Protein AF-0000000076935315 (afdb_homodimer)

Foldseek 3Di:
DDPPDDPDDDDDDDDDDDDDDDDDPDDDDDDDDYDYYDYDDDDDDDDDDDDDDDDDDDPDDDDPDDPDDDDPDDPPDDDDDDDDDDDDDPCPDDPDDDDDDDPPDPCPDPDCPPPLDDVPPVNVVVCVQPPFLQQFAEWALQAAAAFLLLVDLLPDPLQVDFWFDAQVDTPDPDCPVLNVLLVLLFVLQCVLLVHDPQWKGKDFQFQAQLVLLVLLCQLQHAFAAEEEEAAQQLFADLSRFYDDPVGGDHVCVVRYPYDYFHCDQVQSHGPLVVVLVVCVVRLGQEYEADGRDRQEDDPLVSVLVSCVVSVHAYEYECQSCVLVSSLVVDDDNVVRHQKYKYFCCRLLNFDGGMMIMGTWDFPDQDPVRDTDIDPSVVSSSVSDPPNPDGTGRSSSSNRSSVSSVVSNDPVSSVLQVQLQQQQQLLQVLLVVVPWDWRSRGGRHFKTKTFCVVVPAWQVLLQVLCVLLSYHWDGGAGRPDDDRVTHRIIMTGRNHVSVQPDGSVNSSVVSVLSVLSSVLSVVLCVVFPDNDVVSSVVSCPPPPVSVVSSVVSSVVSSVSSNVTDSHNPPPPPSPDPD/DDPCPDDPDDPDDPDPDDDDDDDDDDDDDDDDDYDDDDDDDDDDDDDDDPDDDDDDDDPDPDDDPDDDDDDPPDDPDDDDDDDDDDDDDDDPDDDDPDDDDDPPDPCVDDDCPDPLDDVPPVVVVVCVQPPFQQQFAEWALQAAAAFLLLVDLLPDPLQVDFWFDAQVDTPDPDCPVLNVLLVLLFVLQCVLLVHDPQWKGKDFQFQAQLVLLVLLCQLQHAFAAEEEEAAQQLFADLSRFYDDPVGGDHVCVVRYPYDYFHCDQVQSHGPLVVVLVVCVVRLGQAYEADGRDRQEDDPLVSVLVSCVVSVHAYEYECQSCVLVSSLVVDDDNVVRHQKYKYFCCRSLNFDGGMMIMGTWDFDDQDPVRDTDIDPSVVSSSVSDPPNPDGTGRSSSSNSSSVSSVVSNDPVSSVLQVQLQQQQQLLQVLLVVVPWDWRSRGGRHFKTKTFCVVVPAWQVLLQVLCVLLSYHWDGGAGRPDDDRVTHRIIMTGRNHVSVQPDGSVNSSVVSVLSVLSSVLSVVLCVVFPDNDVVSSVVSCPPPPVSVVSSVVSSVVSSVSSNVTDSHNPPPPPSPDPD

Sequence (1154 aa):
PVKIKDARPCDPLPPKPDTPTPTERCTRRPPTTTTHHGHGDGAPQALRPRPAPLPPHAALLHGVPAGDGGEIRSHLAEAVERAAGGGRPRDCRHHRAREGPPMEGHHCHHDSLYCVWVLSPGHLLNRVSLSGGLQGLELIPSENFTSLSVMQAVGSVMTNKYSEGYPGARYYGGNEYIDMAETLCQKRALEAFNLDPEKWGVNVQPLSGSPANFHVYTALLKPHDRIMALDLPHGGHLSHGYQTDTKKISAVSIFFETMPYRLDESTGLIDYDQLEKSAVLFRPKLIVAGASAYARLYDYNRMRKICDKQKAVLLADMAHISGLVAAGVIPSPFEYADVVTTTTHKSLRGPRGAMIFFRKGVKEINKQGKEVKYDFEDKINAAVFPGLQGGPHNHTITGLAVALKQATTQEYRAYQEQVMSNSARFAESLTSKGYDIVSGGTDNHLVLVNLKKKGIDGSRVEKVLENVHIAANKNTVPGDVSAMVPGGIRMGTPALTSRGFVEEDFAKVADFFDSAVNLALKVKAAAAGTKLKDFVATLQSDSNIQAEIAKLRHDVEEYAKQFPTIGFEKETMKYKNPVKIKDARPCDPLPPKPDTPTPTERCTRRPPTTTTHHGHGDGAPQALRPRPAPLPPHAALLHGVPAGDGGEIRSHLAEAVERAAGGGRPRDCRHHRAREGPPMEGHHCHHDSLYCVWVLSPGHLLNRVSLSGGLQGLELIPSENFTSLSVMQAVGSVMTNKYSEGYPGARYYGGNEYIDMAETLCQKRALEAFNLDPEKWGVNVQPLSGSPANFHVYTALLKPHDRIMALDLPHGGHLSHGYQTDTKKISAVSIFFETMPYRLDESTGLIDYDQLEKSAVLFRPKLIVAGASAYARLYDYNRMRKICDKQKAVLLADMAHISGLVAAGVIPSPFEYADVVTTTTHKSLRGPRGAMIFFRKGVKEINKQGKEVKYDFEDKINAAVFPGLQGGPHNHTITGLAVALKQATTQEYRAYQEQVMSNSARFAESLTSKGYDIVSGGTDNHLVLVNLKKKGIDGSRVEKVLENVHIAANKNTVPGDVSAMVPGGIRMGTPALTSRGFVEEDFAKVADFFDSAVNLALKVKAAAAGTKLKDFVATLQSDSNIQAEIAKLRHDVEEYAKQFPTIGFEKETMKYKN

Radius of gyration: 37.65 Å; Cα contacts (8 Å, |Δi|>4): 2064; chains: 2; bounding box: 131×121×115 Å

InterPro domains:
  IPR001085 Serine hydroxymethyltransferase [MF_00051] (108-567)
  IPR001085 Serine hydroxymethyltransferase [cd00378] (136-539)
  IPR015421 Pyridoxal phosphate-dependent transferase, major domain [G3DSA:3.40.640.10] (144-417)
  IPR015422 Pyridoxal phosphate-dependent transferase, small domain [G3DSA:3.90.1150.10] (135-564)
  IPR015424 Pyridoxal phosphate-dependent transferase [SSF53383] (135-568)
  IPR019798 Serine hydroxymethyltransferase, pyridoxal phosphate binding site [PS00096] (338-354)
  IPR039429 Serine hydroxymethyltransferase-like domain [PF00464] (135-512)
  IPR049943 Serine hydroxymethyltransferase-like [PTHR11680] (135-570)

Solvent-accessible surface area (backbone atoms only — not comparable to full-atom values): 64019 Å² total; per-residue (Å²): 115,69,71,78,74,82,77,74,91,84,82,92,83,84,84,80,77,88,74,86,85,79,81,73,79,80,74,82,85,79,88,81,84,87,84,88,82,86,85,89,82,90,84,90,93,85,92,87,93,84,91,83,77,84,81,86,87,86,79,75,79,72,78,84,78,85,78,81,74,84,83,82,84,71,88,75,77,88,83,83,86,90,83,82,88,87,52,80,82,79,76,75,76,75,84,76,84,78,86,76,79,80,81,69,80,73,72,78,68,86,84,76,79,57,90,55,66,73,91,36,68,63,35,52,47,48,42,42,64,61,55,58,67,40,37,27,47,56,21,36,54,70,30,22,68,48,43,42,54,30,28,50,34,36,26,33,76,43,60,39,54,76,51,37,70,47,76,97,52,53,72,45,55,87,45,66,66,58,29,49,41,51,52,48,23,44,52,31,50,35,54,24,59,72,47,55,74,70,45,36,47,64,47,63,55,40,74,27,41,38,47,39,49,49,23,48,49,59,34,77,44,57,84,56,42,35,35,32,18,40,28,50,62,58,16,15,39,52,68,60,22,33,58,58,99,86,42,67,53,9,44,48,29,67,51,27,37,55,47,66,34,52,47,34,68,90,55,53,40,74,32,62,66,60,39,45,58,48,38,68,73,67,53,32,53,31,39,44,54,40,51,75,53,61,28,61,76,82,61,49,68,61,53,38,54,48,23,61,76,54,69,21,44,34,35,31,39,35,32,58,46,42,24,37,38,35,44,62,77,47,87,64,57,76,86,52,36,49,30,38,36,27,34,27,28,19,51,46,27,22,39,73,21,16,37,41,35,31,42,34,43,76,69,46,66,46,97,86,69,44,78,37,59,48,66,47,61,64,32,38,47,37,21,40,44,57,15,52,32,60,56,44,58,49,7,40,34,38,7,35,32,50,28,29,53,50,39,63,36,69,68,40,30,52,53,44,53,46,21,40,49,24,26,45,37,28,46,49,42,34,40,74,71,69,47,45,39,54,55,74,41,53,74,38,52,31,42,40,36,43,30,59,88,75,72,46,44,12,50,58,35,39,53,43,27,43,68,30,38,32,30,41,28,56,28,49,32,75,87,55,87,41,85,82,65,8,31,5,40,35,36,15,31,51,28,41,36,75,39,64,53,46,44,68,51,29,39,50,49,34,50,52,50,51,51,36,47,53,49,34,52,50,39,51,70,67,20,91,45,92,48,68,69,36,32,53,50,36,56,74,63,37,65,68,56,40,50,52,40,51,50,52,21,48,54,42,26,59,57,33,58,73,39,63,56,86,75,67,56,81,72,73,42,50,73,85,126,143,90,61,75,79,69,92,70,80,80,76,76,83,74,78,74,80,83,83,79,78,78,79,81,76,81,78,72,84,75,81,90,87,92,87,87,82,92,79,87,86,74,92,78,77,90,72,85,80,78,75,79,76,80,84,84,85,81,84,77,81,80,73,86,77,82,80,90,77,83,81,82,84,73,88,77,79,89,70,79,83,64,75,91,78,86,86,75,86,72,85,74,82,80,81,85,80,70,78,76,76,76,85,68,82,73,70,78,67,85,83,74,80,58,92,50,79,67,92,35,66,62,32,53,47,48,42,45,61,60,56,59,66,41,36,28,46,56,20,37,53,70,29,24,68,47,41,41,54,30,28,51,36,35,26,32,75,42,60,38,53,74,51,37,70,48,75,97,51,53,74,46,56,86,44,66,64,58,29,50,41,51,51,49,23,44,52,30,49,35,56,22,59,71,48,56,73,69,44,36,47,63,46,64,56,41,73,26,40,36,46,38,48,48,24,48,49,59,35,78,46,57,85,56,43,34,35,32,16,39,28,51,62,60,16,16,39,51,70,61,21,33,57,57,99,86,43,68,53,10,44,48,31,68,51,27,36,56,49,67,33,51,48,35,69,89,56,53,40,75,32,62,66,60,38,45,58,48,40,71,74,66,52,30,53,30,39,45,56,39,52,76,53,62,27,61,77,80,60,48,67,61,52,37,53,50,22,60,75,53,69,21,46,36,34,29,40,35,32,59,46,42,24,38,37,35,46,62,78,48,88,66,55,76,85,52,38,49,30,39,37,27,31,26,29,19,49,45,28,24,38,73,20,16,38,41,35,32,42,35,44,76,67,46,66,47,97,87,69,45,77,36,60,49,63,47,62,64,34,38,48,36,22,41,44,56,14,52,33,60,57,45,57,47,8,41,33,37,6,35,32,51,28,28,53,48,39,63,37,69,67,39,30,51,51,45,53,47,21,40,49,25,27,45,38,27,46,51,42,35,40,74,71,68,47,47,39,53,54,75,41,51,74,38,51,32,44,41,37,43,30,58,89,76,74,46,45,11,51,57,34,39,54,43,27,43,69,30,40,32,30,41,28,56,26,49,34,76,84,55,88,42,85,81,64,8,31,6,39,35,36,15,30,52,30,41,35,75,38,64,52,45,44,69,51,30,40,50,49,36,50,53,50,52,52,37,46,52,50,33,51,51,39,50,70,67,18,91,43,90,48,69,68,34,32,53,50,37,56,72,64,38,66,69,57,41,51,53,40,51,51,52,22,48,54,42,25,59,58,34,57,75,39,64,54,87,76,66,56,80,74,70,44,50,74,84,125

Secondary structure (DSSP, 8-state):
--S--------------------------------------------------------TT------------------------------------------------S-------TT-HHHHHHHIIIIIHHHSEE--TT-----HHHHHHHTSGGGG----EETTEESSS--HHHHHHHHHHHHHHHHHTT--TTTEEEE---SSHHHHHHHHHHHH--TT-EEEEE-GGGT--GGGT-B-SS-B-SHHHHHSEEEEE-EETTTTEE-HHHHHHHHHHH--SEEEEE-SS--S---HHHHHHHHHHHT-EEEEE-TTTHHHHHHTSS--GGGT-SEEEEESSSTT---S-EEEEEE-SEEEE-TTS-EEE--HHHHHHHIIIIII-SS--HHHHHHHHHHHHHTTSHHHHHHHHHHHHHHHHHHHHHHHTTPEEGGGS-SSSEEEEE-GGGT--HHHHHHHHHHTTEE-EEE--TT---SSS-SEEEEESHHHHHTT--HHHHHHHHHHHHHHHHHHHHHHHH-SSSSHHHHHHHHHH-HHHHHHHHHHHHHHHHHHTTS--TTTSTTTSS---/-------------------------------------------------------------------------------------------------------------S-------SS-HHHHHHHIIIIIHHHSEE--TT-----HHHHHHHTSGGGG----EETTEESSS--HHHHHHHHHHHHHHHHHTT--TTTEEEE---SSHHHHHHHHHHHH--TT-EEEEE-GGGT--GGGT-B-SS-B-SHHHHHSEEEEE-EETTTTEE-HHHHHHHHHHH--SEEEEE-SS--S---HHHHHHHHHHHT-EEEEE-TTTHHHHHHTSS--STTT-SEEEEESSSTT---S-EEEEEE-SEEEE-TTS-EEE--HHHHHHHIIIIII-SS--HHHHHHHHHHHHHTTSHHHHHHHHHHHHHHHHHHHHHHHTTPEEGGGS-SSSEEEEE-GGGT--HHHHHHHHHHTTEE-EEE--TT---SSS-SEEEEESHHHHHTT--HHHHHHHHHHHHHHHHHHHHHHHH-SSSSHHHHHHHHHH-HHHHHHHHHHHHHHHHHHTTS--TTTSTTTSS---

Nearest PDB structures (foldseek):
  6smn-assembly1_C  TM=9.757E-01  e=2.549E-79  Arabidopsis thaliana
  7e13-assembly1_A  TM=9.726E-01  e=2.881E-76  Erigeron canadensis
  8gky-assembly1_B-2  TM=9.920E-01  e=7.200E-67  Homo sapiens
  8gku-assembly1_A-2  TM=9.799E-01  e=1.398E-65  Homo sapiens
  9cg8-assembly1_B  TM=9.124E-01  e=1.815E-55  Glycine max

pLDDT: mean 76.5, std 32.55, range [13.59, 98.94]

Organism: Aegilops tauschii subsp. strangulata (NCBI:txid200361)

Structure (mmCIF, N/CA/C/O backbone):
data_AF-0000000076935315-model_v1
#
loop_
_entity.id
_entity.type
_entity.pdbx_description
1 polymer 'Serine hydroxymethyltransferase'
#
loop_
_atom_site.group_PDB
_atom_site.id
_atom_site.type_symbol
_atom_site.label_atom_id
_atom_site.label_alt_id
_atom_site.label_comp_id
_atom_site.label_asym_id
_atom_site.label_entity_id
_atom_site.label_seq_id
_atom_site.pdbx_PDB_ins_code
_atom_site.Cartn_x
_atom_site.Cartn_y
_atom_site.Cartn_z
_atom_site.occupancy
_atom_site.B_iso_or_equiv
_atom_site.auth_seq_id
_atom_site.auth_comp_id
_atom_site.auth_asym_id
_atom_site.auth_atom_id
_atom_site.pdbx_PDB_model_num
ATOM 1 N N . PRO A 1 1 ? 61.125 12.625 13.422 1 18.98 1 PRO A N 1
ATOM 2 C CA . PRO A 1 1 ? 61.5 11.227 13.688 1 18.98 1 PRO A CA 1
ATOM 3 C C . PRO A 1 1 ? 60.281 10.367 14.016 1 18.98 1 PRO A C 1
ATOM 5 O O . PRO A 1 1 ? 59.562 10.625 15 1 18.98 1 PRO A O 1
ATOM 8 N N . VAL A 1 2 ? 59.656 10.031 12.945 1 21.19 2 VAL A N 1
ATOM 9 C CA . VAL A 1 2 ? 58.719 9.43 12.016 1 21.19 2 VAL A CA 1
ATOM 10 C C . VAL A 1 2 ? 58.688 7.91 12.203 1 21.19 2 VAL A C 1
ATOM 12 O O . VAL A 1 2 ? 59.719 7.25 12.055 1 21.19 2 VAL A O 1
ATOM 15 N N . LYS A 1 3 ? 57.75 7.414 12.938 1 17.53 3 LYS A N 1
ATOM 16 C CA . LYS A 1 3 ? 57.5 6.379 13.938 1 17.53 3 LYS A CA 1
ATOM 17 C C . LYS A 1 3 ? 57.469 4.992 13.305 1 17.53 3 LYS A C 1
ATOM 19 O O . LYS A 1 3 ? 57.219 3.998 13.984 1 17.53 3 LYS A O 1
ATOM 24 N N . ILE A 1 4 ? 57.438 4.793 11.953 1 19.77 4 ILE A N 1
ATOM 25 C CA . ILE A 1 4 ? 56.875 3.453 11.781 1 19.77 4 ILE A CA 1
ATOM 26 C C . ILE A 1 4 ? 57.969 2.412 12.086 1 19.77 4 ILE A C 1
ATOM 28 O O . ILE A 1 4 ? 57.844 1.252 11.68 1 19.77 4 ILE A O 1
ATOM 32 N N . LYS A 1 5 ? 58.781 2.299 12.961 1 17.86 5 LYS A N 1
ATOM 33 C CA . LYS A 1 5 ? 60.094 2.004 12.422 1 17.86 5 LYS A CA 1
ATOM 34 C C . LYS A 1 5 ? 60.188 0.563 11.93 1 17.86 5 LYS A C 1
ATOM 36 O O . LYS A 1 5 ? 60.781 0.293 10.883 1 17.86 5 LYS A O 1
ATOM 41 N N . ASP A 1 6 ? 59.844 -0.501 12.711 1 16.61 6 ASP A N 1
ATOM 42 C CA . ASP A 1 6 ? 60.781 -1.574 12.969 1 16.61 6 ASP A CA 1
ATOM 43 C C . ASP A 1 6 ? 60.562 -2.758 12.039 1 16.61 6 ASP A C 1
ATOM 45 O O . ASP A 1 6 ? 59.469 -3.328 12.008 1 16.61 6 ASP A O 1
ATOM 49 N N . ALA A 1 7 ? 61.406 -2.924 10.977 1 18.88 7 ALA A N 1
ATOM 50 C CA . ALA A 1 7 ? 61.531 -3.918 9.914 1 18.88 7 ALA A CA 1
ATOM 51 C C . ALA A 1 7 ? 61.969 -5.266 10.469 1 18.88 7 ALA A C 1
ATOM 53 O O . ALA A 1 7 ? 63.188 -5.582 10.453 1 18.88 7 ALA A O 1
ATOM 54 N N . ARG A 1 8 ? 61.656 -5.742 11.57 1 16.72 8 ARG A N 1
ATOM 55 C CA . ARG A 1 8 ? 62.656 -6.715 12.047 1 16.72 8 ARG A CA 1
ATOM 56 C C . ARG A 1 8 ? 62.75 -7.887 11.078 1 16.72 8 ARG A C 1
ATOM 58 O O . ARG A 1 8 ? 61.875 -8.117 10.258 1 16.72 8 ARG A O 1
ATOM 65 N N . PRO A 1 9 ? 63.031 -9.234 11.508 1 15.97 9 PRO A N 1
ATOM 66 C CA . PRO A 1 9 ? 64.062 -10.219 11.172 1 15.97 9 PRO A CA 1
ATOM 67 C C . PRO A 1 9 ? 63.656 -11.109 9.992 1 15.97 9 PRO A C 1
ATOM 69 O O . PRO A 1 9 ? 62.469 -11.148 9.609 1 15.97 9 PRO A O 1
ATOM 72 N N . CYS A 1 10 ? 64.438 -12.359 9.648 1 16.44 10 CYS A N 1
ATOM 73 C CA . CYS A 1 10 ? 65.312 -12.977 8.695 1 16.44 10 CYS A CA 1
ATOM 74 C C . CYS A 1 10 ? 64.688 -14.133 7.961 1 16.44 10 CYS A C 1
ATOM 76 O O . CYS A 1 10 ? 65.125 -14.539 6.895 1 16.44 10 CYS A O 1
ATOM 78 N N . ASP A 1 11 ? 63.719 -15.016 8.508 1 16.33 11 ASP A N 1
ATOM 79 C CA . ASP A 1 11 ? 64.125 -16.406 8.57 1 16.33 11 ASP A CA 1
ATOM 80 C C . ASP A 1 11 ? 64.125 -17.062 7.191 1 16.33 11 ASP A C 1
ATOM 82 O O . ASP A 1 11 ? 63.375 -16.609 6.305 1 16.33 11 ASP A O 1
ATOM 86 N N . PRO A 1 12 ? 64.312 -18.453 7.117 1 16.75 12 PRO A N 1
ATOM 87 C CA . PRO A 1 12 ? 65.125 -19.375 6.363 1 16.75 12 PRO A CA 1
ATOM 88 C C . PRO A 1 12 ? 64.562 -19.734 5.004 1 16.75 12 PRO A C 1
ATOM 90 O O . PRO A 1 12 ? 63.406 -19.5 4.742 1 16.75 12 PRO A O 1
ATOM 93 N N . LEU A 1 13 ? 65.188 -20.859 4.34 1 16.41 13 LEU A N 1
ATOM 94 C CA . LEU A 1 13 ? 65.812 -21.312 3.098 1 16.41 13 LEU A CA 1
ATOM 95 C C . LEU A 1 13 ? 64.812 -22.078 2.25 1 16.41 13 LEU A C 1
ATOM 97 O O . LEU A 1 13 ? 64.688 -21.859 1.04 1 16.41 13 LEU A O 1
ATOM 101 N N . PRO A 1 14 ? 64.188 -23.25 2.766 1 16.81 14 PRO A N 1
ATOM 102 C CA . PRO A 1 14 ? 64.625 -24.469 2.104 1 16.81 14 PRO A CA 1
ATOM 103 C C . PRO A 1 14 ? 63.906 -24.703 0.766 1 16.81 14 PRO A C 1
ATOM 105 O O . PRO A 1 14 ? 62.844 -24.125 0.513 1 16.81 14 PRO A O 1
ATOM 108 N N . PRO A 1 15 ? 64.312 -25.781 -0.001 1 16.45 15 PRO A N 1
ATOM 109 C CA . PRO A 1 15 ? 64.625 -26.156 -1.384 1 16.45 15 PRO A CA 1
ATOM 110 C C . PRO A 1 15 ? 63.344 -26.516 -2.182 1 16.45 15 PRO A C 1
ATOM 112 O O . PRO A 1 15 ? 62.281 -26.703 -1.602 1 16.45 15 PRO A O 1
ATOM 115 N N . LYS A 1 16 ? 63.594 -26.75 -3.359 1 18 16 LYS A N 1
ATOM 116 C CA . LYS A 1 16 ? 63.125 -26.859 -4.742 1 18 16 LYS A CA 1
ATOM 117 C C . LYS A 1 16 ? 62.438 -28.203 -4.973 1 18 16 LYS A C 1
ATOM 119 O O . LYS A 1 16 ? 62.156 -28.578 -6.113 1 18 16 LYS A O 1
ATOM 124 N N . PRO A 1 17 ? 61.719 -28.734 -3.943 1 14.39 17 PRO A N 1
ATOM 125 C CA . PRO A 1 17 ? 61.656 -30.188 -4.117 1 14.39 17 PRO A CA 1
ATOM 126 C C . PRO A 1 17 ? 61.25 -30.594 -5.523 1 14.39 17 PRO A C 1
ATOM 128 O O . PRO A 1 17 ? 60.656 -29.781 -6.258 1 14.39 17 PRO A O 1
ATOM 131 N N . ASP A 1 18 ? 61.062 -31.969 -5.625 1 15.52 18 ASP A N 1
ATOM 132 C CA . ASP A 1 18 ? 61.438 -33.188 -6.309 1 15.52 18 ASP A CA 1
ATOM 133 C C . ASP A 1 18 ? 60.562 -33.438 -7.539 1 15.52 18 ASP A C 1
ATOM 135 O O . ASP A 1 18 ? 59.531 -32.75 -7.727 1 15.52 18 ASP A O 1
ATOM 139 N N . THR A 1 19 ? 60.156 -34.656 -7.617 1 14.92 19 THR A N 1
ATOM 140 C CA . THR A 1 19 ? 60.438 -35.844 -8.398 1 14.92 19 THR A CA 1
ATOM 141 C C . THR A 1 19 ? 59.281 -36.125 -9.375 1 14.92 19 THR A C 1
ATOM 143 O O . THR A 1 19 ? 59.5 -36.375 -10.555 1 14.92 19 THR A O 1
ATOM 146 N N . PRO A 1 20 ? 58.188 -36.75 -8.938 1 15.7 20 PRO A N 1
ATOM 147 C CA . PRO A 1 20 ? 58.188 -38.125 -9.461 1 15.7 20 PRO A CA 1
ATOM 148 C C . PRO A 1 20 ? 57.594 -38.219 -10.859 1 15.7 20 PRO A C 1
ATOM 150 O O . PRO A 1 20 ? 56.969 -37.25 -11.336 1 15.7 20 PRO A O 1
ATOM 153 N N . THR A 1 21 ? 56.938 -39.344 -11.078 1 15.06 21 THR A N 1
ATOM 154 C CA . THR A 1 21 ? 57 -40.562 -11.859 1 15.06 21 THR A CA 1
ATOM 155 C C . THR A 1 21 ? 56.062 -40.5 -13.055 1 15.06 21 THR A C 1
ATOM 157 O O . THR A 1 21 ? 55.156 -39.656 -13.086 1 15.06 21 THR A O 1
ATOM 160 N N . PRO A 1 22 ? 55.688 -41.656 -13.602 1 15.2 22 PRO A N 1
ATOM 161 C CA . PRO A 1 22 ? 55.75 -42.406 -14.859 1 15.2 22 PRO A CA 1
ATOM 162 C C . PRO A 1 22 ? 54.438 -42.312 -15.641 1 15.2 22 PRO A C 1
ATOM 164 O O . PRO A 1 22 ? 54.469 -42.25 -16.875 1 15.2 22 PRO A O 1
ATOM 167 N N . THR A 1 23 ? 53.219 -42.344 -14.891 1 15.21 23 THR A N 1
ATOM 168 C CA . THR A 1 23 ? 52.531 -43.531 -15.344 1 15.21 23 THR A CA 1
ATOM 169 C C . THR A 1 23 ? 51.906 -43.312 -16.719 1 15.21 23 THR A C 1
ATOM 171 O O . THR A 1 23 ? 51.406 -42.219 -17.016 1 15.21 23 THR A O 1
ATOM 174 N N . GLU A 1 24 ? 52.156 -44.312 -17.578 1 15.41 24 GLU A N 1
ATOM 175 C CA . GLU A 1 24 ? 52 -44.75 -18.969 1 15.41 24 GLU A CA 1
ATOM 176 C C . GLU A 1 24 ? 50.531 -44.719 -19.406 1 15.41 24 GLU A C 1
ATOM 178 O O . GLU A 1 24 ? 49.688 -45.406 -18.812 1 15.41 24 GLU A O 1
ATOM 183 N N . ARG A 1 25 ? 50.094 -43.5 -19.438 1 15.22 25 ARG A N 1
ATOM 184 C CA . ARG A 1 25 ? 48.719 -43.469 -19.984 1 15.22 25 ARG A CA 1
ATOM 185 C C . ARG A 1 25 ? 48.562 -44.5 -21.094 1 15.22 25 ARG A C 1
ATOM 187 O O . ARG A 1 25 ? 49.375 -44.562 -22.016 1 15.22 25 ARG A O 1
ATOM 194 N N . CYS A 1 26 ? 47.625 -45.375 -20.781 1 14.45 26 CYS A N 1
ATOM 195 C CA . CYS A 1 26 ? 47.094 -46.594 -21.359 1 14.45 26 CYS A CA 1
ATOM 196 C C . CYS A 1 26 ? 46.688 -46.375 -22.797 1 14.45 26 CYS A C 1
ATOM 198 O O . CYS A 1 26 ? 46.094 -45.344 -23.125 1 14.45 26 CYS A O 1
ATOM 200 N N . THR A 1 27 ? 47.031 -47.344 -23.641 1 14.63 27 THR A N 1
ATOM 201 C CA . THR A 1 27 ? 47.219 -47.844 -25 1 14.63 27 THR A CA 1
ATOM 202 C C . THR A 1 27 ? 45.875 -48 -25.703 1 14.63 27 THR A C 1
ATOM 204 O O . THR A 1 27 ? 45.844 -48.25 -26.906 1 14.63 27 THR A O 1
ATOM 207 N N . ARG A 1 28 ? 44.781 -48.094 -24.922 1 14.5 28 ARG A N 1
ATOM 208 C CA . ARG A 1 28 ? 44.062 -49.219 -25.5 1 14.5 28 ARG A CA 1
ATOM 209 C C . ARG A 1 28 ? 43.844 -49.031 -27 1 14.5 28 ARG A C 1
ATOM 211 O O . ARG A 1 28 ? 43.75 -47.875 -27.469 1 14.5 28 ARG A O 1
ATOM 218 N N . ARG A 1 29 ? 43.406 -50.188 -27.578 1 14.41 29 ARG A N 1
ATOM 219 C CA . ARG A 1 29 ? 43.5 -51 -28.797 1 14.41 29 ARG A CA 1
ATOM 220 C C . ARG A 1 29 ? 42.656 -50.438 -29.922 1 14.41 29 ARG A C 1
ATOM 222 O O . ARG A 1 29 ? 41.781 -49.625 -29.688 1 14.41 29 ARG A O 1
ATOM 229 N N . PRO A 1 30 ? 41.906 -51.438 -30.516 1 14.76 30 PRO A N 1
ATOM 230 C CA . PRO A 1 30 ? 42.188 -51.969 -31.844 1 14.76 30 PRO A CA 1
ATOM 231 C C . PRO A 1 30 ? 41.281 -51.344 -32.938 1 14.76 30 PRO A C 1
ATOM 233 O O . PRO A 1 30 ? 41.781 -50.906 -33.969 1 14.76 30 PRO A O 1
ATOM 236 N N . PRO A 1 31 ? 40 -51.938 -33 1 14.54 31 PRO A N 1
ATOM 237 C CA . PRO A 1 31 ? 39.844 -52.688 -34.219 1 14.54 31 PRO A CA 1
ATOM 238 C C . PRO A 1 31 ? 39.375 -51.844 -35.406 1 14.54 31 PRO A C 1
ATOM 240 O O . PRO A 1 31 ? 38.875 -50.719 -35.219 1 14.54 31 PRO A O 1
ATOM 243 N N . THR A 1 32 ? 39.031 -52.625 -36.469 1 14.1 32 THR A N 1
ATOM 244 C CA . THR A 1 32 ? 39.25 -52.688 -37.906 1 14.1 32 THR A CA 1
ATOM 245 C C . THR A 1 32 ? 38.125 -51.969 -38.656 1 14.1 32 THR A C 1
ATOM 247 O O . THR A 1 32 ? 38.406 -51.125 -39.531 1 14.1 32 THR A O 1
ATOM 250 N N . THR A 1 33 ? 37.031 -52.75 -39.125 1 14.03 33 THR A N 1
ATOM 251 C CA . THR A 1 33 ? 37 -53.031 -40.531 1 14.03 33 THR A CA 1
ATOM 252 C C . THR A 1 33 ? 36.219 -51.969 -41.312 1 14.03 33 THR A C 1
ATOM 254 O O . THR A 1 33 ? 35.5 -51.188 -40.719 1 14.03 33 THR A O 1
ATOM 257 N N . THR A 1 34 ? 35.188 -52.5 -42.219 1 13.91 34 THR A N 1
ATOM 258 C CA . THR A 1 34 ? 35.219 -52.562 -43.656 1 13.91 34 THR A CA 1
ATOM 259 C C . THR A 1 34 ? 34.375 -51.438 -44.25 1 13.91 34 THR A C 1
ATOM 261 O O . THR A 1 34 ? 33.594 -50.812 -43.562 1 13.91 34 THR A O 1
ATOM 264 N N . THR A 1 35 ? 33.375 -51.875 -45.219 1 14.05 35 THR A N 1
ATOM 265 C CA . THR A 1 35 ? 33.5 -51.75 -46.656 1 14.05 35 THR A CA 1
ATOM 266 C C . THR A 1 35 ? 32.625 -50.594 -47.156 1 14.05 35 THR A C 1
ATOM 268 O O . THR A 1 35 ? 33.125 -49.719 -47.875 1 14.05 35 THR A O 1
ATOM 271 N N . HIS A 1 36 ? 31.453 -50.906 -47.969 1 13.98 36 HIS A N 1
ATOM 272 C CA . HIS A 1 36 ? 31.453 -50.75 -49.406 1 13.98 36 HIS A CA 1
ATOM 273 C C . HIS A 1 36 ? 30.734 -49.469 -49.844 1 13.98 36 HIS A C 1
ATOM 275 O O . HIS A 1 36 ? 30.016 -48.875 -49.031 1 13.98 36 HIS A O 1
ATOM 281 N N . HIS A 1 37 ? 29.75 -49.625 -50.906 1 14.02 37 HIS A N 1
ATOM 282 C CA . HIS A 1 37 ? 29.891 -49.188 -52.281 1 14.02 37 HIS A CA 1
ATOM 283 C C . HIS A 1 37 ? 29.062 -47.938 -52.562 1 14.02 37 HIS A C 1
ATOM 285 O O . HIS A 1 37 ? 29.609 -46.938 -53.062 1 14.02 37 HIS A O 1
ATOM 291 N N . GLY A 1 38 ? 27.953 -48.062 -53.5 1 13.59 38 GLY A N 1
ATOM 292 C CA . GLY A 1 38 ? 28.031 -47.594 -54.844 1 13.59 38 GLY A CA 1
ATOM 293 C C . GLY A 1 38 ? 27.359 -46.25 -55.062 1 13.59 38 GLY A C 1
ATOM 294 O O . GLY A 1 38 ? 26.859 -45.656 -54.125 1 13.59 38 GLY A O 1
ATOM 295 N N . HIS A 1 39 ? 26.172 -46.188 -55.938 1 14.23 39 HIS A N 1
ATOM 296 C CA . HIS A 1 39 ? 26.203 -45.594 -57.25 1 14.23 39 HIS A CA 1
ATOM 297 C C . HIS A 1 39 ? 25.562 -44.188 -57.25 1 14.23 39 HIS A C 1
ATOM 299 O O . HIS A 1 39 ? 24.875 -43.844 -56.281 1 14.23 39 HIS A O 1
ATOM 305 N N . GLY A 1 40 ? 24.531 -43.938 -58.219 1 13.73 40 GLY A N 1
ATOM 306 C CA . GLY A 1 40 ? 24.688 -43.062 -59.406 1 13.73 40 GLY A CA 1
ATOM 307 C C . GLY A 1 40 ? 24.031 -41.719 -59.25 1 13.73 40 GLY A C 1
ATOM 308 O O . GLY A 1 40 ? 23.266 -41.5 -58.312 1 13.73 40 GLY A O 1
ATOM 309 N N . ASP A 1 41 ? 23.219 -41.188 -60.312 1 14.27 41 ASP A N 1
ATOM 310 C CA . ASP A 1 41 ? 23.531 -40.094 -61.188 1 14.27 41 ASP A CA 1
ATOM 311 C C . ASP A 1 41 ? 22.609 -38.906 -60.938 1 14.27 41 ASP A C 1
ATOM 313 O O . ASP A 1 41 ? 23.062 -37.781 -60.812 1 14.27 41 ASP A O 1
ATOM 317 N N . GLY A 1 42 ? 21.266 -38.812 -61.438 1 14.03 42 GLY A N 1
ATOM 318 C CA . GLY A 1 42 ? 21.094 -37.875 -62.531 1 14.03 42 GLY A CA 1
ATOM 319 C C . GLY A 1 42 ? 20.594 -36.5 -62.062 1 14.03 42 GLY A C 1
ATOM 320 O O . GLY A 1 42 ? 20.078 -36.375 -60.938 1 14.03 42 GLY A O 1
ATOM 321 N N . ALA A 1 43 ? 19.984 -35.562 -63.031 1 14.64 43 ALA A N 1
ATOM 322 C CA . ALA A 1 43 ? 20.312 -34.219 -63.469 1 14.64 43 ALA A CA 1
ATOM 323 C C . ALA A 1 43 ? 19.281 -33.219 -62.969 1 14.64 43 ALA A C 1
ATOM 325 O O . ALA A 1 43 ? 19.625 -32.188 -62.406 1 14.64 43 ALA A O 1
ATOM 326 N N . PRO A 1 44 ? 17.844 -33 -63.406 1 14.94 44 PRO A N 1
ATOM 327 C CA . PRO A 1 44 ? 17.734 -31.797 -64.25 1 14.94 44 PRO A CA 1
ATOM 328 C C . PRO A 1 44 ? 17.219 -30.578 -63.5 1 14.94 44 PRO A C 1
ATOM 330 O O . PRO A 1 44 ? 16.641 -30.719 -62.406 1 14.94 44 PRO A O 1
ATOM 333 N N . GLN A 1 45 ? 16.578 -29.469 -64.25 1 14.33 45 GLN A N 1
ATOM 334 C CA . GLN A 1 45 ? 16.781 -28.047 -64.438 1 14.33 45 GLN A CA 1
ATOM 335 C C . GLN A 1 45 ? 15.672 -27.25 -63.75 1 14.33 45 GLN A C 1
ATOM 337 O O . GLN A 1 45 ? 14.633 -27.797 -63.406 1 14.33 45 GLN A O 1
ATOM 342 N N . ALA A 1 46 ? 15.133 -25.922 -64.312 1 15.12 46 ALA A N 1
ATOM 343 C CA . ALA A 1 46 ? 15.242 -24.5 -64.062 1 15.12 46 ALA A CA 1
ATOM 344 C C . ALA A 1 46 ? 13.883 -23.922 -63.656 1 15.12 46 ALA A C 1
ATOM 346 O O . ALA A 1 46 ? 13.781 -23.156 -62.688 1 15.12 46 ALA A O 1
ATOM 347 N N . LEU A 1 47 ? 12.609 -23.875 -64.312 1 15.7 47 LEU A N 1
ATOM 348 C CA . LEU A 1 47 ? 12.266 -22.594 -64.938 1 15.7 47 LEU A CA 1
ATOM 349 C C . LEU A 1 47 ? 11.336 -21.797 -64 1 15.7 47 LEU A C 1
ATOM 351 O O . LEU A 1 47 ? 10.664 -22.359 -63.156 1 15.7 47 LEU A O 1
ATOM 355 N N . ARG A 1 48 ? 10.57 -20.547 -64.5 1 15.71 48 ARG A N 1
ATOM 356 C CA . ARG A 1 48 ? 10.523 -19.094 -64.312 1 15.71 48 ARG A CA 1
ATOM 357 C C . ARG A 1 48 ? 9.211 -18.688 -63.625 1 15.71 48 ARG A C 1
ATOM 359 O O . ARG A 1 48 ? 9.203 -17.969 -62.656 1 15.71 48 ARG A O 1
ATOM 366 N N . PRO A 1 49 ? 7.836 -18.688 -64.188 1 16.03 49 PRO A N 1
ATOM 367 C CA . PRO A 1 49 ? 7.25 -17.406 -64.562 1 16.03 49 PRO A CA 1
ATOM 368 C C . PRO A 1 49 ? 6.32 -16.859 -63.469 1 16.03 49 PRO A C 1
ATOM 370 O O . PRO A 1 49 ? 5.883 -17.594 -62.594 1 16.03 49 PRO A O 1
ATOM 373 N N . ARG A 1 50 ? 5.355 -15.719 -63.781 1 16.38 50 ARG A N 1
ATOM 374 C CA . ARG A 1 50 ? 5.082 -14.328 -63.438 1 16.38 50 ARG A CA 1
ATOM 375 C C . ARG A 1 50 ? 3.748 -14.195 -62.719 1 16.38 50 ARG A C 1
ATOM 377 O O . ARG A 1 50 ? 3.641 -13.453 -61.719 1 16.38 50 ARG A O 1
ATOM 384 N N . PRO A 1 51 ? 2.471 -14.711 -63.125 1 16.14 51 PRO A N 1
ATOM 385 C CA . PRO A 1 51 ? 1.5 -13.68 -63.469 1 16.14 51 PRO A CA 1
ATOM 386 C C . PRO A 1 51 ? 0.703 -13.172 -62.281 1 16.14 51 PRO A C 1
ATOM 388 O O . PRO A 1 51 ? 0.679 -13.82 -61.25 1 16.14 51 PRO A O 1
ATOM 391 N N . ALA A 1 52 ? -0.566 -12.477 -62.531 1 16.77 52 ALA A N 1
ATOM 392 C CA . ALA A 1 52 ? -1.166 -11.148 -62.406 1 16.77 52 ALA A CA 1
ATOM 393 C C . ALA A 1 52 ? -2.221 -11.102 -61.312 1 16.77 52 ALA A C 1
ATOM 395 O O . ALA A 1 52 ? -2.18 -10.234 -60.438 1 16.77 52 ALA A O 1
ATOM 396 N N . PRO A 1 53 ? -3.551 -11.508 -61.469 1 16.83 53 PRO A N 1
ATOM 397 C CA . PRO A 1 53 ? -4.625 -10.516 -61.531 1 16.83 53 PRO A CA 1
ATOM 398 C C . PRO A 1 53 ? -5.469 -10.492 -60.25 1 16.83 53 PRO A C 1
ATOM 400 O O . PRO A 1 53 ? -6.469 -9.773 -60.188 1 16.83 53 PRO A O 1
ATOM 403 N N . LEU A 1 54 ? -5.156 -10.641 -59.031 1 16.75 54 LEU A N 1
ATOM 404 C CA . LEU A 1 54 ? -6.234 -11.164 -58.188 1 16.75 54 LEU A CA 1
ATOM 405 C C . LEU A 1 54 ? -7.215 -10.055 -57.812 1 16.75 54 LEU A C 1
ATOM 407 O O . LEU A 1 54 ? -6.809 -9.016 -57.312 1 16.75 54 LEU A O 1
ATOM 411 N N . PRO A 1 55 ? -8.375 -10.133 -58.344 1 17.19 55 PRO A N 1
ATOM 412 C CA . PRO A 1 55 ? -9.398 -9.078 -58.312 1 17.19 55 PRO A CA 1
ATOM 413 C C . PRO A 1 55 ? -9.836 -8.719 -56.906 1 17.19 55 PRO A C 1
ATOM 415 O O . PRO A 1 55 ? -9.602 -9.484 -55.969 1 17.19 55 PRO A O 1
ATOM 418 N N . PRO A 1 56 ? -10.844 -7.758 -56.812 1 17.22 56 PRO A N 1
ATOM 419 C CA . PRO A 1 56 ? -11.141 -6.535 -56.062 1 17.22 56 PRO A CA 1
ATOM 420 C C . PRO A 1 56 ? -11.836 -6.816 -54.719 1 17.22 56 PRO A C 1
ATOM 422 O O . PRO A 1 56 ? -11.406 -6.309 -53.688 1 17.22 56 PRO A O 1
ATOM 425 N N . HIS A 1 57 ? -13.141 -7.145 -54.75 1 17.39 57 HIS A N 1
ATOM 426 C CA . HIS A 1 57 ? -14.25 -6.316 -54.312 1 17.39 57 HIS A CA 1
ATOM 427 C C . HIS A 1 57 ? -14.602 -6.598 -52.844 1 17.39 57 HIS A C 1
ATOM 429 O O . HIS A 1 57 ? -14.453 -7.73 -52.375 1 17.39 57 HIS A O 1
ATOM 435 N N . ALA A 1 58 ? -14.844 -5.477 -52 1 16.84 58 ALA A N 1
ATOM 436 C CA . ALA A 1 58 ? -14.984 -5.004 -50.625 1 16.84 58 ALA A CA 1
ATOM 437 C C . ALA A 1 58 ? -16.156 -5.684 -49.938 1 16.84 58 ALA A C 1
ATOM 439 O O . ALA A 1 58 ? -17.25 -5.809 -50.5 1 16.84 58 ALA A O 1
ATOM 440 N N . ALA A 1 59 ? -15.922 -6.359 -48.75 1 16.23 59 ALA A N 1
ATOM 441 C CA . ALA A 1 59 ? -16.5 -7.336 -47.812 1 16.23 59 ALA A CA 1
ATOM 442 C C . ALA A 1 59 ? -17.672 -6.742 -47.031 1 16.23 59 ALA A C 1
ATOM 444 O O . ALA A 1 59 ? -18.359 -7.453 -46.312 1 16.23 59 ALA A O 1
ATOM 445 N N . LEU A 1 60 ? -17.656 -5.418 -46.969 1 15.75 60 LEU A N 1
ATOM 446 C CA . LEU A 1 60 ? -17.797 -5.156 -45.531 1 15.75 60 LEU A CA 1
ATOM 447 C C . LEU A 1 60 ? -19.203 -5.492 -45.062 1 15.75 60 LEU A C 1
ATOM 449 O O . LEU A 1 60 ? -19.422 -5.703 -43.875 1 15.75 60 LEU A O 1
ATOM 453 N N . LEU A 1 61 ? -20.266 -5.156 -45.812 1 16.25 61 LEU A N 1
ATOM 454 C CA . LEU A 1 61 ? -21.312 -4.41 -45.125 1 16.25 61 LEU A CA 1
ATOM 455 C C . LEU A 1 61 ? -22.219 -5.348 -44.344 1 16.25 61 LEU A C 1
ATOM 457 O O . LEU A 1 61 ? -23.219 -4.918 -43.75 1 16.25 61 LEU A O 1
ATOM 461 N N . HIS A 1 62 ? -21.875 -6.668 -44.25 1 15.28 62 HIS A N 1
ATOM 462 C CA . HIS A 1 62 ? -23.141 -7.398 -44.188 1 15.28 62 HIS A CA 1
ATOM 463 C C . HIS A 1 62 ? -23.938 -6.992 -42.969 1 15.28 62 HIS A C 1
ATOM 465 O O . HIS A 1 62 ? -23.422 -6.332 -42.062 1 15.28 62 HIS A O 1
ATOM 471 N N . GLY A 1 63 ? -24.516 -8.031 -42.219 1 14.99 63 GLY A N 1
ATOM 472 C CA . GLY A 1 63 ? -25.859 -8.523 -41.938 1 14.99 63 GLY A CA 1
ATOM 473 C C . GLY A 1 63 ? -26.328 -8.18 -40.531 1 14.99 63 GLY A C 1
ATOM 474 O O . GLY A 1 63 ? -25.641 -8.484 -39.562 1 14.99 63 GLY A O 1
ATOM 475 N N . VAL A 1 64 ? -26.859 -6.945 -40.281 1 17.12 64 VAL A N 1
ATOM 476 C CA . VAL A 1 64 ? -27.547 -6.477 -39.094 1 17.12 64 VAL A CA 1
ATOM 477 C C . VAL A 1 64 ? -28.5 -7.555 -38.562 1 17.12 64 VAL A C 1
ATOM 479 O O . VAL A 1 64 ? -29.453 -7.922 -39.281 1 17.12 64 VAL A O 1
ATOM 482 N N . PRO A 1 65 ? -27.844 -8.625 -37.938 1 15.43 65 PRO A N 1
ATOM 483 C CA . PRO A 1 65 ? -28.844 -9.664 -37.656 1 15.43 65 PRO A CA 1
ATOM 484 C C . PRO A 1 65 ? -30.094 -9.117 -37 1 15.43 65 PRO A C 1
ATOM 486 O O . PRO A 1 65 ? -30.109 -7.969 -36.562 1 15.43 65 PRO A O 1
ATOM 489 N N . ALA A 1 66 ? -30.75 -10.133 -36.125 1 15.71 66 ALA A N 1
ATOM 490 C CA . ALA A 1 66 ? -32 -10.797 -35.812 1 15.71 66 ALA A CA 1
ATOM 491 C C . ALA A 1 66 ? -32.719 -10.109 -34.656 1 15.71 66 ALA A C 1
ATOM 493 O O . ALA A 1 66 ? -32.125 -9.898 -33.594 1 15.71 66 ALA A O 1
ATOM 494 N N . GLY A 1 67 ? -33.719 -9.305 -34.844 1 15.46 67 GLY A N 1
ATOM 495 C CA . GLY A 1 67 ? -34.688 -8.578 -34.062 1 15.46 67 GLY A CA 1
ATOM 496 C C . GLY A 1 67 ? -35.406 -9.445 -33.062 1 15.46 67 GLY A C 1
ATOM 497 O O . GLY A 1 67 ? -36.219 -8.953 -32.25 1 15.46 67 GLY A O 1
ATOM 498 N N . ASP A 1 68 ? -35.375 -10.797 -33.062 1 15.71 68 ASP A N 1
ATOM 499 C CA . ASP A 1 68 ? -36.719 -11.273 -32.719 1 15.71 68 ASP A CA 1
ATOM 500 C C . ASP A 1 68 ? -37 -10.984 -31.234 1 15.71 68 ASP A C 1
ATOM 502 O O . ASP A 1 68 ? -36.094 -10.945 -30.406 1 15.71 68 ASP A O 1
ATOM 506 N N . GLY A 1 69 ? -38.312 -10.633 -30.891 1 15.54 69 GLY A N 1
ATOM 507 C CA . GLY A 1 69 ? -39.375 -10.172 -30 1 15.54 69 GLY A CA 1
ATOM 508 C C . GLY A 1 69 ? -39.688 -11.141 -28.891 1 15.54 69 GLY A C 1
ATOM 509 O O . GLY A 1 69 ? -40.719 -10.992 -28.188 1 15.54 69 GLY A O 1
ATOM 510 N N . GLY A 1 70 ? -38.781 -12.094 -28.531 1 15.54 70 GLY A N 1
ATOM 511 C CA . GLY A 1 70 ? -39.562 -13.086 -27.797 1 15.54 70 GLY A CA 1
ATOM 512 C C . GLY A 1 70 ? -40.281 -12.5 -26.594 1 15.54 70 GLY A C 1
ATOM 513 O O . GLY A 1 70 ? -39.906 -11.438 -26.094 1 15.54 70 GLY A O 1
ATOM 514 N N . GLU A 1 71 ? -41.406 -13.25 -26.125 1 16.05 71 GLU A N 1
ATOM 515 C CA . GLU A 1 71 ? -42.656 -13.312 -25.359 1 16.05 71 GLU A CA 1
ATOM 516 C C . GLU A 1 71 ? -42.375 -13.195 -23.859 1 16.05 71 GLU A C 1
ATOM 518 O O . GLU A 1 71 ? -41.375 -13.695 -23.359 1 16.05 71 GLU A O 1
ATOM 523 N N . ILE A 1 72 ? -43.188 -12.242 -23.172 1 15.69 72 ILE A N 1
ATOM 524 C CA . ILE A 1 72 ? -43.594 -11.656 -21.906 1 15.69 72 ILE A CA 1
ATOM 525 C C . ILE A 1 72 ? -44.156 -12.734 -21 1 15.69 72 ILE A C 1
ATOM 527 O O . ILE A 1 72 ? -45.312 -13.102 -21.109 1 15.69 72 ILE A O 1
ATOM 531 N N . ARG A 1 73 ? -43.688 -14.016 -20.984 1 15.37 73 ARG A N 1
ATOM 532 C CA . ARG A 1 73 ? -44.625 -14.898 -20.281 1 15.37 73 ARG A CA 1
ATOM 533 C C . ARG A 1 73 ? -44.844 -14.453 -18.844 1 15.37 73 ARG A C 1
ATOM 535 O O . ARG A 1 73 ? -43.875 -14.156 -18.141 1 15.37 73 ARG A O 1
ATOM 542 N N . SER A 1 74 ? -46.219 -14.195 -18.391 1 15.25 74 SER A N 1
ATOM 543 C CA . SER A 1 74 ? -47.156 -13.734 -17.391 1 15.25 74 SER A CA 1
ATOM 544 C C . SER A 1 74 ? -47.219 -14.68 -16.188 1 15.25 74 SER A C 1
ATOM 546 O O . SER A 1 74 ? -47.875 -14.391 -15.188 1 15.25 74 SER A O 1
ATOM 548 N N . HIS A 1 75 ? -46.594 -15.891 -16.109 1 15.07 75 HIS A N 1
ATOM 549 C CA . HIS A 1 75 ? -47.438 -16.719 -15.266 1 15.07 75 HIS A CA 1
ATOM 550 C C . HIS A 1 75 ? -47.469 -16.203 -13.828 1 15.07 75 HIS A C 1
ATOM 552 O O . HIS A 1 75 ? -46.406 -15.953 -13.234 1 15.07 75 HIS A O 1
ATOM 558 N N . LEU A 1 76 ? -48.719 -15.711 -13.352 1 15.12 76 LEU A N 1
ATOM 559 C CA . LEU A 1 76 ? -49.562 -15.336 -12.211 1 15.12 76 LEU A CA 1
ATOM 560 C C . LEU A 1 76 ? -49.625 -16.453 -11.188 1 15.12 76 LEU A C 1
ATOM 562 O O . LEU A 1 76 ? -50.656 -17.094 -11.016 1 15.12 76 LEU A O 1
ATOM 566 N N . ALA A 1 77 ? -48.625 -17.438 -11.141 1 15.05 77 ALA A N 1
ATOM 567 C CA . ALA A 1 77 ? -49.281 -18.531 -10.422 1 15.05 77 ALA A CA 1
ATOM 568 C C . ALA A 1 77 ? -49.812 -18.062 -9.078 1 15.05 77 ALA A C 1
ATOM 570 O O . ALA A 1 77 ? -49.438 -17 -8.578 1 15.05 77 ALA A O 1
ATOM 571 N N . GLU A 1 78 ? -50.031 -19.125 -8.062 1 15.16 78 GLU A N 1
ATOM 572 C CA . GLU A 1 78 ? -51.031 -19.656 -7.121 1 15.16 78 GLU A CA 1
ATOM 573 C C . GLU A 1 78 ? -50.969 -18.922 -5.777 1 15.16 78 GLU A C 1
ATOM 575 O O . GLU A 1 78 ? -49.875 -18.484 -5.367 1 15.16 78 GLU A O 1
ATOM 580 N N . ALA A 1 79 ? -52.188 -18.75 -5.098 1 15.2 79 ALA A N 1
ATOM 581 C CA . ALA A 1 79 ? -53 -18.25 -3.988 1 15.2 79 ALA A CA 1
ATOM 582 C C . ALA A 1 79 ? -52.594 -18.906 -2.674 1 15.2 79 ALA A C 1
ATOM 584 O O . ALA A 1 79 ? -52.875 -18.391 -1.594 1 15.2 79 ALA A O 1
ATOM 585 N N . VAL A 1 80 ? -52.062 -20.234 -2.602 1 14.27 80 VAL A N 1
ATOM 586 C CA . VAL A 1 80 ? -52.719 -20.906 -1.489 1 14.27 80 VAL A CA 1
ATOM 587 C C . VAL A 1 80 ? -52.344 -20.219 -0.176 1 14.27 80 VAL A C 1
ATOM 589 O O . VAL A 1 80 ? -51.375 -19.469 -0.111 1 14.27 80 VAL A O 1
ATOM 592 N N . GLU A 1 81 ? -52 -20.984 1.032 1 14.97 81 GLU A N 1
ATOM 593 C CA . GLU A 1 81 ? -52.688 -21.422 2.24 1 14.97 81 GLU A CA 1
ATOM 594 C C . GLU A 1 81 ? -52.219 -20.641 3.463 1 14.97 81 GLU A C 1
ATOM 596 O O . GLU A 1 81 ? -51 -20.406 3.621 1 14.97 81 GLU A O 1
ATOM 601 N N . ARG A 1 82 ? -53.25 -20.219 4.32 1 15.39 82 ARG A N 1
ATOM 602 C CA . ARG A 1 82 ? -53.719 -19.391 5.426 1 15.39 82 ARG A CA 1
ATOM 603 C C . ARG A 1 82 ? -52.906 -19.688 6.699 1 15.39 82 ARG A C 1
ATOM 605 O O . ARG A 1 82 ? -52.062 -20.578 6.719 1 15.39 82 ARG A O 1
ATOM 612 N N . ALA A 1 83 ? -53.656 -20.109 7.98 1 14.81 83 ALA A N 1
ATOM 613 C CA . ALA A 1 83 ? -54 -19.578 9.297 1 14.81 83 ALA A CA 1
ATOM 614 C C . ALA A 1 83 ? -53.281 -20.359 10.398 1 14.81 83 ALA A C 1
ATOM 616 O O . ALA A 1 83 ? -53.219 -19.906 11.547 1 14.81 83 ALA A O 1
ATOM 617 N N . ALA A 1 84 ? -52.844 -21.703 10.398 1 14.84 84 ALA A N 1
ATOM 618 C CA . ALA A 1 84 ? -53.375 -22.484 11.508 1 14.84 84 ALA A CA 1
ATOM 619 C C . ALA A 1 84 ? -52.656 -22.172 12.812 1 14.84 84 ALA A C 1
ATOM 621 O O . ALA A 1 84 ? -51.594 -21.516 12.805 1 14.84 84 ALA A O 1
ATOM 622 N N . GLY A 1 85 ? -52.062 -23.141 13.75 1 15.23 85 GLY A N 1
ATOM 623 C CA . GLY A 1 85 ? -52.562 -23.75 14.977 1 15.23 85 GLY A CA 1
ATOM 624 C C . GLY A 1 85 ? -51.906 -23.188 16.219 1 15.23 85 GLY A C 1
ATOM 625 O O . GLY A 1 85 ? -51 -22.359 16.125 1 15.23 85 GLY A O 1
ATOM 626 N N . GLY A 1 86 ? -51.344 -24.047 17.281 1 16.11 86 GLY A N 1
ATOM 627 C CA . GLY A 1 86 ? -51.625 -24.5 18.625 1 16.11 86 GLY A CA 1
ATOM 628 C C . GLY A 1 86 ? -50.75 -23.859 19.688 1 16.11 86 GLY A C 1
ATOM 629 O O . GLY A 1 86 ? -49.656 -23.391 19.375 1 16.11 86 GLY A O 1
ATOM 630 N N . GLY A 1 87 ? -51.344 -23.484 20.922 1 17.14 87 GLY A N 1
ATOM 631 C CA . GLY A 1 87 ? -51.312 -22.688 22.141 1 17.14 87 GLY A CA 1
ATOM 632 C C . GLY A 1 87 ? -50.344 -23.219 23.188 1 17.14 87 GLY A C 1
ATOM 633 O O . GLY A 1 87 ? -50.281 -22.703 24.297 1 17.14 87 GLY A O 1
ATOM 634 N N . ARG A 1 88 ? -49.469 -24.25 23 1 17.59 88 ARG A N 1
ATOM 635 C CA . ARG A 1 88 ? -49.406 -25.016 24.234 1 17.59 88 ARG A CA 1
ATOM 636 C C . ARG A 1 88 ? -48.906 -24.172 25.391 1 17.59 88 ARG A C 1
ATOM 638 O O . ARG A 1 88 ? -48.219 -23.156 25.188 1 17.59 88 ARG A O 1
ATOM 645 N N . PRO A 1 89 ? -48.969 -24.75 26.672 1 16.84 89 PRO A N 1
ATOM 646 C CA . PRO A 1 89 ? -49.188 -24.5 28.094 1 16.84 89 PRO A CA 1
ATOM 647 C C . PRO A 1 89 ? -47.906 -24.172 28.844 1 16.84 89 PRO A C 1
ATOM 649 O O . PRO A 1 89 ? -46.969 -25 28.922 1 16.84 89 PRO A O 1
ATOM 652 N N . ARG A 1 90 ? -47.281 -23.031 28.641 1 17.53 90 ARG A N 1
ATOM 653 C CA . ARG A 1 90 ? -45.969 -22.812 29.25 1 17.53 90 ARG A CA 1
ATOM 654 C C . ARG A 1 90 ? -46.062 -22.797 30.766 1 17.53 90 ARG A C 1
ATOM 656 O O . ARG A 1 90 ? -46.719 -21.922 31.344 1 17.53 90 ARG A O 1
ATOM 663 N N . ASP A 1 91 ? -46.125 -24.016 31.328 1 16.39 91 ASP A N 1
ATOM 664 C CA . ASP A 1 91 ? -46.188 -24.219 32.781 1 16.39 91 ASP A CA 1
ATOM 665 C C . ASP A 1 91 ? -45.031 -23.531 33.5 1 16.39 91 ASP A C 1
ATOM 667 O O . ASP A 1 91 ? -43.875 -23.766 33.156 1 16.39 91 ASP A O 1
ATOM 671 N N . CYS A 1 92 ? -45.25 -22.406 34.031 1 17.36 92 CYS A N 1
ATOM 672 C CA . CYS A 1 92 ? -44.406 -21.359 34.594 1 17.36 92 CYS A CA 1
ATOM 673 C C . CYS A 1 92 ? -43.781 -21.828 35.906 1 17.36 92 CYS A C 1
ATOM 675 O O . CYS A 1 92 ? -44.25 -21.438 36.969 1 17.36 92 CYS A O 1
ATOM 677 N N . ARG A 1 93 ? -43.562 -23.156 36.031 1 17.92 93 ARG A N 1
ATOM 678 C CA . ARG A 1 93 ? -43.469 -23.609 37.406 1 17.92 93 ARG A CA 1
ATOM 679 C C . ARG A 1 93 ? -42.469 -22.766 38.188 1 17.92 93 ARG A C 1
ATOM 681 O O . ARG A 1 93 ? -41.562 -22.156 37.625 1 17.92 93 ARG A O 1
ATOM 688 N N . HIS A 1 94 ? -42.438 -22.688 39.625 1 17.64 94 HIS A N 1
ATOM 689 C CA . HIS A 1 94 ? -42.281 -21.969 40.875 1 17.64 94 HIS A CA 1
ATOM 690 C C . HIS A 1 94 ? -40.844 -22 41.344 1 17.64 94 HIS A C 1
ATOM 692 O O . HIS A 1 94 ? -40.531 -21.594 42.469 1 17.64 94 HIS A O 1
ATOM 698 N N . HIS A 1 95 ? -39.688 -21.906 40.531 1 17.05 95 HIS A N 1
ATOM 699 C CA . HIS A 1 95 ? -38.469 -22.328 41.25 1 17.05 95 HIS A CA 1
ATOM 700 C C . HIS A 1 95 ? -38.156 -21.375 42.406 1 17.05 95 HIS A C 1
ATOM 702 O O . HIS A 1 95 ? -38.031 -20.172 42.188 1 17.05 95 HIS A O 1
ATOM 708 N N . ARG A 1 96 ? -38.688 -21.578 43.656 1 16.98 96 ARG A N 1
ATOM 709 C CA . ARG A 1 96 ? -38.312 -20.828 44.844 1 16.98 96 ARG A CA 1
ATOM 710 C C . ARG A 1 96 ? -36.812 -20.703 44.969 1 16.98 96 ARG A C 1
ATOM 712 O O . ARG A 1 96 ? -36.062 -21.578 44.5 1 16.98 96 ARG A O 1
ATOM 719 N N . ALA A 1 97 ? -36.188 -19.547 45.5 1 18.72 97 ALA A N 1
ATOM 720 C CA . ALA A 1 97 ? -34.906 -18.844 45.406 1 18.72 97 ALA A CA 1
ATOM 721 C C . ALA A 1 97 ? -33.844 -19.547 46.219 1 18.72 97 ALA A C 1
ATOM 723 O O . ALA A 1 97 ? -32.656 -19.234 46.094 1 18.72 97 ALA A O 1
ATOM 724 N N . ARG A 1 98 ? -34.125 -20.453 47.281 1 18.62 98 ARG A N 1
ATOM 725 C CA . ARG A 1 98 ? -33.438 -20.219 48.531 1 18.62 98 ARG A CA 1
ATOM 726 C C . ARG A 1 98 ? -31.953 -20.578 48.406 1 18.62 98 ARG A C 1
ATOM 728 O O . ARG A 1 98 ? -31.562 -21.266 47.469 1 18.62 98 ARG A O 1
ATOM 735 N N . GLU A 1 99 ? -31.25 -20.906 49.625 1 19.95 99 GLU A N 1
ATOM 736 C CA . GLU A 1 99 ? -30 -20.562 50.312 1 19.95 99 GLU A CA 1
ATOM 737 C C . GLU A 1 99 ? -28.875 -21.5 49.906 1 19.95 99 GLU A C 1
ATOM 739 O O . GLU A 1 99 ? -27.703 -21.188 50.094 1 19.95 99 GLU A O 1
ATOM 744 N N . GLY A 1 100 ? -29.234 -22.766 49.469 1 18.09 100 GLY A N 1
ATOM 745 C CA . GLY A 1 100 ? -28.516 -23.875 50.062 1 18.09 100 GLY A CA 1
ATOM 746 C C . GLY A 1 100 ? -27.031 -23.859 49.75 1 18.09 100 GLY A C 1
ATOM 747 O O . GLY A 1 100 ? -26.516 -22.906 49.156 1 18.09 100 GLY A O 1
ATOM 748 N N . PRO A 1 101 ? -26.531 -25.156 49.344 1 20.06 101 PRO A N 1
ATOM 749 C CA . PRO A 1 101 ? -25.359 -26 49.594 1 20.06 101 PRO A CA 1
ATOM 750 C C . PRO A 1 101 ? -24.109 -25.484 48.875 1 20.06 101 PRO A C 1
ATOM 752 O O . PRO A 1 101 ? -24.203 -24.703 47.938 1 20.06 101 PRO A O 1
ATOM 755 N N . PRO A 1 102 ? -22.812 -26.109 49.312 1 21.33 102 PRO A N 1
ATOM 756 C CA . PRO A 1 102 ? -21.422 -25.734 49.031 1 21.33 102 PRO A CA 1
ATOM 757 C C . PRO A 1 102 ? -21.094 -25.75 47.562 1 21.33 102 PRO A C 1
ATOM 759 O O . PRO A 1 102 ? -21.641 -26.547 46.812 1 21.33 102 PRO A O 1
ATOM 762 N N . MET A 1 103 ? -20.953 -24.703 46.906 1 21.02 103 MET A N 1
ATOM 763 C CA . MET A 1 103 ? -20.766 -24.641 45.469 1 21.02 103 MET A CA 1
ATOM 764 C C . MET A 1 103 ? -19.625 -25.547 45.031 1 21.02 103 MET A C 1
ATOM 766 O O . MET A 1 103 ? -18.484 -25.391 45.5 1 21.02 103 MET A O 1
ATOM 770 N N . GLU A 1 104 ? -19.906 -26.859 44.906 1 18.78 104 GLU A N 1
ATOM 771 C CA . GLU A 1 104 ? -18.969 -27.891 44.5 1 18.78 104 GLU A CA 1
ATOM 772 C C . GLU A 1 104 ? -17.938 -27.328 43.5 1 18.78 104 GLU A C 1
ATOM 774 O O . GLU A 1 104 ? -18.188 -26.312 42.875 1 18.78 104 GLU A O 1
ATOM 779 N N . GLY A 1 105 ? -16.719 -28.062 43.469 1 18.8 105 GLY A N 1
ATOM 780 C CA . GLY A 1 105 ? -15.383 -27.859 42.938 1 18.8 105 GLY A CA 1
ATOM 781 C C . GLY A 1 105 ? -15.344 -27.641 41.438 1 18.8 105 GLY A C 1
ATOM 782 O O . GLY A 1 105 ? -15.656 -28.547 40.688 1 18.8 105 GLY A O 1
ATOM 783 N N . HIS A 1 106 ? -15.961 -26.672 41.062 1 20.83 106 HIS A N 1
ATOM 784 C CA . HIS A 1 106 ? -16.031 -26.453 39.625 1 20.83 106 HIS A CA 1
ATOM 785 C C . HIS A 1 106 ? -14.664 -26.625 38.969 1 20.83 106 HIS A C 1
ATOM 787 O O . HIS A 1 106 ? -13.75 -25.844 39.25 1 20.83 106 HIS A O 1
ATOM 793 N N . HIS A 1 107 ? -14.297 -27.859 38.938 1 19.09 107 HIS A N 1
ATOM 794 C CA . HIS A 1 107 ? -13.117 -28.219 38.188 1 19.09 107 HIS A CA 1
ATOM 795 C C . HIS A 1 107 ? -13.141 -27.547 36.812 1 19.09 107 HIS A C 1
ATOM 797 O O . HIS A 1 107 ? -14.008 -27.844 35.969 1 19.09 107 HIS A O 1
ATOM 803 N N . CYS A 1 108 ? -13.125 -26.281 36.844 1 21.83 108 CYS A N 1
ATOM 804 C CA . CYS A 1 108 ? -12.867 -25.578 35.594 1 21.83 108 CYS A CA 1
ATOM 805 C C . CYS A 1 108 ? -11.82 -26.297 34.781 1 21.83 108 CYS A C 1
ATOM 807 O O . CYS A 1 108 ? -10.641 -26.297 35.125 1 21.83 108 CYS A O 1
ATOM 809 N N . HIS A 1 109 ? -12.125 -27.5 34.312 1 19.59 109 HIS A N 1
ATOM 810 C CA . HIS A 1 109 ? -11.328 -28.328 33.406 1 19.59 109 HIS A CA 1
ATOM 811 C C . HIS A 1 109 ? -10.68 -27.484 32.312 1 19.59 109 HIS A C 1
ATOM 813 O O . HIS A 1 109 ? -11.133 -26.375 32.031 1 19.59 109 HIS A O 1
ATOM 819 N N . HIS A 1 110 ? -9.656 -28.141 31.531 1 19.98 110 HIS A N 1
ATOM 820 C CA . HIS A 1 110 ? -8.578 -27.734 30.641 1 19.98 110 HIS A CA 1
ATOM 821 C C . HIS A 1 110 ? -9.094 -26.844 29.516 1 19.98 110 HIS A C 1
ATOM 823 O O . HIS A 1 110 ? -8.57 -25.75 29.297 1 19.98 110 HIS A O 1
ATOM 829 N N . ASP A 1 111 ? -9.578 -27.562 28.328 1 20.62 111 ASP A N 1
ATOM 830 C CA . ASP A 1 111 ? -9.273 -27.172 26.953 1 20.62 111 ASP A CA 1
ATOM 831 C C . ASP A 1 111 ? -10.258 -26.125 26.453 1 20.62 111 ASP A C 1
ATOM 833 O O . ASP A 1 111 ? -10.969 -26.344 25.469 1 20.62 111 ASP A O 1
ATOM 837 N N . SER A 1 112 ? -10.969 -25.516 27.188 1 21.33 112 SER A N 1
ATOM 838 C CA . SER A 1 112 ? -12.117 -24.656 26.938 1 21.33 112 SER A CA 1
ATOM 839 C C . SER A 1 112 ? -11.758 -23.516 26 1 21.33 112 SER A C 1
ATOM 841 O O . SER A 1 112 ? -11.203 -22.5 26.422 1 21.33 112 SER A O 1
ATOM 843 N N . LEU A 1 113 ? -11.367 -23.844 24.906 1 23.62 113 LEU A N 1
ATOM 844 C CA . LEU A 1 113 ? -11.172 -23.078 23.688 1 23.62 113 LEU A CA 1
ATOM 845 C C . LEU A 1 113 ? -12.438 -22.297 23.328 1 23.62 113 LEU A C 1
ATOM 847 O O . LEU A 1 113 ? -12.695 -22.031 22.156 1 23.62 113 LEU A O 1
ATOM 851 N N . TYR A 1 114 ? -13.562 -22.375 24.156 1 23 114 TYR A N 1
ATOM 852 C CA . TYR A 1 114 ? -14.922 -21.984 23.781 1 23 114 TYR A CA 1
ATOM 853 C C . TYR A 1 114 ? -14.945 -20.547 23.281 1 23 114 TYR A C 1
ATOM 855 O O . TYR A 1 114 ? -15.703 -20.203 22.375 1 23 114 TYR A O 1
ATOM 863 N N . CYS A 1 115 ? -14.766 -19.719 24.219 1 22.77 115 CYS A N 1
ATOM 864 C CA . CYS A 1 115 ? -15.508 -18.469 24.203 1 22.77 115 CYS A CA 1
ATOM 865 C C . CYS A 1 115 ? -15.32 -17.75 22.859 1 22.77 115 CYS A C 1
ATOM 867 O O . CYS A 1 115 ? -14.32 -17.047 22.672 1 22.77 115 CYS A O 1
ATOM 869 N N . VAL A 1 116 ? -15.453 -18.375 21.844 1 26.11 116 VAL A N 1
ATOM 870 C CA . VAL A 1 116 ? -15.625 -17.906 20.484 1 26.11 116 VAL A CA 1
ATOM 871 C C . VAL A 1 116 ? -16.859 -17 20.391 1 26.11 116 VAL A C 1
ATOM 873 O O . VAL A 1 116 ? -17.984 -17.484 20.312 1 26.11 116 VAL A O 1
ATOM 876 N N . TRP A 1 117 ? -17.234 -16.094 21.219 1 25.42 117 TRP A N 1
ATOM 877 C CA . TRP A 1 117 ? -18.391 -15.211 21.188 1 25.42 117 TRP A CA 1
ATOM 878 C C . TRP A 1 117 ? -18.766 -14.844 19.766 1 25.42 117 TRP A C 1
ATOM 880 O O . TRP A 1 117 ? -18.016 -15.125 18.828 1 25.42 117 TRP A O 1
ATOM 890 N N . VAL A 1 118 ? -19.312 -13.445 19.5 1 29.41 118 VAL A N 1
ATOM 891 C CA . VAL A 1 118 ? -19.766 -12.617 18.391 1 29.41 118 VAL A CA 1
ATOM 892 C C . VAL A 1 118 ? -18.719 -12.602 17.281 1 29.41 118 VAL A C 1
ATOM 894 O O . VAL A 1 118 ? -17.516 -12.578 17.562 1 29.41 118 VAL A O 1
ATOM 897 N N . LEU A 1 119 ? -18.844 -13.008 16.078 1 37.66 119 LEU A N 1
ATOM 898 C CA . LEU A 1 119 ? -17.906 -13.078 14.969 1 37.66 119 LEU A CA 1
ATOM 899 C C . LEU A 1 119 ? -16.812 -12.023 15.102 1 37.66 119 LEU A C 1
ATOM 901 O O . LEU A 1 119 ? -16.953 -10.914 14.578 1 37.66 119 LEU A O 1
ATOM 905 N N . SER A 1 120 ? -16.281 -11.797 16.234 1 44.06 120 SER A N 1
ATOM 906 C CA . SER A 1 120 ? -15.141 -10.906 16.438 1 44.06 120 SER A CA 1
ATOM 907 C C . SER A 1 120 ? -13.914 -11.375 15.672 1 44.06 120 SER A C 1
ATOM 909 O O . SER A 1 120 ? -13.773 -12.562 15.391 1 44.06 120 SER A O 1
ATOM 911 N N . PRO A 1 121 ? -13.398 -10.516 14.914 1 49.88 121 PRO A N 1
ATOM 912 C CA . PRO A 1 121 ? -12.086 -10.797 14.328 1 49.88 121 PRO A CA 1
ATOM 913 C C . PRO A 1 121 ? -11.258 -11.758 15.18 1 49.88 121 PRO A C 1
ATOM 915 O O . PRO A 1 121 ? -10.492 -12.562 14.633 1 49.88 121 PRO A O 1
ATOM 918 N N . GLY A 1 122 ? -11.469 -11.836 16.438 1 46.97 122 GLY A N 1
ATOM 919 C CA . GLY A 1 122 ? -10.758 -12.781 17.281 1 46.97 122 GLY A CA 1
ATOM 920 C C . GLY A 1 122 ? -11.148 -14.227 17.016 1 46.97 122 GLY A C 1
ATOM 921 O O . GLY A 1 122 ? -10.289 -15.102 16.953 1 46.97 122 GLY A O 1
ATOM 922 N N . HIS A 1 123 ? -12.414 -14.453 16.875 1 45.28 123 HIS A N 1
ATOM 923 C CA . HIS A 1 123 ? -12.898 -15.789 16.547 1 45.28 123 HIS A CA 1
ATOM 924 C C . HIS A 1 123 ? -12.43 -16.234 15.164 1 45.28 123 HIS A C 1
ATOM 926 O O . HIS A 1 123 ? -12.047 -17.391 14.969 1 45.28 123 HIS A O 1
ATOM 932 N N . LEU A 1 124 ? -12.539 -15.289 14.289 1 50.97 124 LEU A N 1
ATOM 933 C CA . LEU A 1 124 ? -12.055 -15.602 12.953 1 50.97 124 LEU A CA 1
ATOM 934 C C . LEU A 1 124 ? -10.578 -15.969 12.977 1 50.97 124 LEU A C 1
ATOM 936 O O . LEU A 1 124 ? -10.156 -16.922 12.312 1 50.97 124 LEU A O 1
ATOM 940 N N . LEU A 1 125 ? -9.969 -15.266 13.836 1 53.97 125 LEU A N 1
ATOM 941 C CA . LEU A 1 125 ? -8.539 -15.531 13.961 1 53.97 125 LEU A CA 1
ATOM 942 C C . LEU A 1 125 ? -8.289 -16.906 14.562 1 53.97 125 LEU A C 1
ATOM 944 O O . LEU A 1 125 ? -7.379 -17.625 14.125 1 53.97 125 LEU A O 1
ATOM 948 N N . ASN A 1 126 ? -9.086 -17.203 15.555 1 47.81 126 ASN A N 1
ATOM 949 C CA . ASN A 1 126 ? -8.938 -18.5 16.188 1 47.81 126 ASN A CA 1
ATOM 950 C C . ASN A 1 126 ? -9.289 -19.641 15.219 1 47.81 126 ASN A C 1
ATOM 952 O O . ASN A 1 126 ? -8.625 -20.672 15.195 1 47.81 126 ASN A O 1
ATOM 956 N N . ARG A 1 127 ? -10.297 -19.406 14.516 1 47.66 127 ARG A N 1
ATOM 957 C CA . ARG A 1 127 ? -10.719 -20.422 13.57 1 47.66 127 ARG A CA 1
ATOM 958 C C . ARG A 1 127 ? -9.711 -20.562 12.43 1 47.66 127 ARG A C 1
ATOM 960 O O . ARG A 1 127 ? -9.438 -21.672 11.969 1 47.66 127 ARG A O 1
ATOM 967 N N . VAL A 1 128 ? -9.312 -19.422 11.992 1 51.94 128 VAL A N 1
ATOM 968 C CA . VAL A 1 128 ? -8.289 -19.469 10.953 1 51.94 128 VAL A CA 1
ATOM 969 C C . VAL A 1 128 ? -7.055 -20.188 11.484 1 51.94 128 VAL A C 1
ATOM 971 O O . VAL A 1 128 ? -6.445 -21 10.773 1 51.94 128 VAL A O 1
ATOM 974 N N . SER A 1 129 ? -6.672 -19.797 12.68 1 45.31 129 SER A N 1
ATOM 975 C CA . SER A 1 129 ? -5.5 -20.422 13.297 1 45.31 129 SER A CA 1
ATOM 976 C C . SER A 1 129 ? -5.715 -21.922 13.516 1 45.31 129 SER A C 1
ATOM 978 O O . SER A 1 129 ? -4.801 -22.719 13.32 1 45.31 129 SER A O 1
ATOM 980 N N . LEU A 1 130 ? -6.879 -22.219 14.07 1 43.25 130 LEU A N 1
ATOM 981 C CA . LEU A 1 130 ? -7.125 -23.594 14.461 1 43.25 130 LEU A CA 1
ATOM 982 C C . LEU A 1 130 ? -7.559 -24.438 13.25 1 43.25 130 LEU A C 1
ATOM 984 O O . LEU A 1 130 ? -7.164 -25.594 13.125 1 43.25 130 LEU A O 1
ATOM 988 N N . SER A 1 131 ? -8.547 -24.125 12.531 1 45.09 131 SER A N 1
ATOM 989 C CA . SER A 1 131 ? -9.203 -25.062 11.617 1 45.09 131 SER A CA 1
ATOM 990 C C . SER A 1 131 ? -8.555 -25.016 10.234 1 45.09 131 SER A C 1
ATOM 992 O O . SER A 1 131 ? -8.375 -26.062 9.602 1 45.09 131 SER A O 1
ATOM 994 N N . GLY A 1 132 ? -8.492 -23.969 9.539 1 47.25 132 GLY A N 1
ATOM 995 C CA . GLY A 1 132 ? -8.297 -23.922 8.102 1 47.25 132 GLY A CA 1
ATOM 996 C C . GLY A 1 132 ? -6.844 -24.062 7.688 1 47.25 132 GLY A C 1
ATOM 997 O O . GLY A 1 132 ? -6.527 -24.797 6.754 1 47.25 132 GLY A O 1
ATOM 998 N N . GLY A 1 133 ? -5.988 -23.219 8.172 1 50.5 133 GLY A N 1
ATOM 999 C CA . GLY A 1 133 ? -4.605 -23.219 7.719 1 50.5 133 GLY A CA 1
ATOM 1000 C C . GLY A 1 133 ? -3.855 -24.484 8.125 1 50.5 133 GLY A C 1
ATOM 1001 O O . GLY A 1 133 ? -2.945 -24.922 7.418 1 50.5 133 GLY A O 1
ATOM 1002 N N . LEU A 1 134 ? -4.375 -25.125 9.195 1 57.84 134 LEU A N 1
ATOM 1003 C CA . LEU A 1 134 ? -3.562 -26.188 9.773 1 57.84 134 LEU A CA 1
ATOM 1004 C C . LEU A 1 134 ? -3.992 -27.547 9.242 1 57.84 134 LEU A C 1
ATOM 1006 O O . LEU A 1 134 ? -3.234 -28.516 9.328 1 57.84 134 LEU A O 1
ATOM 1010 N N . GLN A 1 135 ? -5.062 -27.453 8.562 1 69.5 135 GLN A N 1
ATOM 1011 C CA . GLN A 1 135 ? -5.535 -28.812 8.258 1 69.5 135 GLN A CA 1
ATOM 1012 C C . GLN A 1 135 ? -5.297 -29.156 6.793 1 69.5 135 GLN A C 1
ATOM 1014 O O . GLN A 1 135 ? -5.5 -30.297 6.383 1 69.5 135 GLN A O 1
ATOM 1019 N N . GLY A 1 136 ? -4.637 -28.25 6.105 1 88.81 136 GLY A N 1
ATOM 1020 C CA . GLY A 1 136 ? -4.453 -28.578 4.703 1 88.81 136 GLY A CA 1
ATOM 1021 C C . GLY A 1 136 ? -3.035 -28.359 4.215 1 88.81 136 GLY A C 1
ATOM 1022 O O . GLY A 1 136 ? -2.098 -28.297 5.016 1 88.81 136 GLY A O 1
ATOM 1023 N N . LEU A 1 137 ? -2.863 -28.578 2.914 1 94.19 137 LEU A N 1
ATOM 1024 C CA . LEU A 1 137 ? -1.572 -28.391 2.262 1 94.19 137 LEU A CA 1
ATOM 1025 C C . LEU A 1 137 ? -1.571 -27.109 1.426 1 94.19 137 LEU A C 1
ATOM 1027 O O . LEU A 1 137 ? -2.41 -26.953 0.536 1 94.19 137 LEU A O 1
ATOM 1031 N N . GLU A 1 138 ? -0.643 -26.203 1.784 1 92.62 138 GLU A N 1
ATOM 1032 C CA . GLU A 1 138 ? -0.492 -24.969 1.035 1 92.62 138 GLU A CA 1
ATOM 1033 C C . GLU A 1 138 ? 0.572 -25.094 -0.051 1 92.62 138 GLU A C 1
ATOM 1035 O O . GLU A 1 138 ? 1.767 -25.156 0.248 1 92.62 138 GLU A O 1
ATOM 1040 N N . LEU A 1 139 ? 0.105 -25.047 -1.337 1 95.62 139 LEU A N 1
ATOM 1041 C CA . LEU A 1 139 ? 1.034 -25.266 -2.441 1 95.62 139 LEU A CA 1
ATOM 1042 C C . LEU A 1 139 ? 1.085 -24.031 -3.352 1 95.62 139 LEU A C 1
ATOM 1044 O O . LEU A 1 139 ? 1.631 -24.109 -4.457 1 95.62 139 LEU A O 1
ATOM 1048 N N . ILE A 1 140 ? 0.514 -22.953 -2.936 1 92.81 140 ILE A N 1
ATOM 1049 C CA . ILE A 1 140 ? 0.584 -21.719 -3.727 1 92.81 140 ILE A CA 1
ATOM 1050 C C . ILE A 1 140 ? 1.991 -21.141 -3.645 1 92.81 140 ILE A C 1
ATOM 1052 O O . ILE A 1 140 ? 2.477 -20.812 -2.555 1 92.81 140 ILE A O 1
ATOM 1056 N N . PRO A 1 141 ? 2.607 -20.891 -4.812 1 95.25 141 PRO A N 1
ATOM 1057 C CA . PRO A 1 141 ? 4.016 -20.5 -4.793 1 95.25 141 PRO A CA 1
ATOM 1058 C C . PRO A 1 141 ? 4.23 -19.125 -4.145 1 95.25 141 PRO A C 1
ATOM 1060 O O . PRO A 1 141 ? 5.328 -18.828 -3.664 1 95.25 141 PRO A O 1
ATOM 1063 N N . SER A 1 142 ? 3.229 -18.281 -4.148 1 92.69 142 SER A N 1
ATOM 1064 C CA . SER A 1 142 ? 3.355 -16.922 -3.635 1 92.69 142 SER A CA 1
ATOM 1065 C C . SER A 1 142 ? 2.924 -16.844 -2.174 1 92.69 142 SER A C 1
ATOM 1067 O O . SER A 1 142 ? 2.779 -15.742 -1.625 1 92.69 142 SER A O 1
ATOM 1069 N N . GLU A 1 143 ? 2.713 -17.969 -1.534 1 90.69 143 GLU A N 1
ATOM 1070 C CA . GLU A 1 143 ? 2.336 -17.969 -0.124 1 90.69 143 GLU A CA 1
ATOM 1071 C C . GLU A 1 143 ? 3.41 -18.625 0.735 1 90.69 143 GLU A C 1
ATOM 1073 O O . GLU A 1 143 ? 4.066 -19.562 0.297 1 90.69 143 GLU A O 1
ATOM 1078 N N . ASN A 1 144 ? 3.541 -18.047 1.852 1 93.31 144 ASN A N 1
ATOM 1079 C CA . ASN A 1 144 ? 4.469 -18.562 2.855 1 93.31 144 ASN A CA 1
ATOM 1080 C C . ASN A 1 144 ? 4.059 -18.141 4.262 1 93.31 144 ASN A C 1
ATOM 1082 O O . ASN A 1 144 ? 3.064 -17.438 4.441 1 93.31 144 ASN A O 1
ATOM 1086 N N . PHE A 1 145 ? 4.805 -18.656 5.242 1 90.5 145 PHE A N 1
ATOM 1087 C CA . PHE A 1 145 ? 4.578 -18.328 6.645 1 90.5 145 PHE A CA 1
ATOM 1088 C C . PHE A 1 145 ? 5.738 -17.5 7.195 1 90.5 145 PHE A C 1
ATOM 1090 O O . PHE A 1 145 ? 6.891 -17.938 7.152 1 90.5 145 PHE A O 1
ATOM 1097 N N . THR A 1 146 ? 5.355 -16.344 7.66 1 91.81 146 THR A N 1
ATOM 1098 C CA . THR A 1 146 ? 6.391 -15.523 8.273 1 91.81 146 THR A CA 1
ATOM 1099 C C . THR A 1 146 ? 6.625 -15.938 9.727 1 91.81 146 THR A C 1
ATOM 1101 O O . THR A 1 146 ? 5.883 -16.766 10.266 1 91.81 146 THR A O 1
ATOM 1104 N N . SER A 1 147 ? 7.707 -15.43 10.352 1 90.31 147 SER A N 1
ATOM 1105 C CA . SER A 1 147 ? 8.062 -15.789 11.727 1 90.31 147 SER A CA 1
ATOM 1106 C C . SER A 1 147 ? 7.207 -15.023 12.734 1 90.31 147 SER A C 1
ATOM 1108 O O . SER A 1 147 ? 6.641 -13.977 12.414 1 90.31 147 SER A O 1
ATOM 1110 N N . LEU A 1 148 ? 7.105 -15.547 13.891 1 86.94 148 LEU A N 1
ATOM 1111 C CA . LEU A 1 148 ? 6.395 -14.898 14.984 1 86.94 148 LEU A CA 1
ATOM 1112 C C . LEU A 1 148 ? 6.98 -13.516 15.273 1 86.94 148 LEU A C 1
ATOM 1114 O O . LEU A 1 148 ? 6.246 -12.57 15.555 1 86.94 148 LEU A O 1
ATOM 1118 N N . SER A 1 149 ? 8.312 -13.43 15.227 1 89.12 149 SER A N 1
ATOM 1119 C CA . SER A 1 149 ? 8.984 -12.156 15.484 1 89.12 149 SER A CA 1
ATOM 1120 C C . SER A 1 149 ? 8.547 -11.086 14.484 1 89.12 149 SER A C 1
ATOM 1122 O O . SER A 1 149 ? 8.391 -9.922 14.852 1 89.12 149 SER A O 1
ATOM 1124 N N . VAL A 1 150 ? 8.406 -11.484 13.25 1 93.19 150 VAL A N 1
ATOM 1125 C CA . VAL A 1 150 ? 7.957 -10.547 12.227 1 93.19 150 VAL A CA 1
ATOM 1126 C C . VAL A 1 150 ? 6.527 -10.102 12.516 1 93.19 150 VAL A C 1
ATOM 1128 O O . VAL A 1 150 ? 6.215 -8.914 12.453 1 93.19 150 VAL A O 1
ATOM 1131 N N . MET A 1 151 ? 5.652 -11.023 12.891 1 90.62 151 MET A N 1
ATOM 1132 C CA . MET A 1 151 ? 4.258 -10.695 13.188 1 90.62 151 MET A CA 1
ATOM 1133 C C . MET A 1 151 ? 4.16 -9.758 14.383 1 90.62 151 MET A C 1
ATOM 1135 O O . MET A 1 151 ? 3.355 -8.828 14.383 1 90.62 151 MET A O 1
ATOM 1139 N N . GLN A 1 152 ? 4.992 -9.992 15.367 1 87.81 152 GLN A N 1
ATOM 1140 C CA . GLN A 1 152 ? 5.004 -9.141 16.547 1 87.81 152 GLN A CA 1
ATOM 1141 C C . GLN A 1 152 ? 5.465 -7.727 16.203 1 87.81 152 GLN A C 1
ATOM 1143 O O . GLN A 1 152 ? 4.914 -6.75 16.719 1 87.81 152 GLN A O 1
ATOM 1148 N N . ALA A 1 153 ? 6.445 -7.652 15.383 1 90.88 153 ALA A N 1
ATOM 1149 C CA . ALA A 1 153 ? 6.93 -6.344 14.945 1 90.88 153 ALA A CA 1
ATOM 1150 C C . ALA A 1 153 ? 5.859 -5.594 14.164 1 90.88 153 ALA A C 1
ATOM 1152 O O . ALA A 1 153 ? 5.688 -4.383 14.336 1 90.88 153 ALA A O 1
ATOM 1153 N N . VAL A 1 154 ? 5.137 -6.297 13.352 1 93.25 154 VAL A N 1
ATOM 1154 C CA . VAL A 1 154 ? 4.098 -5.703 12.516 1 93.25 154 VAL A CA 1
ATOM 1155 C C . VAL A 1 154 ? 2.945 -5.219 13.391 1 93.25 154 VAL A C 1
ATOM 1157 O O . VAL A 1 154 ? 2.33 -4.188 13.102 1 93.25 154 VAL A O 1
ATOM 1160 N N . GLY A 1 155 ? 2.65 -5.902 14.406 1 89.56 155 GLY A N 1
ATOM 1161 C CA . GLY A 1 155 ? 1.573 -5.512 15.297 1 89.56 155 GLY A CA 1
ATOM 1162 C C . GLY A 1 155 ? 2.037 -4.625 16.438 1 89.56 155 GLY A C 1
ATOM 1163 O O . GLY A 1 155 ? 1.364 -4.523 17.469 1 89.56 155 GLY A O 1
ATOM 1164 N N . SER A 1 156 ? 3.154 -3.975 16.297 1 85.88 156 SER A N 1
ATOM 1165 C CA . SER A 1 156 ? 3.736 -3.186 17.375 1 85.88 156 SER A CA 1
ATOM 1166 C C . SER A 1 156 ? 3.271 -1.734 17.312 1 85.88 156 SER A C 1
ATOM 1168 O O . SER A 1 156 ? 2.568 -1.343 16.375 1 85.88 156 SER A O 1
ATOM 1170 N N . VAL A 1 157 ? 3.725 -0.946 18.203 1 85.5 157 VAL A N 1
ATOM 1171 C CA . VAL A 1 157 ? 3.352 0.455 18.375 1 85.5 157 VAL A CA 1
ATOM 1172 C C . VAL A 1 157 ? 3.914 1.281 17.219 1 85.5 157 VAL A C 1
ATOM 1174 O O . VAL A 1 157 ? 3.5 2.424 17.016 1 85.5 157 VAL A O 1
ATOM 1177 N N . MET A 1 158 ? 4.727 0.676 16.406 1 87.88 158 MET A N 1
ATOM 1178 C CA . MET A 1 158 ? 5.309 1.374 15.258 1 87.88 158 MET A CA 1
ATOM 1179 C C . MET A 1 158 ? 4.227 1.774 14.258 1 87.88 158 MET A C 1
ATOM 1181 O O . MET A 1 158 ? 4.461 2.617 13.391 1 87.88 158 MET A O 1
ATOM 1185 N N . THR A 1 159 ? 3.064 1.172 14.414 1 87.94 159 THR A N 1
ATOM 1186 C CA . THR A 1 159 ? 1.955 1.503 13.523 1 87.94 159 THR A CA 1
ATOM 1187 C C . THR A 1 159 ? 1.423 2.9 13.828 1 87.94 159 THR A C 1
ATOM 1189 O O . THR A 1 159 ? 0.769 3.516 12.977 1 87.94 159 THR A O 1
ATOM 1192 N N . ASN A 1 160 ? 1.746 3.488 14.938 1 84.69 160 ASN A N 1
ATOM 1193 C CA . ASN A 1 160 ? 1.105 4.719 15.391 1 84.69 160 ASN A CA 1
ATOM 1194 C C . ASN A 1 160 ? 1.868 5.953 14.914 1 84.69 160 ASN A C 1
ATOM 1196 O O . ASN A 1 160 ? 1.336 7.066 14.945 1 84.69 160 ASN A O 1
ATOM 1200 N N . LYS A 1 161 ? 3.082 5.762 14.547 1 83 161 LYS A N 1
ATOM 1201 C CA . LYS A 1 161 ? 3.875 6.934 14.188 1 83 161 LYS A CA 1
ATOM 1202 C C . LYS A 1 161 ? 3.818 7.195 12.68 1 83 161 LYS A C 1
ATOM 1204 O O . LYS A 1 161 ? 4.023 6.285 11.883 1 83 161 LYS A O 1
ATOM 1209 N N . TYR A 1 162 ? 3.449 8.383 12.359 1 80.75 162 TYR A N 1
ATOM 1210 C CA . TYR A 1 162 ? 3.447 8.844 10.977 1 80.75 162 TYR A CA 1
ATOM 1211 C C . TYR A 1 162 ? 4.781 9.484 10.609 1 80.75 162 TYR A C 1
ATOM 1213 O O . TYR A 1 162 ? 5.387 10.18 11.43 1 80.75 162 TYR A O 1
ATOM 1221 N N . SER A 1 163 ? 5.34 9.188 9.406 1 84.19 163 SER A N 1
ATOM 1222 C CA . SER A 1 163 ? 6.672 9.672 9.062 1 84.19 163 SER A CA 1
ATOM 1223 C C . SER A 1 163 ? 6.789 9.938 7.562 1 84.19 163 SER A C 1
ATOM 1225 O O . SER A 1 163 ? 7.469 9.195 6.848 1 84.19 163 SER A O 1
ATOM 1227 N N . GLU A 1 164 ? 6.352 10.992 7.098 1 86.06 164 GLU A N 1
ATOM 1228 C CA . GLU A 1 164 ? 6.586 11.352 5.703 1 86.06 164 GLU A CA 1
ATOM 1229 C C . GLU A 1 164 ? 8.023 11.82 5.488 1 86.06 164 GLU A C 1
ATOM 1231 O O . GLU A 1 164 ? 8.609 12.461 6.359 1 86.06 164 GLU A O 1
ATOM 1236 N N . GLY A 1 165 ? 8.562 11.43 4.352 1 91.75 165 GLY A N 1
ATOM 1237 C CA . GLY A 1 165 ? 9.953 11.742 4.055 1 91.75 165 GLY A CA 1
ATOM 1238 C C . GLY A 1 165 ? 10.875 10.547 4.207 1 91.75 165 GLY A C 1
ATOM 1239 O O . GLY A 1 165 ? 10.43 9.398 4.109 1 91.75 165 GLY A O 1
ATOM 1240 N N . TYR A 1 166 ? 12.156 10.859 4.281 1 94.12 166 TYR A N 1
ATOM 1241 C CA . TYR A 1 166 ? 13.188 9.836 4.402 1 94.12 166 TYR A CA 1
ATOM 1242 C C . TYR A 1 166 ? 14.078 10.102 5.613 1 94.12 166 TYR A C 1
ATOM 1244 O O . TYR A 1 166 ? 14.062 11.203 6.176 1 94.12 166 TYR A O 1
ATOM 1252 N N . PRO A 1 167 ? 14.758 9.07 6.059 1 91.94 167 PRO A N 1
ATOM 1253 C CA . PRO A 1 167 ? 15.609 9.266 7.234 1 91.94 167 PRO A CA 1
ATOM 1254 C C . PRO A 1 167 ? 16.516 10.492 7.105 1 91.94 167 PRO A C 1
ATOM 1256 O O . PRO A 1 167 ? 17.219 10.641 6.102 1 91.94 167 PRO A O 1
ATOM 1259 N N . GLY A 1 168 ? 16.484 11.336 8.117 1 85.06 168 GLY A N 1
ATOM 1260 C CA . GLY A 1 168 ? 17.297 12.547 8.125 1 85.06 168 GLY A CA 1
ATOM 1261 C C . GLY A 1 168 ? 16.609 13.719 7.449 1 85.06 168 GLY A C 1
ATOM 1262 O O . GLY A 1 168 ? 17.062 14.859 7.57 1 85.06 168 GLY A O 1
ATOM 1263 N N . ALA A 1 169 ? 15.516 13.445 6.781 1 85.19 169 ALA A N 1
ATOM 1264 C CA . ALA A 1 169 ? 14.773 14.484 6.074 1 85.19 169 ALA A CA 1
ATOM 1265 C C . ALA A 1 169 ? 13.266 14.242 6.168 1 85.19 169 ALA A C 1
ATOM 1267 O O . ALA A 1 169 ? 12.594 14.07 5.148 1 85.19 169 ALA A O 1
ATOM 1268 N N . ARG A 1 170 ? 12.82 14.32 7.375 1 83.5 170 ARG A N 1
ATOM 1269 C CA . ARG A 1 170 ? 11.406 14.086 7.641 1 83.5 170 ARG A CA 1
ATOM 1270 C C . ARG A 1 170 ? 10.625 15.398 7.652 1 83.5 170 ARG A C 1
ATOM 1272 O O . ARG A 1 170 ? 11.172 16.453 8.008 1 83.5 170 ARG A O 1
ATOM 1279 N N . TYR A 1 171 ? 9.367 15.25 7.281 1 72.69 171 TYR A N 1
ATOM 1280 C CA . TYR A 1 171 ? 8.484 16.406 7.27 1 72.69 171 TYR A CA 1
ATOM 1281 C C . TYR A 1 171 ? 7.898 16.656 8.656 1 72.69 171 TYR A C 1
ATOM 1283 O O . TYR A 1 171 ? 7.355 17.734 8.914 1 72.69 171 TYR A O 1
ATOM 1291 N N . TYR A 1 172 ? 8.008 15.656 9.438 1 72.31 172 TYR A N 1
ATOM 1292 C CA . TYR A 1 172 ? 7.449 15.75 10.781 1 72.31 172 TYR A CA 1
ATOM 1293 C C . TYR A 1 172 ? 8.531 15.562 11.844 1 72.31 172 TYR A C 1
ATOM 1295 O O . TYR A 1 172 ? 9.586 14.992 11.562 1 72.31 172 TYR A O 1
ATOM 1303 N N . GLY A 1 173 ? 8.32 16.109 13 1 68.25 173 GLY A N 1
ATOM 1304 C CA . GLY A 1 173 ? 9.25 15.93 14.109 1 68.25 173 GLY A CA 1
ATOM 1305 C C . GLY A 1 173 ? 9.055 14.625 14.852 1 68.25 173 GLY A C 1
ATOM 1306 O O . GLY A 1 173 ? 8.078 13.914 14.617 1 68.25 173 GLY A O 1
ATOM 1307 N N . GLY A 1 174 ? 10.031 14.188 15.609 1 71.81 174 GLY A N 1
ATOM 1308 C CA . GLY A 1 174 ? 9.922 13.031 16.484 1 71.81 174 GLY A CA 1
ATOM 1309 C C . GLY A 1 174 ? 10.148 11.711 15.781 1 71.81 174 GLY A C 1
ATOM 1310 O O . GLY A 1 174 ? 9.523 10.703 16.109 1 71.81 174 GLY A O 1
ATOM 1311 N N . ASN A 1 175 ? 10.945 11.75 14.805 1 79.06 175 ASN A N 1
ATOM 1312 C CA . ASN A 1 175 ? 11.109 10.562 13.977 1 79.06 175 ASN A CA 1
ATOM 1313 C C . ASN A 1 175 ? 12.453 9.891 14.234 1 79.06 175 ASN A C 1
ATOM 1315 O O . ASN A 1 175 ? 12.93 9.102 13.406 1 79.06 175 ASN A O 1
ATOM 1319 N N . GLU A 1 176 ? 13.039 10.141 15.336 1 79.44 176 GLU A N 1
ATOM 1320 C CA . GLU A 1 176 ? 14.375 9.617 15.594 1 79.44 176 GLU A CA 1
ATOM 1321 C C . GLU A 1 176 ? 14.391 8.094 15.547 1 79.44 176 GLU A C 1
ATOM 1323 O O . GLU A 1 176 ? 15.266 7.496 14.914 1 79.44 176 GLU A O 1
ATOM 1328 N N . TYR A 1 177 ? 13.445 7.461 16.156 1 81.5 177 TYR A N 1
ATOM 1329 C CA . TYR A 1 177 ? 13.406 6.004 16.234 1 81.5 177 TYR A CA 1
ATOM 1330 C C . TYR A 1 177 ? 12.938 5.41 14.906 1 81.5 177 TYR A C 1
ATOM 1332 O O . TYR A 1 177 ? 13.375 4.328 14.516 1 81.5 177 TYR A O 1
ATOM 1340 N N . ILE A 1 178 ? 12.055 6.086 14.312 1 88.88 178 ILE A N 1
ATOM 1341 C CA . ILE A 1 178 ? 11.594 5.656 13 1 88.88 178 ILE A CA 1
ATOM 1342 C C . ILE A 1 178 ? 12.758 5.691 12.008 1 88.88 178 ILE A C 1
ATOM 1344 O O . ILE A 1 178 ? 12.914 4.785 11.188 1 88.88 178 ILE A O 1
ATOM 1348 N N . ASP A 1 179 ? 13.547 6.734 12.125 1 90.94 179 ASP A N 1
ATOM 1349 C CA . ASP A 1 179 ? 14.711 6.855 11.258 1 90.94 179 ASP A CA 1
ATOM 1350 C C . ASP A 1 179 ? 15.703 5.723 11.508 1 90.94 179 ASP A C 1
ATOM 1352 O O . ASP A 1 179 ? 16.297 5.184 10.57 1 90.94 179 ASP A O 1
ATOM 1356 N N . MET A 1 180 ? 15.875 5.414 12.75 1 90.5 180 MET A N 1
ATOM 1357 C CA . MET A 1 180 ? 16.781 4.316 13.094 1 90.5 180 MET A CA 1
ATOM 1358 C C . MET A 1 180 ? 16.281 3.002 12.5 1 90.5 180 MET A C 1
ATOM 1360 O O . MET A 1 180 ? 17.062 2.238 11.938 1 90.5 180 MET A O 1
ATOM 1364 N N . ALA A 1 181 ? 15.016 2.76 12.633 1 92.25 181 ALA A N 1
ATOM 1365 C CA . ALA A 1 181 ? 14.43 1.521 12.125 1 92.25 181 ALA A CA 1
ATOM 1366 C C . ALA A 1 181 ? 14.547 1.436 10.609 1 92.25 181 ALA A C 1
ATOM 1368 O O . ALA A 1 181 ? 14.883 0.381 10.062 1 92.25 181 ALA A O 1
ATOM 1369 N N . GLU A 1 182 ? 14.234 2.51 9.922 1 95.81 182 GLU A N 1
ATOM 1370 C CA . GLU A 1 182 ? 14.281 2.51 8.461 1 95.81 182 GLU A CA 1
ATOM 1371 C C . GLU A 1 182 ? 15.711 2.379 7.953 1 95.81 182 GLU A C 1
ATOM 1373 O O . GLU A 1 182 ? 15.969 1.643 6.996 1 95.81 182 GLU A O 1
ATOM 1378 N N . THR A 1 183 ? 16.625 3.051 8.594 1 96.69 183 THR A N 1
ATOM 1379 C CA . THR A 1 183 ? 18.031 2.957 8.211 1 96.69 183 THR A CA 1
ATOM 1380 C C . THR A 1 183 ? 18.562 1.547 8.453 1 96.69 183 THR A C 1
ATOM 1382 O O . THR A 1 183 ? 19.312 1.014 7.641 1 96.69 183 THR A O 1
ATOM 1385 N N . LEU A 1 184 ? 18.188 0.993 9.578 1 95.88 184 LEU A N 1
ATOM 1386 C CA . LEU A 1 184 ? 18.578 -0.385 9.867 1 95.88 184 LEU A CA 1
ATOM 1387 C C . LEU A 1 184 ? 18.016 -1.335 8.812 1 95.88 184 LEU A C 1
ATOM 1389 O O . LEU A 1 184 ? 18.719 -2.254 8.375 1 95.88 184 LEU A O 1
ATOM 1393 N N . CYS A 1 185 ? 16.781 -1.11 8.469 1 98.12 185 CYS A N 1
ATOM 1394 C CA . CYS A 1 185 ? 16.156 -1.941 7.441 1 98.12 185 CYS A CA 1
ATOM 1395 C C . CYS A 1 185 ? 16.906 -1.836 6.121 1 98.12 185 CYS A C 1
ATOM 1397 O O . CYS A 1 185 ? 17.156 -2.846 5.457 1 98.12 185 CYS A O 1
ATOM 1399 N N . GLN A 1 186 ? 17.266 -0.655 5.734 1 98.5 186 GLN A N 1
ATOM 1400 C CA . GLN A 1 186 ? 18.031 -0.443 4.504 1 98.5 186 GLN A CA 1
ATOM 1401 C C . GLN A 1 186 ? 19.375 -1.171 4.555 1 98.5 186 GLN A C 1
ATOM 1403 O O . GLN A 1 186 ? 19.75 -1.847 3.596 1 98.5 186 GLN A O 1
ATOM 1408 N N . LYS A 1 187 ? 20.031 -1.033 5.633 1 98 187 LYS A N 1
ATOM 1409 C CA . LYS A 1 187 ? 21.328 -1.686 5.801 1 98 187 LYS A CA 1
ATOM 1410 C C . LYS A 1 187 ? 21.203 -3.203 5.711 1 98 187 LYS A C 1
ATOM 1412 O O . LYS A 1 187 ? 21.969 -3.859 5.016 1 98 187 LYS A O 1
ATOM 1417 N N . ARG A 1 188 ? 20.234 -3.727 6.363 1 98.38 188 ARG A N 1
ATOM 1418 C CA . ARG A 1 188 ? 20.031 -5.172 6.395 1 98.38 188 ARG A CA 1
ATOM 1419 C C . ARG A 1 188 ? 19.594 -5.691 5.031 1 98.38 188 ARG A C 1
ATOM 1421 O O . ARG A 1 188 ? 19.922 -6.82 4.656 1 98.38 188 ARG A O 1
ATOM 1428 N N . ALA A 1 189 ? 18.875 -4.871 4.32 1 98.88 189 ALA A N 1
ATOM 1429 C CA . ALA A 1 189 ? 18.484 -5.254 2.965 1 98.88 189 ALA A CA 1
ATOM 1430 C C . ALA A 1 189 ? 19.719 -5.434 2.076 1 98.88 189 ALA A C 1
ATOM 1432 O O . ALA A 1 189 ? 19.828 -6.426 1.349 1 98.88 189 ALA A O 1
ATOM 1433 N N . LEU A 1 190 ? 20.594 -4.477 2.104 1 98.81 190 LEU A N 1
ATOM 1434 C CA . LEU A 1 190 ? 21.812 -4.566 1.307 1 98.81 190 LEU A CA 1
ATOM 1435 C C . LEU A 1 190 ? 22.656 -5.746 1.754 1 98.81 190 LEU A C 1
ATOM 1437 O O . LEU A 1 190 ? 23.234 -6.453 0.923 1 98.81 190 LEU A O 1
ATOM 1441 N N . GLU A 1 191 ? 22.656 -6 3.008 1 98.5 191 GLU A N 1
ATOM 1442 C CA . GLU A 1 191 ? 23.438 -7.113 3.547 1 98.5 191 GLU A CA 1
ATOM 1443 C C . GLU A 1 191 ? 22.844 -8.453 3.127 1 98.5 191 GLU A C 1
ATOM 1445 O O . GLU A 1 191 ? 23.578 -9.367 2.727 1 98.5 191 GLU A O 1
ATOM 1450 N N . ALA A 1 192 ? 21.562 -8.57 3.227 1 98.69 192 ALA A N 1
ATOM 1451 C CA . ALA A 1 192 ? 20.875 -9.836 2.941 1 98.69 192 ALA A CA 1
ATOM 1452 C C . ALA A 1 192 ? 21.125 -10.273 1.501 1 98.69 192 ALA A C 1
ATOM 1454 O O . ALA A 1 192 ? 21.172 -11.469 1.211 1 98.69 192 ALA A O 1
ATOM 1455 N N . PHE A 1 193 ? 21.344 -9.336 0.61 1 98.69 193 PHE A N 1
ATOM 1456 C CA . PHE A 1 193 ? 21.531 -9.664 -0.796 1 98.69 193 PHE A CA 1
ATOM 1457 C C . PHE A 1 193 ? 22.984 -9.445 -1.205 1 98.69 193 PHE A C 1
ATOM 1459 O O . PHE A 1 193 ? 23.297 -9.43 -2.396 1 98.69 193 PHE A O 1
ATOM 1466 N N . ASN A 1 194 ? 23.859 -9.219 -0.272 1 98 194 ASN A N 1
ATOM 1467 C CA . ASN A 1 194 ? 25.312 -9.086 -0.46 1 98 194 ASN A CA 1
ATOM 1468 C C . ASN A 1 194 ? 25.641 -7.973 -1.452 1 98 194 ASN A C 1
ATOM 1470 O O . ASN A 1 194 ? 26.375 -8.195 -2.418 1 98 194 ASN A O 1
ATOM 1474 N N . LEU A 1 195 ? 25.094 -6.805 -1.159 1 98.69 195 LEU A N 1
ATOM 1475 C CA . LEU A 1 195 ? 25.266 -5.699 -2.094 1 98.69 195 LEU A CA 1
ATOM 1476 C C . LEU A 1 195 ? 26.188 -4.637 -1.513 1 98.69 195 LEU A C 1
ATOM 1478 O O . LEU A 1 195 ? 26.125 -4.336 -0.32 1 98.69 195 LEU A O 1
ATOM 1482 N N . ASP A 1 196 ? 27.047 -4.152 -2.361 1 98 196 ASP A N 1
ATOM 1483 C CA . ASP A 1 196 ? 27.938 -3.041 -2.021 1 98 196 ASP A CA 1
ATOM 1484 C C . ASP A 1 196 ? 27.156 -1.732 -1.914 1 98 196 ASP A C 1
ATOM 1486 O O . ASP A 1 196 ? 26.578 -1.262 -2.898 1 98 196 ASP A O 1
ATOM 1490 N N . PRO A 1 197 ? 27.156 -1.113 -0.735 1 97.44 197 PRO A N 1
ATOM 1491 C CA . PRO A 1 197 ? 26.375 0.109 -0.538 1 97.44 197 PRO A CA 1
ATOM 1492 C C . PRO A 1 197 ? 26.859 1.271 -1.398 1 97.44 197 PRO A C 1
ATOM 1494 O O . PRO A 1 197 ? 26.172 2.289 -1.521 1 97.44 197 PRO A O 1
ATOM 1497 N N . GLU A 1 198 ? 28.031 1.211 -2.002 1 96.5 198 GLU A N 1
ATOM 1498 C CA . GLU A 1 198 ? 28.516 2.238 -2.916 1 96.5 198 GLU A CA 1
ATOM 1499 C C . GLU A 1 198 ? 27.922 2.062 -4.309 1 96.5 198 GLU A C 1
ATOM 1501 O O . GLU A 1 198 ? 27.906 3.006 -5.105 1 96.5 198 GLU A O 1
ATOM 1506 N N . LYS A 1 199 ? 27.438 0.876 -4.551 1 97.69 199 LYS A N 1
ATOM 1507 C CA . LYS A 1 199 ? 26.969 0.567 -5.898 1 97.69 199 LYS A CA 1
ATOM 1508 C C . LYS A 1 199 ? 25.453 0.396 -5.934 1 97.69 199 LYS A C 1
ATOM 1510 O O . LYS A 1 199 ? 24.828 0.476 -6.996 1 97.69 199 LYS A O 1
ATOM 1515 N N . TRP A 1 200 ? 24.953 0.092 -4.785 1 98.69 200 TRP A N 1
ATOM 1516 C CA . TRP A 1 200 ? 23.516 -0.173 -4.727 1 98.69 200 TRP A CA 1
ATOM 1517 C C . TRP A 1 200 ? 22.859 0.591 -3.58 1 98.69 200 TRP A C 1
ATOM 1519 O O . TRP A 1 200 ? 23.453 0.715 -2.5 1 98.69 200 TRP A O 1
ATOM 1529 N N . GLY A 1 201 ? 21.703 1.209 -3.828 1 98.62 201 GLY A N 1
ATOM 1530 C CA . GLY A 1 201 ? 20.781 1.711 -2.812 1 98.62 201 GLY A CA 1
ATOM 1531 C C . GLY A 1 201 ? 19.484 0.942 -2.75 1 98.62 201 GLY A C 1
ATOM 1532 O O . GLY A 1 201 ? 19.219 0.086 -3.598 1 98.62 201 GLY A O 1
ATOM 1533 N N . VAL A 1 202 ? 18.734 1.229 -1.691 1 98.88 202 VAL A N 1
ATOM 1534 C CA . VAL A 1 202 ? 17.453 0.527 -1.554 1 98.88 202 VAL A CA 1
ATOM 1535 C C . VAL A 1 202 ? 16.422 1.451 -0.916 1 98.88 202 VAL A C 1
ATOM 1537 O O . VAL A 1 202 ? 16.75 2.223 -0.009 1 98.88 202 VAL A O 1
ATOM 1540 N N . ASN A 1 203 ? 15.258 1.532 -1.485 1 98.81 203 ASN A N 1
ATOM 1541 C CA . ASN A 1 203 ? 14.062 2.105 -0.868 1 98.81 203 ASN A CA 1
ATOM 1542 C C . ASN A 1 203 ? 13.18 1.029 -0.246 1 98.81 203 ASN A C 1
ATOM 1544 O O . ASN A 1 203 ? 12.766 0.093 -0.929 1 98.81 203 ASN A O 1
ATOM 1548 N N . VAL A 1 204 ? 12.836 1.125 1.069 1 98.69 204 VAL A N 1
ATOM 1549 C CA . VAL A 1 204 ? 12.141 0.063 1.783 1 98.69 204 VAL A CA 1
ATOM 1550 C C . VAL A 1 204 ? 10.727 0.526 2.143 1 98.69 204 VAL A C 1
ATOM 1552 O O . VAL A 1 204 ? 10.055 -0.091 2.975 1 98.69 204 VAL A O 1
ATOM 1555 N N . GLN A 1 205 ? 10.219 1.61 1.49 1 98.19 205 GLN A N 1
ATOM 1556 C CA . GLN A 1 205 ? 8.977 2.232 1.926 1 98.19 205 GLN A CA 1
ATOM 1557 C C . GLN A 1 205 ? 7.789 1.715 1.117 1 98.19 205 GLN A C 1
ATOM 1559 O O . GLN A 1 205 ? 6.637 1.898 1.509 1 98.19 205 GLN A O 1
ATOM 1564 N N . PRO A 1 206 ? 8.031 1.096 -0.12 1 98.44 206 PRO A N 1
ATOM 1565 C CA . PRO A 1 206 ? 6.859 0.662 -0.885 1 98.44 206 PRO A CA 1
ATOM 1566 C C . PRO A 1 206 ? 5.949 -0.271 -0.091 1 98.44 206 PRO A C 1
ATOM 1568 O O . PRO A 1 206 ? 6.434 -1.128 0.653 1 98.44 206 PRO A O 1
ATOM 1571 N N . LEU A 1 207 ? 4.664 -0.178 -0.347 1 97.38 207 LEU A N 1
ATOM 1572 C CA . LEU A 1 207 ? 3.67 -0.859 0.474 1 97.38 207 LEU A CA 1
ATOM 1573 C C . LEU A 1 207 ? 3.455 -2.291 -0.006 1 97.38 207 LEU A C 1
ATOM 1575 O O . LEU A 1 207 ? 2.941 -3.129 0.737 1 97.38 207 LEU A O 1
ATOM 1579 N N . SER A 1 208 ? 3.715 -2.545 -1.265 1 96.94 208 SER A N 1
ATOM 1580 C CA . SER A 1 208 ? 3.602 -3.877 -1.854 1 96.94 208 SER A CA 1
ATOM 1581 C C . SER A 1 208 ? 4.324 -3.951 -3.193 1 96.94 208 SER A C 1
ATOM 1583 O O . SER A 1 208 ? 4.805 -2.936 -3.703 1 96.94 208 SER A O 1
ATOM 1585 N N . GLY A 1 209 ? 4.348 -5.137 -3.748 1 97.06 209 GLY A N 1
ATOM 1586 C CA . GLY A 1 209 ? 5.145 -5.371 -4.945 1 97.06 209 GLY A CA 1
ATOM 1587 C C . GLY A 1 209 ? 4.598 -4.664 -6.172 1 97.06 209 GLY A C 1
ATOM 1588 O O . GLY A 1 209 ? 5.352 -4.043 -6.922 1 97.06 209 GLY A O 1
ATOM 1589 N N . SER A 1 210 ? 3.316 -4.715 -6.445 1 96.94 210 SER A N 1
ATOM 1590 C CA . SER A 1 210 ? 2.727 -4.086 -7.625 1 96.94 210 SER A CA 1
ATOM 1591 C C . SER A 1 210 ? 2.906 -2.572 -7.59 1 96.94 210 SER A C 1
ATOM 1593 O O . SER A 1 210 ? 3.35 -1.974 -8.57 1 96.94 210 SER A O 1
ATOM 1595 N N . PRO A 1 211 ? 2.633 -1.95 -6.457 1 97.5 211 PRO A N 1
ATOM 1596 C CA . PRO A 1 211 ? 2.936 -0.52 -6.359 1 97.5 211 PRO A CA 1
ATOM 1597 C C . PRO A 1 211 ? 4.422 -0.218 -6.551 1 97.5 211 PRO A C 1
ATOM 1599 O O . PRO A 1 211 ? 4.773 0.807 -7.141 1 97.5 211 PRO A O 1
ATOM 1602 N N . ALA A 1 212 ? 5.262 -1.073 -6.031 1 98.5 212 ALA A N 1
ATOM 1603 C CA . ALA A 1 212 ? 6.699 -0.854 -6.184 1 98.5 212 ALA A CA 1
ATOM 1604 C C . ALA A 1 212 ? 7.09 -0.795 -7.656 1 98.5 212 ALA A C 1
ATOM 1606 O O . ALA A 1 212 ? 7.887 0.055 -8.062 1 98.5 212 ALA A O 1
ATOM 1607 N N . ASN A 1 213 ? 6.57 -1.743 -8.438 1 98.69 213 ASN A N 1
ATOM 1608 C CA . ASN A 1 213 ? 6.828 -1.702 -9.875 1 98.69 213 ASN A CA 1
ATOM 1609 C C . ASN A 1 213 ? 6.336 -0.399 -10.5 1 98.69 213 ASN A C 1
ATOM 1611 O O . ASN A 1 213 ? 7.039 0.214 -11.305 1 98.69 213 ASN A O 1
ATOM 1615 N N . PHE A 1 214 ? 5.203 0.009 -10.094 1 98.56 214 PHE A N 1
ATOM 1616 C CA . PHE A 1 214 ? 4.641 1.235 -10.641 1 98.56 214 PHE A CA 1
ATOM 1617 C C . PHE A 1 214 ? 5.477 2.445 -10.242 1 98.56 214 PHE A C 1
ATOM 1619 O O . PHE A 1 214 ? 5.621 3.393 -11.016 1 98.56 214 PHE A O 1
ATOM 1626 N N . HIS A 1 215 ? 6.02 2.447 -9 1 98.69 215 HIS A N 1
ATOM 1627 C CA . HIS A 1 215 ? 6.949 3.492 -8.586 1 98.69 215 HIS A CA 1
ATOM 1628 C C . HIS A 1 215 ? 8.133 3.584 -9.539 1 98.69 215 HIS A C 1
ATOM 1630 O O . HIS A 1 215 ? 8.547 4.684 -9.93 1 98.69 215 HIS A O 1
ATOM 1636 N N . VAL A 1 216 ? 8.672 2.414 -9.906 1 98.88 216 VAL A N 1
ATOM 1637 C CA . VAL A 1 216 ? 9.844 2.375 -10.773 1 98.88 216 VAL A CA 1
ATOM 1638 C C . VAL A 1 216 ? 9.492 2.938 -12.148 1 98.88 216 VAL A C 1
ATOM 1640 O O . VAL A 1 216 ? 10.242 3.738 -12.711 1 98.88 216 VAL A O 1
ATOM 1643 N N . TYR A 1 217 ? 8.344 2.523 -12.719 1 98.81 217 TYR A N 1
ATOM 1644 C CA . TYR A 1 217 ? 7.922 3.041 -14.016 1 98.81 217 TYR A CA 1
ATOM 1645 C C . TYR A 1 217 ? 7.734 4.551 -13.961 1 98.81 217 TYR A C 1
ATOM 1647 O O . TYR A 1 217 ? 8.164 5.27 -14.867 1 98.81 217 TYR A O 1
ATOM 1655 N N . THR A 1 218 ? 7.125 5.027 -12.883 1 98.5 218 THR A N 1
ATOM 1656 C CA . THR A 1 218 ? 6.871 6.453 -12.727 1 98.5 218 THR A CA 1
ATOM 1657 C C . THR A 1 218 ? 8.188 7.219 -12.578 1 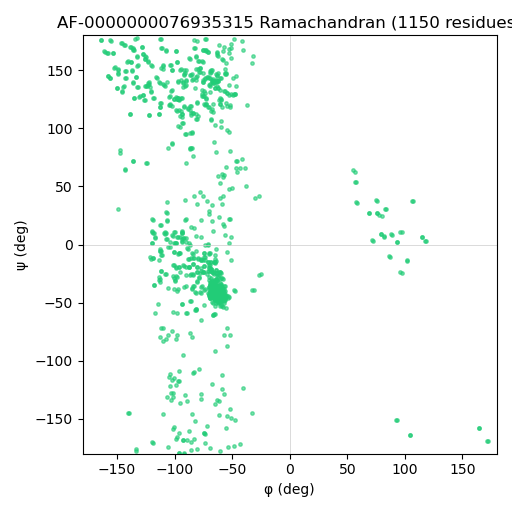98.5 218 THR A C 1
ATOM 1659 O O . THR A 1 218 ? 8.312 8.344 -13.062 1 98.5 218 THR A O 1
ATOM 1662 N N . ALA A 1 219 ? 9.109 6.648 -11.953 1 98.69 219 ALA A N 1
ATOM 1663 C CA . ALA A 1 219 ? 10.391 7.293 -11.648 1 98.69 219 ALA A CA 1
ATOM 1664 C C . ALA A 1 219 ? 11.258 7.406 -12.898 1 98.69 219 ALA A C 1
ATOM 1666 O O . ALA A 1 219 ? 11.945 8.414 -13.094 1 98.69 219 ALA A O 1
ATOM 1667 N N . LEU A 1 220 ? 11.203 6.348 -13.727 1 98.5 220 LEU A N 1
ATOM 1668 C CA . LEU A 1 220 ? 12.258 6.238 -14.727 1 98.5 220 LEU A CA 1
ATOM 1669 C C . LEU A 1 220 ? 11.703 6.461 -16.125 1 98.5 220 LEU A C 1
ATOM 1671 O O . LEU A 1 220 ? 12.469 6.598 -17.094 1 98.5 220 LEU A O 1
ATOM 1675 N N . LEU A 1 221 ? 10.352 6.527 -16.25 1 98.38 221 LEU A N 1
ATOM 1676 C CA . LEU A 1 221 ? 9.719 6.68 -17.547 1 98.38 221 LEU A CA 1
ATOM 1677 C C . LEU A 1 221 ? 8.789 7.895 -17.562 1 98.38 221 LEU A C 1
ATOM 1679 O O . LEU A 1 221 ? 8.43 8.414 -16.516 1 98.38 221 LEU A O 1
ATOM 1683 N N . LYS A 1 222 ? 8.484 8.328 -18.703 1 97.38 222 LYS A N 1
ATOM 1684 C CA . LYS A 1 222 ? 7.418 9.305 -18.938 1 97.38 222 LYS A CA 1
ATOM 1685 C C . LYS A 1 222 ? 6.125 8.609 -19.359 1 97.38 222 LYS A C 1
ATOM 1687 O O . LYS A 1 222 ? 6.148 7.473 -19.828 1 97.38 222 LYS A O 1
ATOM 1692 N N . PRO A 1 223 ? 5.043 9.312 -19.125 1 96.56 223 PRO A N 1
ATOM 1693 C CA . PRO A 1 223 ? 3.797 8.719 -19.609 1 96.56 223 PRO A CA 1
ATOM 1694 C C . PRO A 1 223 ? 3.873 8.305 -21.078 1 96.56 223 PRO A C 1
ATOM 1696 O O . PRO A 1 223 ? 4.402 9.055 -21.906 1 96.56 223 PRO A O 1
ATOM 1699 N N . HIS A 1 224 ? 3.496 7.043 -21.422 1 96.62 224 HIS A N 1
ATOM 1700 C CA . HIS A 1 224 ? 3.398 6.453 -22.75 1 96.62 224 HIS A CA 1
ATOM 1701 C C . HIS A 1 224 ? 4.762 5.984 -23.25 1 96.62 224 HIS A C 1
ATOM 1703 O O . HIS A 1 224 ? 4.906 5.594 -24.406 1 96.62 224 HIS A O 1
ATOM 1709 N N . ASP A 1 225 ? 5.773 6.031 -22.391 1 98.31 225 ASP A N 1
ATOM 1710 C CA . ASP A 1 225 ? 7.004 5.324 -22.75 1 98.31 225 ASP A CA 1
ATOM 1711 C C . ASP A 1 225 ? 6.754 3.822 -22.875 1 98.31 225 ASP A C 1
ATOM 1713 O O . ASP A 1 225 ? 5.754 3.309 -22.375 1 98.31 225 ASP A O 1
ATOM 1717 N N . ARG A 1 226 ? 7.645 3.123 -23.5 1 98.69 226 ARG A N 1
ATOM 1718 C CA . ARG A 1 226 ? 7.398 1.757 -23.953 1 98.69 226 ARG A CA 1
ATOM 1719 C C . ARG A 1 226 ? 8.078 0.749 -23.031 1 98.69 226 ARG A C 1
ATOM 1721 O O . ARG A 1 226 ? 9.258 0.893 -22.703 1 98.69 226 ARG A O 1
ATOM 1728 N N . ILE A 1 227 ? 7.34 -0.293 -22.609 1 98.81 227 ILE A N 1
ATOM 1729 C CA . ILE A 1 227 ? 7.797 -1.33 -21.703 1 98.81 227 ILE A CA 1
ATOM 1730 C C . ILE A 1 227 ? 7.605 -2.705 -22.328 1 98.81 227 ILE A C 1
ATOM 1732 O O . ILE A 1 227 ? 6.582 -2.967 -22.969 1 98.81 227 ILE A O 1
ATOM 1736 N N . MET A 1 228 ? 8.578 -3.561 -22.203 1 98.88 228 MET A N 1
ATOM 1737 C CA . MET A 1 228 ? 8.414 -4.973 -22.547 1 98.88 228 MET A CA 1
ATOM 1738 C C . MET A 1 228 ? 8.516 -5.844 -21.297 1 98.88 228 MET A C 1
ATOM 1740 O O . MET A 1 228 ? 9.336 -5.586 -20.406 1 98.88 228 MET A O 1
ATOM 1744 N N . ALA A 1 229 ? 7.695 -6.82 -21.219 1 98.69 229 ALA A N 1
ATOM 1745 C CA . ALA A 1 229 ? 7.684 -7.754 -20.109 1 98.69 229 ALA A CA 1
ATOM 1746 C C . ALA A 1 229 ? 7.113 -9.109 -20.531 1 98.69 229 ALA A C 1
ATOM 1748 O O . ALA A 1 229 ? 6.523 -9.234 -21.609 1 98.69 229 ALA A O 1
ATOM 1749 N N . LEU A 1 230 ? 7.332 -10.094 -19.719 1 97.25 230 LEU A N 1
ATOM 1750 C CA . LEU A 1 230 ? 6.801 -11.414 -20.016 1 97.25 230 LEU A CA 1
ATOM 1751 C C . LEU A 1 230 ? 5.273 -11.406 -20 1 97.25 230 LEU A C 1
ATOM 1753 O O . LEU A 1 230 ? 4.664 -10.867 -19.062 1 97.25 230 LEU A O 1
ATOM 1757 N N . ASP A 1 231 ? 4.73 -12.016 -20.984 1 93.88 231 ASP A N 1
ATOM 1758 C CA . ASP A 1 231 ? 3.277 -12.078 -21.141 1 93.88 231 ASP A CA 1
ATOM 1759 C C . ASP A 1 231 ? 2.641 -12.844 -19.969 1 93.88 231 ASP A C 1
ATOM 1761 O O . ASP A 1 231 ? 3.164 -13.867 -19.531 1 93.88 231 ASP A O 1
ATOM 1765 N N . LEU A 1 232 ? 1.524 -12.352 -19.531 1 90.88 232 LEU A N 1
ATOM 1766 C CA . LEU A 1 232 ? 0.853 -12.945 -18.375 1 90.88 232 LEU A CA 1
ATOM 1767 C C . LEU A 1 232 ? 0.509 -14.406 -18.641 1 90.88 232 LEU A C 1
ATOM 1769 O O . LEU A 1 232 ? 0.811 -15.281 -17.828 1 90.88 232 LEU A O 1
ATOM 1773 N N . PRO A 1 233 ? -0.099 -14.82 -19.781 1 88.94 233 PRO A N 1
ATOM 1774 C CA . PRO A 1 233 ? -0.439 -16.219 -20.016 1 88.94 233 PRO A CA 1
ATOM 1775 C C . PRO A 1 233 ? 0.794 -17.109 -20.141 1 88.94 233 PRO A C 1
ATOM 1777 O O . PRO A 1 233 ? 0.677 -18.344 -20.094 1 88.94 233 PRO A O 1
ATOM 1780 N N . HIS A 1 234 ? 1.925 -16.469 -20.328 1 92.12 234 HIS A N 1
ATOM 1781 C CA . HIS A 1 234 ? 3.164 -17.234 -20.453 1 92.12 234 HIS A CA 1
ATOM 1782 C C . HIS A 1 234 ? 3.969 -17.203 -19.156 1 92.12 234 HIS A C 1
ATOM 1784 O O . HIS A 1 234 ? 5.141 -17.578 -19.141 1 92.12 234 HIS A O 1
ATOM 1790 N N . GLY A 1 235 ? 3.35 -16.656 -18.156 1 93.25 235 GLY A N 1
ATOM 1791 C CA . GLY A 1 235 ? 3.977 -16.766 -16.844 1 93.25 235 GLY A CA 1
ATOM 1792 C C . GLY A 1 235 ? 4.34 -15.414 -16.25 1 93.25 235 GLY A C 1
ATOM 1793 O O . GLY A 1 235 ? 4.887 -15.344 -15.141 1 93.25 235 GLY A O 1
ATOM 1794 N N . GLY A 1 236 ? 4.008 -14.289 -16.922 1 93.69 236 GLY A N 1
ATOM 1795 C CA . GLY A 1 236 ? 4.301 -12.961 -16.422 1 93.69 236 GLY A CA 1
ATOM 1796 C C . GLY A 1 236 ? 3.393 -12.531 -15.281 1 93.69 236 GLY A C 1
ATOM 1797 O O . GLY A 1 236 ? 2.852 -13.375 -14.562 1 93.69 236 GLY A O 1
ATOM 1798 N N . HIS A 1 237 ? 3.363 -11.266 -15.039 1 93.44 237 HIS A N 1
ATOM 1799 C CA . HIS A 1 237 ? 2.545 -10.727 -13.961 1 93.44 237 HIS A CA 1
ATOM 1800 C C . HIS A 1 237 ? 1.724 -9.531 -14.438 1 93.44 237 HIS A C 1
ATOM 1802 O O . HIS A 1 237 ? 2.143 -8.805 -15.336 1 93.44 237 HIS A O 1
ATOM 1808 N N . LEU A 1 238 ? 0.665 -9.312 -13.789 1 92.31 238 LEU A N 1
ATOM 1809 C CA . LEU A 1 238 ? -0.249 -8.227 -14.148 1 92.31 238 LEU A CA 1
ATOM 1810 C C . LEU A 1 238 ? 0.448 -6.875 -14.055 1 92.31 238 LEU A C 1
ATOM 1812 O O . LEU A 1 238 ? 0.213 -5.996 -14.891 1 92.31 238 LEU A O 1
ATOM 1816 N N . SER A 1 239 ? 1.293 -6.691 -13.055 1 96.12 239 SER A N 1
ATOM 1817 C CA . SER A 1 239 ? 1.918 -5.402 -12.773 1 96.12 239 SER A CA 1
ATOM 1818 C C . SER A 1 239 ? 2.959 -5.059 -13.836 1 96.12 239 SER A C 1
ATOM 1820 O O . SER A 1 239 ? 3.562 -3.982 -13.789 1 96.12 239 SER A O 1
ATOM 1822 N N . HIS A 1 240 ? 3.141 -5.957 -14.844 1 97.38 240 HIS A N 1
ATOM 1823 C CA . HIS A 1 240 ? 4.145 -5.723 -15.875 1 97.38 240 HIS A CA 1
ATOM 1824 C C . HIS A 1 240 ? 3.514 -5.121 -17.125 1 97.38 240 HIS A C 1
ATOM 1826 O O . HIS A 1 240 ? 4.172 -5.004 -18.156 1 97.38 240 HIS A O 1
ATOM 1832 N N . GLY A 1 241 ? 2.25 -4.805 -17.031 1 95.94 241 GLY A N 1
ATOM 1833 C CA . GLY A 1 241 ? 1.614 -4.098 -18.125 1 95.94 241 GLY A CA 1
ATOM 1834 C C . GLY A 1 241 ? 0.666 -4.969 -18.938 1 95.94 241 GLY A C 1
ATOM 1835 O O . GLY A 1 241 ? 0.513 -4.777 -20.141 1 95.94 241 GLY A O 1
ATOM 1836 N N . TYR A 1 242 ? -0.028 -5.832 -18.312 1 92.94 242 TYR A N 1
ATOM 1837 C CA . TYR A 1 242 ? -0.899 -6.773 -19 1 92.94 242 TYR A CA 1
ATOM 1838 C C . TYR A 1 242 ? -2.098 -6.059 -19.609 1 92.94 242 TYR A C 1
ATOM 1840 O O . TYR A 1 242 ? -2.676 -5.16 -18.984 1 92.94 242 TYR A O 1
ATOM 1848 N N . GLN A 1 243 ? -2.406 -6.457 -20.766 1 93 243 GLN A N 1
ATOM 1849 C CA . GLN A 1 243 ? -3.605 -6.043 -21.5 1 93 243 GLN A CA 1
ATOM 1850 C C . GLN A 1 243 ? -4.047 -7.113 -22.484 1 93 243 GLN A C 1
ATOM 1852 O O . GLN A 1 243 ? -3.24 -7.949 -22.906 1 93 243 GLN A O 1
ATOM 1857 N N . THR A 1 244 ? -5.262 -7.137 -22.75 1 89.25 244 THR A N 1
ATOM 1858 C CA . THR A 1 244 ? -5.785 -7.949 -23.844 1 89.25 244 THR A CA 1
ATOM 1859 C C . THR A 1 244 ? -5.953 -7.109 -25.109 1 89.25 244 THR A C 1
ATOM 1861 O O . THR A 1 244 ? -5.633 -5.918 -25.109 1 89.25 244 THR A O 1
ATOM 1864 N N . ASP A 1 245 ? -6.426 -7.719 -26.141 1 87.19 245 ASP A N 1
ATOM 1865 C CA . ASP A 1 245 ? -6.605 -7.012 -27.406 1 87.19 245 ASP A CA 1
ATOM 1866 C C . ASP A 1 245 ? -7.641 -5.895 -27.266 1 87.19 245 ASP A C 1
ATOM 1868 O O . ASP A 1 245 ? -7.59 -4.902 -27.984 1 87.19 245 ASP A O 1
ATOM 1872 N N . THR A 1 246 ? -8.477 -6.055 -26.266 1 89.56 246 THR A N 1
ATOM 1873 C CA . THR A 1 246 ? -9.602 -5.133 -26.234 1 89.56 246 THR A CA 1
ATOM 1874 C C . THR A 1 246 ? -9.602 -4.324 -24.938 1 89.56 246 THR A C 1
ATOM 1876 O O . THR A 1 246 ? -10.328 -3.33 -24.812 1 89.56 246 THR A O 1
ATOM 1879 N N . LYS A 1 247 ? -8.758 -4.797 -24.031 1 91.69 247 LYS A N 1
ATOM 1880 C CA . LYS A 1 247 ? -8.914 -4.152 -22.734 1 91.69 247 LYS A CA 1
ATOM 1881 C C . LYS A 1 247 ? -7.566 -3.99 -22.047 1 91.69 247 LYS A C 1
ATOM 1883 O O . LYS A 1 247 ? -6.762 -4.922 -22.016 1 91.69 247 LYS A O 1
ATOM 1888 N N . LYS A 1 248 ? -7.395 -2.762 -21.469 1 94.06 248 LYS A N 1
ATOM 1889 C CA . LYS A 1 248 ? -6.273 -2.51 -20.578 1 94.06 248 LYS A CA 1
ATOM 1890 C C . LYS A 1 248 ? -6.598 -2.963 -19.156 1 94.06 248 LYS A C 1
ATOM 1892 O O . LYS A 1 248 ? -7.418 -2.346 -18.469 1 94.06 248 LYS A O 1
ATOM 1897 N N . ILE A 1 249 ? -5.926 -3.943 -18.703 1 91.69 249 ILE A N 1
ATOM 1898 C CA . ILE A 1 249 ? -6.246 -4.539 -17.406 1 91.69 249 ILE A CA 1
ATOM 1899 C C . ILE A 1 249 ? -5.387 -3.9 -16.312 1 91.69 249 ILE A C 1
ATOM 1901 O O . ILE A 1 249 ? -5.91 -3.438 -15.305 1 91.69 249 ILE A O 1
ATOM 1905 N N . SER A 1 250 ? -4.105 -3.857 -16.531 1 94.81 250 SER A N 1
ATOM 1906 C CA . SER A 1 250 ? -3.18 -3.229 -15.594 1 94.81 250 SER A CA 1
ATOM 1907 C C . SER A 1 250 ? -3.148 -1.716 -15.781 1 94.81 250 SER A C 1
ATOM 1909 O O . SER A 1 250 ? -3.213 -1.221 -16.906 1 94.81 250 SER A O 1
ATOM 1911 N N . ALA A 1 251 ? -2.992 -0.996 -14.633 1 96.25 251 ALA A N 1
ATOM 1912 C CA . ALA A 1 251 ? -2.824 0.452 -14.727 1 96.25 251 ALA A CA 1
ATOM 1913 C C . ALA A 1 251 ? -1.563 0.809 -15.508 1 96.25 251 ALA A C 1
ATOM 1915 O O . ALA A 1 251 ? -1.499 1.862 -16.141 1 96.25 251 ALA A O 1
ATOM 1916 N N . VAL A 1 252 ? -0.618 -0.095 -15.477 1 97.44 252 VAL A N 1
ATOM 1917 C CA . VAL A 1 252 ? 0.612 0.124 -16.234 1 97.44 252 VAL A CA 1
ATOM 1918 C C . VAL A 1 252 ? 0.294 0.227 -17.719 1 97.44 252 VAL A C 1
ATOM 1920 O O . VAL A 1 252 ? 0.845 1.079 -18.422 1 97.44 252 VAL A O 1
ATOM 1923 N N . SER A 1 253 ? -0.615 -0.584 -18.188 1 97.38 253 SER A N 1
ATOM 1924 C CA . SER A 1 253 ? -0.977 -0.555 -19.594 1 97.38 253 SER A CA 1
ATOM 1925 C C . SER A 1 253 ? -1.832 0.665 -19.922 1 97.38 253 SER A C 1
ATOM 1927 O O . SER A 1 253 ? -1.945 1.057 -21.078 1 97.38 253 SER A O 1
ATOM 1929 N N . ILE A 1 254 ? -2.408 1.266 -18.891 1 97.25 254 ILE A N 1
ATOM 1930 C CA . ILE A 1 254 ? -3.205 2.471 -19.094 1 97.25 254 ILE A CA 1
ATOM 1931 C C . ILE A 1 254 ? -2.283 3.674 -19.281 1 97.25 254 ILE A C 1
ATOM 1933 O O . ILE A 1 254 ? -2.5 4.492 -20.172 1 97.25 254 ILE A O 1
ATOM 1937 N N . PHE A 1 255 ? -1.224 3.756 -18.516 1 98.06 255 PHE A N 1
ATOM 1938 C CA . PHE A 1 255 ? -0.431 4.977 -18.438 1 98.06 255 PHE A CA 1
ATOM 1939 C C . PHE A 1 255 ? 0.825 4.863 -19.297 1 98.06 255 PHE A C 1
ATOM 1941 O O . PHE A 1 255 ? 1.472 5.867 -19.594 1 98.06 255 PHE A O 1
ATOM 1948 N N . PHE A 1 256 ? 1.213 3.578 -19.688 1 98.31 256 PHE A N 1
ATOM 1949 C CA . PHE A 1 256 ? 2.379 3.322 -20.516 1 98.31 256 PHE A CA 1
ATOM 1950 C C . PHE A 1 256 ? 2.01 2.445 -21.703 1 98.31 256 PHE A C 1
ATOM 1952 O O . PHE A 1 256 ? 0.894 1.926 -21.781 1 98.31 256 PHE A O 1
ATOM 1959 N N . GLU A 1 257 ? 2.961 2.32 -22.656 1 98.06 257 GLU A N 1
ATOM 1960 C CA . GLU A 1 257 ? 2.793 1.405 -23.781 1 98.06 257 GLU A CA 1
ATOM 1961 C C . GLU A 1 257 ? 3.518 0.086 -23.531 1 98.06 257 GLU A C 1
ATOM 1963 O O . GLU A 1 257 ? 4.719 0.073 -23.266 1 98.06 257 GLU A O 1
ATOM 1968 N N . THR A 1 258 ? 2.738 -1.015 -23.641 1 98 258 THR A N 1
ATOM 1969 C CA . THR A 1 258 ? 3.338 -2.287 -23.25 1 98 258 THR A CA 1
ATOM 1970 C C . THR A 1 258 ? 3.285 -3.283 -24.406 1 98 258 THR A C 1
ATOM 1972 O O . THR A 1 258 ? 2.316 -3.307 -25.172 1 98 258 THR A O 1
ATOM 1975 N N . MET A 1 259 ? 4.34 -3.994 -24.609 1 97.88 259 MET A N 1
ATOM 1976 C CA . MET A 1 259 ? 4.422 -5.129 -25.516 1 97.88 259 MET A CA 1
ATOM 1977 C C . MET A 1 259 ? 5.039 -6.344 -24.828 1 97.88 259 MET A C 1
ATOM 1979 O O . MET A 1 259 ? 6.148 -6.266 -24.297 1 97.88 259 MET A O 1
ATOM 1983 N N . PRO A 1 260 ? 4.379 -7.457 -24.891 1 96.62 260 PRO A N 1
ATOM 1984 C CA . PRO A 1 260 ? 4.902 -8.625 -24.188 1 96.62 260 PRO A CA 1
ATOM 1985 C C . PRO A 1 260 ? 5.922 -9.406 -25.016 1 96.62 260 PRO A C 1
ATOM 1987 O O . PRO A 1 260 ? 5.863 -9.391 -26.25 1 96.62 260 PRO A O 1
ATOM 1990 N N . TYR A 1 261 ? 6.922 -9.984 -24.328 1 98 261 TYR A N 1
ATOM 1991 C CA . TYR A 1 261 ? 7.648 -11.117 -24.891 1 98 261 TYR A CA 1
ATOM 1992 C C . TYR A 1 261 ? 7.129 -12.438 -24.328 1 98 261 TYR A C 1
ATOM 1994 O O . TYR A 1 261 ? 6.355 -12.445 -23.375 1 98 261 TYR A O 1
ATOM 2002 N N . ARG A 1 262 ? 7.52 -13.555 -24.984 1 96.31 262 ARG A N 1
ATOM 2003 C CA . ARG A 1 262 ? 6.82 -14.805 -24.688 1 96.31 262 ARG A CA 1
ATOM 2004 C C . ARG A 1 262 ? 7.801 -15.969 -24.578 1 96.31 262 ARG A C 1
ATOM 2006 O O . ARG A 1 262 ? 9 -15.805 -24.812 1 96.31 262 ARG A O 1
ATOM 2013 N N . LEU A 1 263 ? 7.258 -17.047 -24.125 1 96.62 263 LEU A N 1
ATOM 2014 C CA . LEU A 1 263 ? 7.977 -18.328 -24.188 1 96.62 263 LEU A CA 1
ATOM 2015 C C . LEU A 1 263 ? 7.91 -18.922 -25.578 1 96.62 263 LEU A C 1
ATOM 2017 O O . LEU A 1 263 ? 6.977 -18.641 -26.344 1 96.62 263 LEU A O 1
ATOM 2021 N N . ASP A 1 264 ? 8.992 -19.641 -25.906 1 96.06 264 ASP A N 1
ATOM 2022 C CA . ASP A 1 264 ? 8.852 -20.609 -27 1 96.06 264 ASP A CA 1
ATOM 2023 C C . ASP A 1 264 ? 7.93 -21.75 -26.609 1 96.06 264 ASP A C 1
ATOM 2025 O O . ASP A 1 264 ? 8.258 -22.531 -25.719 1 96.06 264 ASP A O 1
ATOM 2029 N N . GLU A 1 265 ? 6.844 -21.938 -27.219 1 91.94 265 GLU A N 1
ATOM 2030 C CA . GLU A 1 265 ? 5.797 -22.859 -26.797 1 91.94 265 GLU A CA 1
ATOM 2031 C C . GLU A 1 265 ? 6.266 -24.312 -26.938 1 91.94 265 GLU A C 1
ATOM 2033 O O . GLU A 1 265 ? 5.73 -25.203 -26.281 1 91.94 265 GLU A O 1
ATOM 2038 N N . SER A 1 266 ? 7.219 -24.578 -27.766 1 93 266 SER A N 1
ATOM 2039 C CA . SER A 1 266 ? 7.711 -25.938 -27.953 1 93 266 SER A CA 1
ATOM 2040 C C . SER A 1 266 ? 8.648 -26.344 -26.828 1 93 266 SER A C 1
ATOM 2042 O O . SER A 1 266 ? 8.727 -27.531 -26.469 1 93 266 SER A O 1
ATOM 2044 N N . THR A 1 267 ? 9.328 -25.375 -26.219 1 94.56 267 THR A N 1
ATOM 2045 C CA . THR A 1 267 ? 10.32 -25.719 -25.203 1 94.56 267 THR A CA 1
ATOM 2046 C C . THR A 1 267 ? 9.82 -25.328 -23.812 1 94.56 267 THR A C 1
ATOM 2048 O O . THR A 1 267 ? 10.289 -25.859 -22.812 1 94.56 267 THR A O 1
ATOM 2051 N N . GLY A 1 268 ? 8.945 -24.344 -23.797 1 94.5 268 GLY A N 1
ATOM 2052 C CA . GLY A 1 268 ? 8.484 -23.812 -22.531 1 94.5 268 GLY A CA 1
ATOM 2053 C C . GLY A 1 268 ? 9.469 -22.844 -21.891 1 94.5 268 GLY A C 1
ATOM 2054 O O . GLY A 1 268 ? 9.297 -22.438 -20.734 1 94.5 268 GLY A O 1
ATOM 2055 N N . LEU A 1 269 ? 10.516 -22.469 -22.656 1 97.44 269 LEU A N 1
ATOM 2056 C CA . LEU A 1 269 ? 11.531 -21.531 -22.188 1 97.44 269 LEU A CA 1
ATOM 2057 C C . LEU A 1 269 ? 11.312 -20.156 -22.797 1 97.44 269 LEU A C 1
ATOM 2059 O O . LEU A 1 269 ? 10.695 -20.031 -23.859 1 97.44 269 LEU A O 1
ATOM 2063 N N . ILE A 1 270 ? 11.766 -19.125 -22.156 1 98.06 270 ILE A N 1
ATOM 2064 C CA . ILE A 1 270 ? 11.672 -17.766 -22.688 1 98.06 270 ILE A CA 1
ATOM 2065 C C . ILE A 1 270 ? 12.359 -17.703 -24.047 1 98.06 270 ILE A C 1
ATOM 2067 O O . ILE A 1 270 ? 13.484 -18.203 -24.203 1 98.06 270 ILE A O 1
ATOM 2071 N N . ASP A 1 271 ? 11.711 -17.109 -25.047 1 98.19 271 ASP A N 1
ATOM 2072 C CA . ASP A 1 271 ? 12.266 -16.938 -26.391 1 98.19 271 ASP A CA 1
ATOM 2073 C C . ASP A 1 271 ? 13.086 -15.656 -26.484 1 98.19 271 ASP A C 1
ATOM 2075 O O . ASP A 1 271 ? 12.648 -14.664 -27.062 1 98.19 271 ASP A O 1
ATOM 2079 N N . TYR A 1 272 ? 14.289 -15.727 -26.062 1 98.62 272 TYR A N 1
ATOM 2080 C CA . TYR A 1 272 ? 15.164 -14.555 -25.984 1 98.62 272 TYR A CA 1
ATOM 2081 C C . TYR A 1 272 ? 15.445 -14.008 -27.375 1 98.62 272 TYR A C 1
ATOM 2083 O O . TYR A 1 272 ? 15.617 -12.797 -27.562 1 98.62 272 TYR A O 1
ATOM 2091 N N . ASP A 1 273 ? 15.492 -14.891 -28.375 1 98.19 273 ASP A N 1
ATOM 2092 C CA . ASP A 1 273 ? 15.742 -14.438 -29.734 1 98.19 273 ASP A CA 1
ATOM 2093 C C . ASP A 1 273 ? 14.586 -13.586 -30.25 1 98.19 273 ASP A C 1
ATOM 2095 O O . ASP A 1 273 ? 14.805 -12.516 -30.828 1 98.19 273 ASP A O 1
ATOM 2099 N N . GLN A 1 274 ? 13.453 -14.109 -30.094 1 98.44 274 GLN A N 1
ATOM 2100 C CA . GLN A 1 274 ? 12.289 -13.336 -30.5 1 98.44 274 GLN A CA 1
ATOM 2101 C C . GLN A 1 274 ? 12.172 -12.039 -29.703 1 98.44 274 GLN A C 1
ATOM 2103 O O . GLN A 1 274 ? 11.758 -11.008 -30.234 1 98.44 274 GLN A O 1
ATOM 2108 N N . LEU A 1 275 ? 12.5 -12.07 -28.438 1 98.75 275 LEU A N 1
ATOM 2109 C CA . LEU A 1 275 ? 12.516 -10.875 -27.594 1 98.75 275 LEU A CA 1
ATOM 2110 C C . LEU A 1 275 ? 13.453 -9.82 -28.172 1 98.75 275 LEU A C 1
ATOM 2112 O O . LEU A 1 275 ? 13.078 -8.648 -28.297 1 98.75 275 LEU A O 1
ATOM 2116 N N . GLU A 1 276 ? 14.57 -10.234 -28.531 1 98.62 276 GLU A N 1
ATOM 2117 C CA . GLU A 1 276 ? 15.547 -9.305 -29.094 1 98.62 276 GLU A CA 1
ATOM 2118 C C . GLU A 1 276 ? 15.047 -8.688 -30.391 1 98.62 276 GLU A C 1
ATOM 2120 O O . GLU A 1 276 ? 15.164 -7.477 -30.594 1 98.62 276 GLU A O 1
ATOM 2125 N N . LYS A 1 277 ? 14.477 -9.5 -31.266 1 98.5 277 LYS A N 1
ATOM 2126 C CA . LYS A 1 277 ? 13.953 -9.016 -32.531 1 98.5 277 LYS A CA 1
ATOM 2127 C C . LYS A 1 277 ? 12.836 -7.992 -32.312 1 98.5 277 LYS A C 1
ATOM 2129 O O . LYS A 1 277 ? 12.797 -6.961 -32.969 1 98.5 277 LYS A O 1
ATOM 2134 N N . SER A 1 278 ? 12.016 -8.312 -31.391 1 98.62 278 SER A N 1
ATOM 2135 C CA . SER A 1 278 ? 10.906 -7.418 -31.078 1 98.62 278 SER A CA 1
ATOM 2136 C C . SER A 1 278 ? 11.398 -6.117 -30.453 1 98.62 278 SER A C 1
ATOM 2138 O O . SER A 1 278 ? 10.852 -5.047 -30.734 1 98.62 278 SER A O 1
ATOM 2140 N N . ALA A 1 279 ? 12.383 -6.188 -29.609 1 98.69 279 ALA A N 1
ATOM 2141 C CA . ALA A 1 279 ? 12.922 -5.016 -28.922 1 98.69 279 ALA A CA 1
ATOM 2142 C C . ALA A 1 279 ? 13.531 -4.027 -29.922 1 98.69 279 ALA A C 1
ATOM 2144 O O . ALA A 1 279 ? 13.414 -2.812 -29.734 1 98.69 279 ALA A O 1
ATOM 2145 N N . VAL A 1 280 ? 14.117 -4.539 -30.938 1 98.19 280 VAL A N 1
ATOM 2146 C CA . VAL A 1 280 ? 14.734 -3.695 -31.953 1 98.19 280 VAL A CA 1
ATOM 2147 C C . VAL A 1 280 ? 13.664 -2.855 -32.656 1 98.19 280 VAL A C 1
ATOM 2149 O O . VAL A 1 280 ? 13.898 -1.687 -32.969 1 98.19 280 VAL A O 1
ATOM 2152 N N . LEU A 1 281 ? 12.539 -3.436 -32.875 1 98.06 281 LEU A N 1
ATOM 2153 C CA . LEU A 1 281 ? 11.453 -2.754 -33.562 1 98.06 281 LEU A CA 1
ATOM 2154 C C . LEU A 1 281 ? 10.672 -1.862 -32.625 1 98.06 281 LEU A C 1
ATOM 2156 O O . LEU A 1 281 ? 10.328 -0.728 -32.969 1 98.06 281 LEU A O 1
ATOM 2160 N N . PHE A 1 282 ? 10.422 -2.332 -31.453 1 98.25 282 PHE A N 1
ATOM 2161 C CA . PHE A 1 282 ? 9.562 -1.654 -30.5 1 98.25 282 PHE A CA 1
ATOM 2162 C C . PHE A 1 282 ? 10.32 -0.549 -29.781 1 98.25 282 PHE A C 1
ATOM 2164 O O . PHE A 1 282 ? 9.727 0.448 -29.359 1 98.25 282 PHE A O 1
ATOM 2171 N N . ARG A 1 283 ? 11.602 -0.732 -29.594 1 98.31 283 ARG A N 1
ATOM 2172 C CA . ARG A 1 283 ? 12.5 0.218 -28.953 1 98.31 283 ARG A CA 1
ATOM 2173 C C . ARG A 1 283 ? 12.016 0.582 -27.547 1 98.31 283 ARG A C 1
ATOM 2175 O O . ARG A 1 283 ? 11.781 1.757 -27.25 1 98.31 283 ARG A O 1
ATOM 2182 N N . PRO A 1 284 ? 11.961 -0.41 -26.688 1 98.75 284 PRO A N 1
ATOM 2183 C CA . PRO A 1 284 ? 11.508 -0.148 -25.312 1 98.75 284 PRO A CA 1
ATOM 2184 C C . PRO A 1 284 ? 12.492 0.716 -24.531 1 98.75 284 PRO A C 1
ATOM 2186 O O . PRO A 1 284 ? 13.695 0.683 -24.781 1 98.75 284 PRO A O 1
ATOM 2189 N N . LYS A 1 285 ? 11.906 1.497 -23.578 1 98.75 285 LYS A N 1
ATOM 2190 C CA . LYS A 1 285 ? 12.742 2.246 -22.641 1 98.75 285 LYS A CA 1
ATOM 2191 C C . LYS A 1 285 ? 13.086 1.405 -21.422 1 98.75 285 LYS A C 1
ATOM 2193 O O . LYS A 1 285 ? 14.055 1.698 -20.719 1 98.75 285 LYS A O 1
ATOM 2198 N N . LEU A 1 286 ? 12.328 0.361 -21.172 1 98.88 286 LEU A N 1
ATOM 2199 C CA . LEU A 1 286 ? 12.492 -0.52 -20.016 1 98.88 286 LEU A CA 1
ATOM 2200 C C . LEU A 1 286 ? 12.031 -1.936 -20.344 1 98.88 286 LEU A C 1
ATOM 2202 O O . LEU A 1 286 ? 11 -2.121 -21 1 98.88 286 LEU A O 1
ATOM 2206 N N . ILE A 1 287 ? 12.797 -2.926 -19.969 1 98.94 287 ILE A N 1
ATOM 2207 C CA . ILE A 1 287 ? 12.438 -4.332 -20.109 1 98.94 287 ILE A CA 1
ATOM 2208 C C . ILE A 1 287 ? 12.422 -4.992 -18.734 1 98.94 287 ILE A C 1
ATOM 2210 O O . ILE A 1 287 ? 13.375 -4.848 -17.953 1 98.94 287 ILE A O 1
ATOM 2214 N N . VAL A 1 288 ? 11.359 -5.723 -18.453 1 98.88 288 VAL A N 1
ATOM 2215 C CA . VAL A 1 288 ? 11.195 -6.375 -17.156 1 98.88 288 VAL A CA 1
ATOM 2216 C C . VAL A 1 288 ? 11.617 -7.84 -17.266 1 98.88 288 VAL A C 1
ATOM 2218 O O . VAL A 1 288 ? 11.164 -8.562 -18.156 1 98.88 288 VAL A O 1
ATOM 2221 N N . ALA A 1 289 ? 12.508 -8.266 -16.406 1 98.81 289 ALA A N 1
ATOM 2222 C CA . ALA A 1 289 ? 12.797 -9.68 -16.172 1 98.81 289 ALA A CA 1
ATOM 2223 C C . ALA A 1 289 ? 12.141 -10.164 -14.891 1 98.81 289 ALA A C 1
ATOM 2225 O O . ALA A 1 289 ? 12.758 -10.133 -13.82 1 98.81 289 ALA A O 1
ATOM 2226 N N . GLY A 1 290 ? 10.945 -10.578 -14.945 1 98.12 290 GLY A N 1
ATOM 2227 C CA . GLY A 1 290 ? 10.172 -11.055 -13.812 1 98.12 290 GLY A CA 1
ATOM 2228 C C . GLY A 1 290 ? 9.023 -11.961 -14.211 1 98.12 290 GLY A C 1
ATOM 2229 O O . GLY A 1 290 ? 8.375 -11.742 -15.242 1 98.12 290 GLY A O 1
ATOM 2230 N N . ALA A 1 291 ? 8.773 -12.922 -13.383 1 96.69 291 ALA A N 1
ATOM 2231 C CA . ALA A 1 291 ? 7.719 -13.883 -13.695 1 96.69 291 ALA A CA 1
ATOM 2232 C C . ALA A 1 291 ? 7.062 -14.406 -12.422 1 96.69 291 ALA A C 1
ATOM 2234 O O . ALA A 1 291 ? 7.719 -14.531 -11.383 1 96.69 291 ALA A O 1
ATOM 2235 N N . SER A 1 292 ? 5.785 -14.773 -12.562 1 94.25 292 SER A N 1
ATOM 2236 C CA . SER A 1 292 ? 5.051 -15.422 -11.484 1 94.25 292 SER A CA 1
ATOM 2237 C C . SER A 1 292 ? 5.004 -16.938 -11.688 1 94.25 292 SER A C 1
ATOM 2239 O O . SER A 1 292 ? 4.793 -17.688 -10.734 1 94.25 292 SER A O 1
ATOM 2241 N N . ALA A 1 293 ? 5.078 -17.328 -12.938 1 95.06 293 ALA A N 1
ATOM 2242 C CA . ALA A 1 293 ? 4.977 -18.75 -13.273 1 95.06 293 ALA A CA 1
ATOM 2243 C C . ALA A 1 293 ? 6.023 -19.141 -14.312 1 95.06 293 ALA A C 1
ATOM 2245 O O . ALA A 1 293 ? 5.691 -19.406 -15.469 1 95.06 293 ALA A O 1
ATOM 2246 N N . TYR A 1 294 ? 7.203 -19.203 -13.953 1 96.94 294 TYR A N 1
ATOM 2247 C CA . TYR A 1 294 ? 8.344 -19.656 -14.75 1 96.94 294 TYR A CA 1
ATOM 2248 C C . TYR A 1 294 ? 9.281 -20.516 -13.906 1 96.94 294 TYR A C 1
ATOM 2250 O O . TYR A 1 294 ? 9.953 -20.016 -13.008 1 96.94 294 TYR A O 1
ATOM 2258 N N . ALA A 1 295 ? 9.344 -21.703 -14.211 1 97.44 295 ALA A N 1
ATOM 2259 C CA . ALA A 1 295 ? 9.977 -22.688 -13.344 1 97.44 295 ALA A CA 1
ATOM 2260 C C . ALA A 1 295 ? 11.477 -22.766 -13.617 1 97.44 295 ALA A C 1
ATOM 2262 O O . ALA A 1 295 ? 12.188 -23.562 -12.984 1 97.44 295 ALA A O 1
ATOM 2263 N N . ARG A 1 296 ? 11.969 -21.969 -14.562 1 98 296 ARG A N 1
ATOM 2264 C CA . ARG A 1 296 ? 13.383 -21.969 -14.906 1 98 296 ARG A CA 1
ATOM 2265 C C . ARG A 1 296 ? 14.055 -20.656 -14.5 1 98 296 ARG A C 1
ATOM 2267 O O . ARG A 1 296 ? 13.43 -19.812 -13.852 1 98 296 ARG A O 1
ATOM 2274 N N . LEU A 1 297 ? 15.312 -20.625 -14.727 1 98.19 297 LEU A N 1
ATOM 2275 C CA . LEU A 1 297 ? 16.078 -19.438 -14.336 1 98.19 297 LEU A CA 1
ATOM 2276 C C . LEU A 1 297 ? 16.172 -18.438 -15.492 1 98.19 297 LEU A C 1
ATOM 2278 O O . LEU A 1 297 ? 16.297 -18.844 -16.641 1 98.19 297 LEU A O 1
ATOM 2282 N N . TYR A 1 298 ? 16.047 -17.188 -15.219 1 98.06 298 TYR A N 1
ATOM 2283 C CA . TYR A 1 298 ? 16.266 -16.156 -16.219 1 98.06 298 TYR A CA 1
ATOM 2284 C C . TYR A 1 298 ? 17.734 -16.125 -16.672 1 98.06 298 TYR A C 1
ATOM 2286 O O . TYR A 1 298 ? 18.641 -16.266 -15.844 1 98.06 298 TYR A O 1
ATOM 2294 N N . ASP A 1 299 ? 17.938 -15.922 -17.953 1 98.31 299 ASP A N 1
ATOM 2295 C CA . ASP A 1 299 ? 19.25 -15.57 -18.469 1 98.31 299 ASP A CA 1
ATOM 2296 C C . ASP A 1 299 ? 19.5 -14.062 -18.375 1 98.31 299 ASP A C 1
ATOM 2298 O O . ASP A 1 299 ? 19.406 -13.359 -19.391 1 98.31 299 ASP A O 1
ATOM 2302 N N . TYR A 1 300 ? 19.938 -13.57 -17.203 1 98.56 300 TYR A N 1
ATOM 2303 C CA . TYR A 1 300 ? 20.078 -12.141 -16.969 1 98.56 300 TYR A CA 1
ATOM 2304 C C . TYR A 1 300 ? 21.156 -11.539 -17.859 1 98.56 300 TYR A C 1
ATOM 2306 O O . TYR A 1 300 ? 21.078 -10.375 -18.25 1 98.56 300 TYR A O 1
ATOM 2314 N N . ASN A 1 301 ? 22.156 -12.352 -18.125 1 98.31 301 ASN A N 1
ATOM 2315 C CA . ASN A 1 301 ? 23.203 -11.891 -19.047 1 98.31 301 ASN A CA 1
ATOM 2316 C C . ASN A 1 301 ? 22.625 -11.578 -20.422 1 98.31 301 ASN A C 1
ATOM 2318 O O . ASN A 1 301 ? 22.938 -10.531 -21.016 1 98.31 301 ASN A O 1
ATOM 2322 N N . ARG A 1 302 ? 21.859 -12.5 -20.922 1 98.44 302 ARG A N 1
ATOM 2323 C CA . ARG A 1 302 ? 21.203 -12.289 -22.203 1 98.44 302 ARG A CA 1
ATOM 2324 C C . ARG A 1 302 ? 20.266 -11.086 -22.156 1 98.44 302 ARG A C 1
ATOM 2326 O O . ARG A 1 302 ? 20.219 -10.289 -23.094 1 98.44 302 ARG A O 1
ATOM 2333 N N . MET A 1 303 ? 19.516 -10.906 -21.125 1 98.69 303 MET A N 1
ATOM 2334 C CA . MET A 1 303 ? 18.641 -9.766 -20.938 1 98.69 303 MET A CA 1
ATOM 2335 C C . MET A 1 303 ? 19.422 -8.461 -20.969 1 98.69 303 MET A C 1
ATOM 2337 O O . MET A 1 303 ? 18.984 -7.484 -21.594 1 98.69 303 MET A O 1
ATOM 2341 N N . ARG A 1 304 ? 20.531 -8.422 -20.281 1 98.5 304 ARG A N 1
ATOM 2342 C CA . ARG A 1 304 ? 21.375 -7.234 -20.219 1 98.5 304 ARG A CA 1
ATOM 2343 C C . ARG A 1 304 ? 21.859 -6.828 -21.609 1 98.5 304 ARG A C 1
ATOM 2345 O O . ARG A 1 304 ? 21.828 -5.648 -21.969 1 98.5 304 ARG A O 1
ATOM 2352 N N . LYS A 1 305 ? 22.25 -7.789 -22.375 1 98.56 305 LYS A N 1
ATOM 2353 C CA . LYS A 1 305 ? 22.719 -7.523 -23.734 1 98.56 305 LYS A CA 1
ATOM 2354 C C . LYS A 1 305 ? 21.609 -6.914 -24.578 1 98.56 305 LYS A C 1
ATOM 2356 O O . LYS A 1 305 ? 21.859 -5.984 -25.359 1 98.56 305 LYS A O 1
ATOM 2361 N N . ILE A 1 306 ? 20.453 -7.449 -24.469 1 98.62 306 ILE A N 1
ATOM 2362 C CA . ILE A 1 306 ? 19.312 -6.941 -25.234 1 98.62 306 ILE A CA 1
ATOM 2363 C C . ILE A 1 306 ? 19.031 -5.5 -24.812 1 98.62 306 ILE A C 1
ATOM 2365 O O . ILE A 1 306 ? 18.797 -4.637 -25.672 1 98.62 306 ILE A O 1
ATOM 2369 N N . CYS A 1 307 ? 19.062 -5.211 -23.531 1 98.62 307 CYS A N 1
ATOM 2370 C CA . CYS A 1 307 ? 18.812 -3.869 -23.016 1 98.62 307 CYS A CA 1
ATOM 2371 C C . CYS A 1 307 ? 19.891 -2.895 -23.484 1 98.62 307 CYS A C 1
ATOM 2373 O O . CYS A 1 307 ? 19.594 -1.749 -23.828 1 98.62 307 CYS A O 1
ATOM 2375 N N . ASP A 1 308 ? 21.125 -3.318 -23.484 1 97.38 308 ASP A N 1
ATOM 2376 C CA . ASP A 1 308 ? 22.219 -2.451 -23.891 1 97.38 308 ASP A CA 1
ATOM 2377 C C . ASP A 1 308 ? 22.078 -2.018 -25.344 1 97.38 308 ASP A C 1
ATOM 2379 O O . ASP A 1 308 ? 22.359 -0.867 -25.688 1 97.38 308 ASP A O 1
ATOM 2383 N N . LYS A 1 309 ? 21.641 -2.934 -26.125 1 97.25 309 LYS A N 1
ATOM 2384 C CA . LYS A 1 309 ? 21.469 -2.641 -27.547 1 97.25 309 LYS A CA 1
ATOM 2385 C C . LYS A 1 309 ? 20.406 -1.561 -27.766 1 97.25 309 LYS A C 1
ATOM 2387 O O . LYS A 1 309 ? 20.484 -0.792 -28.719 1 97.25 309 LYS A O 1
ATOM 2392 N N . GLN A 1 310 ? 19.469 -1.508 -26.906 1 96.62 310 GLN A N 1
ATOM 2393 C CA . GLN A 1 310 ? 18.359 -0.574 -27.062 1 96.62 310 GLN A CA 1
ATOM 2394 C C . GLN A 1 310 ? 18.484 0.597 -26.094 1 96.62 310 GLN A C 1
ATOM 2396 O O . GLN A 1 310 ? 17.625 1.475 -26.047 1 96.62 310 GLN A O 1
ATOM 2401 N N . LYS A 1 311 ? 19.516 0.585 -25.25 1 95.81 311 LYS A N 1
ATOM 2402 C CA . LYS A 1 311 ? 19.688 1.57 -24.188 1 95.81 311 LYS A CA 1
ATOM 2403 C C . LYS A 1 311 ? 18.5 1.584 -23.25 1 95.81 311 LYS A C 1
ATOM 2405 O O . LYS A 1 311 ? 18.016 2.65 -22.844 1 95.81 311 LYS A O 1
ATOM 2410 N N . ALA A 1 312 ? 17.969 0.398 -23.031 1 98.56 312 ALA A N 1
ATOM 2411 C CA . ALA A 1 312 ? 16.812 0.234 -22.156 1 98.56 312 ALA A CA 1
ATOM 2412 C C . ALA A 1 312 ? 17.25 -0.061 -20.719 1 98.56 312 ALA A C 1
ATOM 2414 O O . ALA A 1 312 ? 18.312 -0.654 -20.5 1 98.56 312 ALA A O 1
ATOM 2415 N N . VAL A 1 313 ? 16.469 0.334 -19.766 1 98.69 313 VAL A N 1
ATOM 2416 C CA . VAL A 1 313 ? 16.656 -0.035 -18.359 1 98.69 313 VAL A CA 1
ATOM 2417 C C . VAL A 1 313 ? 16.234 -1.486 -18.156 1 98.69 313 VAL A C 1
ATOM 2419 O O . VAL A 1 313 ? 15.18 -1.908 -18.641 1 98.69 313 VAL A O 1
ATOM 2422 N N . LEU A 1 314 ? 17.062 -2.287 -17.484 1 98.88 314 LEU A N 1
ATOM 2423 C CA . LEU A 1 314 ? 16.672 -3.639 -17.094 1 98.88 314 LEU A CA 1
ATOM 2424 C C . LEU A 1 314 ? 16.141 -3.654 -15.672 1 98.88 314 LEU A C 1
ATOM 2426 O O . LEU A 1 314 ? 16.875 -3.414 -14.719 1 98.88 314 LEU A O 1
ATOM 2430 N N . LEU A 1 315 ? 14.867 -3.889 -15.531 1 98.94 315 LEU A N 1
ATOM 2431 C CA . LEU A 1 315 ? 14.211 -4.09 -14.242 1 98.94 315 LEU A CA 1
ATOM 2432 C C . LEU A 1 315 ? 14.031 -5.574 -13.953 1 98.94 315 LEU A C 1
ATOM 2434 O O . LEU A 1 315 ? 13.32 -6.273 -14.68 1 98.94 315 LEU A O 1
ATOM 2438 N N . ALA A 1 316 ? 14.656 -6.043 -12.969 1 98.94 316 ALA A N 1
ATOM 2439 C CA . ALA A 1 316 ? 14.414 -7.41 -12.523 1 98.94 316 ALA A CA 1
ATOM 2440 C C . ALA A 1 316 ? 13.406 -7.441 -11.375 1 98.94 316 ALA A C 1
ATOM 2442 O O . ALA A 1 316 ? 13.664 -6.902 -10.297 1 98.94 316 ALA A O 1
ATOM 2443 N N . ASP A 1 317 ? 12.266 -8.047 -11.617 1 98.69 317 ASP A N 1
ATOM 2444 C CA . ASP A 1 317 ? 11.281 -8.32 -10.57 1 98.69 317 ASP A CA 1
ATOM 2445 C C . ASP A 1 317 ? 11.477 -9.719 -9.977 1 98.69 317 ASP A C 1
ATOM 2447 O O . ASP A 1 317 ? 11.055 -10.711 -10.57 1 98.69 317 ASP A O 1
ATOM 2451 N N . MET A 1 318 ? 12.023 -9.766 -8.797 1 98.5 318 MET A N 1
ATOM 2452 C CA . MET A 1 318 ? 12.336 -11.07 -8.227 1 98.5 318 MET A CA 1
ATOM 2453 C C . MET A 1 318 ? 11.367 -11.414 -7.102 1 98.5 318 MET A C 1
ATOM 2455 O O . MET A 1 318 ? 11.727 -12.125 -6.164 1 98.5 318 MET A O 1
ATOM 2459 N N . ALA A 1 319 ? 10.148 -10.914 -7.125 1 97.81 319 ALA A N 1
ATOM 2460 C CA . ALA A 1 319 ? 9.148 -11.078 -6.07 1 97.81 319 ALA A CA 1
ATOM 2461 C C . ALA A 1 319 ? 9.031 -12.539 -5.645 1 97.81 319 ALA A C 1
ATOM 2463 O O . ALA A 1 319 ? 8.953 -12.836 -4.449 1 97.81 319 ALA A O 1
ATOM 2464 N N . HIS A 1 320 ? 9.094 -13.43 -6.594 1 97.38 320 HIS A N 1
ATOM 2465 C CA . HIS A 1 320 ? 8.875 -14.844 -6.297 1 97.38 320 HIS A CA 1
ATOM 2466 C C . HIS A 1 320 ? 10.156 -15.5 -5.805 1 97.38 320 HIS A C 1
ATOM 2468 O O . HIS A 1 320 ? 10.109 -16.469 -5.047 1 97.38 320 HIS A O 1
ATOM 2474 N N . ILE A 1 321 ? 11.344 -14.977 -6.184 1 98.25 321 ILE A N 1
ATOM 2475 C CA . ILE A 1 321 ? 12.555 -15.758 -5.965 1 98.25 321 ILE A CA 1
ATOM 2476 C C . ILE A 1 321 ? 13.484 -15.016 -5.016 1 98.25 321 ILE A C 1
ATOM 2478 O O . ILE A 1 321 ? 14.648 -15.398 -4.844 1 98.25 321 ILE A O 1
ATOM 2482 N N . SER A 1 322 ? 13.039 -13.969 -4.406 1 98.38 322 SER A N 1
ATOM 2483 C CA . SER A 1 322 ? 13.906 -13.109 -3.607 1 98.38 322 SER A CA 1
ATOM 2484 C C . SER A 1 322 ? 14.562 -13.891 -2.471 1 98.38 322 SER A C 1
ATOM 2486 O O . SER A 1 322 ? 15.727 -13.656 -2.148 1 98.38 322 SER A O 1
ATOM 2488 N N . GLY A 1 323 ? 13.773 -14.797 -1.843 1 98.5 323 GLY A N 1
ATOM 2489 C CA . GLY A 1 323 ? 14.375 -15.609 -0.801 1 98.5 323 GLY A CA 1
ATOM 2490 C C . GLY A 1 323 ? 15.508 -16.484 -1.309 1 98.5 323 GLY A C 1
ATOM 2491 O O . GLY A 1 323 ? 16.531 -16.641 -0.636 1 98.5 323 GLY A O 1
ATOM 2492 N N . LEU A 1 324 ? 15.359 -17.062 -2.451 1 98.69 324 LEU A N 1
ATOM 2493 C CA . LEU A 1 324 ? 16.375 -17.906 -3.062 1 98.69 324 LEU A CA 1
ATOM 2494 C C . LEU A 1 324 ? 17.625 -17.094 -3.416 1 98.69 324 LEU A C 1
ATOM 2496 O O . LEU A 1 324 ? 18.75 -17.562 -3.24 1 98.69 324 LEU A O 1
ATOM 2500 N N . VAL A 1 325 ? 17.422 -15.906 -3.895 1 98.75 325 VAL A N 1
ATOM 2501 C CA . VAL A 1 325 ? 18.516 -15.008 -4.242 1 98.75 325 VAL A CA 1
ATOM 2502 C C . VAL A 1 325 ? 19.266 -14.594 -2.98 1 98.75 325 VAL A C 1
ATOM 2504 O O . VAL A 1 325 ? 20.5 -14.602 -2.953 1 98.75 325 VAL A O 1
ATOM 2507 N N . ALA A 1 326 ? 18.531 -14.234 -1.937 1 98.69 326 ALA A N 1
ATOM 2508 C CA . ALA A 1 326 ? 19.141 -13.828 -0.675 1 98.69 326 ALA A CA 1
ATOM 2509 C C . ALA A 1 326 ? 20 -14.938 -0.1 1 98.69 326 ALA A C 1
ATOM 2511 O O . ALA A 1 326 ? 21.078 -14.672 0.46 1 98.69 326 ALA A O 1
ATOM 2512 N N . ALA A 1 327 ? 19.578 -16.172 -0.288 1 98.5 327 ALA A N 1
ATOM 2513 C CA . ALA A 1 327 ? 20.297 -17.328 0.247 1 98.5 327 ALA A CA 1
ATOM 2514 C C . ALA A 1 327 ? 21.438 -17.75 -0.677 1 98.5 327 ALA A C 1
ATOM 2516 O O . ALA A 1 327 ? 22.266 -18.594 -0.311 1 98.5 327 ALA A O 1
ATOM 2517 N N . GLY A 1 328 ? 21.484 -17.219 -1.868 1 98 328 GLY A N 1
ATOM 2518 C CA . GLY A 1 328 ? 22.547 -17.516 -2.812 1 98 328 GLY A CA 1
ATOM 2519 C 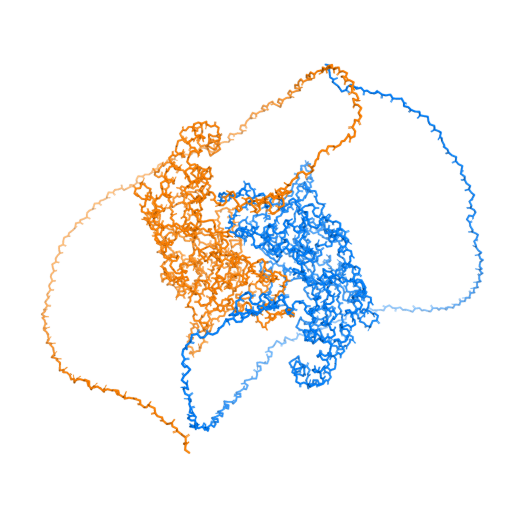C . GLY A 1 328 ? 22.422 -18.875 -3.455 1 98 328 GLY A C 1
ATOM 2520 O O . GLY A 1 328 ? 23.422 -19.469 -3.871 1 98 328 GLY A O 1
ATOM 2521 N N . VAL A 1 329 ? 21.203 -19.406 -3.572 1 98.19 329 VAL A N 1
ATOM 2522 C CA . VAL A 1 329 ? 21.047 -20.766 -4.062 1 98.19 329 VAL A CA 1
ATOM 2523 C C . VAL A 1 329 ? 20.641 -20.734 -5.539 1 98.19 329 VAL A C 1
ATOM 2525 O O . VAL A 1 329 ? 20.625 -21.781 -6.199 1 98.19 329 VAL A O 1
ATOM 2528 N N . ILE A 1 330 ? 20.375 -19.578 -6.117 1 98.19 330 ILE A N 1
ATOM 2529 C CA . ILE A 1 330 ? 20.141 -19.375 -7.543 1 98.19 330 ILE A CA 1
ATOM 2530 C C . ILE A 1 330 ? 20.891 -18.141 -8.023 1 98.19 330 ILE A C 1
ATOM 2532 O O . ILE A 1 330 ? 21.359 -17.328 -7.215 1 98.19 330 ILE A O 1
ATOM 2536 N N . PRO A 1 331 ? 20.969 -17.969 -9.422 1 97.25 331 PRO A N 1
ATOM 2537 C CA . PRO A 1 331 ? 21.656 -16.781 -9.922 1 97.25 331 PRO A CA 1
ATOM 2538 C C . PRO A 1 331 ? 20.969 -15.477 -9.5 1 97.25 331 PRO A C 1
ATOM 2540 O O . PRO A 1 331 ? 19.734 -15.414 -9.461 1 97.25 331 PRO A O 1
ATOM 2543 N N . SER A 1 332 ? 21.797 -14.477 -9.281 1 98 332 SER A N 1
ATOM 2544 C CA . SER A 1 332 ? 21.328 -13.172 -8.82 1 98 332 SER A CA 1
ATOM 2545 C C . SER A 1 332 ? 21.156 -12.203 -9.984 1 98 332 SER A C 1
ATOM 2547 O O . SER A 1 332 ? 21.969 -12.172 -10.906 1 98 332 SER A O 1
ATOM 2549 N N . PRO A 1 333 ? 20.109 -11.43 -9.945 1 98.56 333 PRO A N 1
ATOM 2550 C CA . PRO A 1 333 ? 19.938 -10.406 -10.984 1 98.56 333 PRO A CA 1
ATOM 2551 C C . PRO A 1 333 ? 20.828 -9.188 -10.766 1 98.56 333 PRO A C 1
ATOM 2553 O O . PRO A 1 333 ? 20.984 -8.359 -11.664 1 98.56 333 PRO A O 1
ATOM 2556 N N . PHE A 1 334 ? 21.438 -9.008 -9.625 1 98.56 334 PHE A N 1
ATOM 2557 C CA . PHE A 1 334 ? 22.047 -7.758 -9.211 1 98.56 334 PHE A CA 1
ATOM 2558 C C . PHE A 1 334 ? 23.297 -7.465 -10.047 1 98.56 334 PHE A C 1
ATOM 2560 O O . PHE A 1 334 ? 23.719 -6.312 -10.156 1 98.56 334 PHE A O 1
ATOM 2567 N N . GLU A 1 335 ? 23.828 -8.445 -10.648 1 96.75 335 GLU A N 1
ATOM 2568 C CA . GLU A 1 335 ? 25 -8.227 -11.5 1 96.75 335 GLU A CA 1
ATOM 2569 C C . GLU A 1 335 ? 24.609 -7.57 -12.82 1 96.75 335 GLU A C 1
ATOM 2571 O O . GLU A 1 335 ? 25.422 -6.875 -13.438 1 96.75 335 GLU A O 1
ATOM 2576 N N . TYR A 1 336 ? 23.406 -7.727 -13.188 1 98.25 336 TYR A N 1
ATOM 2577 C CA . TYR A 1 336 ? 23.016 -7.359 -14.547 1 98.25 336 TYR A CA 1
ATOM 2578 C C . TYR A 1 336 ? 21.984 -6.25 -14.547 1 98.25 336 TYR A C 1
ATOM 2580 O O . TYR A 1 336 ? 21.984 -5.379 -15.414 1 98.25 336 TYR A O 1
ATOM 2588 N N . ALA A 1 337 ? 21.094 -6.23 -13.586 1 98.75 337 ALA A N 1
ATOM 2589 C CA . ALA A 1 337 ? 19.922 -5.352 -13.578 1 98.75 337 ALA A CA 1
ATOM 2590 C C . ALA A 1 337 ? 20.312 -3.934 -13.164 1 98.75 337 ALA A C 1
ATOM 2592 O O . ALA A 1 337 ? 21.297 -3.732 -12.461 1 98.75 337 ALA A O 1
ATOM 2593 N N . ASP A 1 338 ? 19.547 -2.941 -13.641 1 98.62 338 ASP A N 1
ATOM 2594 C CA . ASP A 1 338 ? 19.672 -1.557 -13.195 1 98.62 338 ASP A CA 1
ATOM 2595 C C . ASP A 1 338 ? 18.859 -1.303 -11.938 1 98.62 338 ASP A C 1
ATOM 2597 O O . ASP A 1 338 ? 19.25 -0.502 -11.086 1 98.62 338 ASP A O 1
ATOM 2601 N N . VAL A 1 339 ? 17.734 -1.902 -11.898 1 98.88 339 VAL A N 1
ATOM 2602 C CA . VAL A 1 339 ? 16.797 -1.828 -10.781 1 98.88 339 VAL A CA 1
ATOM 2603 C C . VAL A 1 339 ? 16.266 -3.221 -10.477 1 98.88 339 VAL A C 1
ATOM 2605 O O . VAL A 1 339 ? 16.016 -4.016 -11.383 1 98.88 339 VAL A O 1
ATOM 2608 N N . VAL A 1 340 ? 16.125 -3.551 -9.219 1 98.94 340 VAL A N 1
ATOM 2609 C CA . VAL A 1 340 ? 15.547 -4.809 -8.773 1 98.94 340 VAL A CA 1
ATOM 2610 C C . VAL A 1 340 ? 14.414 -4.535 -7.789 1 98.94 340 VAL A C 1
ATOM 2612 O O . VAL A 1 340 ? 14.594 -3.803 -6.812 1 98.94 340 VAL A O 1
ATOM 2615 N N . THR A 1 341 ? 13.234 -5.031 -8.055 1 98.88 341 THR A N 1
ATOM 2616 C CA . THR A 1 341 ? 12.109 -4.926 -7.125 1 98.88 341 THR A CA 1
ATOM 2617 C C . THR A 1 341 ? 11.766 -6.289 -6.531 1 98.88 341 THR A C 1
ATOM 2619 O O . THR A 1 341 ? 12.047 -7.324 -7.141 1 98.88 341 THR A O 1
ATOM 2622 N N . THR A 1 342 ? 11.195 -6.266 -5.379 1 98.69 342 THR A N 1
ATOM 2623 C CA . THR A 1 342 ? 10.727 -7.516 -4.789 1 98.69 342 THR A CA 1
ATOM 2624 C C . THR A 1 342 ? 9.609 -7.246 -3.779 1 98.69 342 THR A C 1
ATOM 2626 O O . THR A 1 342 ? 9.625 -6.227 -3.09 1 98.69 342 THR A O 1
ATOM 2629 N N . THR A 1 343 ? 8.648 -8.141 -3.744 1 97.12 343 THR A N 1
ATOM 2630 C CA . THR A 1 343 ? 7.793 -8.234 -2.564 1 97.12 343 THR A CA 1
ATOM 2631 C C . THR A 1 343 ? 8.531 -8.914 -1.414 1 97.12 343 THR A C 1
ATOM 2633 O O . THR A 1 343 ? 9.562 -9.555 -1.622 1 97.12 343 THR A O 1
ATOM 2636 N N . THR A 1 344 ? 8 -8.852 -0.223 1 96.88 344 THR A N 1
ATOM 2637 C CA . THR A 1 344 ? 8.812 -9.297 0.899 1 96.88 344 THR A CA 1
ATOM 2638 C C . THR A 1 344 ? 8.148 -10.469 1.619 1 96.88 344 THR A C 1
ATOM 2640 O O . THR A 1 344 ? 8.711 -11.023 2.566 1 96.88 344 THR A O 1
ATOM 2643 N N . HIS A 1 345 ? 6.965 -10.953 1.158 1 93.94 345 HIS A N 1
ATOM 2644 C CA . HIS A 1 345 ? 6.234 -11.938 1.949 1 93.94 345 HIS A CA 1
ATOM 2645 C C . HIS A 1 345 ? 6.215 -13.297 1.259 1 93.94 345 HIS A C 1
ATOM 2647 O O . HIS A 1 345 ? 5.664 -14.266 1.792 1 93.94 345 HIS A O 1
ATOM 2653 N N . LYS A 1 346 ? 6.688 -13.469 0.101 1 95.25 346 LYS A N 1
ATOM 2654 C CA . LYS A 1 346 ? 6.676 -14.75 -0.605 1 95.25 346 LYS A CA 1
ATOM 2655 C C . LYS A 1 346 ? 7.844 -15.625 -0.17 1 95.25 346 LYS A C 1
ATOM 2657 O O . LYS A 1 346 ? 7.957 -15.977 1.006 1 95.25 346 LYS A O 1
ATOM 2662 N N . SER A 1 347 ? 8.797 -15.82 -1.049 1 96.62 347 SER A N 1
ATOM 2663 C CA . SER A 1 347 ? 9.922 -16.703 -0.726 1 96.62 347 SER A CA 1
ATOM 2664 C C . SER A 1 347 ? 10.82 -16.078 0.335 1 96.62 347 SER A C 1
ATOM 2666 O O . SER A 1 347 ? 11.539 -16.781 1.04 1 96.62 347 SER A O 1
ATOM 2668 N N . LEU A 1 348 ? 10.719 -14.766 0.552 1 97.19 348 LEU A N 1
ATOM 2669 C CA . LEU A 1 348 ? 11.555 -14.094 1.541 1 97.19 348 LEU A CA 1
ATOM 2670 C C . LEU A 1 348 ? 10.992 -14.289 2.945 1 97.19 348 LEU A C 1
ATOM 2672 O O . LEU A 1 348 ? 11.703 -14.086 3.934 1 97.19 348 LEU A O 1
ATOM 2676 N N . ARG A 1 349 ? 9.727 -14.547 3.082 1 95.88 349 ARG A N 1
ATOM 2677 C CA . ARG A 1 349 ? 9.062 -14.891 4.332 1 95.88 349 ARG A CA 1
ATOM 2678 C C . ARG A 1 349 ? 9.023 -13.703 5.281 1 95.88 349 ARG A C 1
ATOM 2680 O O . ARG A 1 349 ? 9.148 -13.859 6.5 1 95.88 349 ARG A O 1
ATOM 2687 N N . GLY A 1 350 ? 9.031 -12.547 4.77 1 96.44 350 GLY A N 1
ATOM 2688 C CA . GLY A 1 350 ? 8.859 -11.336 5.562 1 96.44 350 GLY A CA 1
ATOM 2689 C C . GLY A 1 350 ? 7.41 -10.883 5.637 1 96.44 350 GLY A C 1
ATOM 2690 O O . GLY A 1 350 ? 6.492 -11.656 5.371 1 96.44 350 GLY A O 1
ATOM 2691 N N . PRO A 1 351 ? 7.238 -9.664 6.141 1 95.94 351 PRO A N 1
ATOM 2692 C CA . PRO A 1 351 ? 5.887 -9.094 6.16 1 95.94 351 PRO A CA 1
ATOM 2693 C C . PRO A 1 351 ? 5.402 -8.68 4.773 1 95.94 351 PRO A C 1
ATOM 2695 O O . PRO A 1 351 ? 6.18 -8.68 3.818 1 95.94 351 PRO A O 1
ATOM 2698 N N . ARG A 1 352 ? 4.105 -8.406 4.652 1 95.69 352 ARG A N 1
ATOM 2699 C CA . ARG A 1 352 ? 3.609 -7.809 3.414 1 95.69 352 ARG A CA 1
ATOM 2700 C C . ARG A 1 352 ? 4.27 -6.461 3.148 1 95.69 352 ARG A C 1
ATOM 2702 O O . ARG A 1 352 ? 4.258 -5.578 4.008 1 95.69 352 ARG A O 1
ATOM 2709 N N . GLY A 1 353 ? 4.926 -6.25 2.119 1 96 353 GLY A N 1
ATOM 2710 C CA . GLY A 1 353 ? 5.691 -5.074 1.742 1 96 353 GLY A CA 1
ATOM 2711 C C . GLY A 1 353 ? 6.516 -5.277 0.484 1 96 353 GLY A C 1
ATOM 2712 O O . GLY A 1 353 ? 6.297 -6.234 -0.258 1 96 353 GLY A O 1
ATOM 2713 N N . ALA A 1 354 ? 7.379 -4.352 0.222 1 98.5 354 ALA A N 1
ATOM 2714 C CA . ALA A 1 354 ? 8.219 -4.438 -0.969 1 98.5 354 ALA A CA 1
ATOM 2715 C C . ALA A 1 354 ? 9.477 -3.586 -0.813 1 98.5 354 ALA A C 1
ATOM 2717 O O . ALA A 1 354 ? 9.586 -2.795 0.126 1 98.5 354 ALA A O 1
ATOM 2718 N N . MET A 1 355 ? 10.406 -3.816 -1.646 1 98.88 355 MET A N 1
ATOM 2719 C CA . MET A 1 355 ? 11.648 -3.047 -1.723 1 98.88 355 MET A CA 1
ATOM 2720 C C . MET A 1 355 ? 12.016 -2.746 -3.172 1 98.88 355 MET A C 1
ATOM 2722 O O . MET A 1 355 ? 11.664 -3.504 -4.078 1 98.88 355 MET A O 1
ATOM 2726 N N . ILE A 1 356 ? 12.664 -1.64 -3.365 1 98.94 356 ILE A N 1
ATOM 2727 C CA . ILE A 1 356 ? 13.234 -1.272 -4.656 1 98.94 356 ILE A CA 1
ATOM 2728 C C . ILE A 1 356 ? 14.742 -1.053 -4.508 1 98.94 356 ILE A C 1
ATOM 2730 O O . ILE A 1 356 ? 15.172 -0.099 -3.855 1 98.94 356 ILE A O 1
ATOM 2734 N N . PHE A 1 357 ? 15.508 -1.944 -5.098 1 98.94 357 PHE A N 1
ATOM 2735 C CA . PHE A 1 357 ? 16.953 -1.749 -5.199 1 98.94 357 PHE A CA 1
ATOM 2736 C C . PHE A 1 357 ? 17.297 -1.009 -6.48 1 98.94 357 PHE A C 1
ATOM 2738 O O . PHE A 1 357 ? 16.719 -1.257 -7.531 1 98.94 357 PHE A O 1
ATOM 2745 N N . PHE A 1 358 ? 18.266 -0.122 -6.402 1 98.88 358 PHE A N 1
ATOM 2746 C CA . PHE A 1 358 ? 18.688 0.623 -7.582 1 98.88 358 PHE A CA 1
ATOM 2747 C C . PHE A 1 358 ? 20.188 0.837 -7.582 1 98.88 358 PHE A C 1
ATOM 2749 O O . PHE A 1 358 ? 20.797 0.983 -6.523 1 98.88 358 PHE A O 1
ATOM 2756 N N . ARG A 1 359 ? 20.781 0.906 -8.742 1 98.44 359 ARG A N 1
ATOM 2757 C CA . ARG A 1 359 ? 22.203 1.203 -8.891 1 98.44 359 ARG A CA 1
ATOM 2758 C C . ARG A 1 359 ? 22.516 2.639 -8.477 1 98.44 359 ARG A C 1
ATOM 2760 O O . ARG A 1 359 ? 21.719 3.547 -8.734 1 98.44 359 ARG A O 1
ATOM 2767 N N . LYS A 1 360 ? 23.609 2.779 -7.82 1 96.38 360 LYS A N 1
ATOM 2768 C CA . LYS A 1 360 ? 24.141 4.098 -7.504 1 96.38 360 LYS A CA 1
ATOM 2769 C C . LYS A 1 360 ? 25.641 4.16 -7.762 1 96.38 360 LYS A C 1
ATOM 2771 O O . LYS A 1 360 ? 26.25 3.152 -8.125 1 96.38 360 LYS A O 1
ATOM 2776 N N . GLY A 1 361 ? 26.188 5.312 -7.77 1 94.94 361 GLY A N 1
ATOM 2777 C CA . GLY A 1 361 ? 27.594 5.496 -8.094 1 94.94 361 GLY A CA 1
ATOM 2778 C C . GLY A 1 361 ? 27.844 5.793 -9.562 1 94.94 361 GLY A C 1
ATOM 2779 O O . GLY A 1 361 ? 27.016 6.438 -10.211 1 94.94 361 GLY A O 1
ATOM 2780 N N . VAL A 1 362 ? 29.016 5.395 -10.078 1 94 362 VAL A N 1
ATOM 2781 C CA . VAL A 1 362 ? 29.422 5.75 -11.43 1 94 362 VAL A CA 1
ATOM 2782 C C . VAL A 1 362 ? 28.75 4.828 -12.438 1 94 362 VAL A C 1
ATOM 2784 O O . VAL A 1 362 ? 28.859 3.602 -12.344 1 94 362 VAL A O 1
ATOM 2787 N N . LYS A 1 363 ? 28.062 5.379 -13.312 1 92.81 363 LYS A N 1
ATOM 2788 C CA . LYS A 1 363 ? 27.391 4.648 -14.383 1 92.81 363 LYS A CA 1
ATOM 2789 C C . LYS A 1 363 ? 28.328 4.441 -15.578 1 92.81 363 LYS A C 1
ATOM 2791 O O . LYS A 1 363 ? 28.406 3.34 -16.125 1 92.81 363 LYS A O 1
ATOM 2796 N N . GLU A 1 364 ? 28.922 5.574 -15.922 1 90.31 364 GLU A N 1
ATOM 2797 C CA . GLU A 1 364 ? 29.859 5.527 -17.047 1 90.31 364 GLU A CA 1
ATOM 2798 C C . GLU A 1 364 ? 30.781 6.738 -17.047 1 90.31 364 GLU A C 1
ATOM 2800 O O . GLU A 1 364 ? 30.609 7.66 -16.25 1 90.31 364 GLU A O 1
ATOM 2805 N N . ILE A 1 365 ? 31.812 6.648 -17.844 1 91.88 365 ILE A N 1
ATOM 2806 C CA . ILE A 1 365 ? 32.656 7.789 -18.141 1 91.88 365 ILE A CA 1
ATOM 2807 C C . ILE A 1 365 ? 32.344 8.32 -19.531 1 91.88 365 ILE A C 1
ATOM 2809 O O . ILE A 1 365 ? 32.406 7.578 -20.516 1 91.88 365 ILE A O 1
ATOM 2813 N N . ASN A 1 366 ? 31.953 9.523 -19.562 1 91.12 366 ASN A N 1
ATOM 2814 C CA . ASN A 1 366 ? 31.562 10.062 -20.859 1 91.12 366 ASN A CA 1
ATOM 2815 C C . ASN A 1 366 ? 32.75 10.32 -21.75 1 91.12 366 ASN A C 1
ATOM 2817 O O . ASN A 1 366 ? 33.906 10.062 -21.359 1 91.12 366 ASN A O 1
ATOM 2821 N N . LYS A 1 367 ? 32.531 10.742 -22.969 1 91.75 367 LYS A N 1
ATOM 2822 C CA . LYS A 1 367 ? 33.562 10.945 -23.984 1 91.75 367 LYS A CA 1
ATOM 2823 C C . LYS A 1 367 ? 34.562 11.992 -23.531 1 91.75 367 LYS A C 1
ATOM 2825 O O . LYS A 1 367 ? 35.719 11.969 -23.969 1 91.75 367 LYS A O 1
ATOM 2830 N N . GLN A 1 368 ? 34.219 12.867 -22.656 1 93.88 368 GLN A N 1
ATOM 2831 C CA . GLN A 1 368 ? 35.062 13.938 -22.141 1 93.88 368 GLN A CA 1
ATOM 2832 C C . GLN A 1 368 ? 35.875 13.477 -20.922 1 93.88 368 GLN A C 1
ATOM 2834 O O . GLN A 1 368 ? 36.562 14.273 -20.312 1 93.88 368 GLN A O 1
ATOM 2839 N N . GLY A 1 369 ? 35.625 12.242 -20.484 1 92.25 369 GLY A N 1
ATOM 2840 C CA . GLY A 1 369 ? 36.344 11.68 -19.375 1 92.25 369 GLY A CA 1
ATOM 2841 C C . GLY A 1 369 ? 35.719 11.977 -18.016 1 92.25 369 GLY A C 1
ATOM 2842 O O . GLY A 1 369 ? 36.344 11.75 -16.984 1 92.25 369 GLY A O 1
ATOM 2843 N N . LYS A 1 370 ? 34.562 12.523 -18.094 1 94.25 370 LYS A N 1
ATOM 2844 C CA . LYS A 1 370 ? 33.875 12.859 -16.844 1 94.25 370 LYS A CA 1
ATOM 2845 C C . LYS A 1 370 ? 32.969 11.711 -16.391 1 94.25 370 LYS A C 1
ATOM 2847 O O . LYS A 1 370 ? 32.312 11.07 -17.203 1 94.25 370 LYS A O 1
ATOM 2852 N N . GLU A 1 371 ? 32.875 11.578 -15.148 1 94.19 371 GLU A N 1
ATOM 2853 C CA . GLU A 1 371 ? 32.031 10.547 -14.555 1 94.19 371 GLU A CA 1
ATOM 2854 C C . GLU A 1 371 ? 30.562 10.938 -14.625 1 94.19 371 GLU A C 1
ATOM 2856 O O . GLU A 1 371 ? 30.203 12.07 -14.297 1 94.19 371 GLU A O 1
ATOM 2861 N N . VAL A 1 372 ? 29.875 10 -15.164 1 94.06 372 VAL A N 1
ATOM 2862 C CA . VAL A 1 372 ? 28.422 10.117 -15.133 1 94.06 372 VAL A CA 1
ATOM 2863 C C . VAL A 1 372 ? 27.859 9.172 -14.078 1 94.06 372 VAL A C 1
ATOM 2865 O O . VAL A 1 372 ? 28.109 7.965 -14.109 1 94.06 372 VAL A O 1
ATOM 2868 N N . LYS A 1 373 ? 27.031 9.695 -13.164 1 95.94 373 LYS A N 1
ATOM 2869 C CA . LYS A 1 373 ? 26.5 8.906 -12.055 1 95.94 373 LYS A CA 1
ATOM 2870 C C . LYS A 1 373 ? 25.062 8.492 -12.312 1 95.94 373 LYS A C 1
ATOM 2872 O O . LYS A 1 373 ? 24.344 9.164 -13.062 1 95.94 373 LYS A O 1
ATOM 2877 N N . TYR A 1 374 ? 24.734 7.34 -11.734 1 96.56 374 TYR A N 1
ATOM 2878 C CA . TYR A 1 374 ? 23.312 6.984 -11.727 1 96.56 374 TYR A CA 1
ATOM 2879 C C . TYR A 1 374 ? 22.5 8.031 -10.977 1 96.56 374 TYR A C 1
ATOM 2881 O O . TYR A 1 374 ? 22.953 8.586 -9.977 1 96.56 374 TYR A O 1
ATOM 2889 N N . ASP A 1 375 ? 21.312 8.32 -11.422 1 96.75 375 ASP A N 1
ATOM 2890 C CA . ASP A 1 375 ? 20.422 9.258 -10.734 1 96.75 375 ASP A CA 1
ATOM 2891 C C . ASP A 1 375 ? 19.141 8.578 -10.289 1 96.75 375 ASP A C 1
ATOM 2893 O O . ASP A 1 375 ? 18.094 9.227 -10.148 1 96.75 375 ASP A O 1
ATOM 2897 N N . PHE A 1 376 ? 19.203 7.234 -10.172 1 98.31 376 PHE A N 1
ATOM 2898 C CA . PHE A 1 376 ? 18.016 6.445 -9.883 1 98.31 376 PHE A CA 1
ATOM 2899 C C . PHE A 1 376 ? 17.5 6.727 -8.477 1 98.31 376 PHE A C 1
ATOM 2901 O O . PHE A 1 376 ? 16.297 6.73 -8.242 1 98.31 376 PHE A O 1
ATOM 2908 N N . GLU A 1 377 ? 18.375 6.973 -7.539 1 97.88 377 GLU A N 1
ATOM 2909 C CA . GLU A 1 377 ? 18 7.109 -6.137 1 97.88 377 GLU A CA 1
ATOM 2910 C C . GLU A 1 377 ? 17 8.25 -5.941 1 97.88 377 GLU A C 1
ATOM 2912 O O . GLU A 1 377 ? 15.914 8.039 -5.387 1 97.88 377 GLU A O 1
ATOM 2917 N N . ASP A 1 378 ? 17.312 9.406 -6.434 1 97.12 378 ASP A N 1
ATOM 2918 C CA . ASP A 1 378 ? 16.453 10.57 -6.262 1 97.12 378 ASP A CA 1
ATOM 2919 C C . ASP A 1 378 ? 15.125 10.375 -6.988 1 97.12 378 ASP A C 1
ATOM 2921 O O . ASP A 1 378 ? 14.062 10.727 -6.461 1 97.12 378 ASP A O 1
ATOM 2925 N N . LYS A 1 379 ? 15.219 9.812 -8.156 1 98.06 379 LYS A N 1
ATOM 2926 C CA . LYS A 1 379 ? 14.023 9.609 -8.969 1 98.06 379 LYS A CA 1
ATOM 2927 C C . LYS A 1 379 ? 13.07 8.609 -8.312 1 98.06 379 LYS A C 1
ATOM 2929 O O . LYS A 1 379 ? 11.867 8.852 -8.234 1 98.06 379 LYS A O 1
ATOM 2934 N N . ILE A 1 380 ? 13.633 7.504 -7.855 1 98.62 380 ILE A N 1
ATOM 2935 C CA . ILE A 1 380 ? 12.82 6.449 -7.262 1 98.62 380 ILE A CA 1
ATOM 2936 C C . ILE A 1 380 ? 12.258 6.93 -5.922 1 98.62 380 ILE A C 1
ATOM 2938 O O . ILE A 1 380 ? 11.078 6.73 -5.633 1 98.62 380 ILE A O 1
ATOM 2942 N N . ASN A 1 381 ? 13.047 7.57 -5.113 1 97.94 381 ASN A N 1
ATOM 2943 C CA . ASN A 1 381 ? 12.562 8.109 -3.844 1 97.94 381 ASN A CA 1
ATOM 2944 C C . ASN A 1 381 ? 11.445 9.125 -4.055 1 97.94 381 ASN A C 1
ATOM 2946 O O . ASN A 1 381 ? 10.461 9.133 -3.309 1 97.94 381 ASN A O 1
ATOM 2950 N N . ALA A 1 382 ? 11.57 9.945 -5.074 1 97.19 382 ALA A N 1
ATOM 2951 C CA . ALA A 1 382 ? 10.555 10.953 -5.359 1 97.19 382 ALA A CA 1
ATOM 2952 C C . ALA A 1 382 ? 9.266 10.312 -5.855 1 97.19 382 ALA A C 1
ATOM 2954 O O . ALA A 1 382 ? 8.172 10.805 -5.57 1 97.19 382 ALA A O 1
ATOM 2955 N N . ALA A 1 383 ? 9.414 9.219 -6.602 1 98.31 383 ALA A N 1
ATOM 2956 C CA . ALA A 1 383 ? 8.227 8.523 -7.105 1 98.31 383 ALA A CA 1
ATOM 2957 C C . ALA A 1 383 ? 7.469 7.844 -5.969 1 98.31 383 ALA A C 1
ATOM 2959 O O . ALA A 1 383 ? 6.238 7.809 -5.969 1 98.31 383 ALA A O 1
ATOM 2960 N N . VAL A 1 384 ? 8.266 7.254 -5.043 1 98.06 384 VAL A N 1
ATOM 2961 C CA . VAL A 1 384 ? 7.629 6.621 -3.893 1 98.06 384 VAL A CA 1
ATOM 2962 C C . VAL A 1 384 ? 6.965 7.68 -3.02 1 98.06 384 VAL A C 1
ATOM 2964 O O . VAL A 1 384 ? 5.746 7.664 -2.834 1 98.06 384 VAL A O 1
ATOM 2967 N N . PHE A 1 385 ? 7.707 8.578 -2.525 1 96.06 385 PHE A N 1
ATOM 2968 C CA . PHE A 1 385 ? 7.199 9.742 -1.799 1 96.06 385 PHE A CA 1
ATOM 2969 C C . PHE A 1 385 ? 7.914 11.008 -2.244 1 96.06 385 PHE A C 1
ATOM 2971 O O . PHE A 1 385 ? 9.148 11.07 -2.254 1 96.06 385 PHE A O 1
ATOM 2978 N N . PRO A 1 386 ? 7.203 11.906 -2.609 1 94 386 PRO A N 1
ATOM 2979 C CA . PRO A 1 386 ? 5.781 12.195 -2.426 1 94 386 PRO A CA 1
ATOM 2980 C C . PRO A 1 386 ? 4.938 11.82 -3.643 1 94 386 PRO A C 1
ATOM 2982 O O . PRO A 1 386 ? 3.758 12.172 -3.715 1 94 386 PRO A O 1
ATOM 2985 N N . GLY A 1 387 ? 5.438 11.141 -4.566 1 95.94 387 GLY A N 1
ATOM 2986 C CA . GLY A 1 387 ? 4.777 10.906 -5.844 1 95.94 387 GLY A CA 1
ATOM 2987 C C . GLY A 1 387 ? 3.51 10.086 -5.715 1 95.94 387 GLY A C 1
ATOM 2988 O O . GLY A 1 387 ? 2.416 10.57 -6.008 1 95.94 387 GLY A O 1
ATOM 2989 N N . LEU A 1 388 ? 3.709 8.875 -5.195 1 97.75 388 LEU A N 1
ATOM 2990 C CA . LEU A 1 388 ? 2.588 7.949 -5.301 1 97.75 388 LEU A CA 1
ATOM 2991 C C . LEU A 1 388 ? 2.098 7.527 -3.92 1 97.75 388 LEU A C 1
ATOM 2993 O O . LEU A 1 388 ? 1.027 6.93 -3.793 1 97.75 388 LEU A O 1
ATOM 2997 N N . GLN A 1 389 ? 2.875 7.848 -2.883 1 96.12 389 GLN A N 1
ATOM 2998 C CA . GLN A 1 389 ? 2.51 7.484 -1.517 1 96.12 389 GLN A CA 1
ATOM 2999 C C . GLN A 1 389 ? 2.67 8.672 -0.572 1 96.12 389 GLN A C 1
ATOM 3001 O O . GLN A 1 389 ? 3.273 9.688 -0.935 1 96.12 389 GLN A O 1
ATOM 3006 N N . GLY A 1 390 ? 2.01 8.555 0.562 1 92.25 390 GLY A N 1
ATOM 3007 C CA . GLY A 1 390 ? 2.271 9.438 1.684 1 92.25 390 GLY A CA 1
ATOM 3008 C C . GLY A 1 390 ? 3.23 8.852 2.701 1 92.25 390 GLY A C 1
ATOM 3009 O O . GLY A 1 390 ? 4.348 8.461 2.355 1 92.25 390 GLY A O 1
ATOM 3010 N N . GLY A 1 391 ? 2.768 8.656 3.865 1 89.44 391 GLY A N 1
ATOM 3011 C CA . GLY A 1 391 ? 3.613 8.078 4.902 1 89.44 391 GLY A CA 1
ATOM 3012 C C . GLY A 1 391 ? 3.834 6.59 4.734 1 89.44 391 GLY A C 1
ATOM 3013 O O . GLY A 1 391 ? 2.92 5.863 4.336 1 89.44 391 GLY A O 1
ATOM 3014 N N . PRO A 1 392 ? 5.051 6.156 4.984 1 93.69 392 PRO A N 1
ATOM 3015 C CA . PRO A 1 392 ? 5.312 4.715 4.949 1 93.69 392 PRO A CA 1
ATOM 3016 C C . PRO A 1 392 ? 4.688 3.975 6.125 1 93.69 392 PRO A C 1
ATOM 3018 O O . PRO A 1 392 ? 4.164 4.602 7.051 1 93.69 392 PRO A O 1
ATOM 3021 N N . HIS A 1 393 ? 4.633 2.684 6.012 1 95.75 393 HIS A N 1
ATOM 3022 C CA . HIS A 1 393 ? 4.195 1.822 7.105 1 95.75 393 HIS A CA 1
ATOM 3023 C C . HIS A 1 393 ? 5.371 1.388 7.969 1 95.75 393 HIS A C 1
ATOM 3025 O O . HIS A 1 393 ? 5.984 0.347 7.715 1 95.75 393 HIS A O 1
ATOM 3031 N N . ASN A 1 394 ? 5.57 2.133 9.047 1 94.56 394 ASN A N 1
ATOM 3032 C CA . ASN A 1 394 ? 6.75 1.938 9.883 1 94.56 394 ASN A CA 1
ATOM 3033 C C . ASN A 1 394 ? 6.746 0.563 10.547 1 94.56 394 ASN A C 1
ATOM 3035 O O . ASN A 1 394 ? 7.805 -0.03 10.758 1 94.56 394 ASN A O 1
ATOM 3039 N N . HIS A 1 395 ? 5.594 0.072 10.914 1 93.31 395 HIS A N 1
ATOM 3040 C CA . HIS A 1 395 ? 5.504 -1.254 11.516 1 93.31 395 HIS A CA 1
ATOM 3041 C C . HIS A 1 395 ? 5.934 -2.336 10.531 1 93.31 395 HIS A C 1
ATOM 3043 O O . HIS A 1 395 ? 6.621 -3.287 10.906 1 93.31 395 HIS A O 1
ATOM 3049 N N . THR A 1 396 ? 5.559 -2.182 9.273 1 96.12 396 THR A N 1
ATOM 3050 C CA . THR A 1 396 ? 5.957 -3.131 8.242 1 96.12 396 THR A CA 1
ATOM 3051 C C . THR A 1 396 ? 7.461 -3.064 8 1 96.12 396 THR A C 1
ATOM 3053 O O . THR A 1 396 ? 8.117 -4.098 7.836 1 96.12 396 THR A O 1
ATOM 3056 N N . ILE A 1 397 ? 7.98 -1.836 7.973 1 97.25 397 ILE A N 1
ATOM 3057 C CA . ILE A 1 397 ? 9.414 -1.644 7.777 1 97.25 397 ILE A CA 1
ATOM 3058 C C . ILE A 1 397 ? 10.18 -2.287 8.93 1 97.25 397 ILE A C 1
ATOM 3060 O O . ILE A 1 397 ? 11.227 -2.91 8.711 1 97.25 397 ILE A O 1
ATOM 3064 N N . THR A 1 398 ? 9.648 -2.172 10.102 1 95.56 398 THR A N 1
ATOM 3065 C CA . THR A 1 398 ? 10.266 -2.797 11.266 1 95.56 398 THR A CA 1
ATOM 3066 C C . THR A 1 398 ? 10.234 -4.316 11.148 1 95.56 398 THR A C 1
ATOM 3068 O O . THR A 1 398 ? 11.227 -4.988 11.43 1 95.56 398 THR A O 1
ATOM 3071 N N . GLY A 1 399 ? 9.078 -4.844 10.773 1 95.81 399 GLY A N 1
ATOM 3072 C CA . GLY A 1 399 ? 8.992 -6.273 10.523 1 95.81 399 GLY A CA 1
ATOM 3073 C C . GLY A 1 399 ? 9.93 -6.75 9.438 1 95.81 399 GLY A C 1
ATOM 3074 O O . GLY A 1 399 ? 10.5 -7.84 9.531 1 95.81 399 GLY A O 1
ATOM 3075 N N . LEU A 1 400 ? 10.094 -5.973 8.43 1 98 400 LEU A N 1
ATOM 3076 C CA . LEU A 1 400 ? 10.984 -6.305 7.328 1 98 400 LEU A CA 1
ATOM 3077 C C . LEU A 1 400 ? 12.438 -6.359 7.793 1 98 400 LEU A C 1
ATOM 3079 O O . LEU A 1 400 ? 13.203 -7.223 7.359 1 98 400 LEU A O 1
ATOM 3083 N N . ALA A 1 401 ? 12.805 -5.438 8.648 1 97.44 401 ALA A N 1
ATOM 3084 C CA . ALA A 1 401 ? 14.156 -5.441 9.195 1 97.44 401 ALA A CA 1
ATOM 3085 C C . ALA A 1 401 ? 14.445 -6.75 9.93 1 97.44 401 ALA A C 1
ATOM 3087 O O . ALA A 1 401 ? 15.555 -7.285 9.844 1 97.44 401 ALA A O 1
ATOM 3088 N N . VAL A 1 402 ? 13.477 -7.254 10.633 1 95.44 402 VAL A N 1
ATOM 3089 C CA . VAL A 1 402 ? 13.609 -8.523 11.344 1 95.44 402 VAL A CA 1
ATOM 3090 C C . VAL A 1 402 ? 13.797 -9.656 10.344 1 95.44 402 VAL A C 1
ATOM 3092 O O . VAL A 1 402 ? 14.703 -10.484 10.492 1 95.44 402 VAL A O 1
ATOM 3095 N N . ALA A 1 403 ? 13.008 -9.703 9.336 1 97.12 403 ALA A N 1
ATOM 3096 C CA . ALA A 1 403 ? 13.055 -10.766 8.336 1 97.12 403 ALA A CA 1
ATOM 3097 C C . ALA A 1 403 ? 14.383 -10.766 7.594 1 97.12 403 ALA A C 1
ATOM 3099 O O . ALA A 1 403 ? 14.938 -11.828 7.297 1 97.12 403 ALA A O 1
ATOM 3100 N N . LEU A 1 404 ? 14.859 -9.57 7.277 1 98.44 404 LEU A N 1
ATOM 3101 C CA . LEU A 1 404 ? 16.109 -9.438 6.523 1 98.44 404 LEU A CA 1
ATOM 3102 C C . LEU A 1 404 ? 17.297 -9.906 7.355 1 98.44 404 LEU A C 1
ATOM 3104 O O . LEU A 1 404 ? 18.266 -10.453 6.816 1 98.44 404 LEU A O 1
ATOM 3108 N N . LYS A 1 405 ? 17.219 -9.68 8.625 1 96.81 405 LYS A N 1
ATOM 3109 C CA . LYS A 1 405 ? 18.25 -10.242 9.508 1 96.81 405 LYS A CA 1
ATOM 3110 C C . LYS A 1 405 ? 18.219 -11.766 9.484 1 96.81 405 LYS A C 1
ATOM 3112 O O . LYS A 1 405 ? 19.266 -12.414 9.406 1 96.81 405 LYS A O 1
ATOM 3117 N N . GLN A 1 406 ? 17.062 -12.297 9.516 1 95.94 406 GLN A N 1
ATOM 3118 C CA . GLN A 1 406 ? 16.891 -13.75 9.469 1 95.94 406 GLN A CA 1
ATOM 3119 C C . GLN A 1 406 ? 17.406 -14.32 8.148 1 95.94 406 GLN A C 1
ATOM 3121 O O . GLN A 1 406 ? 17.953 -15.422 8.117 1 95.94 406 GLN A O 1
ATOM 3126 N N . ALA A 1 407 ? 17.344 -13.594 7.109 1 97.88 407 ALA A N 1
ATOM 3127 C CA . ALA A 1 407 ? 17.703 -14.047 5.77 1 97.88 407 ALA A CA 1
ATOM 3128 C C . ALA A 1 407 ? 19.219 -14.148 5.613 1 97.88 407 ALA A C 1
ATOM 3130 O O . ALA A 1 407 ? 19.719 -14.695 4.625 1 97.88 407 ALA A O 1
ATOM 3131 N N . THR A 1 408 ? 19.969 -13.688 6.613 1 97.19 408 THR A N 1
ATOM 3132 C CA . THR A 1 408 ? 21.422 -13.742 6.531 1 97.19 408 THR A CA 1
ATOM 3133 C C . THR A 1 408 ? 21.969 -14.93 7.324 1 97.19 408 THR A C 1
ATOM 3135 O O . THR A 1 408 ? 23.188 -15.164 7.352 1 97.19 408 THR A O 1
ATOM 3138 N N . THR A 1 409 ? 21.094 -15.703 7.914 1 96.62 409 THR A N 1
ATOM 3139 C CA . THR A 1 409 ? 21.516 -16.797 8.781 1 96.62 409 THR A CA 1
ATOM 3140 C C . THR A 1 409 ? 21.766 -18.062 7.969 1 96.62 409 THR A C 1
ATOM 3142 O O . THR A 1 409 ? 21.25 -18.203 6.855 1 96.62 409 THR A O 1
ATOM 3145 N N . GLN A 1 410 ? 22.516 -18.969 8.531 1 97.44 410 GLN A N 1
ATOM 3146 C CA . GLN A 1 410 ? 22.75 -20.281 7.914 1 97.44 410 GLN A CA 1
ATOM 3147 C C . GLN A 1 410 ? 21.484 -21.125 7.902 1 97.44 410 GLN A C 1
ATOM 3149 O O . GLN A 1 410 ? 21.266 -21.906 6.977 1 97.44 410 GLN A O 1
ATOM 3154 N N . GLU A 1 411 ? 20.734 -20.922 8.945 1 96.19 411 GLU A N 1
ATOM 3155 C CA . GLU A 1 411 ? 19.453 -21.625 9 1 96.19 411 GLU A CA 1
ATOM 3156 C C . GLU A 1 411 ? 18.562 -21.25 7.82 1 96.19 411 GLU A C 1
ATOM 3158 O O . GLU A 1 411 ? 17.859 -22.094 7.266 1 96.19 411 GLU A O 1
ATOM 3163 N N . TYR A 1 412 ? 18.672 -20.031 7.488 1 96.75 412 TYR A N 1
ATOM 3164 C CA . TYR A 1 412 ? 17.859 -19.547 6.367 1 96.75 412 TYR A CA 1
ATOM 3165 C C . TYR A 1 412 ? 18.359 -20.141 5.051 1 96.75 412 TYR A C 1
ATOM 3167 O O . TYR A 1 412 ? 17.562 -20.531 4.199 1 96.75 412 TYR A O 1
ATOM 3175 N N . ARG A 1 413 ? 19.578 -20.172 4.84 1 97.94 413 ARG A N 1
ATOM 3176 C CA . ARG A 1 413 ? 20.141 -20.781 3.645 1 97.94 413 ARG A CA 1
ATOM 3177 C C . ARG A 1 413 ? 19.75 -22.25 3.553 1 97.94 413 ARG A C 1
ATOM 3179 O O . ARG A 1 413 ? 19.375 -22.734 2.482 1 97.94 413 ARG A O 1
ATOM 3186 N N . ALA A 1 414 ? 19.844 -22.953 4.66 1 98.38 414 ALA A N 1
ATOM 3187 C CA . ALA A 1 414 ? 19.453 -24.359 4.691 1 98.38 414 ALA A CA 1
ATOM 3188 C C . ALA A 1 414 ? 17.984 -24.531 4.309 1 98.38 414 ALA A C 1
ATOM 3190 O O . ALA A 1 414 ? 17.625 -25.469 3.605 1 98.38 414 ALA A O 1
ATOM 3191 N N . TYR A 1 415 ? 17.172 -23.672 4.852 1 97.25 415 TYR A N 1
ATOM 3192 C CA . TYR A 1 415 ? 15.758 -23.672 4.52 1 97.25 415 TYR A CA 1
ATOM 3193 C C . TYR A 1 415 ? 15.547 -23.531 3.016 1 97.25 415 TYR A C 1
ATOM 3195 O O . TYR A 1 415 ? 14.773 -24.281 2.42 1 97.25 415 TYR A O 1
ATOM 3203 N N . GLN A 1 416 ? 16.266 -22.609 2.369 1 98.56 416 GLN A N 1
ATOM 3204 C CA . GLN A 1 416 ? 16.094 -22.359 0.94 1 98.56 416 GLN A CA 1
ATOM 3205 C C . GLN A 1 416 ? 16.625 -23.531 0.117 1 98.56 416 GLN A C 1
ATOM 3207 O O . GLN A 1 416 ? 16.062 -23.875 -0.93 1 98.56 416 GLN A O 1
ATOM 3212 N N . GLU A 1 417 ? 17.719 -24.109 0.552 1 98.69 417 GLU A N 1
ATOM 3213 C CA . GLU A 1 417 ? 18.219 -25.312 -0.098 1 98.69 417 GLU A CA 1
ATOM 3214 C C . GLU A 1 417 ? 17.188 -26.438 -0.05 1 98.69 417 GLU A C 1
ATOM 3216 O O . GLU A 1 417 ? 17.016 -27.172 -1.028 1 98.69 417 GLU A O 1
ATOM 3221 N N . GLN A 1 418 ? 16.547 -26.547 1.078 1 98.69 418 GLN A N 1
ATOM 3222 C CA . GLN A 1 418 ? 15.492 -27.547 1.217 1 98.69 418 GLN A CA 1
ATOM 3223 C C . GLN A 1 418 ? 14.32 -27.25 0.29 1 98.69 418 GLN A C 1
ATOM 3225 O O . GLN A 1 418 ? 13.703 -28.172 -0.259 1 98.69 418 GLN A O 1
ATOM 3230 N N . VAL A 1 419 ? 13.961 -25.969 0.138 1 98.62 419 VAL A N 1
ATOM 3231 C CA . VAL A 1 419 ? 12.914 -25.562 -0.79 1 98.62 419 VAL A CA 1
ATOM 3232 C C . VAL A 1 419 ? 13.234 -26.078 -2.193 1 98.62 419 VAL A C 1
ATOM 3234 O O . VAL A 1 419 ? 12.375 -26.625 -2.877 1 98.62 419 VAL A O 1
ATOM 3237 N N . MET A 1 420 ? 14.477 -25.938 -2.588 1 98.62 420 MET A N 1
ATOM 3238 C CA . MET A 1 420 ? 14.922 -26.328 -3.918 1 98.62 420 MET A CA 1
ATOM 3239 C C . MET A 1 420 ? 14.914 -27.859 -4.062 1 98.62 420 MET A C 1
ATOM 3241 O O . MET A 1 420 ? 14.469 -28.375 -5.086 1 98.62 420 MET A O 1
ATOM 3245 N N . SER A 1 421 ? 15.375 -28.516 -3.051 1 98.75 421 SER A N 1
ATOM 3246 C CA . SER A 1 421 ? 15.398 -29.984 -3.08 1 98.75 421 SER A CA 1
ATOM 3247 C C . SER A 1 421 ? 13.984 -30.547 -3.125 1 98.75 421 SER A C 1
ATOM 3249 O O . SER A 1 421 ? 13.727 -31.531 -3.838 1 98.75 421 SER A O 1
ATOM 3251 N N . ASN A 1 422 ? 13.125 -29.938 -2.283 1 98.81 422 ASN A N 1
ATOM 3252 C CA . ASN A 1 422 ? 11.719 -30.344 -2.279 1 98.81 422 ASN A CA 1
ATOM 3253 C C . ASN A 1 422 ? 11.078 -30.156 -3.648 1 98.81 422 ASN A C 1
ATOM 3255 O O . ASN A 1 422 ? 10.336 -31.016 -4.121 1 98.81 422 ASN A O 1
ATOM 3259 N N . SER A 1 423 ? 11.359 -29.047 -4.277 1 98.69 423 SER A N 1
ATOM 3260 C CA . SER A 1 423 ? 10.773 -28.734 -5.578 1 98.69 423 SER A CA 1
ATOM 3261 C C . SER A 1 423 ? 11.258 -29.719 -6.648 1 98.69 423 SER A C 1
ATOM 3263 O O . SER A 1 423 ? 10.469 -30.172 -7.477 1 98.69 423 SER A O 1
ATOM 3265 N N . ALA A 1 424 ? 12.508 -30.031 -6.66 1 98.5 424 ALA A N 1
ATOM 3266 C CA . ALA A 1 424 ? 13.078 -30.984 -7.605 1 98.5 424 ALA A CA 1
ATOM 3267 C C . ALA A 1 424 ? 12.453 -32.375 -7.434 1 98.5 424 ALA A C 1
ATOM 3269 O O . ALA A 1 424 ? 12.086 -33.031 -8.414 1 98.5 424 ALA A O 1
ATOM 3270 N N . ARG A 1 425 ? 12.352 -32.781 -6.207 1 98.62 425 ARG A N 1
ATOM 3271 C CA . ARG A 1 425 ? 11.758 -34.094 -5.926 1 98.62 425 ARG A CA 1
ATOM 3272 C C . ARG A 1 425 ? 10.289 -34.125 -6.32 1 98.62 425 ARG A C 1
ATOM 3274 O O . ARG A 1 425 ? 9.789 -35.156 -6.809 1 98.62 425 ARG A O 1
ATOM 3281 N N . PHE A 1 426 ? 9.578 -33.062 -6.004 1 98.69 426 PHE A N 1
ATOM 3282 C CA . PHE A 1 426 ? 8.172 -32.938 -6.383 1 98.69 426 PHE A CA 1
ATOM 3283 C C . PHE A 1 426 ? 8 -33.094 -7.887 1 98.69 426 PHE A C 1
ATOM 3285 O O . PHE A 1 426 ? 7.16 -33.875 -8.344 1 98.69 426 PHE A O 1
ATOM 3292 N N . ALA A 1 427 ? 8.836 -32.406 -8.68 1 98.5 427 ALA A N 1
ATOM 3293 C CA . ALA A 1 427 ? 8.797 -32.469 -10.133 1 98.5 427 ALA A CA 1
ATOM 3294 C C . ALA A 1 427 ? 9.078 -33.875 -10.617 1 98.5 427 ALA A C 1
ATOM 3296 O O . ALA A 1 427 ? 8.406 -34.375 -11.523 1 98.5 427 ALA A O 1
ATOM 3297 N N . GLU A 1 428 ? 10.023 -34.5 -10.047 1 98.38 428 GLU A N 1
ATOM 3298 C CA . GLU A 1 428 ? 10.383 -35.875 -10.406 1 98.38 428 GLU A CA 1
ATOM 3299 C C . GLU A 1 428 ? 9.227 -36.844 -10.133 1 98.38 428 GLU A C 1
ATOM 3301 O O . GLU A 1 428 ? 8.93 -37.688 -10.961 1 98.38 428 GLU A O 1
ATOM 3306 N N . SER A 1 429 ? 8.672 -36.656 -8.984 1 98.62 429 SER A N 1
ATOM 3307 C CA . SER A 1 429 ? 7.566 -37.531 -8.594 1 98.62 429 SER A CA 1
ATOM 3308 C C . SER A 1 429 ? 6.371 -37.375 -9.523 1 98.62 429 SER A C 1
ATOM 3310 O O . SER A 1 429 ? 5.727 -38.344 -9.906 1 98.62 429 SER A O 1
ATOM 3312 N N . LEU A 1 430 ? 6.07 -36.188 -9.883 1 98.5 430 LEU A N 1
ATOM 3313 C CA . LEU A 1 430 ? 4.973 -35.906 -10.805 1 98.5 430 LEU A CA 1
ATOM 3314 C C . LEU A 1 430 ? 5.27 -36.469 -12.188 1 98.5 430 LEU A C 1
ATOM 3316 O O . LEU A 1 430 ? 4.391 -37.031 -12.836 1 98.5 430 LEU A O 1
ATOM 3320 N N . THR A 1 431 ? 6.473 -36.312 -12.656 1 98.12 431 THR A N 1
ATOM 3321 C CA . THR A 1 431 ? 6.887 -36.844 -13.953 1 98.12 431 THR A CA 1
ATOM 3322 C C . THR A 1 431 ? 6.77 -38.344 -13.977 1 98.12 431 THR A C 1
ATOM 3324 O O . THR A 1 431 ? 6.305 -38.938 -14.961 1 98.12 431 THR A O 1
ATOM 3327 N N . SER A 1 432 ? 7.176 -38.938 -12.93 1 98.06 432 SER A N 1
ATOM 3328 C CA . SER A 1 432 ? 7.113 -40.406 -12.828 1 98.06 432 SER A CA 1
ATOM 3329 C C . SER A 1 432 ? 5.676 -40.906 -12.875 1 98.06 432 SER A C 1
ATOM 3331 O O . SER A 1 432 ? 5.418 -42.031 -13.266 1 98.06 432 SER A O 1
ATOM 3333 N N . LYS A 1 433 ? 4.797 -40.062 -12.5 1 97.5 433 LYS A N 1
ATOM 3334 C CA . LYS A 1 433 ? 3.383 -40.406 -12.5 1 97.5 433 LYS A CA 1
ATOM 3335 C C . LYS A 1 433 ? 2.729 -40.062 -13.836 1 97.5 433 LYS A C 1
ATOM 3337 O O . LYS A 1 433 ? 1.518 -40.219 -14 1 97.5 433 LYS A O 1
ATOM 3342 N N . GLY A 1 434 ? 3.547 -39.562 -14.75 1 97.12 434 GLY A N 1
ATOM 3343 C CA . GLY A 1 434 ? 3.072 -39.375 -16.109 1 97.12 434 GLY A CA 1
ATOM 3344 C C . GLY A 1 434 ? 2.629 -37.938 -16.375 1 97.12 434 GLY A C 1
ATOM 3345 O O . GLY A 1 434 ? 2.029 -37.656 -17.422 1 97.12 434 GLY A O 1
ATOM 3346 N N . TYR A 1 435 ? 2.908 -37.031 -15.484 1 97.88 435 TYR A N 1
ATOM 3347 C CA . TYR A 1 435 ? 2.533 -35.625 -15.711 1 97.88 435 TYR A CA 1
ATOM 3348 C C . TYR A 1 435 ? 3.592 -34.906 -16.531 1 97.88 435 TYR A C 1
ATOM 3350 O O . TYR A 1 435 ? 4.789 -35.188 -16.391 1 97.88 435 TYR A O 1
ATOM 3358 N N . ASP A 1 436 ? 3.088 -34.062 -17.391 1 96.19 436 ASP A N 1
ATOM 3359 C CA . ASP A 1 436 ? 3.965 -33.156 -18.156 1 96.19 436 ASP A CA 1
ATOM 3360 C C . ASP A 1 436 ? 4.262 -31.891 -17.375 1 96.19 436 ASP A C 1
ATOM 3362 O O . ASP A 1 436 ? 3.346 -31.125 -17.031 1 96.19 436 ASP A O 1
ATOM 3366 N N . ILE A 1 437 ? 5.523 -31.672 -17.109 1 96.88 437 ILE A N 1
ATOM 3367 C CA . ILE A 1 437 ? 5.949 -30.438 -16.453 1 96.88 437 ILE A CA 1
ATOM 3368 C C . ILE A 1 437 ? 6.434 -29.438 -17.5 1 96.88 437 ILE A C 1
ATOM 3370 O O . ILE A 1 437 ? 7.301 -29.75 -18.312 1 96.88 437 ILE A O 1
ATOM 3374 N N . VAL A 1 438 ? 5.863 -28.219 -17.484 1 95.56 438 VAL A N 1
ATOM 3375 C CA . VAL A 1 438 ? 6.25 -27.188 -18.453 1 95.56 438 VAL A CA 1
ATOM 3376 C C . VAL A 1 438 ? 7.758 -26.969 -18.406 1 95.56 438 VAL A C 1
ATOM 3378 O O . VAL A 1 438 ? 8.336 -26.828 -17.328 1 95.56 438 VAL A O 1
ATOM 3381 N N . SER A 1 439 ? 8.422 -26.984 -19.547 1 96 439 SER A N 1
ATOM 3382 C CA . SER A 1 439 ? 9.859 -26.812 -19.75 1 96 439 SER A CA 1
ATOM 3383 C C . SER A 1 439 ? 10.641 -28.031 -19.266 1 96 439 SER A C 1
ATOM 3385 O O . SER A 1 439 ? 11.867 -27.969 -19.125 1 96 439 SER A O 1
ATOM 3387 N N . GLY A 1 440 ? 10.008 -29.094 -18.812 1 95.56 440 GLY A N 1
ATOM 3388 C CA . GLY A 1 440 ? 10.625 -30.375 -18.547 1 95.56 440 GLY A CA 1
ATOM 3389 C C . GLY A 1 440 ? 11.078 -30.531 -17.109 1 95.56 440 GLY A C 1
ATOM 3390 O O . GLY A 1 440 ? 11.68 -31.547 -16.734 1 95.56 440 GLY A O 1
ATOM 3391 N N . GLY A 1 441 ? 10.836 -29.562 -16.328 1 96.56 441 GLY A N 1
ATOM 3392 C CA . GLY A 1 441 ? 11.258 -29.625 -14.938 1 96.56 441 GLY A CA 1
ATOM 3393 C C . GLY A 1 441 ? 11.227 -28.266 -14.25 1 96.56 441 GLY A C 1
ATOM 3394 O O . GLY A 1 441 ? 10.375 -27.422 -14.555 1 96.56 441 GLY A O 1
ATOM 3395 N N . THR A 1 442 ? 12.016 -28.141 -13.164 1 98.25 442 THR A N 1
ATOM 3396 C CA . THR A 1 442 ? 12.07 -26.891 -12.414 1 98.25 442 THR A CA 1
ATOM 3397 C C . THR A 1 442 ? 13.484 -26.625 -11.914 1 98.25 442 THR A C 1
ATOM 3399 O O . THR A 1 442 ? 14.242 -27.562 -11.641 1 98.25 442 THR A O 1
ATOM 3402 N N . ASP A 1 443 ? 13.883 -25.375 -11.906 1 98.38 443 ASP A N 1
ATOM 3403 C CA . ASP A 1 443 ? 15.156 -24.922 -11.352 1 98.38 443 ASP A CA 1
ATOM 3404 C C . ASP A 1 443 ? 14.945 -23.969 -10.18 1 98.38 443 ASP A C 1
ATOM 3406 O O . ASP A 1 443 ? 15.898 -23.359 -9.688 1 98.38 443 ASP A O 1
ATOM 3410 N N . ASN A 1 444 ? 13.695 -23.828 -9.781 1 98.12 444 ASN A N 1
ATOM 3411 C CA . ASN A 1 444 ? 13.414 -22.922 -8.672 1 98.12 444 ASN A CA 1
ATOM 3412 C C . ASN A 1 444 ? 12.352 -23.484 -7.734 1 98.12 444 ASN A C 1
ATOM 3414 O O . ASN A 1 444 ? 12.32 -24.688 -7.48 1 98.12 444 ASN A O 1
ATOM 3418 N N . HIS A 1 445 ? 11.484 -22.641 -7.137 1 98.38 445 HIS A N 1
ATOM 3419 C CA . HIS A 1 445 ? 10.656 -23.047 -6.012 1 98.38 445 HIS A CA 1
ATOM 3420 C C . HIS A 1 445 ? 9.289 -23.531 -6.484 1 98.38 445 HIS A C 1
ATOM 3422 O O . HIS A 1 445 ? 8.422 -23.844 -5.668 1 98.38 445 HIS A O 1
ATOM 3428 N N . LEU A 1 446 ? 9.023 -23.594 -7.832 1 98.06 446 LEU A N 1
ATOM 3429 C CA . LEU A 1 446 ? 7.668 -23.922 -8.258 1 98.06 446 LEU A CA 1
ATOM 3430 C C . LEU A 1 446 ? 7.688 -24.891 -9.43 1 98.06 446 LEU A C 1
ATOM 3432 O O . LEU A 1 446 ? 8.719 -25.062 -10.086 1 98.06 446 LEU A O 1
ATOM 3436 N N . VAL A 1 447 ? 6.574 -25.625 -9.609 1 98.06 447 VAL A N 1
ATOM 3437 C CA . VAL A 1 447 ? 6.34 -26.516 -10.742 1 98.06 447 VAL A CA 1
ATOM 3438 C C . VAL A 1 447 ? 5.051 -26.109 -11.461 1 98.06 447 VAL A C 1
ATOM 3440 O O . VAL A 1 447 ? 4.098 -25.656 -10.82 1 98.06 447 VAL A O 1
ATOM 3443 N N . LEU A 1 448 ? 5.121 -26.156 -12.68 1 97.44 448 LEU A N 1
ATOM 3444 C CA . LEU A 1 448 ? 3.955 -25.922 -13.523 1 97.44 448 LEU A CA 1
ATOM 3445 C C . LEU A 1 448 ? 3.555 -27.188 -14.266 1 97.44 448 LEU A C 1
ATOM 3447 O O . LEU A 1 448 ? 4.277 -27.641 -15.156 1 97.44 448 LEU A O 1
ATOM 3451 N N . VAL A 1 449 ? 2.398 -27.734 -13.922 1 97.81 449 VAL A N 1
ATOM 3452 C CA . VAL A 1 449 ? 1.937 -29 -14.484 1 97.81 449 VAL A CA 1
ATOM 3453 C C . VAL A 1 449 ? 0.983 -28.719 -15.648 1 97.81 449 VAL A C 1
ATOM 3455 O O . VAL A 1 449 ? 0.025 -27.953 -15.508 1 97.81 449 VAL A O 1
ATOM 3458 N N . ASN A 1 450 ? 1.279 -29.266 -16.75 1 95.81 450 ASN A N 1
ATOM 3459 C CA . ASN A 1 450 ? 0.396 -29.234 -17.906 1 95.81 450 ASN A CA 1
ATOM 3460 C C . ASN A 1 450 ? -0.58 -30.406 -17.891 1 95.81 450 ASN A C 1
ATOM 3462 O O . ASN A 1 450 ? -0.174 -31.562 -18.047 1 95.81 450 ASN A O 1
ATOM 3466 N N . LEU A 1 451 ? -1.829 -30.156 -17.812 1 96.81 451 LEU A N 1
ATOM 3467 C CA . LEU A 1 451 ? -2.834 -31.188 -17.625 1 96.81 451 LEU A CA 1
ATOM 3468 C C . LEU A 1 451 ? -3.49 -31.562 -18.953 1 96.81 451 LEU A C 1
ATOM 3470 O O . LEU A 1 451 ? -4.336 -32.469 -19.016 1 96.81 451 LEU A O 1
ATOM 3474 N N . LYS A 1 452 ? -3.09 -30.984 -20 1 92.12 452 LYS A N 1
ATOM 3475 C CA . LYS A 1 452 ? -3.74 -31.188 -21.297 1 92.12 452 LYS A CA 1
ATOM 3476 C C . LYS A 1 452 ? -3.729 -32.656 -21.703 1 92.12 452 LYS A C 1
ATOM 3478 O O . LYS A 1 452 ? -4.746 -33.188 -22.141 1 92.12 452 LYS A O 1
ATOM 3483 N N . LYS A 1 453 ? -2.662 -33.25 -21.5 1 92.31 453 LYS A N 1
ATOM 3484 C CA . LYS A 1 453 ? -2.521 -34.656 -21.891 1 92.31 453 LYS A CA 1
ATOM 3485 C C . LYS A 1 453 ? -3.387 -35.562 -21.031 1 92.31 453 LYS A C 1
ATOM 3487 O O . LYS A 1 453 ? -3.691 -36.688 -21.406 1 92.31 453 LYS A O 1
ATOM 3492 N N . LYS A 1 454 ? -3.725 -35.094 -19.859 1 95.44 454 LYS A N 1
ATOM 3493 C CA . LYS A 1 454 ? -4.562 -35.875 -18.953 1 95.44 454 LYS A CA 1
ATOM 3494 C C . LYS A 1 454 ? -6.043 -35.688 -19.266 1 95.44 454 LYS A C 1
ATOM 3496 O O . LYS A 1 454 ? -6.902 -36.344 -18.672 1 95.44 454 LYS A O 1
ATOM 3501 N N . GLY A 1 455 ? -6.344 -34.75 -20.188 1 93.44 455 GLY A N 1
ATOM 3502 C CA . GLY A 1 455 ? -7.711 -34.531 -20.625 1 93.44 455 GLY A CA 1
ATOM 3503 C C . GLY A 1 455 ? -8.547 -33.75 -19.641 1 93.44 455 GLY A C 1
ATOM 3504 O O . GLY A 1 455 ? -9.766 -33.938 -19.578 1 93.44 455 GLY A O 1
ATOM 3505 N N . ILE A 1 456 ? -7.945 -32.969 -18.844 1 95.5 456 ILE A N 1
ATOM 3506 C CA . ILE A 1 456 ? -8.656 -32.156 -17.859 1 95.5 456 ILE A CA 1
ATOM 3507 C C . ILE A 1 456 ? -8.008 -30.797 -17.75 1 95.5 456 ILE A C 1
ATOM 3509 O O . ILE A 1 456 ? -6.898 -30.578 -18.25 1 95.5 456 ILE A O 1
ATOM 3513 N N . ASP A 1 457 ? -8.789 -29.797 -17.266 1 94 457 ASP A N 1
ATOM 3514 C CA . ASP A 1 457 ? -8.25 -28.453 -17.172 1 94 457 ASP A CA 1
ATOM 3515 C C . ASP A 1 457 ? -7.969 -28.078 -15.711 1 94 457 ASP A C 1
ATOM 3517 O O . ASP A 1 457 ? -8.391 -28.781 -14.797 1 94 457 ASP A O 1
ATOM 3521 N N . GLY A 1 458 ? -7.227 -26.969 -15.586 1 94.62 458 GLY A N 1
ATOM 3522 C CA . GLY A 1 458 ? -6.793 -26.531 -14.266 1 94.62 458 GLY A CA 1
ATOM 3523 C C . GLY A 1 458 ? -7.938 -26.078 -13.383 1 94.62 458 GLY A C 1
ATOM 3524 O O . GLY A 1 458 ? -7.883 -26.234 -12.156 1 94.62 458 GLY A O 1
ATOM 3525 N N . SER A 1 459 ? -8.992 -25.516 -13.945 1 91.88 459 SER A N 1
ATOM 3526 C CA . SER A 1 459 ? -10.117 -25.016 -13.164 1 91.88 459 SER A CA 1
ATOM 3527 C C . SER A 1 459 ? -10.812 -26.141 -12.414 1 91.88 459 SER A C 1
ATOM 3529 O O . SER A 1 459 ? -11.148 -26 -11.234 1 91.88 459 SER A O 1
ATOM 3531 N N . ARG A 1 460 ? -11.055 -27.234 -13.07 1 94.81 460 ARG A N 1
ATOM 3532 C CA . ARG A 1 460 ? -11.734 -28.375 -12.477 1 94.81 460 ARG A CA 1
ATOM 3533 C C . ARG A 1 460 ? -10.859 -29.031 -11.414 1 94.81 460 ARG A C 1
ATOM 3535 O O . ARG A 1 460 ? -11.336 -29.375 -10.336 1 94.81 460 ARG A O 1
ATOM 3542 N N . VAL A 1 461 ? -9.602 -29.172 -11.75 1 96.62 461 VAL A N 1
ATOM 3543 C CA . VAL A 1 461 ? -8.688 -29.797 -10.789 1 96.62 461 VAL A CA 1
ATOM 3544 C C . VAL A 1 461 ? -8.578 -28.922 -9.539 1 96.62 461 VAL A C 1
ATOM 3546 O O . VAL A 1 461 ? -8.562 -29.438 -8.422 1 96.62 461 VAL A O 1
ATOM 3549 N N . GLU A 1 462 ? -8.445 -27.594 -9.719 1 93.81 462 GLU A N 1
ATOM 3550 C CA . GLU A 1 462 ? -8.352 -26.688 -8.586 1 93.81 462 GLU A CA 1
ATOM 3551 C C . GLU A 1 462 ? -9.562 -26.812 -7.668 1 93.81 462 GLU A C 1
ATOM 3553 O O . GLU A 1 462 ? -9.43 -26.766 -6.445 1 93.81 462 GLU A O 1
ATOM 3558 N N . LYS A 1 463 ? -10.75 -27 -8.219 1 92.25 463 LYS A N 1
ATOM 3559 C CA . LYS A 1 463 ? -11.961 -27.141 -7.422 1 92.25 463 LYS A CA 1
ATOM 3560 C C . LYS A 1 463 ? -11.898 -28.406 -6.551 1 92.25 463 LYS A C 1
ATOM 3562 O O . LYS A 1 463 ? -12.305 -28.375 -5.391 1 92.25 463 LYS A O 1
ATOM 3567 N N . VAL A 1 464 ? -11.445 -29.438 -7.129 1 96.31 464 VAL A N 1
ATOM 3568 C CA . VAL A 1 464 ? -11.32 -30.672 -6.367 1 96.31 464 VAL A CA 1
ATOM 3569 C C . VAL A 1 464 ? -10.273 -30.5 -5.27 1 96.31 464 VAL A C 1
ATOM 3571 O O . VAL A 1 464 ? -10.492 -30.906 -4.125 1 96.31 464 VAL A O 1
ATOM 3574 N N . LEU A 1 465 ? -9.117 -29.922 -5.668 1 96.25 465 LEU A N 1
ATOM 3575 C CA . LEU A 1 465 ? -8.055 -29.672 -4.699 1 96.25 465 LEU A CA 1
ATOM 3576 C C . LEU A 1 465 ? -8.578 -28.875 -3.51 1 96.25 465 LEU A C 1
ATOM 3578 O O . LEU A 1 465 ? -8.266 -29.203 -2.359 1 96.25 465 LEU A O 1
ATOM 3582 N N . GLU A 1 466 ? -9.328 -27.906 -3.77 1 90.38 466 GLU A N 1
ATOM 3583 C CA . GLU A 1 466 ? -9.906 -27.078 -2.713 1 90.38 466 GLU A CA 1
ATOM 3584 C C . GLU A 1 466 ? -10.781 -27.906 -1.782 1 90.38 466 GLU A C 1
ATOM 3586 O O . GLU A 1 466 ? -10.773 -27.703 -0.566 1 90.38 466 GLU A O 1
ATOM 3591 N N . ASN A 1 467 ? -11.555 -28.766 -2.361 1 92.25 467 ASN A N 1
ATOM 3592 C CA . ASN A 1 467 ? -12.477 -29.594 -1.585 1 92.25 467 ASN A CA 1
ATOM 3593 C C . ASN A 1 467 ? -11.727 -30.609 -0.727 1 92.25 467 ASN A C 1
ATOM 3595 O O . ASN A 1 467 ? -12.281 -31.125 0.249 1 92.25 467 ASN A O 1
ATOM 3599 N N . VAL A 1 468 ? -10.531 -30.922 -1.057 1 95.31 468 VAL A N 1
ATOM 3600 C CA . VAL A 1 468 ? -9.789 -31.891 -0.265 1 95.31 468 VAL A CA 1
ATOM 3601 C C . VAL A 1 468 ? -8.703 -31.172 0.543 1 95.31 468 VAL A C 1
ATOM 3603 O O . VAL A 1 468 ? -7.754 -31.797 1.01 1 95.31 468 VAL A O 1
ATOM 3606 N N . HIS A 1 469 ? -8.695 -29.844 0.59 1 92.69 469 HIS A N 1
ATOM 3607 C CA . HIS A 1 469 ? -7.895 -28.969 1.441 1 92.69 469 HIS A CA 1
ATOM 3608 C C . HIS A 1 469 ? -6.445 -28.906 0.96 1 92.69 469 HIS A C 1
ATOM 3610 O O . HIS A 1 469 ? -5.516 -28.969 1.768 1 92.69 469 HIS A O 1
ATOM 3616 N N . ILE A 1 470 ? -6.297 -28.891 -0.318 1 94.75 470 ILE A N 1
ATOM 3617 C CA . ILE A 1 470 ? -5.031 -28.547 -0.959 1 94.75 470 ILE A CA 1
ATOM 3618 C C . ILE A 1 470 ? -5.176 -27.234 -1.714 1 94.75 470 ILE A C 1
ATOM 3620 O O . ILE A 1 470 ? -6.016 -27.109 -2.605 1 94.75 470 ILE A O 1
ATOM 3624 N N . ALA A 1 471 ? -4.375 -26.281 -1.256 1 91.12 471 ALA A N 1
ATOM 3625 C CA . ALA A 1 471 ? -4.426 -24.984 -1.924 1 91.12 471 ALA A CA 1
ATOM 3626 C C . ALA A 1 471 ? -3.398 -24.906 -3.049 1 91.12 471 ALA A C 1
ATOM 3628 O O . ALA A 1 471 ? -2.199 -25.078 -2.814 1 91.12 471 ALA A O 1
ATOM 3629 N N . ALA A 1 472 ? -3.852 -24.719 -4.246 1 93.25 472 ALA A N 1
ATOM 3630 C CA . ALA A 1 472 ? -3.021 -24.531 -5.438 1 93.25 472 ALA A CA 1
ATOM 3631 C C . ALA A 1 472 ? -3.68 -23.578 -6.422 1 93.25 472 ALA A C 1
ATOM 3633 O O . ALA A 1 472 ? -4.789 -23.094 -6.18 1 93.25 472 ALA A O 1
ATOM 3634 N N . ASN A 1 473 ? -2.9 -23.25 -7.496 1 90.25 473 ASN A N 1
ATOM 3635 C CA . ASN A 1 473 ? -3.414 -22.266 -8.438 1 90.25 473 ASN A CA 1
ATOM 3636 C C . ASN A 1 473 ? -3.582 -22.844 -9.836 1 90.25 473 ASN A C 1
ATOM 3638 O O . ASN A 1 473 ? -2.635 -23.406 -10.391 1 90.25 473 ASN A O 1
ATOM 3642 N N . LYS A 1 474 ? -4.848 -22.672 -10.344 1 91.62 474 LYS A N 1
ATOM 3643 C CA . LYS A 1 474 ? -4.945 -22.859 -11.789 1 91.62 474 LYS A CA 1
ATOM 3644 C C . LYS A 1 474 ? -4.094 -21.844 -12.539 1 91.62 474 LYS A C 1
ATOM 3646 O O . LYS A 1 474 ? -3.977 -20.703 -12.125 1 91.62 474 LYS A O 1
ATOM 3651 N N . ASN A 1 475 ? -3.461 -22.297 -13.594 1 92.62 475 ASN A N 1
ATOM 3652 C CA . ASN A 1 475 ? -2.545 -21.422 -14.328 1 92.62 475 ASN A CA 1
ATOM 3653 C C . ASN A 1 475 ? -2.504 -21.781 -15.812 1 92.62 475 ASN A C 1
ATOM 3655 O O . ASN A 1 475 ? -2.619 -22.953 -16.188 1 92.62 475 ASN A O 1
ATOM 3659 N N . THR A 1 476 ? -2.316 -20.781 -16.578 1 90.81 476 THR A N 1
ATOM 3660 C CA . THR A 1 476 ? -2.145 -21.016 -18 1 90.81 476 THR A CA 1
ATOM 3661 C C . THR A 1 476 ? -0.82 -21.734 -18.281 1 90.81 476 THR A C 1
ATOM 3663 O O . THR A 1 476 ? 0.141 -21.578 -17.516 1 90.81 476 THR A O 1
ATOM 3666 N N . VAL A 1 477 ? -0.863 -22.531 -19.312 1 91 477 VAL A N 1
ATOM 3667 C CA . VAL A 1 477 ? 0.333 -23.172 -19.859 1 91 477 VAL A CA 1
ATOM 3668 C C . VAL A 1 477 ? 0.473 -22.812 -21.344 1 91 477 VAL A C 1
ATOM 3670 O O . VAL A 1 477 ? -0.481 -22.344 -21.969 1 91 477 VAL A O 1
ATOM 3673 N N . PRO A 1 478 ? 1.662 -22.906 -21.844 1 84.5 478 PRO A N 1
ATOM 3674 C CA . PRO A 1 478 ? 1.835 -22.562 -23.266 1 84.5 478 PRO A CA 1
ATOM 3675 C C . PRO A 1 478 ? 0.785 -23.219 -24.156 1 84.5 478 PRO A C 1
ATOM 3677 O O . PRO A 1 478 ? 0.524 -24.406 -24.047 1 84.5 478 PRO A O 1
ATOM 3680 N N . GLY A 1 479 ? 0.194 -22.344 -24.969 1 81.5 479 GLY A N 1
ATOM 3681 C CA . GLY A 1 479 ? -0.811 -22.844 -25.891 1 81.5 479 GLY A CA 1
ATOM 3682 C C . GLY A 1 479 ? -2.23 -22.562 -25.438 1 81.5 479 GLY A C 1
ATOM 3683 O O . GLY A 1 479 ? -3.17 -22.656 -26.234 1 81.5 479 GLY A O 1
ATOM 3684 N N . ASP A 1 480 ? -2.318 -22.188 -24.203 1 86.31 480 ASP A N 1
ATOM 3685 C CA . ASP A 1 480 ? -3.656 -21.875 -23.719 1 86.31 480 ASP A CA 1
ATOM 3686 C C . ASP A 1 480 ? -4.184 -20.594 -24.359 1 86.31 480 ASP A C 1
ATOM 3688 O O . ASP A 1 480 ? -3.428 -19.641 -24.578 1 86.31 480 ASP A O 1
ATOM 3692 N N . VAL A 1 481 ? -5.457 -20.625 -24.609 1 69.06 481 VAL A N 1
ATOM 3693 C CA . VAL A 1 481 ? -6.094 -19.469 -25.234 1 69.06 481 VAL A CA 1
ATOM 3694 C C . VAL A 1 481 ? -6.828 -18.641 -24.188 1 69.06 481 VAL A C 1
ATOM 3696 O O . VAL A 1 481 ? -7.078 -17.453 -24.391 1 69.06 481 VAL A O 1
ATOM 3699 N N . SER A 1 482 ? -7.242 -19.328 -23.141 1 69 482 SER A N 1
ATOM 3700 C CA . SER A 1 482 ? -8.07 -18.641 -22.156 1 69 482 SER A CA 1
ATOM 3701 C C . SER A 1 482 ? -7.449 -18.734 -20.766 1 69 482 SER A C 1
ATOM 3703 O O . SER A 1 482 ? -7 -19.797 -20.344 1 69 482 SER A O 1
ATOM 3705 N N . ALA A 1 483 ? -7.465 -17.578 -20.031 1 68.94 483 ALA A N 1
ATOM 3706 C CA . ALA A 1 483 ? -7.012 -17.547 -18.641 1 68.94 483 ALA A CA 1
ATOM 3707 C C . ALA A 1 483 ? -8.094 -18.078 -17.703 1 68.94 483 ALA A C 1
ATOM 3709 O O . ALA A 1 483 ? -7.797 -18.484 -16.562 1 68.94 483 ALA A O 1
ATOM 3710 N N . MET A 1 484 ? -9.344 -18.25 -18.156 1 72.12 484 MET A N 1
ATOM 3711 C CA . MET A 1 484 ? -10.461 -18.703 -17.328 1 72.12 484 MET A CA 1
ATOM 3712 C C . MET A 1 484 ? -10.477 -20.219 -17.203 1 72.12 484 MET A C 1
ATOM 3714 O O . MET A 1 484 ? -10.93 -20.766 -16.188 1 72.12 484 MET A O 1
ATOM 3718 N N . VAL A 1 485 ? -10.094 -20.844 -18.281 1 81.38 485 VAL A N 1
ATOM 3719 C CA . VAL A 1 485 ? -10.023 -22.297 -18.281 1 81.38 485 VAL A CA 1
ATOM 3720 C C . VAL A 1 485 ? -8.617 -22.75 -18.672 1 81.38 485 VAL A C 1
ATOM 3722 O O . VAL A 1 485 ? -8.43 -23.375 -19.719 1 81.38 485 VAL A O 1
ATOM 3725 N N . PRO A 1 486 ? -7.762 -22.5 -17.781 1 90.94 486 PRO A N 1
ATOM 3726 C CA . PRO A 1 486 ? -6.375 -22.812 -18.125 1 90.94 486 PRO A CA 1
ATOM 3727 C C . PRO A 1 486 ? -6.078 -24.297 -18.062 1 90.94 486 PRO A C 1
ATOM 3729 O O . PRO A 1 486 ? -6.766 -25.047 -17.359 1 90.94 486 PRO A O 1
ATOM 3732 N N . GLY A 1 487 ? -5.09 -24.734 -18.734 1 92.31 487 GLY A N 1
ATOM 3733 C CA . GLY A 1 487 ? -4.758 -26.141 -18.875 1 92.31 487 GLY A CA 1
ATOM 3734 C C . GLY A 1 487 ? -3.744 -26.625 -17.859 1 92.31 487 GLY A C 1
ATOM 3735 O O . GLY A 1 487 ? -3.201 -27.719 -17.984 1 92.31 487 GLY A O 1
ATOM 3736 N N . GLY A 1 488 ? -3.506 -25.781 -16.875 1 95.31 488 GLY A N 1
ATOM 3737 C CA . GLY A 1 488 ? -2.434 -26.203 -15.992 1 95.31 488 GLY A CA 1
ATOM 3738 C C . GLY A 1 488 ? -2.686 -25.844 -14.539 1 95.31 488 GLY A C 1
ATOM 3739 O O . GLY A 1 488 ? -3.713 -25.25 -14.203 1 95.31 488 GLY A O 1
ATOM 3740 N N . ILE A 1 489 ? -1.795 -26.375 -13.609 1 96.44 489 ILE A N 1
ATOM 3741 C CA . ILE A 1 489 ? -1.761 -26.062 -12.18 1 96.44 489 ILE A CA 1
ATOM 3742 C C . ILE A 1 489 ? -0.352 -25.641 -11.781 1 96.44 489 ILE A C 1
ATOM 3744 O O . ILE A 1 489 ? 0.63 -26.281 -12.141 1 96.44 489 ILE A O 1
ATOM 3748 N N . ARG A 1 490 ? -0.292 -24.5 -11.117 1 96.69 490 ARG A N 1
ATOM 3749 C CA . ARG A 1 490 ? 0.958 -23.984 -10.57 1 96.69 490 ARG A CA 1
ATOM 3750 C C . ARG A 1 490 ? 1.062 -24.266 -9.078 1 96.69 490 ARG A C 1
ATOM 3752 O O . ARG A 1 490 ? 0.144 -23.969 -8.312 1 96.69 490 ARG A O 1
ATOM 3759 N N . MET A 1 491 ? 2.191 -24.938 -8.672 1 97.75 491 MET A N 1
ATOM 3760 C CA . MET A 1 491 ? 2.387 -25.297 -7.273 1 97.75 491 MET A CA 1
ATOM 3761 C C . MET A 1 491 ? 3.793 -24.938 -6.809 1 97.75 491 MET A C 1
ATOM 3763 O O . MET A 1 491 ? 4.746 -24.984 -7.59 1 97.75 491 MET A O 1
ATOM 3767 N N . GLY A 1 492 ? 3.873 -24.516 -5.539 1 97.75 492 GLY A N 1
ATOM 3768 C CA . GLY A 1 492 ? 5.152 -24.156 -4.957 1 97.75 492 GLY A CA 1
ATOM 3769 C C . GLY A 1 492 ? 5.445 -24.859 -3.65 1 97.75 492 GLY A C 1
ATOM 3770 O O . GLY A 1 492 ? 4.539 -25.422 -3.025 1 97.75 492 GLY A O 1
ATOM 3771 N N . THR A 1 493 ? 6.707 -24.875 -3.184 1 98.31 493 THR A N 1
ATOM 3772 C CA . THR A 1 493 ? 7.113 -25.734 -2.076 1 98.31 493 THR A CA 1
ATOM 3773 C C . THR A 1 493 ? 7.465 -24.891 -0.848 1 98.31 493 THR A C 1
ATOM 3775 O O . THR A 1 493 ? 7.719 -25.438 0.228 1 98.31 493 THR A O 1
ATOM 3778 N N . PRO A 1 494 ? 7.48 -23.547 -0.975 1 97.12 494 PRO A N 1
ATOM 3779 C CA . PRO A 1 494 ? 7.996 -22.766 0.146 1 97.12 494 PRO A CA 1
ATOM 3780 C C . PRO A 1 494 ? 7.18 -22.953 1.422 1 97.12 494 PRO A C 1
ATOM 3782 O O . PRO A 1 494 ? 7.742 -23.188 2.494 1 97.12 494 PRO A O 1
ATOM 3785 N N . ALA A 1 495 ? 5.926 -22.859 1.365 1 94.31 495 ALA A N 1
ATOM 3786 C CA . ALA A 1 495 ? 5.074 -22.859 2.553 1 94.31 495 ALA A CA 1
ATOM 3787 C C . ALA A 1 495 ? 5.188 -24.188 3.299 1 94.31 495 ALA A C 1
ATOM 3789 O O . ALA A 1 495 ? 5.363 -24.203 4.52 1 94.31 495 ALA A O 1
ATOM 3790 N N . LEU A 1 496 ? 5.086 -25.297 2.592 1 96.19 496 LEU A N 1
ATOM 3791 C CA . LEU A 1 496 ? 5.156 -26.609 3.23 1 96.19 496 LEU A CA 1
ATOM 3792 C C . LEU A 1 496 ? 6.559 -26.875 3.764 1 96.19 496 LEU A C 1
ATOM 3794 O O . LEU A 1 496 ? 6.723 -27.531 4.793 1 96.19 496 LEU A O 1
ATOM 3798 N N . THR A 1 497 ? 7.562 -26.391 3.057 1 97.12 497 THR A N 1
ATOM 3799 C CA . THR A 1 497 ? 8.922 -26.5 3.574 1 97.12 497 THR A CA 1
ATOM 3800 C C . THR A 1 497 ? 9.055 -25.766 4.906 1 97.12 497 THR A C 1
ATOM 3802 O O . THR A 1 497 ? 9.727 -26.25 5.82 1 97.12 497 THR A O 1
ATOM 3805 N N . SER A 1 498 ? 8.422 -24.609 5.035 1 93.75 498 SER A N 1
ATOM 3806 C CA . SER A 1 498 ? 8.43 -23.859 6.285 1 93.75 498 SER A CA 1
ATOM 3807 C C . SER A 1 498 ? 7.809 -24.672 7.418 1 93.75 498 SER A C 1
ATOM 3809 O O . SER A 1 498 ? 8.172 -24.5 8.586 1 93.75 498 SER A O 1
ATOM 3811 N N . ARG A 1 499 ? 6.949 -25.641 7.059 1 92.19 499 ARG A N 1
ATOM 3812 C CA . ARG A 1 499 ? 6.297 -26.484 8.055 1 92.19 499 ARG A CA 1
ATOM 3813 C C . ARG A 1 499 ? 7.148 -27.703 8.391 1 92.19 499 ARG A C 1
ATOM 3815 O O . ARG A 1 499 ? 6.832 -28.453 9.312 1 92.19 499 ARG A O 1
ATOM 3822 N N . GLY A 1 500 ? 8.172 -27.922 7.555 1 94.19 500 GLY A N 1
ATOM 3823 C CA . GLY A 1 500 ? 9.094 -29 7.875 1 94.19 500 GLY A CA 1
ATOM 3824 C C . GLY A 1 500 ? 9.062 -30.125 6.863 1 94.19 500 GLY A C 1
ATOM 3825 O O . GLY A 1 500 ? 9.727 -31.156 7.043 1 94.19 500 GLY A O 1
ATOM 3826 N N . PHE A 1 501 ? 8.344 -29.969 5.777 1 97.12 501 PHE A N 1
ATOM 3827 C CA . PHE A 1 501 ? 8.281 -31 4.746 1 97.12 501 PHE A CA 1
ATOM 3828 C C . PHE A 1 501 ? 9.633 -31.172 4.066 1 97.12 501 PHE A C 1
ATOM 3830 O O . PHE A 1 501 ? 10.32 -30.188 3.783 1 97.12 501 PHE A O 1
ATOM 3837 N N . VAL A 1 502 ? 10 -32.406 3.805 1 98.12 502 VAL A N 1
ATOM 3838 C CA . VAL A 1 502 ? 11.234 -32.75 3.1 1 98.12 502 VAL A CA 1
ATOM 3839 C C . VAL A 1 502 ? 10.914 -33.5 1.813 1 98.12 502 VAL A C 1
ATOM 3841 O O . VAL A 1 502 ? 9.75 -33.562 1.403 1 98.12 502 VAL A O 1
ATOM 3844 N N . GLU A 1 503 ? 11.852 -34.031 1.146 1 98.56 503 GLU A N 1
ATOM 3845 C CA . GLU A 1 503 ? 11.727 -34.625 -0.191 1 98.56 503 GLU A CA 1
ATOM 3846 C C . GLU A 1 503 ? 10.711 -35.75 -0.21 1 98.56 503 GLU A C 1
ATOM 3848 O O . GLU A 1 503 ? 9.844 -35.812 -1.084 1 98.56 503 GLU A O 1
ATOM 3853 N N . GLU A 1 504 ? 10.781 -36.562 0.756 1 98.31 504 GLU A N 1
ATOM 3854 C CA . GLU A 1 504 ? 9.875 -37.688 0.793 1 98.31 504 GLU A CA 1
ATOM 3855 C C . GLU A 1 504 ? 8.43 -37.25 1.013 1 98.31 504 GLU A C 1
ATOM 3857 O O . GLU A 1 504 ? 7.504 -37.875 0.504 1 98.31 504 GLU A O 1
ATOM 3862 N N . ASP A 1 505 ? 8.312 -36.219 1.789 1 98.31 505 ASP A N 1
ATOM 3863 C CA . ASP A 1 505 ? 6.98 -35.688 2.006 1 98.31 505 ASP A CA 1
ATOM 3864 C C . ASP A 1 505 ? 6.398 -35.125 0.707 1 98.31 505 ASP A C 1
ATOM 3866 O O . ASP A 1 505 ? 5.191 -35.219 0.471 1 98.31 505 ASP A O 1
ATOM 3870 N N . PHE A 1 506 ? 7.211 -34.531 -0.154 1 98.62 506 PHE A N 1
ATOM 3871 C CA . PHE A 1 506 ? 6.707 -33.969 -1.4 1 98.62 506 PHE A CA 1
ATOM 3872 C C . PHE A 1 506 ? 6.398 -35.094 -2.408 1 98.62 506 PHE A C 1
ATOM 3874 O O . PHE A 1 506 ? 5.602 -34.875 -3.326 1 98.62 506 PHE A O 1
ATOM 3881 N N . ALA A 1 507 ? 7.035 -36.25 -2.258 1 98.56 507 ALA A N 1
ATOM 3882 C CA . ALA A 1 507 ? 6.578 -37.406 -3.02 1 98.56 507 ALA A CA 1
ATOM 3883 C C . ALA A 1 507 ? 5.148 -37.812 -2.641 1 98.56 507 ALA A C 1
ATOM 3885 O O . ALA A 1 507 ? 4.34 -38.156 -3.506 1 98.56 507 ALA A O 1
ATOM 3886 N N . LYS A 1 508 ? 4.891 -37.719 -1.349 1 98.44 508 LYS A N 1
ATOM 3887 C CA . LYS A 1 508 ? 3.543 -38 -0.864 1 98.44 508 LYS A CA 1
ATOM 3888 C C . LYS A 1 508 ? 2.557 -36.938 -1.355 1 98.44 508 LYS A C 1
ATOM 3890 O O . LYS A 1 508 ? 1.412 -37.25 -1.688 1 98.44 508 LYS A O 1
ATOM 3895 N N . VAL A 1 509 ? 3.01 -35.688 -1.34 1 98.62 509 VAL A N 1
ATOM 3896 C CA . VAL A 1 509 ? 2.172 -34.625 -1.853 1 98.62 509 VAL A CA 1
ATOM 3897 C C . VAL A 1 509 ? 1.835 -34.875 -3.318 1 98.62 509 VAL A C 1
ATOM 3899 O O . VAL A 1 509 ? 0.709 -34.625 -3.756 1 98.62 509 VAL A O 1
ATOM 3902 N N . ALA A 1 510 ? 2.809 -35.406 -4.098 1 98.75 510 ALA A N 1
ATOM 3903 C CA . ALA A 1 510 ? 2.564 -35.75 -5.492 1 98.75 510 ALA A CA 1
ATOM 3904 C C . ALA A 1 510 ? 1.5 -36.844 -5.602 1 98.75 510 ALA A C 1
ATOM 3906 O O . ALA A 1 510 ? 0.684 -36.844 -6.527 1 98.75 510 ALA A O 1
ATOM 3907 N N . ASP A 1 511 ? 1.489 -37.75 -4.652 1 98.69 511 ASP A N 1
ATOM 3908 C CA . ASP A 1 511 ? 0.461 -38.781 -4.605 1 98.69 511 ASP A CA 1
ATOM 3909 C C . ASP A 1 511 ? -0.923 -38.188 -4.398 1 98.69 511 ASP A C 1
ATOM 3911 O O . ASP A 1 511 ? -1.892 -38.594 -5.039 1 98.69 511 ASP A O 1
ATOM 3915 N N . PHE A 1 512 ? -0.957 -37.281 -3.445 1 98.62 512 PHE A N 1
ATOM 3916 C CA . PHE A 1 512 ? -2.229 -36.594 -3.17 1 98.62 512 PHE A CA 1
ATOM 3917 C C . PHE A 1 512 ? -2.719 -35.844 -4.395 1 98.62 512 PHE A C 1
ATOM 3919 O O . PHE A 1 512 ? -3.91 -35.875 -4.711 1 98.62 512 PHE A O 1
ATOM 3926 N N . PHE A 1 513 ? -1.834 -35.219 -5.047 1 98.5 513 PHE A N 1
ATOM 3927 C CA . PHE A 1 513 ? -2.182 -34.469 -6.258 1 98.5 513 PHE A CA 1
ATOM 3928 C C . PHE A 1 513 ? -2.729 -35.438 -7.324 1 98.5 513 PHE A C 1
ATOM 3930 O O . PHE A 1 513 ? -3.752 -35.125 -7.949 1 98.5 513 PHE A O 1
ATOM 3937 N N . ASP A 1 514 ? -2.023 -36.469 -7.559 1 98.56 514 ASP A N 1
ATOM 3938 C CA . ASP A 1 514 ? -2.441 -37.5 -8.531 1 98.56 514 ASP A CA 1
ATOM 3939 C C . ASP A 1 514 ? -3.836 -38 -8.203 1 98.56 514 ASP A C 1
ATOM 3941 O O . ASP A 1 514 ? -4.668 -38.188 -9.102 1 98.56 514 ASP A O 1
ATOM 3945 N N . SER A 1 515 ? -4.09 -38.281 -6.957 1 98.5 515 SER A N 1
ATOM 3946 C CA . SER A 1 515 ? -5.402 -38.75 -6.52 1 98.5 515 SER A CA 1
ATOM 3947 C C . SER A 1 515 ? -6.48 -37.719 -6.812 1 98.5 515 SER A C 1
ATOM 3949 O O . SER A 1 515 ? -7.586 -38.062 -7.234 1 98.5 515 SER A O 1
ATOM 3951 N N . ALA A 1 516 ? -6.133 -36.469 -6.574 1 98.38 516 ALA A N 1
ATOM 3952 C CA . ALA A 1 516 ? -7.082 -35.406 -6.816 1 98.38 516 ALA A CA 1
ATOM 3953 C C . ALA A 1 516 ? -7.395 -35.281 -8.305 1 98.38 516 ALA A C 1
ATOM 3955 O O . ALA A 1 516 ? -8.547 -35.031 -8.688 1 98.38 516 ALA A O 1
ATOM 3956 N N . VAL A 1 517 ? -6.387 -35.375 -9.156 1 98.44 517 VAL A N 1
ATOM 3957 C CA . VAL A 1 517 ? -6.582 -35.312 -10.602 1 98.44 517 VAL A CA 1
ATOM 3958 C C . VAL A 1 517 ? -7.461 -36.469 -11.07 1 98.44 517 VAL A C 1
ATOM 3960 O O . VAL A 1 517 ? -8.375 -36.281 -11.875 1 98.44 517 VAL A O 1
ATOM 3963 N N . ASN A 1 518 ? -7.223 -37.625 -10.586 1 98.06 518 ASN A N 1
ATOM 3964 C CA . ASN A 1 518 ? -8.031 -38.781 -10.945 1 98.06 518 ASN A CA 1
ATOM 3965 C C . ASN A 1 518 ? -9.484 -38.594 -10.5 1 98.06 518 ASN A C 1
ATOM 3967 O O . ASN A 1 518 ? -10.406 -39 -11.227 1 98.06 518 ASN A O 1
ATOM 3971 N N . LEU A 1 519 ? -9.602 -38.062 -9.32 1 98 519 LEU A N 1
ATOM 3972 C CA . LEU A 1 519 ? -10.945 -37.781 -8.844 1 98 519 LEU A CA 1
ATOM 3973 C C . LEU A 1 519 ? -11.633 -36.75 -9.734 1 98 519 LEU A C 1
ATOM 3975 O O . LEU A 1 519 ? -12.82 -36.875 -10.023 1 98 519 LEU A O 1
ATOM 3979 N N . ALA A 1 520 ? -10.914 -35.75 -10.141 1 97.94 520 ALA A N 1
ATOM 3980 C CA . ALA A 1 520 ? -11.453 -34.75 -11.039 1 97.94 520 ALA A CA 1
ATOM 3981 C C . ALA A 1 520 ? -11.914 -35.375 -12.352 1 97.94 520 ALA A C 1
ATOM 3983 O O . ALA A 1 520 ? -12.945 -34.969 -12.898 1 97.94 520 ALA A O 1
ATOM 3984 N N . LEU A 1 521 ? -11.164 -36.312 -12.852 1 97.5 521 LEU A N 1
ATOM 3985 C CA . LEU A 1 521 ? -11.523 -37.031 -14.078 1 97.5 521 LEU A CA 1
ATOM 3986 C C . LEU A 1 521 ? -12.812 -37.812 -13.891 1 97.5 521 LEU A C 1
ATOM 3988 O O . LEU A 1 521 ? -13.656 -37.844 -14.789 1 97.5 521 LEU A O 1
ATOM 3992 N N . LYS A 1 522 ? -12.961 -38.375 -12.766 1 97.19 522 LYS A N 1
ATOM 3993 C CA . LYS A 1 522 ? -14.18 -39.094 -12.445 1 97.19 522 LYS A CA 1
ATOM 3994 C C . LYS A 1 522 ? -15.391 -38.188 -12.406 1 97.19 522 LYS A C 1
ATOM 3996 O O . LYS A 1 522 ? -16.453 -38.531 -12.93 1 97.19 522 LYS A O 1
ATOM 4001 N N . VAL A 1 523 ? -15.203 -37.062 -11.75 1 97.38 523 VAL A N 1
ATOM 4002 C CA . VAL A 1 523 ? -16.297 -36.094 -11.664 1 97.38 523 VAL A CA 1
ATOM 4003 C C . VAL A 1 523 ? -16.672 -35.625 -13.07 1 97.38 523 VAL A C 1
ATOM 4005 O O . VAL A 1 523 ? -17.859 -35.5 -13.391 1 97.38 523 VAL A O 1
ATOM 4008 N N . LYS A 1 524 ? -15.664 -35.312 -13.852 1 96.25 524 LYS A N 1
ATOM 4009 C CA . LYS A 1 524 ? -15.891 -34.875 -15.227 1 96.25 524 LYS A CA 1
ATOM 4010 C C . LYS A 1 524 ? -16.672 -35.906 -16.016 1 96.25 524 LYS A C 1
ATOM 4012 O O . LYS A 1 524 ? -17.594 -35.562 -16.781 1 96.25 524 LYS A O 1
ATOM 4017 N N . ALA A 1 525 ? -16.359 -37.156 -15.852 1 95.56 525 ALA A N 1
ATOM 4018 C CA . ALA A 1 525 ? -17.016 -38.25 -16.562 1 95.56 525 ALA A CA 1
ATOM 4019 C C . ALA A 1 525 ? -18.469 -38.375 -16.109 1 95.56 525 ALA A C 1
ATOM 4021 O O . ALA A 1 525 ? -19.344 -38.75 -16.891 1 95.56 525 ALA A O 1
ATOM 4022 N N . ALA A 1 526 ? -18.703 -38.031 -14.906 1 95.06 526 ALA A N 1
ATOM 4023 C CA . ALA A 1 526 ? -20.031 -38.188 -14.328 1 95.06 526 ALA A CA 1
ATOM 4024 C C . ALA A 1 526 ? -20.906 -36.969 -14.594 1 95.06 526 ALA A C 1
ATOM 4026 O O . ALA A 1 526 ? -22.141 -37.031 -14.461 1 95.06 526 ALA A O 1
ATOM 4027 N N . ALA A 1 527 ? -20.266 -35.906 -14.906 1 93.81 527 ALA A N 1
ATOM 4028 C CA . ALA A 1 527 ? -21 -34.656 -15.078 1 93.81 527 ALA A CA 1
ATOM 4029 C C . ALA A 1 527 ? -21.906 -34.688 -16.297 1 93.81 527 ALA A C 1
ATOM 4031 O O . ALA A 1 527 ? -21.547 -35.281 -17.328 1 93.81 527 ALA A O 1
ATOM 4032 N N . ALA A 1 528 ? -23.094 -34.094 -16.188 1 89.25 528 ALA A N 1
ATOM 4033 C CA . ALA A 1 528 ? -24.094 -34.094 -17.234 1 89.25 528 ALA A CA 1
ATOM 4034 C C . ALA A 1 528 ? -23.656 -33.219 -18.406 1 89.25 528 ALA A C 1
ATOM 4036 O O . ALA A 1 528 ? -24.062 -33.438 -19.547 1 89.25 528 ALA A O 1
ATOM 4037 N N . GLY A 1 529 ? -22.844 -32.219 -18.109 1 90.5 529 GLY A N 1
ATOM 4038 C CA . GLY A 1 529 ? -22.422 -31.281 -19.141 1 90.5 529 GLY A CA 1
ATOM 4039 C C . GLY A 1 529 ? -20.922 -31.016 -19.125 1 90.5 529 GLY A C 1
ATOM 4040 O O . GLY A 1 529 ? -20.203 -31.594 -18.312 1 90.5 529 GLY A O 1
ATOM 4041 N N . THR A 1 530 ? -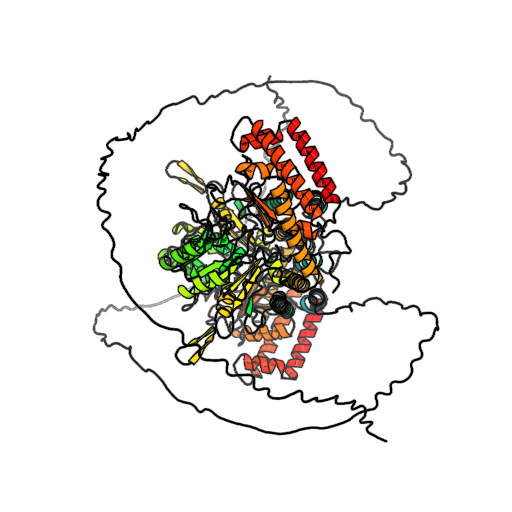20.547 -30.156 -20.141 1 90.06 530 THR A N 1
ATOM 4042 C CA . THR A 1 530 ? -19.109 -29.891 -20.297 1 90.06 530 THR A CA 1
ATOM 4043 C C . THR A 1 530 ? -18.719 -28.594 -19.578 1 90.06 530 THR A C 1
ATOM 4045 O O . THR A 1 530 ? -17.531 -28.312 -19.406 1 90.06 530 THR A O 1
ATOM 4048 N N . LYS A 1 531 ? -19.703 -27.922 -19.109 1 90.88 531 LYS A N 1
ATOM 4049 C CA . LYS A 1 531 ? -19.438 -26.625 -18.484 1 90.88 531 LYS A CA 1
ATOM 4050 C C . LYS A 1 531 ? -18.969 -26.797 -17.047 1 90.88 531 LYS A C 1
ATOM 4052 O O . LYS A 1 531 ? -19.297 -27.797 -16.391 1 90.88 531 LYS A O 1
ATOM 4057 N N . LEU A 1 532 ? -18.172 -25.859 -16.578 1 90.81 532 LEU A N 1
ATOM 4058 C CA . LEU A 1 532 ? -17.625 -25.891 -15.227 1 90.81 532 LEU A CA 1
ATOM 4059 C C . LEU A 1 532 ? -18.75 -25.969 -14.195 1 90.81 532 LEU A C 1
ATOM 4061 O O . LEU A 1 532 ? -18.609 -26.625 -13.164 1 90.81 532 LEU A O 1
ATOM 4065 N N . LYS A 1 533 ? -19.875 -25.281 -14.492 1 90.62 533 LYS A N 1
ATOM 4066 C CA . LYS A 1 533 ? -21.016 -25.281 -13.578 1 90.62 533 LYS A CA 1
ATOM 4067 C C . LYS A 1 533 ? -21.562 -26.703 -13.383 1 90.62 533 LYS A C 1
ATOM 4069 O O . LYS A 1 533 ? -21.969 -27.062 -12.281 1 90.62 533 LYS A O 1
ATOM 4074 N N . ASP A 1 534 ? -21.609 -27.438 -14.414 1 94.44 534 ASP A N 1
ATOM 4075 C CA . ASP A 1 534 ? -22.078 -28.812 -14.352 1 94.44 534 ASP A CA 1
ATOM 4076 C C . ASP A 1 534 ? -21.109 -29.688 -13.539 1 94.44 534 ASP A C 1
ATOM 4078 O O . ASP A 1 534 ? -21.547 -30.562 -12.797 1 94.44 534 ASP A O 1
ATOM 4082 N N . PHE A 1 535 ? -19.891 -29.484 -13.781 1 95.44 535 PHE A N 1
ATOM 4083 C CA . PHE A 1 535 ? -18.844 -30.172 -13.031 1 95.44 535 PHE A CA 1
ATOM 4084 C C . PHE A 1 535 ? -18.984 -29.906 -11.539 1 95.44 535 PHE A C 1
ATOM 4086 O O . PHE A 1 535 ? -18.953 -30.859 -10.734 1 95.44 535 PHE A O 1
ATOM 4093 N N . VAL A 1 536 ? -19.156 -28.625 -11.133 1 93.19 536 VAL A N 1
ATOM 4094 C CA . VAL A 1 536 ? -19.266 -28.219 -9.734 1 93.19 536 VAL A CA 1
ATOM 4095 C C . VAL A 1 536 ? -20.531 -28.812 -9.125 1 93.19 536 VAL A C 1
ATOM 4097 O O . VAL A 1 536 ? -20.531 -29.234 -7.973 1 93.19 536 VAL A O 1
ATOM 4100 N N . ALA A 1 537 ? -21.609 -28.812 -9.883 1 94.12 537 ALA A N 1
ATOM 4101 C CA . ALA A 1 537 ? -22.859 -29.391 -9.414 1 94.12 537 ALA A CA 1
ATOM 4102 C C . ALA A 1 537 ? -22.703 -30.875 -9.102 1 94.12 537 ALA A C 1
ATOM 4104 O O . ALA A 1 537 ? -23.219 -31.359 -8.102 1 94.12 537 ALA A O 1
ATOM 4105 N N . THR A 1 538 ? -22 -31.547 -9.945 1 95.31 538 THR A N 1
ATOM 4106 C CA . THR A 1 538 ? -21.75 -32.969 -9.75 1 95.31 538 THR A CA 1
ATOM 4107 C C . THR A 1 538 ? -20.844 -33.188 -8.539 1 95.31 538 THR A C 1
ATOM 4109 O O . THR A 1 538 ? -21.078 -34.125 -7.762 1 95.31 538 THR A O 1
ATOM 4112 N N . LEU A 1 539 ? -19.859 -32.375 -8.398 1 94.44 539 LEU A N 1
ATOM 4113 C CA . LEU A 1 539 ? -18.922 -32.438 -7.281 1 94.44 539 LEU A CA 1
ATOM 4114 C C . LEU A 1 539 ? -19.656 -32.312 -5.953 1 94.44 539 LEU A C 1
ATOM 4116 O O . LEU A 1 539 ? -19.297 -32.969 -4.969 1 94.44 539 LEU A O 1
ATOM 4120 N N . GLN A 1 540 ? -20.75 -31.625 -5.938 1 91.75 540 GLN A N 1
ATOM 4121 C CA . GLN A 1 540 ? -21.453 -31.312 -4.699 1 91.75 540 GLN A CA 1
ATOM 4122 C C . GLN A 1 540 ? -22.625 -32.281 -4.473 1 91.75 540 GLN A C 1
ATOM 4124 O O . GLN A 1 540 ? -23.078 -32.438 -3.34 1 91.75 540 GLN A O 1
ATOM 4129 N N . SER A 1 541 ? -23.141 -32.969 -5.484 1 91.5 541 SER A N 1
ATOM 4130 C CA . SER A 1 541 ? -24.406 -33.688 -5.359 1 91.5 541 SER A CA 1
ATOM 4131 C C . SER A 1 541 ? -24.203 -35.188 -5.426 1 91.5 541 SER A C 1
ATOM 4133 O O . SER A 1 541 ? -25 -35.969 -4.883 1 91.5 541 SER A O 1
ATOM 4135 N N . ASP A 1 542 ? -23.219 -35.656 -6.117 1 93.06 542 ASP A N 1
ATOM 4136 C CA . ASP A 1 542 ? -23 -37.094 -6.281 1 93.06 542 ASP A CA 1
ATOM 4137 C C . ASP A 1 542 ? -22.469 -37.719 -4.992 1 93.06 542 ASP A C 1
ATOM 4139 O O . ASP A 1 542 ? -21.375 -37.406 -4.539 1 93.06 542 ASP A O 1
ATOM 4143 N N . SER A 1 543 ? -23.156 -38.656 -4.453 1 94.31 543 SER A N 1
ATOM 4144 C CA . SER A 1 543 ? -22.844 -39.25 -3.15 1 94.31 543 SER A CA 1
ATOM 4145 C C . SER A 1 543 ? -21.547 -40.031 -3.191 1 94.31 543 SER A C 1
ATOM 4147 O O . SER A 1 543 ? -20.781 -40.031 -2.227 1 94.31 543 SER A O 1
ATOM 4149 N N . ASN A 1 544 ? -21.297 -40.75 -4.23 1 94.94 544 ASN A N 1
ATOM 4150 C CA . ASN A 1 544 ? -20.078 -41.531 -4.355 1 94.94 544 ASN A CA 1
ATOM 4151 C C . ASN A 1 544 ? -18.844 -40.625 -4.43 1 94.94 544 ASN A C 1
ATOM 4153 O O . ASN A 1 544 ? -17.828 -40.906 -3.801 1 94.94 544 ASN A O 1
ATOM 4157 N N . ILE A 1 545 ? -19.016 -39.594 -5.191 1 96.12 545 ILE A N 1
ATOM 4158 C CA . ILE A 1 545 ? -17.938 -38.625 -5.336 1 96.12 545 ILE A CA 1
ATOM 4159 C C . ILE A 1 545 ? -17.672 -37.938 -3.998 1 96.12 545 ILE A C 1
ATOM 4161 O O . ILE A 1 545 ? -16.531 -37.719 -3.6 1 96.12 545 ILE A O 1
ATOM 4165 N N . GLN A 1 546 ? -18.688 -37.625 -3.334 1 96 546 GLN A N 1
ATOM 4166 C CA . GLN A 1 546 ? -18.562 -36.969 -2.033 1 96 546 GLN A CA 1
ATOM 4167 C C . GLN A 1 546 ? -17.828 -37.875 -1.037 1 96 546 GLN A C 1
ATOM 4169 O O . GLN A 1 546 ? -17.062 -37.406 -0.208 1 96 546 GLN A O 1
ATOM 4174 N N . ALA A 1 547 ? -18.125 -39.094 -1.139 1 96.75 547 ALA A N 1
ATOM 4175 C CA . ALA A 1 547 ? -17.453 -40.062 -0.253 1 96.75 547 ALA A CA 1
ATOM 4176 C C . ALA A 1 547 ? -15.953 -40.125 -0.558 1 96.75 547 ALA A C 1
ATOM 4178 O O . ALA A 1 547 ? -15.133 -40.188 0.357 1 96.75 547 ALA A O 1
ATOM 4179 N N . GLU A 1 548 ? -15.625 -40.156 -1.824 1 97.19 548 GLU A N 1
ATOM 4180 C CA . GLU A 1 548 ? -14.219 -40.188 -2.223 1 97.19 548 GLU A CA 1
ATOM 4181 C C . GLU A 1 548 ? -13.508 -38.906 -1.837 1 97.19 548 GLU A C 1
ATOM 4183 O O . GLU A 1 548 ? -12.344 -38.938 -1.421 1 97.19 548 GLU A O 1
ATOM 4188 N N . ILE A 1 549 ? -14.18 -37.75 -1.964 1 97.19 549 ILE A N 1
ATOM 4189 C CA . ILE A 1 549 ? -13.633 -36.469 -1.561 1 97.19 549 ILE A CA 1
ATOM 4190 C C . ILE A 1 549 ? -13.359 -36.469 -0.058 1 97.19 549 ILE A C 1
ATOM 4192 O O . ILE A 1 549 ? -12.289 -36.031 0.385 1 97.19 549 ILE A O 1
ATOM 4196 N N . ALA A 1 550 ? -14.305 -36.938 0.682 1 96.88 550 ALA A N 1
ATOM 4197 C CA . ALA A 1 550 ? -14.164 -37 2.135 1 96.88 550 ALA A CA 1
ATOM 4198 C C . ALA A 1 550 ? -12.984 -37.844 2.551 1 96.88 550 ALA A C 1
ATOM 4200 O O . ALA A 1 550 ? -12.25 -37.5 3.477 1 96.88 550 ALA A O 1
ATOM 4201 N N . LYS A 1 551 ? -12.875 -38.969 1.869 1 97.81 551 LYS A N 1
ATOM 4202 C CA . LYS A 1 551 ? -11.766 -39.844 2.178 1 97.81 551 LYS A CA 1
ATOM 4203 C C . LYS A 1 551 ? -10.422 -39.219 1.874 1 97.81 551 LYS A C 1
ATOM 4205 O O . LYS A 1 551 ? -9.516 -39.219 2.709 1 97.81 551 LYS A O 1
ATOM 4210 N N . LEU A 1 552 ? -10.266 -38.688 0.679 1 97.81 552 LEU A N 1
ATOM 4211 C CA . LEU A 1 552 ? -9.016 -38.031 0.294 1 97.81 552 LEU A CA 1
ATOM 4212 C C . LEU A 1 552 ? -8.727 -36.844 1.201 1 97.81 552 LEU A C 1
ATOM 4214 O O . LEU A 1 552 ? -7.574 -36.625 1.58 1 97.81 552 LEU A O 1
ATOM 4218 N N . ARG A 1 553 ? -9.781 -36.031 1.517 1 96.81 553 ARG A N 1
ATOM 4219 C CA . ARG A 1 553 ? -9.641 -34.906 2.436 1 96.81 553 ARG A CA 1
ATOM 4220 C C . ARG A 1 553 ? -9.102 -35.375 3.787 1 96.81 553 ARG A C 1
ATOM 4222 O O . ARG A 1 553 ? -8.203 -34.75 4.348 1 96.81 553 ARG A O 1
ATOM 4229 N N . HIS A 1 554 ? -9.648 -36.438 4.277 1 96.44 554 HIS A N 1
ATOM 4230 C CA . HIS A 1 554 ? -9.195 -37 5.547 1 96.44 554 HIS A CA 1
ATOM 4231 C C . HIS A 1 554 ? -7.727 -37.375 5.48 1 96.44 554 HIS A C 1
ATOM 4233 O O . HIS A 1 554 ? -6.961 -37.125 6.41 1 96.44 554 HIS A O 1
ATOM 4239 N N . ASP A 1 555 ? -7.355 -38.062 4.414 1 97.38 555 ASP A N 1
ATOM 4240 C CA . ASP A 1 555 ? -5.969 -38.5 4.246 1 97.38 555 ASP A CA 1
ATOM 4241 C C . ASP A 1 555 ? -5.023 -37.281 4.211 1 97.38 555 ASP A C 1
ATOM 4243 O O . ASP A 1 555 ? -3.949 -37.344 4.812 1 97.38 555 ASP A O 1
ATOM 4247 N N . VAL A 1 556 ? -5.398 -36.25 3.506 1 97.25 556 VAL A N 1
ATOM 4248 C CA . VAL A 1 556 ? -4.602 -35.031 3.391 1 97.25 556 VAL A CA 1
ATOM 4249 C C . VAL A 1 556 ? -4.469 -34.375 4.762 1 97.25 556 VAL A C 1
ATOM 4251 O O . VAL A 1 556 ? -3.367 -34 5.172 1 97.25 556 VAL A O 1
ATOM 4254 N N . GLU A 1 557 ? -5.562 -34.281 5.461 1 94.31 557 GLU A N 1
ATOM 4255 C CA . GLU A 1 557 ? -5.57 -33.656 6.777 1 94.31 557 GLU A CA 1
ATOM 4256 C C . GLU A 1 557 ? -4.715 -34.438 7.77 1 94.31 557 GLU A C 1
ATOM 4258 O O . GLU A 1 557 ? -3.963 -33.875 8.547 1 94.31 557 GLU A O 1
ATOM 4263 N N . GLU A 1 558 ? -4.863 -35.719 7.723 1 95 558 GLU A N 1
ATOM 4264 C CA . GLU A 1 558 ? -4.109 -36.562 8.648 1 95 558 GLU A CA 1
ATOM 4265 C C . GLU A 1 558 ? -2.607 -36.438 8.398 1 95 558 GLU A C 1
ATOM 4267 O O . GLU A 1 558 ? -1.815 -36.469 9.344 1 95 558 GLU A O 1
ATOM 4272 N N . TYR A 1 559 ? -2.287 -36.344 7.152 1 95.94 559 TYR A N 1
ATOM 4273 C CA . TYR A 1 559 ? -0.871 -36.188 6.844 1 95.94 559 TYR A CA 1
ATOM 4274 C C . TYR A 1 559 ? -0.375 -34.812 7.281 1 95.94 559 TYR A C 1
ATOM 4276 O O . TYR A 1 559 ? 0.708 -34.688 7.855 1 95.94 559 TYR A O 1
ATOM 4284 N N . ALA A 1 560 ? -1.127 -33.781 6.977 1 93.88 560 ALA A N 1
ATOM 4285 C CA . ALA A 1 560 ? -0.764 -32.406 7.289 1 93.88 560 ALA A CA 1
ATOM 4286 C C . ALA A 1 560 ? -0.601 -32.188 8.797 1 93.88 560 ALA A C 1
ATOM 4288 O O . ALA A 1 560 ? 0.265 -31.438 9.234 1 93.88 560 ALA A O 1
ATOM 4289 N N . LYS A 1 561 ? -1.353 -32.875 9.617 1 89.69 561 LYS A N 1
ATOM 4290 C CA . LYS A 1 561 ? -1.379 -32.719 11.07 1 89.69 561 LYS A CA 1
ATOM 4291 C C . LYS A 1 561 ? -0.076 -33.219 11.695 1 89.69 561 LYS A C 1
ATOM 4293 O O . LYS A 1 561 ? 0.236 -32.875 12.836 1 89.69 561 LYS A O 1
ATOM 4298 N N . GLN A 1 562 ? 0.633 -33.938 10.922 1 91.25 562 GLN A N 1
ATOM 4299 C CA . GLN A 1 562 ? 1.885 -34.469 11.445 1 91.25 562 GLN A CA 1
ATOM 4300 C C . GLN A 1 562 ? 2.951 -33.406 11.547 1 91.25 562 GLN A C 1
ATOM 4302 O O . GLN A 1 562 ? 3.969 -33.594 12.219 1 91.25 562 GLN A O 1
ATOM 4307 N N . PHE A 1 563 ? 2.678 -32.281 10.961 1 91.44 563 PHE A N 1
ATOM 4308 C CA . PHE A 1 563 ? 3.67 -31.234 10.906 1 91.44 563 PHE A CA 1
ATOM 4309 C C . PHE A 1 563 ? 3.236 -30.047 11.766 1 91.44 563 PHE A C 1
ATOM 4311 O O . PHE A 1 563 ? 2.039 -29.812 11.953 1 91.44 563 PHE A O 1
ATOM 4318 N N . PRO A 1 564 ? 4.219 -29.281 12.297 1 79 564 PRO A N 1
ATOM 4319 C CA . PRO A 1 564 ? 3.873 -28.141 13.141 1 79 564 PRO A CA 1
ATOM 4320 C C . PRO A 1 564 ? 3.1 -27.062 12.391 1 79 564 PRO A C 1
ATOM 4322 O O . PRO A 1 564 ? 3.275 -26.906 11.18 1 79 564 PRO A O 1
ATOM 4325 N N . THR A 1 565 ? 2.172 -26.578 13.141 1 64.62 565 THR A N 1
ATOM 4326 C CA . THR A 1 565 ? 1.47 -25.422 12.594 1 64.62 565 THR A CA 1
ATOM 4327 C C . THR A 1 565 ? 2.211 -24.125 12.922 1 64.62 565 THR A C 1
ATOM 4329 O O . THR A 1 565 ? 2.834 -24.016 13.977 1 64.62 565 THR A O 1
ATOM 4332 N N . ILE A 1 566 ? 2.758 -23.422 11.93 1 55.88 566 ILE A N 1
ATOM 4333 C CA . ILE A 1 566 ? 3.594 -22.234 12.078 1 55.88 566 ILE A CA 1
ATOM 4334 C C . ILE A 1 566 ? 2.797 -21.125 12.75 1 55.88 566 ILE A C 1
ATOM 4336 O O . ILE A 1 566 ? 1.661 -20.844 12.359 1 55.88 566 ILE A O 1
ATOM 4340 N N . GLY A 1 567 ? 3.367 -20.375 13.781 1 51.28 567 GLY A N 1
ATOM 4341 C CA . GLY A 1 567 ? 2.916 -19.281 14.633 1 51.28 567 GLY A CA 1
ATOM 4342 C C . GLY A 1 567 ? 2.42 -19.75 15.984 1 51.28 567 GLY A C 1
ATOM 4343 O O . GLY A 1 567 ? 2.221 -18.938 16.891 1 51.28 567 GLY A O 1
ATOM 4344 N N . PHE A 1 568 ? 1.965 -21.078 16.062 1 40.94 568 PHE A N 1
ATOM 4345 C CA . PHE A 1 568 ? 1.303 -21.438 17.312 1 40.94 568 PHE A CA 1
ATOM 4346 C C . PHE A 1 568 ? 2.258 -22.188 18.234 1 40.94 568 PHE A C 1
ATOM 4348 O O . PHE A 1 568 ? 1.934 -22.438 19.391 1 40.94 568 PHE A O 1
ATOM 4355 N N . GLU A 1 569 ? 3.17 -22.906 17.594 1 43.66 569 GLU A N 1
ATOM 4356 C CA . GLU A 1 569 ? 3.918 -23.484 18.719 1 43.66 569 GLU A CA 1
ATOM 4357 C C . GLU A 1 569 ? 4.938 -22.484 19.266 1 43.66 569 GLU A C 1
ATOM 4359 O O . GLU A 1 569 ? 5.727 -21.922 18.5 1 43.66 569 GLU A O 1
ATOM 4364 N N . LYS A 1 570 ? 4.715 -21.906 20.469 1 36.72 570 LYS A N 1
ATOM 4365 C CA . LYS A 1 570 ? 5.352 -20.906 21.328 1 36.72 570 LYS A CA 1
ATOM 4366 C C . LYS A 1 570 ? 6.871 -20.953 21.188 1 36.72 570 LYS A C 1
ATOM 4368 O O . LYS A 1 570 ? 7.527 -19.906 21.188 1 36.72 570 LYS A O 1
ATOM 4373 N N . GLU A 1 571 ? 7.5 -22.016 21.078 1 37.06 571 GLU A N 1
ATOM 4374 C CA . GLU A 1 571 ? 8.945 -22.078 21.266 1 37.06 571 GLU A CA 1
ATOM 4375 C C . GLU A 1 571 ? 9.695 -21.844 19.953 1 37.06 571 GLU A C 1
ATOM 4377 O O . GLU A 1 571 ? 10.789 -21.281 19.953 1 37.06 571 GLU A O 1
ATOM 4382 N N . THR A 1 572 ? 9.352 -22.203 18.859 1 38.41 572 THR A N 1
ATOM 4383 C CA . THR A 1 572 ? 10.266 -22.359 17.734 1 38.41 572 THR A CA 1
ATOM 4384 C C . THR A 1 572 ? 10.25 -21.125 16.844 1 38.41 572 THR A C 1
ATOM 4386 O O . THR A 1 572 ? 11.164 -20.922 16.047 1 38.41 572 THR A O 1
ATOM 4389 N N . MET A 1 573 ? 9.258 -20.438 16.547 1 38.53 573 MET A N 1
ATOM 4390 C CA . MET A 1 573 ? 9.359 -19.406 15.516 1 38.53 573 MET A CA 1
ATOM 4391 C C . MET A 1 573 ? 9.695 -18.062 16.141 1 38.53 573 MET A C 1
ATOM 4393 O O . MET A 1 573 ? 9.586 -17.016 15.469 1 38.53 573 MET A O 1
ATOM 4397 N N . LYS A 1 574 ? 9.938 -18.047 17.344 1 38.47 574 LYS A N 1
ATOM 4398 C CA . LYS A 1 574 ? 10.523 -16.875 17.969 1 38.47 574 LYS A CA 1
ATOM 4399 C C . LYS A 1 574 ? 12.047 -16.891 17.844 1 38.47 574 LYS A C 1
ATOM 4401 O O . LYS A 1 574 ? 12.711 -17.812 18.312 1 38.47 574 LYS A O 1
ATOM 4406 N N . TYR A 1 575 ? 12.586 -16.25 16.891 1 28.48 575 TYR A N 1
ATOM 4407 C CA . TYR A 1 575 ? 14.031 -16.172 16.75 1 28.48 575 TYR A CA 1
ATOM 4408 C C . TYR A 1 575 ? 14.656 -15.344 17.859 1 28.48 575 TYR A C 1
ATOM 4410 O O . TYR A 1 575 ? 14.242 -14.203 18.109 1 28.48 575 TYR A O 1
ATOM 4418 N N . LYS A 1 576 ? 15.352 -15.992 18.812 1 30.3 576 LYS A N 1
ATOM 4419 C CA . LYS A 1 576 ? 16 -15.391 19.969 1 30.3 576 LYS A CA 1
ATOM 4420 C C . LYS A 1 576 ? 17.016 -14.328 19.531 1 30.3 576 LYS A C 1
ATOM 4422 O O . LYS A 1 576 ? 17.375 -13.453 20.328 1 30.3 576 LYS A O 1
ATOM 4427 N N . ASN A 1 577 ? 17.953 -14.562 18.688 1 25.45 577 ASN A N 1
ATOM 4428 C CA . ASN A 1 577 ? 19.094 -13.672 18.484 1 25.45 577 ASN A CA 1
ATOM 4429 C C . ASN A 1 577 ? 18.766 -12.57 17.484 1 25.45 577 ASN A C 1
ATOM 4431 O O . ASN A 1 577 ? 18.234 -12.844 16.391 1 25.45 577 ASN A O 1
ATOM 4435 N N . PRO B 1 1 ? -58.438 -31.484 27.703 1 16.95 1 PRO B N 1
ATOM 4436 C CA . PRO B 1 1 ? -58.438 -30.203 28.438 1 16.95 1 PRO B CA 1
ATOM 4437 C C . PRO B 1 1 ? -57.25 -29.297 28.047 1 16.95 1 PRO B C 1
ATOM 4439 O O . PRO B 1 1 ? -56.094 -29.672 28.234 1 16.95 1 PRO B O 1
ATOM 4442 N N . VAL B 1 2 ? -57.406 -28.297 27.047 1 17.34 2 VAL B N 1
ATOM 4443 C CA . VAL B 1 2 ? -56.906 -28 25.703 1 17.34 2 VAL B CA 1
ATOM 4444 C C . VAL B 1 2 ? -55.781 -27 25.797 1 17.34 2 VAL B C 1
ATOM 4446 O O . VAL B 1 2 ? -54.625 -27.312 25.438 1 17.34 2 VAL B O 1
ATOM 4449 N N . LYS B 1 3 ? -55.906 -25.922 25.203 1 16.56 3 LYS B N 1
ATOM 4450 C CA . LYS B 1 3 ? -55.969 -24.734 24.359 1 16.56 3 LYS B CA 1
ATOM 4451 C C . LYS B 1 3 ? -55.906 -23.453 25.188 1 16.56 3 LYS B C 1
ATOM 4453 O O . LYS B 1 3 ? -56.938 -22.812 25.422 1 16.56 3 LYS B O 1
ATOM 4458 N N . ILE B 1 4 ? -55.281 -23.422 26.25 1 16.08 4 ILE B N 1
ATOM 4459 C CA . ILE B 1 4 ? -55.5 -22.141 26.938 1 16.08 4 ILE B CA 1
ATOM 4460 C C . ILE B 1 4 ? -54.906 -21.016 26.109 1 16.08 4 ILE B C 1
ATOM 4462 O O . ILE B 1 4 ? -53.688 -20.969 25.906 1 16.08 4 ILE B O 1
ATOM 4466 N N . LYS B 1 5 ? -55.656 -20.141 25.328 1 17.52 5 LYS B N 1
ATOM 4467 C CA . LYS B 1 5 ? -56.219 -19.219 24.375 1 17.52 5 LYS B CA 1
ATOM 4468 C C . LYS B 1 5 ? -56.094 -17.766 24.859 1 17.52 5 LYS B C 1
ATOM 4470 O O . LYS B 1 5 ? -56.656 -16.859 24.25 1 17.52 5 LYS B O 1
ATOM 4475 N N . ASP B 1 6 ? -55.438 -17.406 25.922 1 16.03 6 ASP B N 1
ATOM 4476 C CA . ASP B 1 6 ? -55.875 -16.391 26.875 1 16.03 6 ASP B CA 1
ATOM 4477 C C . ASP B 1 6 ? -55.594 -14.977 26.344 1 16.03 6 ASP B C 1
ATOM 4479 O O . ASP B 1 6 ? -56.469 -14.125 26.328 1 16.03 6 ASP B O 1
ATOM 4483 N N . ALA B 1 7 ? -54.531 -14.18 26.922 1 16.5 7 ALA B N 1
ATOM 4484 C CA . ALA B 1 7 ? -54.844 -12.891 27.531 1 16.5 7 ALA B CA 1
ATOM 4485 C C . ALA B 1 7 ? -54.844 -11.781 26.469 1 16.5 7 ALA B C 1
ATOM 4487 O O . ALA B 1 7 ? -53.812 -11.5 25.875 1 16.5 7 ALA B O 1
ATOM 4488 N N . ARG B 1 8 ? -55.938 -11.453 25.953 1 16.83 8 ARG B N 1
ATOM 4489 C CA . ARG B 1 8 ? -56.406 -10.5 24.969 1 16.83 8 ARG B CA 1
ATOM 4490 C C . ARG B 1 8 ? -56.312 -9.07 25.484 1 16.83 8 ARG B C 1
ATOM 4492 O O . ARG B 1 8 ? -56.906 -8.156 24.922 1 16.83 8 ARG B O 1
ATOM 4499 N N . PRO B 1 9 ? -55.438 -8.742 26.391 1 15.77 9 PRO B N 1
ATOM 4500 C CA . PRO B 1 9 ? -55.875 -7.484 26.984 1 15.77 9 PRO B CA 1
ATOM 4501 C C . PRO B 1 9 ? -56.188 -6.41 25.953 1 15.77 9 PRO B C 1
ATOM 4503 O O . PRO B 1 9 ? -55.75 -6.508 24.797 1 15.77 9 PRO B O 1
ATOM 4506 N N . CYS B 1 10 ? -56.812 -5.309 26.484 1 16.36 10 CYS B N 1
ATOM 4507 C CA . CYS B 1 10 ? -57.781 -4.254 26.203 1 16.36 10 CYS B CA 1
ATOM 4508 C C . CYS B 1 10 ? -57.188 -3.203 25.266 1 16.36 10 CYS B C 1
ATOM 4510 O O . CYS B 1 10 ? -56 -2.908 25.344 1 16.36 10 CYS B O 1
ATOM 4512 N N . ASP B 1 11 ? -57.844 -2.914 24.234 1 16.86 11 ASP B N 1
ATOM 4513 C CA . ASP B 1 11 ? -58.031 -2.105 23.031 1 16.86 11 ASP B CA 1
ATOM 4514 C C . ASP B 1 11 ? -58.188 -0.625 23.375 1 16.86 11 ASP B C 1
ATOM 4516 O O . ASP B 1 11 ? -58.562 0.186 22.531 1 16.86 11 ASP B O 1
ATOM 4520 N N . PRO B 1 12 ? -57.312 -0.192 24.406 1 16.14 12 PRO B N 1
ATOM 4521 C CA . PRO B 1 12 ? -58 1.047 24.781 1 16.14 12 PRO B CA 1
ATOM 4522 C C . PRO B 1 12 ? -58.469 1.856 23.562 1 16.14 12 PRO B C 1
ATOM 4524 O O . PRO B 1 12 ? -58.031 1.604 22.438 1 16.14 12 PRO B O 1
ATOM 4527 N N . LEU B 1 13 ? -58.969 3.162 24.016 1 16.78 13 LEU B N 1
ATOM 4528 C CA . LEU B 1 13 ? -60.031 4.082 23.656 1 16.78 13 LEU B CA 1
ATOM 4529 C C . LEU B 1 13 ? -59.688 4.859 22.391 1 16.78 13 LEU B C 1
ATOM 4531 O O . LEU B 1 13 ? -58.5 5.176 22.172 1 16.78 13 LEU B O 1
ATOM 4535 N N . PRO B 1 14 ? -60.531 4.902 21.469 1 17.78 14 PRO B N 1
ATOM 4536 C CA . PRO B 1 14 ? -60.625 5.469 20.125 1 17.78 14 PRO B CA 1
ATOM 4537 C C . PRO B 1 14 ? -60.562 6.992 20.109 1 17.78 14 PRO B C 1
ATOM 4539 O O . PRO B 1 14 ? -60.406 7.605 19.062 1 17.78 14 PRO B O 1
ATOM 4542 N N . PRO B 1 15 ? -60.5 7.707 21.328 1 15.69 15 PRO B N 1
ATOM 4543 C CA . PRO B 1 15 ? -61.5 8.711 20.969 1 15.69 15 PRO B CA 1
ATOM 4544 C C . PRO B 1 15 ? -61.188 9.453 19.672 1 15.69 15 PRO B C 1
ATOM 4546 O O . PRO B 1 15 ? -60.031 9.469 19.25 1 15.69 15 PRO B O 1
ATOM 4549 N N . LYS B 1 16 ? -62.25 9.961 19.094 1 16.52 16 LYS B N 1
ATOM 4550 C CA . LYS B 1 16 ? -62.719 10.523 17.828 1 16.52 16 LYS B CA 1
ATOM 4551 C C . LYS B 1 16 ? -62.25 11.953 17.641 1 16.52 16 LYS B C 1
ATOM 4553 O O . LYS B 1 16 ? -62.594 12.609 16.656 1 16.52 16 LYS B O 1
ATOM 4558 N N . PRO B 1 17 ? -61.156 12.422 18.344 1 15.32 17 PRO B N 1
ATOM 4559 C CA . PRO B 1 17 ? -61.531 13.812 18.578 1 15.32 17 PRO B CA 1
ATOM 4560 C C . PRO B 1 17 ? -62.031 14.516 17.312 1 15.32 17 PRO B C 1
ATOM 4562 O O . PRO B 1 17 ? -61.75 14.047 16.203 1 15.32 17 PRO B O 1
ATOM 4565 N N . ASP B 1 18 ? -62.438 15.797 17.578 1 15.81 18 ASP B N 1
ATOM 4566 C CA . ASP B 1 18 ? -63.344 16.875 17.234 1 15.81 18 ASP B CA 1
ATOM 4567 C C . ASP B 1 18 ? -63.031 17.469 15.867 1 15.81 18 ASP B C 1
ATOM 4569 O O . ASP B 1 18 ? -61.906 17.359 15.398 1 15.81 18 ASP B O 1
ATOM 4573 N N . THR B 1 19 ? -64.125 17.875 15.367 1 16.17 19 THR B N 1
ATOM 4574 C CA . THR B 1 19 ? -64.75 18.375 14.156 1 16.17 19 THR B CA 1
ATOM 4575 C C . THR B 1 19 ? -63.969 19.562 13.586 1 16.17 19 THR B C 1
ATOM 4577 O O . THR B 1 19 ? -63.125 20.125 14.266 1 16.17 19 THR B O 1
ATOM 4580 N N . PRO B 1 20 ? -64.75 20.453 13.109 1 16.55 20 PRO B N 1
ATOM 4581 C CA . PRO B 1 20 ? -64.875 21.094 11.797 1 16.55 20 PRO B CA 1
ATOM 4582 C C . PRO B 1 20 ? -64.125 22.422 11.719 1 16.55 20 PRO B C 1
ATOM 4584 O O . PRO B 1 20 ? -63.656 22.797 10.641 1 16.55 20 PRO B O 1
ATOM 4587 N N . THR B 1 21 ? -63.875 23.125 12.969 1 15.1 21 THR B N 1
ATOM 4588 C CA . THR B 1 21 ? -64.562 24.406 12.82 1 15.1 21 THR B CA 1
ATOM 4589 C C . THR B 1 21 ? -63.938 25.203 11.672 1 15.1 21 THR B C 1
ATOM 4591 O O . THR B 1 21 ? -62.781 25 11.32 1 15.1 21 THR B O 1
ATOM 4594 N N . PRO B 1 22 ? -64.75 26.266 11.289 1 15.59 22 PRO B N 1
ATOM 4595 C CA . PRO B 1 22 ? -65.125 27.062 10.125 1 15.59 22 PRO B CA 1
ATOM 4596 C C . PRO B 1 22 ? -64.062 28.094 9.742 1 15.59 22 PRO B C 1
ATOM 4598 O O . PRO B 1 22 ? -64.062 28.641 8.633 1 15.59 22 PRO B O 1
ATOM 4601 N N . THR B 1 23 ? -63.094 28.312 10.648 1 14.89 23 THR B N 1
ATOM 4602 C CA . THR B 1 23 ? -63.062 29.75 10.82 1 14.89 23 THR B CA 1
ATOM 4603 C C . THR B 1 23 ? -62.781 30.453 9.492 1 14.89 23 THR B C 1
ATOM 4605 O O . THR B 1 23 ? -62.125 29.875 8.617 1 14.89 23 THR B O 1
ATOM 4608 N N . GLU B 1 24 ? -63.156 31.719 9.516 1 14.95 24 GLU B N 1
ATOM 4609 C CA . GLU B 1 24 ? -63.594 32.875 8.719 1 14.95 24 GLU B CA 1
ATOM 4610 C C . GLU B 1 24 ? -62.5 33.281 7.73 1 14.95 24 GLU B C 1
ATOM 4612 O O . GLU B 1 24 ? -61.312 33 7.949 1 14.95 24 GLU B O 1
ATOM 4617 N N . ARG B 1 25 ? -63 33.75 6.656 1 14.97 25 ARG B N 1
ATOM 4618 C CA . ARG B 1 25 ? -62.875 34.281 5.301 1 14.97 25 ARG B CA 1
ATOM 4619 C C . ARG B 1 25 ? -61.969 35.5 5.27 1 14.97 25 ARG B C 1
ATOM 4621 O O . ARG B 1 25 ? -61.906 36.219 4.266 1 14.97 25 ARG B O 1
ATOM 4628 N N . CYS B 1 26 ? -61.188 35.719 6.316 1 14.2 26 CYS B N 1
ATOM 4629 C CA . CYS B 1 26 ? -61 37.156 6.406 1 14.2 26 CYS B CA 1
ATOM 4630 C C . CYS B 1 26 ? -60.594 37.75 5.055 1 14.2 26 CYS B C 1
ATOM 4632 O O . CYS B 1 26 ? -59.812 37.125 4.312 1 14.2 26 CYS B O 1
ATOM 4634 N N . THR B 1 27 ? -61.094 38.875 4.84 1 14.21 27 THR B N 1
ATOM 4635 C CA . THR B 1 27 ? -61.531 39.969 3.936 1 14.21 27 THR B CA 1
ATOM 4636 C C . THR B 1 27 ? -60.344 40.438 3.104 1 14.21 27 THR B C 1
ATOM 4638 O O . THR B 1 27 ? -59.188 40.25 3.473 1 14.21 27 THR B O 1
ATOM 4641 N N . ARG B 1 28 ? -60.781 41.188 2.125 1 14.67 28 ARG B N 1
ATOM 4642 C CA . ARG B 1 28 ? -60.562 41.781 0.802 1 14.67 28 ARG B CA 1
ATOM 4643 C C . ARG B 1 28 ? -59.562 42.906 0.856 1 14.67 28 ARG B C 1
ATOM 4645 O O . ARG B 1 28 ? -59.219 43.5 -0.169 1 14.67 28 ARG B O 1
ATOM 4652 N N . ARG B 1 29 ? -58.969 43.312 1.967 1 14.55 29 ARG B N 1
ATOM 4653 C CA . ARG B 1 29 ? -58.969 44.781 1.783 1 14.55 29 ARG B CA 1
ATOM 4654 C C . ARG B 1 29 ? -58.281 45.156 0.486 1 14.55 29 ARG B C 1
ATOM 4656 O O . ARG B 1 29 ? -57.281 44.531 0.089 1 14.55 29 ARG B O 1
ATOM 4663 N N . PRO B 1 30 ? -58.781 46.219 -0.112 1 15.19 30 PRO B N 1
ATOM 4664 C CA . PRO B 1 30 ? -58.844 46.906 -1.409 1 15.19 30 PRO B CA 1
ATOM 4665 C C . PRO B 1 30 ? -57.5 47.531 -1.8 1 15.19 30 PRO B C 1
ATOM 4667 O O . PRO B 1 30 ? -57.25 47.75 -2.986 1 15.19 30 PRO B O 1
ATOM 4670 N N . PRO B 1 31 ? -56.656 47.969 -0.841 1 14.45 31 PRO B N 1
ATOM 4671 C CA . PRO B 1 31 ? -56.438 49.406 -1.082 1 14.45 31 PRO B CA 1
ATOM 4672 C C . PRO B 1 31 ? -55.75 49.688 -2.422 1 14.45 31 PRO B C 1
ATOM 4674 O O . PRO B 1 31 ? -55.094 48.781 -2.967 1 14.45 31 PRO B O 1
ATOM 4677 N N . THR B 1 32 ? -55.812 50.938 -2.811 1 14.45 32 THR B N 1
ATOM 4678 C CA . THR B 1 32 ? -55.906 51.906 -3.889 1 14.45 32 THR B CA 1
ATOM 4679 C C . THR B 1 32 ? -54.562 52 -4.648 1 14.45 32 THR B C 1
ATOM 4681 O O . THR B 1 32 ? -53.531 51.562 -4.156 1 14.45 32 THR B O 1
ATOM 4684 N N . THR B 1 33 ? -54.438 53.156 -5.438 1 14.8 33 THR B N 1
ATOM 4685 C CA . THR B 1 33 ? -54.281 53.656 -6.805 1 14.8 33 THR B CA 1
ATOM 4686 C C . THR B 1 33 ? -52.812 53.938 -7.121 1 14.8 33 THR B C 1
ATOM 4688 O O . THR B 1 33 ? -52.281 53.406 -8.102 1 14.8 33 THR B O 1
ATOM 4691 N N . THR B 1 34 ? -52.406 55.375 -7.246 1 14.51 34 THR B N 1
ATOM 4692 C CA . THR B 1 34 ? -52.156 56.188 -8.438 1 14.51 34 THR B CA 1
ATOM 4693 C C . THR B 1 34 ? -50.688 56.219 -8.781 1 14.51 34 THR B C 1
ATOM 4695 O O . THR B 1 34 ? -49.844 55.812 -7.984 1 14.51 34 THR B O 1
ATOM 4698 N N . THR B 1 35 ? -50.125 57.625 -9.172 1 14.59 35 THR B N 1
ATOM 4699 C CA . THR B 1 35 ? -49.75 58.344 -10.383 1 14.59 35 THR B CA 1
ATOM 4700 C C . THR B 1 35 ? -48.25 58.406 -10.547 1 14.59 35 THR B C 1
ATOM 4702 O O . THR B 1 35 ? -47.719 58 -11.586 1 14.59 35 THR B O 1
ATOM 4705 N N . HIS B 1 36 ? -47.594 59.781 -10.641 1 14.55 36 HIS B N 1
ATOM 4706 C CA . HIS B 1 36 ? -47.062 60.594 -11.727 1 14.55 36 HIS B CA 1
ATOM 4707 C C . HIS B 1 36 ? -45.562 60.531 -11.766 1 14.55 36 HIS B C 1
ATOM 4709 O O . HIS B 1 36 ? -44.969 60.188 -12.797 1 14.55 36 HIS B O 1
ATOM 4715 N N . HIS B 1 37 ? -44.812 61.812 -11.523 1 14.13 37 HIS B N 1
ATOM 4716 C CA . HIS B 1 37 ? -44.156 62.75 -12.461 1 14.13 37 HIS B CA 1
ATOM 4717 C C . HIS B 1 37 ? -42.656 62.625 -12.414 1 14.13 37 HIS B C 1
ATOM 4719 O O . HIS B 1 37 ? -42 62.5 -13.453 1 14.13 37 HIS B O 1
ATOM 4725 N N . GLY B 1 38 ? -41.906 63.188 -11.391 1 14.19 38 GLY B N 1
ATOM 4726 C CA . GLY B 1 38 ? -41.125 64.375 -11.766 1 14.19 38 GLY B CA 1
ATOM 4727 C C . GLY B 1 38 ? -39.781 64.062 -12.344 1 14.19 38 GLY B C 1
ATOM 4728 O O . GLY B 1 38 ? -39.281 62.906 -12.203 1 14.19 38 GLY B O 1
ATOM 4729 N N . HIS B 1 39 ? -38.906 65.125 -12.68 1 14.92 39 HIS B N 1
ATOM 4730 C CA . HIS B 1 39 ? -38.094 65.812 -13.664 1 14.92 39 HIS B CA 1
ATOM 4731 C C . HIS B 1 39 ? -36.625 65.5 -13.523 1 14.92 39 HIS B C 1
ATOM 4733 O O . HIS B 1 39 ? -35.938 65.25 -14.516 1 14.92 39 HIS B O 1
ATOM 4739 N N . GLY B 1 40 ? -35.906 65.75 -12.328 1 14.25 40 GLY B N 1
ATOM 4740 C CA . GLY B 1 40 ? -34.938 66.812 -12.578 1 14.25 40 GLY B CA 1
ATOM 4741 C C . GLY B 1 40 ? -33.656 66.312 -13.234 1 14.25 40 GLY B C 1
ATOM 4742 O O . GLY B 1 40 ? -33.438 65.125 -13.281 1 14.25 40 GLY B O 1
ATOM 4743 N N . ASP B 1 41 ? -32.5 67 -12.992 1 14.98 41 ASP B N 1
ATOM 4744 C CA . ASP B 1 41 ? -31.531 67.875 -13.68 1 14.98 41 ASP B CA 1
ATOM 4745 C C . ASP B 1 41 ? -30.234 67.125 -13.984 1 14.98 41 ASP B C 1
ATOM 4747 O O . ASP B 1 41 ? -29.984 66.062 -13.391 1 14.98 41 ASP B O 1
ATOM 4751 N N . GLY B 1 42 ? -29.234 67.812 -14.484 1 15.06 42 GLY B N 1
ATOM 4752 C CA . GLY B 1 42 ? -28.281 68.062 -15.562 1 15.06 42 GLY B CA 1
ATOM 4753 C C . GLY B 1 42 ? -26.891 67.562 -15.242 1 15.06 42 GLY B C 1
ATOM 4754 O O . GLY B 1 42 ? -25.969 67.688 -16.047 1 15.06 42 GLY B O 1
ATOM 4755 N N . ALA B 1 43 ? -26.516 66.875 -14.047 1 15.84 43 ALA B N 1
ATOM 4756 C CA . ALA B 1 43 ? -25.188 67.438 -13.695 1 15.84 43 ALA B CA 1
ATOM 4757 C C . ALA B 1 43 ? -24.125 66.875 -14.656 1 15.84 43 ALA B C 1
ATOM 4759 O O . ALA B 1 43 ? -24.047 65.688 -14.898 1 15.84 43 ALA B O 1
ATOM 4760 N N . PRO B 1 44 ? -23.438 67.75 -15.375 1 15.86 44 PRO B N 1
ATOM 4761 C CA . PRO B 1 44 ? -22.625 67.75 -16.594 1 15.86 44 PRO B CA 1
ATOM 4762 C C . PRO B 1 44 ? -21.359 66.938 -16.484 1 15.86 44 PRO B C 1
ATOM 4764 O O . PRO B 1 44 ? -21.125 66.062 -17.312 1 15.86 44 PRO B O 1
ATOM 4767 N N . GLN B 1 45 ? -20.172 67.625 -16.062 1 14.67 45 GLN B N 1
ATOM 4768 C CA . GLN B 1 45 ? -19.141 68.062 -17 1 14.67 45 GLN B CA 1
ATOM 4769 C C . GLN B 1 45 ? -17.906 67.188 -16.922 1 14.67 45 GLN B C 1
ATOM 4771 O O . GLN B 1 45 ? -17.25 66.938 -17.922 1 14.67 45 GLN B O 1
ATOM 4776 N N . ALA B 1 46 ? -17.359 66.625 -15.672 1 16.69 46 ALA B N 1
ATOM 4777 C CA . ALA B 1 46 ? -15.984 67.062 -15.484 1 16.69 46 ALA B CA 1
ATOM 4778 C C . ALA B 1 46 ? -15.016 66.188 -16.281 1 16.69 46 ALA B C 1
ATOM 4780 O O . ALA B 1 46 ? -15.164 65 -16.312 1 16.69 46 ALA B O 1
ATOM 4781 N N . LEU B 1 47 ? -14.039 66.75 -17 1 16.39 47 LEU B N 1
ATOM 4782 C CA . LEU B 1 47 ? -13.18 66.625 -18.172 1 16.39 47 LEU B CA 1
ATOM 4783 C C . LEU B 1 47 ? -11.938 65.812 -17.875 1 16.39 47 LEU B C 1
ATOM 4785 O O . LEU B 1 47 ? -11.227 65.375 -18.781 1 16.39 47 LEU B O 1
ATOM 4789 N N . ARG B 1 48 ? -11.508 65.438 -16.562 1 17.31 48 ARG B N 1
ATOM 4790 C CA . ARG B 1 48 ? -10.086 65.75 -16.453 1 17.31 48 ARG B CA 1
ATOM 4791 C C . ARG B 1 48 ? -9.242 64.75 -17.25 1 17.31 48 ARG B C 1
ATOM 4793 O O . ARG B 1 48 ? -9.555 63.562 -17.281 1 17.31 48 ARG B O 1
ATOM 4800 N N . PRO B 1 49 ? -8.094 65.188 -17.938 1 17.62 49 PRO B N 1
ATOM 4801 C CA . PRO B 1 49 ? -7.246 64.812 -19.062 1 17.62 49 PRO B CA 1
ATOM 4802 C C . PRO B 1 49 ? -6.18 63.781 -18.672 1 17.62 49 PRO B C 1
ATOM 4804 O O . PRO B 1 49 ? -5.34 64.062 -17.812 1 17.62 49 PRO B O 1
ATOM 4807 N N . ARG B 1 50 ? -6.367 62.531 -18.484 1 16.66 50 ARG B N 1
ATOM 4808 C CA . ARG B 1 50 ? -5.461 61.625 -17.797 1 16.66 50 ARG B CA 1
ATOM 4809 C C . ARG B 1 50 ? -4.211 61.344 -18.625 1 16.66 50 ARG B C 1
ATOM 4811 O O . ARG B 1 50 ? -3.518 60.344 -18.422 1 16.66 50 ARG B O 1
ATOM 4818 N N . PRO B 1 51 ? -3.588 62.219 -19.375 1 16.59 51 PRO B N 1
ATOM 4819 C CA . PRO B 1 51 ? -2.865 61.562 -20.453 1 16.59 51 PRO B CA 1
ATOM 4820 C C . PRO B 1 51 ? -1.592 60.875 -19.984 1 16.59 51 PRO B C 1
ATOM 4822 O O . PRO B 1 51 ? -1.065 60 -20.672 1 16.59 51 PRO B O 1
ATOM 4825 N N . ALA B 1 52 ? -1.018 61.062 -18.766 1 17.52 52 ALA B N 1
ATOM 4826 C CA . ALA B 1 52 ? 0.394 61.438 -18.906 1 17.52 52 ALA B CA 1
ATOM 4827 C C . ALA B 1 52 ? 1.216 60.219 -19.375 1 17.52 52 ALA B C 1
ATOM 4829 O O . ALA B 1 52 ? 0.929 59.094 -19 1 17.52 52 ALA B O 1
ATOM 4830 N N . PRO B 1 53 ? 2.25 60.406 -20.219 1 18.41 53 PRO B N 1
ATOM 4831 C CA . PRO B 1 53 ? 3.074 59.688 -21.203 1 18.41 53 PRO B CA 1
ATOM 4832 C C . PRO B 1 53 ? 4.199 58.906 -20.547 1 18.41 53 PRO B C 1
ATOM 4834 O O . PRO B 1 53 ? 5.012 58.281 -21.234 1 18.41 53 PRO B O 1
ATOM 4837 N N . LEU B 1 54 ? 3.988 58.219 -19.422 1 17.16 54 LEU B N 1
ATOM 4838 C CA . LEU B 1 54 ? 5.234 58.125 -18.672 1 17.16 54 LEU B CA 1
ATOM 4839 C C . LEU B 1 54 ? 6.309 57.406 -19.469 1 17.16 54 LEU B C 1
ATOM 4841 O O . LEU B 1 54 ? 6.031 56.406 -20.125 1 17.16 54 LEU B O 1
ATOM 4845 N N . PRO B 1 55 ? 7.488 57.938 -19.516 1 16.69 55 PRO B N 1
ATOM 4846 C CA . PRO B 1 55 ? 8.641 57.844 -20.422 1 16.69 55 PRO B CA 1
ATOM 4847 C C . PRO B 1 55 ? 9.305 56.469 -20.391 1 16.69 55 PRO B C 1
ATOM 4849 O O . PRO B 1 55 ? 8.93 55.625 -19.578 1 16.69 55 PRO B O 1
ATOM 4852 N N . PRO B 1 56 ? 10.633 56.438 -20 1 16.55 56 PRO B N 1
ATOM 4853 C CA . PRO B 1 56 ? 11.828 56.219 -20.812 1 16.55 56 PRO B CA 1
ATOM 4854 C C . PRO B 1 56 ? 12.375 54.781 -20.656 1 16.55 56 PRO B C 1
ATOM 4856 O O . PRO B 1 56 ? 12.633 54.125 -21.656 1 16.55 56 PRO B O 1
ATOM 4859 N N . HIS B 1 57 ? 13.055 54.438 -19.438 1 16.03 57 HIS B N 1
ATOM 4860 C CA . HIS B 1 57 ? 14.492 54.219 -19.438 1 16.03 57 HIS B CA 1
ATOM 4861 C C . HIS B 1 57 ? 14.797 52.719 -19.594 1 16.03 57 HIS B C 1
ATOM 4863 O O . HIS B 1 57 ? 14.023 51.875 -19.156 1 16.03 57 HIS B O 1
ATOM 4869 N N . ALA B 1 58 ? 15.914 52.25 -20.406 1 16.78 58 ALA B N 1
ATOM 4870 C CA . ALA B 1 58 ? 16.609 51.188 -21.125 1 16.78 58 ALA B CA 1
ATOM 4871 C C . ALA B 1 58 ? 17.312 50.25 -20.141 1 16.78 58 ALA B C 1
ATOM 4873 O O . ALA B 1 58 ? 18.422 50.562 -19.672 1 16.78 58 ALA B O 1
ATOM 4874 N N . ALA B 1 59 ? 16.734 49.812 -18.953 1 16.83 59 ALA B N 1
ATOM 4875 C CA . ALA B 1 59 ? 17.719 49.25 -18.031 1 16.83 59 ALA B CA 1
ATOM 4876 C C . ALA B 1 59 ? 18.531 48.156 -18.672 1 16.83 59 ALA B C 1
ATOM 4878 O O . ALA B 1 59 ? 17.969 47.219 -19.266 1 16.83 59 ALA B O 1
ATOM 4879 N N . LEU B 1 60 ? 19.891 48.344 -18.766 1 16.8 60 LEU B N 1
ATOM 4880 C CA . LEU B 1 60 ? 21.109 47.781 -19.328 1 16.8 60 LEU B CA 1
ATOM 4881 C C . LEU B 1 60 ? 21.344 46.344 -18.828 1 16.8 60 LEU B C 1
ATOM 4883 O O . LEU B 1 60 ? 21.156 46.094 -17.641 1 16.8 60 LEU B O 1
ATOM 4887 N N . LEU B 1 61 ? 21.391 45.281 -19.656 1 17.55 61 LEU B N 1
ATOM 4888 C CA . LEU B 1 61 ? 21.594 43.844 -19.719 1 17.55 61 LEU B CA 1
ATOM 4889 C C . LEU B 1 61 ? 22.969 43.469 -19.156 1 17.55 61 LEU B C 1
ATOM 4891 O O . LEU B 1 61 ? 23.375 42.312 -19.25 1 17.55 61 LEU B O 1
ATOM 4895 N N . HIS B 1 62 ? 23.703 44.375 -18.328 1 16.2 62 HIS B N 1
ATOM 4896 C CA . HIS B 1 62 ? 25.141 44.156 -18.391 1 16.2 62 HIS B CA 1
ATOM 4897 C C . HIS B 1 62 ? 25.484 42.719 -18.031 1 16.2 62 HIS B C 1
ATOM 4899 O O . HIS B 1 62 ? 24.75 42.031 -17.312 1 16.2 62 HIS B O 1
ATOM 4905 N N . GLY B 1 63 ? 26.656 42.094 -18.688 1 17.25 63 GLY B N 1
ATOM 4906 C CA . GLY B 1 63 ? 27.469 41 -19.141 1 17.25 63 GLY B CA 1
ATOM 4907 C C . GLY B 1 63 ? 28.344 40.406 -18.047 1 17.25 63 GLY B C 1
ATOM 4908 O O . GLY B 1 63 ? 29.047 39.438 -18.266 1 17.25 63 GLY B O 1
ATOM 4909 N N . VAL B 1 64 ? 28.469 40.906 -16.75 1 16.22 64 VAL B N 1
ATOM 4910 C CA . VAL B 1 64 ? 29.859 40.875 -16.281 1 16.22 64 VAL B CA 1
ATOM 4911 C C . VAL B 1 64 ? 30.312 39.438 -16.125 1 16.22 64 VAL B C 1
ATOM 4913 O O . VAL B 1 64 ? 29.594 38.625 -15.523 1 16.22 64 VAL B O 1
ATOM 4916 N N . PRO B 1 65 ? 31.375 38.969 -16.828 1 17.92 65 PRO B N 1
ATOM 4917 C CA . PRO B 1 65 ? 32.125 37.75 -16.984 1 17.92 65 PRO B CA 1
ATOM 4918 C C . PRO B 1 65 ? 32.906 37.344 -15.719 1 17.92 65 PRO B C 1
ATOM 4920 O O . PRO B 1 65 ? 33.625 36.344 -15.711 1 17.92 65 PRO B O 1
ATOM 4923 N N . ALA B 1 66 ? 32.719 37.906 -14.578 1 16.11 66 ALA B N 1
ATOM 4924 C CA . ALA B 1 66 ? 33.906 38.094 -13.742 1 16.11 66 ALA B CA 1
ATOM 4925 C C . ALA B 1 66 ? 34.688 36.781 -13.562 1 16.11 66 ALA B C 1
ATOM 4927 O O . ALA B 1 66 ? 34.125 35.719 -13.688 1 16.11 66 ALA B O 1
ATOM 4928 N N . GLY B 1 67 ? 36.031 36.938 -13.062 1 15.79 67 GLY B N 1
ATOM 4929 C CA . GLY B 1 67 ? 37.438 36.625 -13.016 1 15.79 67 GLY B CA 1
ATOM 4930 C C . GLY B 1 67 ? 37.781 35.438 -12.125 1 15.79 67 GLY B C 1
ATOM 4931 O O . GLY B 1 67 ? 38.469 34.5 -12.547 1 15.79 67 GLY B O 1
ATOM 4932 N N . ASP B 1 68 ? 37.844 35.625 -10.766 1 16.3 68 ASP B N 1
ATOM 4933 C CA . ASP B 1 68 ? 39.125 35.438 -10.117 1 16.3 68 ASP B CA 1
ATOM 4934 C C . ASP B 1 68 ? 39.406 33.969 -9.859 1 16.3 68 ASP B C 1
ATOM 4936 O O . ASP B 1 68 ? 38.469 33.188 -9.648 1 16.3 68 ASP B O 1
ATOM 4940 N N . GLY B 1 69 ? 40.719 33.469 -10.023 1 16.36 69 GLY B N 1
ATOM 4941 C CA . GLY B 1 69 ? 41.719 32.438 -10.125 1 16.36 69 GLY B CA 1
ATOM 4942 C C . GLY B 1 69 ? 41.969 31.703 -8.82 1 16.36 69 GLY B C 1
ATOM 4943 O O . GLY B 1 69 ? 42.719 30.719 -8.773 1 16.36 69 GLY B O 1
ATOM 4944 N N . GLY B 1 70 ? 41.594 32.344 -7.602 1 15.98 70 GLY B N 1
ATOM 4945 C CA . GLY B 1 70 ? 42.625 32.062 -6.633 1 15.98 70 GLY B CA 1
ATOM 4946 C C . GLY B 1 70 ? 42.875 30.594 -6.398 1 15.98 70 GLY B C 1
ATOM 4947 O O . GLY B 1 70 ? 42.062 29.766 -6.773 1 15.98 70 GLY B O 1
ATOM 4948 N N . GLU B 1 71 ? 44.031 30.344 -5.613 1 16.28 71 GLU B N 1
ATOM 4949 C CA . GLU B 1 71 ? 45.125 29.484 -5.266 1 16.28 71 GLU B CA 1
ATOM 4950 C C . GLU B 1 71 ? 44.656 28.266 -4.457 1 16.28 71 GLU B C 1
ATOM 4952 O O . GLU B 1 71 ? 43.75 28.391 -3.635 1 16.28 71 GLU B O 1
ATOM 4957 N N . ILE B 1 72 ? 44.906 27.094 -5.008 1 16.11 72 ILE B N 1
ATOM 4958 C CA . ILE B 1 72 ? 44.938 25.672 -4.695 1 16.11 72 ILE B CA 1
ATOM 4959 C C . ILE B 1 72 ? 45.75 25.438 -3.424 1 16.11 72 ILE B C 1
ATOM 4961 O O . ILE B 1 72 ? 47 25.469 -3.455 1 16.11 72 ILE B O 1
ATOM 4965 N N . ARG B 1 73 ? 45.469 26.25 -2.26 1 15.3 73 ARG B N 1
ATOM 4966 C CA . ARG B 1 73 ? 46.438 26.078 -1.165 1 15.3 73 ARG B CA 1
ATOM 4967 C C . ARG B 1 73 ? 46.594 24.594 -0.832 1 15.3 73 ARG B C 1
ATOM 4969 O O . ARG B 1 73 ? 45.625 23.875 -0.638 1 15.3 73 ARG B O 1
ATOM 4976 N N . SER B 1 74 ? 47.938 24.031 -0.972 1 15.23 74 SER B N 1
ATOM 4977 C CA . SER B 1 74 ? 48.781 22.844 -0.934 1 15.23 74 SER B CA 1
ATOM 4978 C C . SER B 1 74 ? 48.938 22.312 0.487 1 15.23 74 SER B C 1
ATOM 4980 O O . SER B 1 74 ? 49.125 21.109 0.686 1 15.23 74 SER B O 1
ATOM 4982 N N . HIS B 1 75 ? 49.031 23.203 1.576 1 14.78 75 HIS B N 1
ATOM 4983 C CA . HIS B 1 75 ? 50.062 22.812 2.514 1 14.78 75 HIS B CA 1
ATOM 4984 C C . HIS B 1 75 ? 49.781 21.453 3.146 1 14.78 75 HIS B C 1
ATOM 4986 O O . HIS B 1 75 ? 48.594 21.141 3.404 1 14.78 75 HIS B O 1
ATOM 4992 N N . LEU B 1 76 ? 50.875 20.547 3.219 1 15.23 76 LEU B N 1
ATOM 4993 C CA . LEU B 1 76 ? 51.656 19.375 3.584 1 15.23 76 LEU B CA 1
ATOM 4994 C C . LEU B 1 76 ? 51.75 19.234 5.102 1 15.23 76 LEU B C 1
ATOM 4996 O O . LEU B 1 76 ? 52.562 18.469 5.605 1 15.23 76 LEU B O 1
ATOM 5000 N N . ALA B 1 77 ? 51 20.062 5.922 1 15.02 77 ALA B N 1
ATOM 5001 C CA . ALA B 1 77 ? 51.719 20.188 7.188 1 15.02 77 ALA B CA 1
ATOM 5002 C C . ALA B 1 77 ? 52.031 18.812 7.77 1 15.02 77 ALA B C 1
ATOM 5004 O O . ALA B 1 77 ? 51.438 17.812 7.406 1 15.02 77 ALA B O 1
ATOM 5005 N N . GLU B 1 78 ? 52.656 18.844 9.141 1 14.93 78 GLU B N 1
ATOM 5006 C CA . GLU B 1 78 ? 53.719 18.312 9.992 1 14.93 78 GLU B CA 1
ATOM 5007 C C . GLU B 1 78 ? 53.375 16.891 10.438 1 14.93 78 GLU B C 1
ATOM 5009 O O . GLU B 1 78 ? 52.219 16.516 10.547 1 14.93 78 GLU B O 1
ATOM 5014 N N . ALA B 1 79 ? 54.531 16.047 10.602 1 15.51 79 ALA B N 1
ATOM 5015 C CA . ALA B 1 79 ? 55.25 14.812 10.922 1 15.51 79 ALA B CA 1
ATOM 5016 C C . ALA B 1 79 ? 55.094 14.453 12.391 1 15.51 79 ALA B C 1
ATOM 5018 O O . ALA B 1 79 ? 55.625 13.43 12.852 1 15.51 79 ALA B O 1
ATOM 5019 N N . VAL B 1 80 ? 54.5 15.336 13.328 1 13.98 80 VAL B N 1
ATOM 5020 C CA . VAL B 1 80 ? 55.062 15.258 14.664 1 13.98 80 VAL B CA 1
ATOM 5021 C C . VAL B 1 80 ? 55.094 13.805 15.141 1 13.98 80 VAL B C 1
ATOM 5023 O O . VAL B 1 80 ? 54.281 12.984 14.664 1 13.98 80 VAL B O 1
ATOM 5026 N N . GLU B 1 81 ? 54.969 13.594 16.5 1 14.8 81 GLU B N 1
ATOM 5027 C CA . GLU B 1 81 ? 55.844 13.203 17.594 1 14.8 81 GLU B CA 1
ATOM 5028 C C . GLU B 1 81 ? 55.844 11.688 17.781 1 14.8 81 GLU B C 1
ATOM 5030 O O . GLU B 1 81 ? 54.844 11.031 17.578 1 14.8 81 GLU B O 1
ATOM 5035 N N . ARG B 1 82 ? 57.094 11.266 18.219 1 15.14 82 ARG B N 1
ATOM 5036 C CA . ARG B 1 82 ? 58 10.156 18.453 1 15.14 82 ARG B CA 1
ATOM 5037 C C . ARG B 1 82 ? 57.406 9.117 19.391 1 15.14 82 ARG B C 1
ATOM 5039 O O . ARG B 1 82 ? 56.312 9.336 19.938 1 15.14 82 ARG B O 1
ATOM 5046 N N . ALA B 1 83 ? 58.281 8.703 20.594 1 14.32 83 ALA B N 1
ATOM 5047 C CA . ALA B 1 83 ? 59.031 7.559 21.109 1 14.32 83 ALA B CA 1
ATOM 5048 C C . ALA B 1 83 ? 58.406 7.02 22.391 1 14.32 83 ALA B C 1
ATOM 5050 O O . ALA B 1 83 ? 58.906 6.062 22.984 1 14.32 83 ALA B O 1
ATOM 5051 N N . ALA B 1 84 ? 57.5 7.57 23.156 1 15.59 84 ALA B N 1
ATOM 5052 C CA . ALA B 1 84 ? 57.781 7.441 24.578 1 15.59 84 ALA B CA 1
ATOM 5053 C C . ALA B 1 84 ? 57.781 5.98 25.016 1 15.59 84 ALA B C 1
ATOM 5055 O O . ALA B 1 84 ? 57 5.176 24.5 1 15.59 84 ALA B O 1
ATOM 5056 N N . GLY B 1 85 ? 58.719 5.52 26.078 1 14.99 85 GLY B N 1
ATOM 5057 C CA . GLY B 1 85 ? 59.531 4.434 26.609 1 14.99 85 GLY B CA 1
ATOM 5058 C C . GLY B 1 85 ? 58.688 3.389 27.344 1 14.99 85 GLY B C 1
ATOM 5059 O O . GLY B 1 85 ? 58.906 2.188 27.172 1 14.99 85 GLY B O 1
ATOM 5060 N N . GLY B 1 86 ? 58.031 3.775 28.5 1 15.51 86 GLY B N 1
ATOM 5061 C CA . GLY B 1 86 ? 58.469 3.066 29.688 1 15.51 86 GLY B CA 1
ATOM 5062 C C . GLY B 1 86 ? 58.062 1.601 29.688 1 15.51 86 GLY B C 1
ATOM 5063 O O . GLY B 1 86 ? 57.281 1.172 28.859 1 15.51 86 GLY B O 1
ATOM 5064 N N . GLY B 1 87 ? 58.406 0.974 30.906 1 15.69 87 GLY B N 1
ATOM 5065 C CA . GLY B 1 87 ? 58.969 -0.226 31.5 1 15.69 87 GLY B CA 1
ATOM 5066 C C . GLY B 1 87 ? 57.969 -1.364 31.609 1 15.69 87 GLY B C 1
ATOM 5067 O O . GLY B 1 87 ? 56.781 -1.168 31.391 1 15.69 87 GLY B O 1
ATOM 5068 N N . ARG B 1 88 ? 58.562 -2.398 32.25 1 16.84 88 ARG B N 1
ATOM 5069 C CA . ARG B 1 88 ? 58.656 -3.855 32.25 1 16.84 88 ARG B CA 1
ATOM 5070 C C . ARG B 1 88 ? 57.438 -4.477 32.906 1 16.84 88 ARG B C 1
ATOM 5072 O O . ARG B 1 88 ? 57.062 -5.613 32.594 1 16.84 88 ARG B O 1
ATOM 5079 N N . PRO B 1 89 ? 56.594 -3.85 33.875 1 15.86 89 PRO B N 1
ATOM 5080 C CA . PRO B 1 89 ? 56.688 -4.758 35.031 1 15.86 89 PRO B CA 1
ATOM 5081 C C . PRO B 1 89 ? 56 -6.098 34.781 1 15.86 89 PRO B C 1
ATOM 5083 O O . PRO B 1 89 ? 55.062 -6.172 33.969 1 15.86 89 PRO B O 1
ATOM 5086 N N . ARG B 1 90 ? 56.688 -7.176 35.188 1 16.14 90 ARG B N 1
ATOM 5087 C CA . ARG B 1 90 ? 56.781 -8.625 35.062 1 16.14 90 ARG B CA 1
ATOM 5088 C C . ARG B 1 90 ? 55.5 -9.297 35.531 1 16.14 90 ARG B C 1
ATOM 5090 O O . ARG B 1 90 ? 55 -10.203 34.844 1 16.14 90 ARG B O 1
ATOM 5097 N N . ASP B 1 91 ? 54.969 -9.016 36.812 1 15.87 91 ASP B N 1
ATOM 5098 C CA . ASP B 1 91 ? 54.938 -10.203 37.656 1 15.87 91 ASP B CA 1
ATOM 5099 C C . ASP B 1 91 ? 53.719 -11.062 37.344 1 15.87 91 ASP B C 1
ATOM 5101 O O . ASP B 1 91 ? 52.594 -10.547 37.219 1 15.87 91 ASP B O 1
ATOM 5105 N N . CYS B 1 92 ? 53.969 -12.266 36.781 1 16.67 92 CYS B N 1
ATOM 5106 C CA . CYS B 1 92 ? 53.219 -13.445 36.344 1 16.67 92 CYS B CA 1
ATOM 5107 C C . CYS B 1 92 ? 52.312 -13.969 37.469 1 16.67 92 CYS B C 1
ATOM 5109 O O . CYS B 1 92 ? 52.594 -15.016 38.062 1 16.67 92 CYS B O 1
ATOM 5111 N N . ARG B 1 93 ? 51.969 -13.086 38.469 1 17.22 93 ARG B N 1
ATOM 5112 C CA . ARG B 1 93 ? 51.594 -13.805 39.688 1 17.22 93 ARG B CA 1
ATOM 5113 C C . ARG B 1 93 ? 50.625 -14.945 39.375 1 17.22 93 ARG B C 1
ATOM 5115 O O . ARG B 1 93 ? 49.75 -14.805 38.531 1 17.22 93 ARG B O 1
ATOM 5122 N N . HIS B 1 94 ? 50.906 -16.141 40.031 1 16.44 94 HIS B N 1
ATOM 5123 C CA . HIS B 1 94 ? 50.625 -17.578 40.031 1 16.44 94 HIS B CA 1
ATOM 5124 C C . HIS B 1 94 ? 49.125 -17.844 40.188 1 16.44 94 HIS B C 1
ATOM 5126 O O . HIS B 1 94 ? 48.531 -18.531 39.375 1 16.44 94 HIS B O 1
ATOM 5132 N N . HIS B 1 95 ? 48.75 -18.438 41.375 1 16.19 95 HIS B N 1
ATOM 5133 C CA . HIS B 1 95 ? 48.344 -19.797 41.688 1 16.19 95 HIS B CA 1
ATOM 5134 C C . HIS B 1 95 ? 46.812 -19.906 41.75 1 16.19 95 HIS B C 1
ATOM 5136 O O . HIS B 1 95 ? 46.219 -20.797 41.156 1 16.19 95 HIS B O 1
ATOM 5142 N N . ARG B 1 96 ? 46.25 -19.406 42.969 1 16.25 96 ARG B N 1
ATOM 5143 C CA . ARG B 1 96 ? 45.5 -20.266 43.875 1 16.25 96 ARG B CA 1
ATOM 5144 C C . ARG B 1 96 ? 44.031 -20.344 43.469 1 16.25 96 ARG B C 1
ATOM 5146 O O . ARG B 1 96 ? 43.375 -19.312 43.25 1 16.25 96 ARG B O 1
ATOM 5153 N N . ALA B 1 97 ? 43.562 -21.516 43 1 17.53 97 ALA B N 1
ATOM 5154 C CA . ALA B 1 97 ? 42.312 -22.031 42.469 1 17.53 97 ALA B CA 1
ATOM 5155 C C . ALA B 1 97 ? 41.156 -21.766 43.438 1 17.53 97 ALA B C 1
ATOM 5157 O O . ALA B 1 97 ? 40.031 -22.203 43.188 1 17.53 97 ALA B O 1
ATOM 5158 N N . ARG B 1 98 ? 41.562 -21.188 44.75 1 17.16 98 ARG B N 1
ATOM 5159 C CA . ARG B 1 98 ? 40.75 -21.797 45.781 1 17.16 98 ARG B CA 1
ATOM 5160 C C . ARG B 1 98 ? 39.25 -21.625 45.469 1 17.16 98 ARG B C 1
ATOM 5162 O O . ARG B 1 98 ? 38.875 -20.828 44.625 1 17.16 98 ARG B O 1
ATOM 5169 N N . GLU B 1 99 ? 38.531 -21.516 46.562 1 18.34 99 GLU B N 1
ATOM 5170 C CA . GLU B 1 99 ? 37.344 -22.031 47.219 1 18.34 99 GLU B CA 1
ATOM 5171 C C . GLU B 1 99 ? 36.125 -21.172 46.938 1 18.34 99 GLU B C 1
ATOM 5173 O O . GLU B 1 99 ? 35.031 -21.422 47.469 1 18.34 99 GLU B O 1
ATOM 5178 N N . GLY B 1 100 ? 36.188 -20.109 46.062 1 17.77 100 GLY B N 1
ATOM 5179 C CA . GLY B 1 100 ? 35.312 -19.047 46.531 1 17.77 100 GLY B CA 1
ATOM 5180 C C . GLY B 1 100 ? 33.875 -19.484 46.719 1 17.77 100 GLY B C 1
ATOM 5181 O O . GLY B 1 100 ? 33.469 -20.516 46.188 1 17.77 100 GLY B O 1
ATOM 5182 N N . PRO B 1 101 ? 33.281 -18.766 47.688 1 20.41 101 PRO B N 1
ATOM 5183 C CA . PRO B 1 101 ? 32.094 -18.859 48.531 1 20.41 101 PRO B CA 1
ATOM 5184 C C . PRO B 1 101 ? 30.812 -19.125 47.75 1 20.41 101 PRO B C 1
ATOM 5186 O O . PRO B 1 101 ? 30.781 -18.953 46.531 1 20.41 101 PRO B O 1
ATOM 5189 N N . PRO B 1 102 ? 29.781 -19.359 48.531 1 20.28 102 PRO B N 1
ATOM 5190 C CA . PRO B 1 102 ? 28.422 -19.891 48.406 1 20.28 102 PRO B CA 1
ATOM 5191 C C . PRO B 1 102 ? 27.562 -19.078 47.438 1 20.28 102 PRO B C 1
ATOM 5193 O O . PRO B 1 102 ? 27.703 -17.859 47.375 1 20.28 102 PRO B O 1
ATOM 5196 N N . MET B 1 103 ? 27.375 -19.5 46.281 1 20.23 103 MET B N 1
ATOM 5197 C CA . MET B 1 103 ? 26.594 -18.797 45.25 1 20.23 103 MET B CA 1
ATOM 5198 C C . MET B 1 103 ? 25.266 -18.312 45.844 1 20.23 103 MET B C 1
ATOM 5200 O O . MET B 1 103 ? 24.406 -19.125 46.188 1 20.23 103 MET B O 1
ATOM 5204 N N . GLU B 1 104 ? 25.344 -17.344 46.812 1 18.94 104 GLU B N 1
ATOM 5205 C CA . GLU B 1 104 ? 24.172 -16.734 47.406 1 18.94 104 GLU B CA 1
ATOM 5206 C C . GLU B 1 104 ? 23.016 -16.641 46.438 1 18.94 104 GLU B C 1
ATOM 5208 O O . GLU B 1 104 ? 23.219 -16.688 45.219 1 18.94 104 GLU B O 1
ATOM 5213 N N . GLY B 1 105 ? 21.75 -16.422 47.062 1 19.11 105 GLY B N 1
ATOM 5214 C CA . GLY B 1 105 ? 20.328 -16.469 46.75 1 19.11 105 GLY B CA 1
ATOM 5215 C C . GLY B 1 105 ? 19.906 -15.492 45.688 1 19.11 105 GLY B C 1
ATOM 5216 O O . GLY B 1 105 ? 19.922 -14.273 45.875 1 19.11 105 GLY B O 1
ATOM 5217 N N . HIS B 1 106 ? 20.516 -15.648 44.562 1 21.06 106 HIS B N 1
ATOM 5218 C CA . HIS B 1 106 ? 20.203 -14.672 43.5 1 21.06 106 HIS B CA 1
ATOM 5219 C C . HIS B 1 106 ? 18.703 -14.477 43.375 1 21.06 106 HIS B C 1
ATOM 5221 O O . HIS B 1 106 ? 17.984 -15.398 43 1 21.06 106 HIS B O 1
ATOM 5227 N N . HIS B 1 107 ? 18.219 -13.789 44.406 1 19.78 107 HIS B N 1
ATOM 5228 C CA . HIS B 1 107 ? 16.859 -13.266 44.312 1 19.78 107 HIS B CA 1
ATOM 5229 C C . HIS B 1 107 ? 16.609 -12.656 42.938 1 19.78 107 HIS B C 1
ATOM 5231 O O . HIS B 1 107 ? 17.234 -11.656 42.562 1 19.78 107 HIS B O 1
ATOM 5237 N N . CYS B 1 108 ? 16.625 -13.523 41.969 1 22.06 108 CYS B N 1
ATOM 5238 C CA . CYS B 1 108 ? 16.141 -13.164 40.656 1 22.06 108 CYS B CA 1
ATOM 5239 C C . CYS B 1 108 ? 14.922 -12.258 40.719 1 22.06 108 CYS B C 1
ATOM 5241 O O . CYS B 1 108 ? 13.805 -12.727 40.938 1 22.06 108 CYS B O 1
ATOM 5243 N N . HIS B 1 109 ? 15.07 -11.133 41.562 1 19.58 109 HIS B N 1
ATOM 5244 C CA . HIS B 1 109 ? 13.938 -10.219 41.688 1 19.58 109 HIS B CA 1
ATOM 5245 C C . HIS B 1 109 ? 13.289 -9.984 40.312 1 19.58 109 HIS B C 1
ATOM 5247 O O . HIS B 1 109 ? 13.898 -10.234 39.281 1 19.58 109 HIS B O 1
ATOM 5253 N N . HIS B 1 110 ? 12.117 -9.203 40.344 1 20.27 110 HIS B N 1
ATOM 5254 C CA . HIS B 1 110 ? 10.961 -8.859 39.531 1 20.27 110 HIS B CA 1
ATOM 5255 C C . HIS B 1 110 ? 11.391 -8.258 38.188 1 20.27 110 HIS B C 1
ATOM 5257 O O . HIS B 1 110 ? 10.93 -8.688 37.125 1 20.27 110 HIS B O 1
ATOM 5263 N N . ASP B 1 111 ? 11.812 -6.867 38.25 1 21.11 111 ASP B N 1
ATOM 5264 C CA . ASP B 1 111 ? 11.398 -5.922 37.219 1 21.11 111 ASP B CA 1
ATOM 5265 C C . ASP B 1 111 ? 12.312 -6.012 36 1 21.11 111 ASP B C 1
ATOM 5267 O O . ASP B 1 111 ? 12.742 -4.988 35.469 1 21.11 111 ASP B O 1
ATOM 5271 N N . SER B 1 112 ? 13.078 -6.973 35.875 1 21.38 112 SER B N 1
ATOM 5272 C CA . SER B 1 112 ? 14.195 -7.133 34.938 1 21.38 112 SER B CA 1
ATOM 5273 C C . SER B 1 112 ? 13.727 -7.012 33.5 1 21.38 112 SER B C 1
ATOM 5275 O O . SER B 1 112 ? 13.219 -7.977 32.906 1 21.38 112 SER B O 1
ATOM 5277 N N . LEU B 1 113 ? 13.164 -5.914 33.219 1 24.14 113 LEU B N 1
ATOM 5278 C CA . LEU B 1 113 ? 12.844 -5.383 31.891 1 24.14 113 LEU B CA 1
ATOM 5279 C C . LEU B 1 113 ? 14.07 -5.43 30.984 1 24.14 113 LEU B C 1
ATOM 5281 O O . LEU B 1 113 ? 14.406 -4.43 30.344 1 24.14 113 LEU B O 1
ATOM 5285 N N . TYR B 1 114 ? 15.227 -6.055 31.422 1 23.48 114 TYR B N 1
ATOM 5286 C CA . TYR B 1 114 ? 16.578 -5.938 30.875 1 23.48 114 TYR B CA 1
ATOM 5287 C C . TYR B 1 114 ? 16.562 -6.199 29.375 1 23.48 114 TYR B C 1
ATOM 5289 O O . TYR B 1 114 ? 17.203 -5.473 28.609 1 23.48 114 TYR B O 1
ATOM 5297 N N . CYS B 1 115 ? 16.484 -7.422 29.062 1 22.91 115 CYS B N 1
ATOM 5298 C CA . CYS B 1 115 ? 17.266 -8.016 27.969 1 22.91 115 CYS B CA 1
ATOM 5299 C C . CYS B 1 115 ? 16.938 -7.352 26.641 1 22.91 115 CYS B C 1
ATOM 5301 O O . CYS B 1 115 ? 15.953 -7.715 25.984 1 22.91 115 CYS B O 1
ATOM 5303 N N . VAL B 1 116 ? 17.016 -6.098 26.562 1 26.72 116 VAL B N 1
ATOM 5304 C CA . VAL B 1 116 ? 17.016 -5.195 25.422 1 26.72 116 VAL B CA 1
ATOM 5305 C C . VAL B 1 116 ? 18.219 -5.512 24.531 1 26.72 116 VAL B C 1
ATOM 5307 O O . VAL B 1 116 ? 19.297 -4.953 24.703 1 26.72 116 VAL B O 1
ATOM 5310 N N . TRP B 1 117 ? 18.891 -6.625 24.422 1 25.58 117 TRP B N 1
ATOM 5311 C CA . TRP B 1 117 ? 20.25 -6.812 23.938 1 25.58 117 TRP B CA 1
ATOM 5312 C C . TRP B 1 117 ? 20.531 -5.926 22.734 1 25.58 117 TRP B C 1
ATOM 5314 O O . TRP B 1 117 ? 21.312 -4.973 22.812 1 25.58 117 TRP B O 1
ATOM 5324 N N . VAL B 1 118 ? 21 -6.551 21.453 1 29.7 118 VAL B N 1
ATOM 5325 C CA . VAL B 1 118 ? 21.438 -6.176 20.109 1 29.7 118 VAL B CA 1
ATOM 5326 C C . VAL B 1 118 ? 20.375 -5.316 19.438 1 29.7 118 VAL B C 1
ATOM 5328 O O . VAL B 1 118 ? 19.172 -5.555 19.609 1 29.7 118 VAL B O 1
ATOM 5331 N N . LEU B 1 119 ? 20.516 -4.098 18.969 1 37.88 119 LEU B N 1
ATOM 5332 C CA . LEU B 1 119 ? 19.531 -3.186 18.391 1 37.88 119 LEU B CA 1
ATOM 5333 C C . LEU B 1 119 ? 18.422 -3.955 17.688 1 37.88 119 LEU B C 1
ATOM 5335 O O . LEU B 1 119 ? 18.5 -4.207 16.484 1 37.88 119 LEU B O 1
ATOM 5339 N N . SER B 1 120 ? 17.969 -4.996 18.203 1 43.78 120 SER B N 1
ATOM 5340 C CA . SER B 1 120 ? 16.828 -5.75 17.688 1 43.78 120 SER B CA 1
ATOM 5341 C C . SER B 1 120 ? 15.562 -4.891 17.656 1 43.78 120 SER B C 1
ATOM 5343 O O . SER B 1 120 ? 15.438 -3.936 18.422 1 43.78 120 SER B O 1
ATOM 5345 N N . PRO B 1 121 ? 15 -4.828 16.531 1 49.44 121 PRO B N 1
ATOM 5346 C CA . PRO B 1 121 ? 13.664 -4.234 16.469 1 49.44 121 PRO B CA 1
ATOM 5347 C C . PRO B 1 121 ? 12.922 -4.328 17.797 1 49.44 121 PRO B C 1
ATOM 5349 O O . PRO B 1 121 ? 12.148 -3.426 18.156 1 49.44 121 PRO B O 1
ATOM 5352 N N . GLY B 1 122 ? 13.227 -5.25 18.609 1 46.59 122 GLY B N 1
ATOM 5353 C CA . GLY B 1 122 ? 12.602 -5.34 19.922 1 46.59 122 GLY B CA 1
ATOM 5354 C C . GLY B 1 122 ? 13.031 -4.234 20.859 1 46.59 122 GLY B C 1
ATOM 5355 O O . GLY B 1 122 ? 12.195 -3.656 21.562 1 46.59 122 GLY B O 1
ATOM 5356 N N . HIS B 1 123 ? 14.289 -3.947 20.875 1 45.12 123 HIS B N 1
ATOM 5357 C CA . HIS B 1 123 ? 14.805 -2.85 21.688 1 45.12 123 HIS B CA 1
ATOM 5358 C C . HIS B 1 123 ? 14.258 -1.509 21.203 1 45.12 123 HIS B C 1
ATOM 5360 O O . HIS B 1 123 ? 13.906 -0.65 22.016 1 45.12 123 HIS B O 1
ATOM 5366 N N . LEU B 1 124 ? 14.289 -1.399 19.922 1 50.78 124 LEU B N 1
ATOM 5367 C CA . LEU B 1 124 ? 13.727 -0.173 19.359 1 50.78 124 LEU B CA 1
ATOM 5368 C C . LEU B 1 124 ? 12.266 -0.011 19.766 1 50.78 124 LEU B C 1
ATOM 5370 O O . LEU B 1 124 ? 11.836 1.088 20.125 1 50.78 124 LEU B O 1
ATOM 5374 N N . LEU B 1 125 ? 11.695 -1.145 19.797 1 53.91 125 LEU B N 1
ATOM 5375 C CA . LEU B 1 125 ? 10.289 -1.124 20.172 1 53.91 125 LEU B CA 1
ATOM 5376 C C . LEU B 1 125 ? 10.125 -0.744 21.641 1 53.91 125 LEU B C 1
ATOM 5378 O O . LEU B 1 125 ? 9.211 0.012 21.984 1 53.91 125 LEU B O 1
ATOM 5382 N N . ASN B 1 126 ? 11 -1.323 22.422 1 47.28 126 ASN B N 1
ATOM 5383 C CA . ASN B 1 126 ? 10.93 -1.004 23.844 1 47.28 126 ASN B CA 1
ATOM 5384 C C . ASN B 1 126 ? 11.266 0.462 24.109 1 47.28 126 ASN B C 1
ATOM 5386 O O . ASN B 1 126 ? 10.633 1.105 24.953 1 47.28 126 ASN B O 1
ATOM 5390 N N . ARG B 1 127 ? 12.211 0.896 23.422 1 47.16 127 ARG B N 1
ATOM 5391 C CA . ARG B 1 127 ? 12.609 2.289 23.609 1 47.16 127 ARG B CA 1
ATOM 5392 C C . ARG B 1 127 ? 11.531 3.234 23.078 1 47.16 127 ARG B C 1
ATOM 5394 O O . ARG B 1 127 ? 11.266 4.277 23.688 1 47.16 127 ARG B O 1
ATOM 5401 N N . VAL B 1 128 ? 11.078 2.861 21.938 1 51.72 128 VAL B N 1
ATOM 5402 C CA . VAL B 1 128 ? 9.984 3.67 21.406 1 51.72 128 VAL B CA 1
ATOM 5403 C C . VAL B 1 128 ? 8.812 3.666 22.391 1 51.72 128 VAL B C 1
ATOM 5405 O O . VAL B 1 128 ? 8.188 4.703 22.625 1 51.72 128 VAL B O 1
ATOM 5408 N N . SER B 1 129 ? 8.484 2.475 22.859 1 45 129 SER B N 1
ATOM 5409 C CA . SER B 1 129 ? 7.379 2.35 23.797 1 45 129 SER B CA 1
ATOM 5410 C C . SER B 1 129 ? 7.668 3.109 25.094 1 45 129 SER B C 1
ATOM 5412 O O . SER B 1 129 ? 6.77 3.736 25.656 1 45 129 SER B O 1
ATOM 5414 N N . LEU B 1 130 ? 8.883 2.893 25.594 1 43.16 130 LEU B N 1
ATOM 5415 C CA . LEU B 1 130 ? 9.195 3.453 26.906 1 43.16 130 LEU B CA 1
ATOM 5416 C C . LEU B 1 130 ? 9.578 4.926 26.781 1 43.16 130 LEU B C 1
ATOM 5418 O O . LEU B 1 130 ? 9.211 5.738 27.625 1 43.16 130 LEU B O 1
ATOM 5422 N N . SER B 1 131 ? 10.508 5.336 26.031 1 45.06 131 SER B N 1
ATOM 5423 C CA . SER B 1 131 ? 11.141 6.645 26.156 1 45.06 131 SER B CA 1
ATOM 5424 C C . SER B 1 131 ? 10.406 7.699 25.328 1 45.06 131 SER B C 1
ATOM 5426 O O . SER B 1 131 ? 10.227 8.828 25.781 1 45.06 131 SER B O 1
ATOM 5428 N N . GLY B 1 132 ? 10.25 7.602 24.094 1 47.25 132 GLY B N 1
ATOM 5429 C CA . GLY B 1 132 ? 9.961 8.703 23.172 1 47.25 132 GLY B CA 1
ATOM 5430 C C . GLY B 1 132 ? 8.484 9.062 23.125 1 47.25 132 GLY B C 1
ATOM 5431 O O . GLY B 1 132 ? 8.133 10.242 23.141 1 47.25 132 GLY B O 1
ATOM 5432 N N . GLY B 1 133 ? 7.648 8.133 22.828 1 50.44 133 GLY B N 1
ATOM 5433 C CA . GLY B 1 133 ? 6.238 8.445 22.656 1 50.44 133 GLY B CA 1
ATOM 5434 C C . GLY B 1 133 ? 5.551 8.867 23.938 1 50.44 133 GLY B C 1
ATOM 5435 O O . GLY B 1 133 ? 4.605 9.656 23.906 1 50.44 133 GLY B O 1
ATOM 5436 N N . LEU B 1 134 ? 6.152 8.422 25.062 1 57.94 134 LEU B N 1
ATOM 5437 C CA . LEU B 1 134 ? 5.418 8.594 26.297 1 57.94 134 LEU B CA 1
ATOM 5438 C C . LEU B 1 134 ? 5.844 9.867 27.016 1 57.94 134 LEU B C 1
ATOM 5440 O O . LEU B 1 134 ? 5.121 10.375 27.875 1 57.94 134 LEU B O 1
ATOM 5444 N N . GLN B 1 135 ? 6.852 10.398 26.438 1 69.31 135 GLN B N 1
ATOM 5445 C CA . GLN B 1 135 ? 7.34 11.484 27.281 1 69.31 135 GLN B CA 1
ATOM 5446 C C . GLN B 1 135 ? 7.012 12.844 26.672 1 69.31 135 GLN B C 1
ATOM 5448 O O . GLN B 1 135 ? 7.223 13.875 27.312 1 69.31 135 GLN B O 1
ATOM 5453 N N . GLY B 1 136 ? 6.277 12.797 25.578 1 88.81 136 GLY B N 1
ATOM 5454 C CA . GLY B 1 136 ? 6.012 14.094 24.984 1 88.81 136 GLY B CA 1
ATOM 5455 C C . GLY B 1 136 ? 4.555 14.289 24.594 1 88.81 136 GLY B C 1
ATOM 5456 O O . GLY B 1 136 ? 3.676 13.594 25.109 1 88.81 136 GLY B O 1
ATOM 5457 N N . LEU B 1 137 ? 4.309 15.445 24 1 94.19 137 LEU B N 1
ATOM 5458 C CA . LEU B 1 137 ? 2.973 15.789 23.531 1 94.19 137 LEU B CA 1
ATOM 5459 C C . LEU B 1 137 ? 2.873 15.656 22.016 1 94.19 137 LEU B C 1
ATOM 5461 O O . LEU B 1 137 ? 3.645 16.281 21.281 1 94.19 137 LEU B O 1
ATOM 5465 N N . GLU B 1 138 ? 1.942 14.789 21.594 1 92.62 138 GLU B N 1
ATOM 5466 C CA . GLU B 1 138 ? 1.698 14.602 20.156 1 92.62 138 GLU B CA 1
ATOM 5467 C C . GLU B 1 138 ? 0.565 15.5 19.672 1 92.62 138 GLU B C 1
ATOM 5469 O O . GLU B 1 138 ? -0.603 15.258 19.984 1 92.62 138 GLU B O 1
ATOM 5474 N N . LEU B 1 139 ? 0.941 16.5 18.812 1 95.62 139 LEU B N 1
ATOM 5475 C CA . LEU B 1 139 ? -0.057 17.453 18.359 1 95.62 139 LEU B CA 1
ATOM 5476 C C . LEU B 1 139 ? -0.213 17.422 16.844 1 95.62 139 LEU B C 1
ATOM 5478 O O . LEU B 1 139 ? -0.839 18.297 16.25 1 95.62 139 LEU B O 1
ATOM 5482 N N . ILE B 1 140 ? 0.355 16.438 16.203 1 92.88 140 ILE B N 1
ATOM 5483 C CA . ILE B 1 140 ? 0.19 16.297 14.758 1 92.88 140 ILE B CA 1
ATOM 5484 C C . ILE B 1 140 ? -1.226 15.82 14.445 1 92.88 140 ILE B C 1
ATOM 5486 O O . ILE B 1 140 ? -1.642 14.75 14.891 1 92.88 140 ILE B O 1
ATOM 5490 N N . PRO B 1 141 ? -1.935 16.562 13.586 1 95.25 141 PRO B N 1
ATOM 5491 C CA . PRO B 1 141 ? -3.35 16.25 13.375 1 95.25 141 PRO B CA 1
ATOM 5492 C C . PRO B 1 141 ? -3.561 14.891 12.719 1 95.25 141 PRO B C 1
ATOM 5494 O O . PRO B 1 141 ? -4.629 14.297 12.859 1 95.25 141 PRO B O 1
ATOM 5497 N N . SER B 1 142 ? -2.592 14.406 11.977 1 92.62 142 SER B N 1
ATOM 5498 C CA . SER B 1 142 ? -2.727 13.156 11.234 1 92.62 142 SER B CA 1
ATOM 5499 C C . SER B 1 142 ? -2.199 11.977 12.039 1 92.62 142 SER B C 1
ATOM 5501 O O . SER B 1 142 ? -2.051 10.875 11.516 1 92.62 142 SER B O 1
ATOM 5503 N N . GLU B 1 143 ? -1.908 12.18 13.305 1 90.69 143 GLU B N 1
ATOM 5504 C CA . GLU B 1 143 ? -1.435 11.086 14.141 1 90.69 143 GLU B CA 1
ATOM 5505 C C . GLU B 1 143 ? -2.424 10.781 15.266 1 90.69 143 GLU B C 1
ATOM 5507 O O . GLU B 1 143 ? -3.088 11.688 15.773 1 90.69 143 GLU B O 1
ATOM 5512 N N . ASN B 1 144 ? -2.49 9.547 15.523 1 93.38 144 ASN B N 1
ATOM 5513 C CA . ASN B 1 144 ? -3.33 9.047 16.609 1 93.38 144 ASN B CA 1
ATOM 5514 C C . ASN B 1 144 ? -2.834 7.695 17.125 1 93.38 144 ASN B C 1
ATOM 5516 O O . ASN B 1 144 ? -1.841 7.164 16.625 1 93.38 144 ASN B O 1
ATOM 5520 N N . PHE B 1 145 ? -3.502 7.227 18.172 1 90.56 145 PHE B N 1
ATOM 5521 C CA . PHE B 1 145 ? -3.191 5.926 18.75 1 90.56 145 PHE B CA 1
ATOM 5522 C C . PHE B 1 145 ? -4.336 4.945 18.531 1 90.56 145 PHE B C 1
ATOM 5524 O O . PHE B 1 145 ? -5.473 5.211 18.938 1 90.56 145 PHE B O 1
ATOM 5531 N N . THR B 1 146 ? -3.963 3.871 17.875 1 91.81 146 THR B N 1
ATOM 5532 C CA . THR B 1 146 ? -4.98 2.844 17.688 1 91.81 146 THR B CA 1
ATOM 5533 C C . THR B 1 146 ? -5.098 1.957 18.922 1 91.81 146 THR B C 1
ATOM 5535 O O . THR B 1 146 ? -4.297 2.07 19.844 1 91.81 146 THR B O 1
ATOM 5538 N N . SER B 1 147 ? -6.148 1.112 18.984 1 90.25 147 SER B N 1
ATOM 5539 C CA . SER B 1 147 ? -6.391 0.25 20.141 1 90.25 147 SER B CA 1
ATOM 5540 C C . SER B 1 147 ? -5.5 -0.986 20.094 1 90.25 147 SER B C 1
ATOM 5542 O O . SER B 1 147 ? -4.992 -1.362 19.047 1 90.25 147 SER B O 1
ATOM 5544 N N . LEU B 1 148 ? -5.301 -1.571 21.219 1 86.94 148 LEU B N 1
ATOM 5545 C CA . LEU B 1 148 ? -4.539 -2.811 21.328 1 86.94 148 LEU B CA 1
ATOM 5546 C C . LEU B 1 148 ? -5.156 -3.908 20.469 1 86.94 148 LEU B C 1
ATOM 5548 O O . LEU B 1 148 ? -4.438 -4.691 19.844 1 86.94 148 LEU B O 1
ATOM 5552 N N . SER B 1 149 ? -6.492 -3.955 20.453 1 89.31 149 SER B N 1
ATOM 5553 C CA . SER B 1 149 ? -7.188 -4.965 19.672 1 89.31 149 SER B CA 1
ATOM 5554 C C . SER B 1 149 ? -6.855 -4.832 18.188 1 89.31 149 SER B C 1
ATOM 5556 O O . SER B 1 149 ? -6.711 -5.832 17.484 1 89.31 149 SER B O 1
ATOM 5558 N N . VAL B 1 150 ? -6.785 -3.617 17.719 1 93.25 150 VAL B N 1
ATOM 5559 C CA . VAL B 1 150 ? -6.441 -3.373 16.328 1 93.25 150 VAL B CA 1
ATOM 5560 C C . VAL B 1 150 ? -5.012 -3.834 16.062 1 93.25 150 VAL B C 1
ATOM 5562 O O . VAL B 1 150 ? -4.746 -4.508 15.062 1 93.25 150 VAL B O 1
ATOM 5565 N N . MET B 1 151 ? -4.078 -3.531 16.938 1 90.62 151 MET B N 1
ATOM 5566 C CA . MET B 1 151 ? -2.682 -3.918 16.766 1 90.62 151 MET B CA 1
ATOM 5567 C C . MET B 1 151 ? -2.533 -5.438 16.766 1 90.62 151 MET B C 1
ATOM 5569 O O . MET B 1 151 ? -1.762 -5.984 15.977 1 90.62 151 MET B O 1
ATOM 5573 N N . GLN B 1 152 ? -3.287 -6.086 17.609 1 87.88 152 GLN B N 1
ATOM 5574 C CA . GLN B 1 152 ? -3.246 -7.543 17.672 1 87.88 152 GLN B CA 1
ATOM 5575 C C . GLN B 1 152 ? -3.775 -8.164 16.391 1 87.88 152 GLN B C 1
ATOM 5577 O O . GLN B 1 152 ? -3.223 -9.148 15.891 1 87.88 152 GLN B O 1
ATOM 5582 N N . ALA B 1 153 ? -4.816 -7.598 15.891 1 91.06 153 ALA B N 1
ATOM 5583 C CA . ALA B 1 153 ? -5.375 -8.086 14.633 1 91.06 153 ALA B CA 1
ATOM 5584 C C . ALA B 1 153 ? -4.387 -7.898 13.484 1 91.06 153 ALA B C 1
ATOM 5586 O O . ALA B 1 153 ? -4.246 -8.773 12.625 1 91.06 153 ALA B O 1
ATOM 5587 N N . VAL B 1 154 ? -3.695 -6.797 13.484 1 93.31 154 VAL B N 1
ATOM 5588 C CA . VAL B 1 154 ? -2.738 -6.477 12.43 1 93.31 154 VAL B CA 1
ATOM 5589 C C . VAL B 1 154 ? -1.544 -7.426 12.508 1 93.31 154 VAL B C 1
ATOM 5591 O O . VAL B 1 154 ? -0.988 -7.816 11.484 1 93.31 154 VAL B O 1
ATOM 5594 N N . GLY B 1 155 ? -1.159 -7.777 13.648 1 89.69 155 GLY B N 1
ATOM 5595 C CA . GLY B 1 155 ? -0.035 -8.688 13.812 1 89.69 155 GLY B CA 1
ATOM 5596 C C . GLY B 1 155 ? -0.447 -10.141 13.852 1 89.69 155 GLY B C 1
ATOM 5597 O O . GLY B 1 155 ? 0.294 -10.992 14.359 1 89.69 155 GLY B O 1
ATOM 5598 N N . SER B 1 156 ? -1.584 -10.469 13.328 1 86 156 SER B N 1
ATOM 5599 C CA . SER B 1 156 ? -2.115 -11.828 13.414 1 86 156 SER B CA 1
ATOM 5600 C C . SER B 1 156 ? -1.702 -12.656 12.203 1 86 156 SER B C 1
ATOM 5602 O O . SER B 1 156 ? -1.079 -12.141 11.273 1 86 156 SER B O 1
ATOM 5604 N N . VAL B 1 157 ? -2.123 -13.875 12.18 1 85.56 157 VAL B N 1
ATOM 5605 C CA . VAL B 1 157 ? -1.785 -14.859 11.156 1 85.56 157 VAL B CA 1
ATOM 5606 C C . VAL B 1 157 ? -2.449 -14.484 9.836 1 85.56 157 VAL B C 1
ATOM 5608 O O . VAL B 1 157 ? -2.088 -15.008 8.781 1 85.56 157 VAL B O 1
ATOM 5611 N N . MET B 1 158 ? -3.301 -13.492 9.852 1 88.12 158 MET B N 1
ATOM 5612 C CA . MET B 1 158 ? -3.98 -13.047 8.641 1 88.12 158 MET B CA 1
ATOM 5613 C C . MET B 1 158 ? -2.984 -12.469 7.637 1 88.12 158 MET B C 1
ATOM 5615 O O . MET B 1 158 ? -3.303 -12.32 6.457 1 88.12 158 MET B O 1
ATOM 5619 N N . THR B 1 159 ? -1.789 -12.18 8.133 1 88.12 159 THR B N 1
ATOM 5620 C CA . THR B 1 159 ? -0.754 -11.648 7.254 1 88.12 159 THR B CA 1
ATOM 5621 C C . THR B 1 159 ? -0.248 -12.727 6.301 1 88.12 159 THR B C 1
ATOM 5623 O O . THR B 1 159 ? 0.326 -12.414 5.254 1 88.12 159 THR B O 1
ATOM 5626 N N . ASN B 1 160 ? -0.512 -13.969 6.539 1 85.19 160 ASN B N 1
ATOM 5627 C CA . ASN B 1 160 ? 0.116 -15.062 5.805 1 85.19 160 ASN B CA 1
ATOM 5628 C C . ASN B 1 160 ? -0.723 -15.492 4.602 1 85.19 160 ASN B C 1
ATOM 5630 O O . ASN B 1 160 ? -0.232 -16.188 3.709 1 85.19 160 ASN B O 1
ATOM 5634 N N . LYS B 1 161 ? -1.946 -15.117 4.609 1 83.31 161 LYS B N 1
ATOM 5635 C CA . LYS B 1 161 ? -2.805 -15.586 3.525 1 83.31 161 LYS B CA 1
ATOM 5636 C C . LYS B 1 161 ? -2.863 -14.57 2.389 1 83.31 161 LYS B C 1
ATOM 5638 O O . LYS B 1 161 ? -3.084 -13.383 2.623 1 83.31 161 LYS B O 1
ATOM 5643 N N . TYR B 1 162 ? -2.568 -15.039 1.229 1 81.19 162 TYR B N 1
ATOM 5644 C CA . TYR B 1 162 ? -2.678 -14.242 0.016 1 81.19 162 TYR B CA 1
ATOM 5645 C C . TYR B 1 162 ? -4.051 -14.406 -0.622 1 81.19 162 TYR B C 1
ATOM 5647 O O . TYR B 1 162 ? -4.617 -15.5 -0.623 1 81.19 162 TYR B O 1
ATOM 5655 N N . SER B 1 163 ? -4.691 -13.289 -1.095 1 84.75 163 SER B N 1
ATOM 5656 C CA . SER B 1 163 ? -6.062 -13.359 -1.587 1 84.75 163 SER B CA 1
ATOM 5657 C C . SER B 1 163 ? -6.301 -12.359 -2.709 1 84.75 163 SER B C 1
ATOM 5659 O O . SER B 1 163 ? -7.043 -11.383 -2.533 1 84.75 163 SER B O 1
ATOM 5661 N N . GLU B 1 164 ? -5.914 -12.625 -3.844 1 86.44 164 GLU B N 1
ATOM 5662 C CA . GLU B 1 164 ? -6.258 -11.766 -4.973 1 86.44 164 GLU B CA 1
ATOM 5663 C C . GLU B 1 164 ? -7.723 -11.93 -5.367 1 86.44 164 GLU B C 1
ATOM 5665 O O . GLU B 1 164 ? -8.273 -13.031 -5.289 1 86.44 164 GLU B O 1
ATOM 5670 N N . GLY B 1 165 ? -8.328 -10.812 -5.734 1 92 165 GLY B N 1
ATOM 5671 C CA . GLY B 1 165 ? -9.742 -10.82 -6.062 1 92 165 GLY B CA 1
ATOM 5672 C C . GLY B 1 165 ? -10.617 -10.227 -4.973 1 92 165 GLY B C 1
ATOM 5673 O O . GLY B 1 165 ? -10.148 -9.406 -4.172 1 92 165 GLY B O 1
ATOM 5674 N N . TYR B 1 166 ? -11.891 -10.523 -5.09 1 94.38 166 TYR B N 1
ATOM 5675 C CA . TYR B 1 166 ? -12.883 -10.023 -4.141 1 94.38 166 TYR B CA 1
ATOM 5676 C C . TYR B 1 166 ? -13.695 -11.164 -3.543 1 94.38 166 TYR B C 1
ATOM 5678 O O . TYR B 1 166 ? -13.672 -12.289 -4.055 1 94.38 166 TYR B O 1
ATOM 5686 N N . PRO B 1 167 ? -14.305 -10.898 -2.41 1 92.06 167 PRO B N 1
ATOM 5687 C CA . PRO B 1 167 ? -15.086 -11.969 -1.784 1 92.06 167 PRO B CA 1
ATOM 5688 C C . PRO B 1 167 ? -16.031 -12.656 -2.76 1 92.06 167 PRO B C 1
ATOM 5690 O O . PRO B 1 167 ? -16.797 -11.984 -3.457 1 92.06 167 PRO B O 1
ATOM 5693 N N . GLY B 1 168 ? -15.969 -13.969 -2.797 1 85.06 168 GLY B N 1
ATOM 5694 C CA . GLY B 1 168 ? -16.812 -14.758 -3.684 1 85.06 168 GLY B CA 1
ATOM 5695 C C . GLY B 1 168 ? -16.219 -14.93 -5.07 1 85.06 168 GLY B C 1
ATOM 5696 O O . GLY B 1 168 ? -16.703 -15.75 -5.855 1 85.06 168 GLY B O 1
ATOM 5697 N N . ALA B 1 169 ? -15.156 -14.195 -5.348 1 85.19 169 ALA B N 1
ATOM 5698 C CA . ALA B 1 169 ? -14.5 -14.258 -6.648 1 85.19 169 ALA B CA 1
ATOM 5699 C C . ALA B 1 169 ? -12.984 -14.133 -6.504 1 85.19 169 ALA B C 1
ATOM 5701 O O . ALA B 1 169 ? -12.383 -13.195 -7.031 1 85.19 169 ALA B O 1
ATOM 5702 N N . ARG B 1 170 ? -12.469 -15.133 -5.867 1 83.81 170 ARG B N 1
ATOM 5703 C CA . ARG B 1 170 ? -11.031 -15.156 -5.613 1 83.81 170 ARG B CA 1
ATOM 5704 C C . ARG B 1 170 ? -10.297 -15.953 -6.684 1 83.81 170 ARG B C 1
ATOM 5706 O O . ARG B 1 170 ? -10.844 -16.891 -7.25 1 83.81 170 ARG B O 1
ATOM 5713 N N . TYR B 1 171 ? -9.062 -15.523 -6.887 1 73.06 171 TYR B N 1
ATOM 5714 C CA . TYR B 1 171 ? -8.227 -16.203 -7.867 1 73.06 171 TYR B CA 1
ATOM 5715 C C . TYR B 1 171 ? -7.551 -17.422 -7.254 1 73.06 171 TYR B C 1
ATOM 5717 O O . TYR B 1 171 ? -7.035 -18.281 -7.973 1 73.06 171 TYR B O 1
ATOM 5725 N N . TYR B 1 172 ? -7.555 -17.422 -5.965 1 72 172 TYR B N 1
ATOM 5726 C CA . TYR B 1 172 ? -6.906 -18.516 -5.246 1 72 172 TYR B CA 1
ATOM 5727 C C . TYR B 1 172 ? -7.902 -19.266 -4.367 1 72 172 TYR B C 1
ATOM 5729 O O . TYR B 1 172 ? -8.945 -18.719 -4.004 1 72 172 TYR B O 1
ATOM 5737 N N . GLY B 1 173 ? -7.637 -20.5 -4.094 1 68.06 173 GLY B N 1
ATOM 5738 C CA . GLY B 1 173 ? -8.477 -21.281 -3.209 1 68.06 173 GLY B CA 1
ATOM 5739 C C . GLY B 1 173 ? -8.188 -21.047 -1.74 1 68.06 173 GLY B C 1
ATOM 5740 O O . GLY B 1 173 ? -7.211 -20.375 -1.396 1 68.06 173 GLY B O 1
ATOM 5741 N N . GLY B 1 174 ? -9.094 -21.406 -0.856 1 72.12 174 GLY B N 1
ATOM 5742 C CA . GLY B 1 174 ? -8.875 -21.375 0.582 1 72.12 174 GLY B CA 1
ATOM 5743 C C . GLY B 1 174 ? -9.109 -20.016 1.191 1 72.12 174 GLY B C 1
ATOM 5744 O O . GLY B 1 174 ? -8.43 -19.625 2.143 1 72.12 174 GLY B O 1
ATOM 5745 N N . ASN B 1 175 ? -9.977 -19.297 0.615 1 79.31 175 ASN B N 1
ATOM 5746 C CA . ASN B 1 175 ? -10.164 -17.922 1.05 1 79.31 175 ASN B CA 1
ATOM 5747 C C . ASN B 1 175 ? -11.461 -17.75 1.827 1 79.31 175 ASN B C 1
ATOM 5749 O O . ASN B 1 175 ? -11.961 -16.625 1.97 1 79.31 175 ASN B O 1
ATOM 5753 N N . GLU B 1 176 ? -11.992 -18.781 2.344 1 79.56 176 GLU B N 1
ATOM 5754 C CA . GLU B 1 176 ? -13.289 -18.703 3.006 1 79.56 176 GLU B CA 1
ATOM 5755 C C . GLU B 1 176 ? -13.258 -17.719 4.176 1 79.56 176 GLU B C 1
ATOM 5757 O O . GLU B 1 176 ? -14.141 -16.875 4.309 1 79.56 176 GLU B O 1
ATOM 5762 N N . TYR B 1 177 ? -12.25 -17.797 4.988 1 81.62 177 TYR B N 1
ATOM 5763 C CA . TYR B 1 177 ? -12.164 -16.938 6.168 1 81.62 177 TYR B CA 1
ATOM 5764 C C . TYR B 1 177 ? -11.766 -15.523 5.789 1 81.62 177 TYR B C 1
ATOM 5766 O O . TYR B 1 177 ? -12.188 -14.562 6.438 1 81.62 177 TYR B O 1
ATOM 5774 N N . ILE B 1 178 ? -10.945 -15.438 4.832 1 89.06 178 ILE B N 1
ATOM 5775 C CA . ILE B 1 178 ? -10.562 -14.125 4.328 1 89.06 178 ILE B CA 1
ATOM 5776 C C . ILE B 1 178 ? -11.789 -13.406 3.77 1 89.06 178 ILE B C 1
ATOM 5778 O O . ILE B 1 178 ? -11.969 -12.211 3.99 1 89.06 178 ILE B O 1
ATOM 5782 N N . ASP B 1 179 ? -12.602 -14.164 3.08 1 91.12 179 ASP B N 1
ATOM 5783 C CA . ASP B 1 179 ? -13.828 -13.594 2.529 1 91.12 179 ASP B CA 1
ATOM 5784 C C . ASP B 1 179 ? -14.766 -13.125 3.641 1 91.12 179 ASP B C 1
ATOM 5786 O O . ASP B 1 179 ? -15.398 -12.07 3.525 1 91.12 179 ASP B O 1
ATOM 5790 N N . MET B 1 180 ? -14.844 -13.914 4.656 1 90.62 180 MET B N 1
ATOM 5791 C CA . MET B 1 180 ? -15.68 -13.531 5.793 1 90.62 180 MET B CA 1
ATOM 5792 C C . MET B 1 180 ? -15.188 -12.242 6.426 1 90.62 180 MET B C 1
ATOM 5794 O O . MET B 1 180 ? -15.984 -11.352 6.734 1 90.62 180 MET B O 1
ATOM 5798 N N . ALA B 1 181 ? -13.891 -12.164 6.617 1 92.38 181 ALA B N 1
ATOM 5799 C CA . ALA B 1 181 ? -13.305 -10.984 7.238 1 92.38 181 ALA B CA 1
ATOM 5800 C C . ALA B 1 181 ? -13.523 -9.742 6.375 1 92.38 181 ALA B C 1
ATOM 5802 O O . ALA B 1 181 ? -13.859 -8.672 6.891 1 92.38 181 ALA B O 1
ATOM 5803 N N . GLU B 1 182 ? -13.297 -9.859 5.094 1 95.88 182 GLU B N 1
ATOM 5804 C CA . GLU B 1 182 ? -13.438 -8.719 4.191 1 95.88 182 GLU B CA 1
ATOM 5805 C C . GLU B 1 182 ? -14.898 -8.281 4.078 1 95.88 182 GLU B C 1
ATOM 5807 O O . GLU B 1 182 ? -15.195 -7.082 4.086 1 95.88 182 GLU B O 1
ATOM 5812 N N . THR B 1 183 ? -15.797 -9.219 4.004 1 96.69 183 THR B N 1
ATOM 5813 C CA . THR B 1 183 ? -17.219 -8.906 3.943 1 96.69 183 THR B CA 1
ATOM 5814 C C . THR B 1 183 ? -17.688 -8.25 5.238 1 96.69 183 THR B C 1
ATOM 5816 O O . THR B 1 183 ? -18.469 -7.301 5.207 1 96.69 183 THR B O 1
ATOM 5819 N N . LEU B 1 184 ? -17.203 -8.773 6.34 1 95.94 184 LEU B N 1
ATOM 5820 C CA . LEU B 1 184 ? -17.516 -8.164 7.625 1 95.94 184 LEU B CA 1
ATOM 5821 C C . LEU B 1 184 ? -17.016 -6.73 7.684 1 95.94 184 LEU B C 1
ATOM 5823 O O . LEU B 1 184 ? -17.703 -5.84 8.18 1 95.94 184 LEU B O 1
ATOM 5827 N N . CYS B 1 185 ? -15.812 -6.559 7.203 1 98.12 185 CYS B N 1
ATOM 5828 C CA . CYS B 1 185 ? -15.234 -5.219 7.184 1 98.12 185 CYS B CA 1
ATOM 5829 C C . CYS B 1 185 ? -16.078 -4.273 6.34 1 98.12 185 CYS B C 1
ATOM 5831 O O . CYS B 1 185 ? -16.328 -3.135 6.738 1 98.12 185 CYS B O 1
ATOM 5833 N N . GLN B 1 186 ? -16.5 -4.707 5.203 1 98.5 186 GLN B N 1
ATOM 5834 C CA . GLN B 1 186 ? -17.344 -3.9 4.336 1 98.5 186 GLN B CA 1
ATOM 5835 C C . GLN B 1 186 ? -18.656 -3.533 5.031 1 98.5 186 GLN B C 1
ATOM 5837 O O . GLN B 1 186 ? -19.078 -2.375 4.996 1 98.5 186 GLN B O 1
ATOM 5842 N N . LYS B 1 187 ? -19.25 -4.48 5.633 1 98.06 187 LYS B N 1
ATOM 5843 C CA . LYS B 1 187 ? -20.516 -4.25 6.34 1 98.06 187 LYS B CA 1
ATOM 5844 C C . LYS B 1 187 ? -20.328 -3.24 7.465 1 98.06 187 LYS B C 1
ATOM 5846 O O . LYS B 1 187 ? -21.125 -2.311 7.605 1 98.06 187 LYS B O 1
ATOM 5851 N N . ARG B 1 188 ? -19.312 -3.4 8.211 1 98.38 188 ARG B N 1
ATOM 5852 C CA . ARG B 1 188 ? -19.062 -2.523 9.352 1 98.38 188 ARG B CA 1
ATOM 5853 C C . ARG B 1 188 ? -18.703 -1.117 8.883 1 98.38 188 ARG B C 1
ATOM 5855 O O . ARG B 1 188 ? -19 -0.135 9.562 1 98.38 188 ARG B O 1
ATOM 5862 N N . ALA B 1 189 ? -18.062 -1.034 7.758 1 98.88 189 ALA B N 1
ATOM 5863 C CA . ALA B 1 189 ? -17.75 0.276 7.191 1 98.88 189 ALA B CA 1
ATOM 5864 C C . ALA B 1 189 ? -19.031 1.049 6.871 1 98.88 189 ALA B C 1
ATOM 5866 O O . ALA B 1 189 ? -19.141 2.23 7.199 1 98.88 189 ALA B O 1
ATOM 5867 N N . LEU B 1 190 ? -19.922 0.396 6.203 1 98.81 190 LEU B N 1
ATOM 5868 C CA . LEU B 1 190 ? -21.188 1.04 5.867 1 98.81 190 LEU B CA 1
ATOM 5869 C C . LEU B 1 190 ? -21.969 1.394 7.129 1 98.81 190 LEU B C 1
ATOM 5871 O O . LEU B 1 190 ? -22.578 2.465 7.207 1 98.81 190 LEU B O 1
ATOM 5875 N N . GLU B 1 191 ? -21.891 0.562 8.102 1 98.5 191 GLU B N 1
ATOM 5876 C CA . GLU B 1 191 ? -22.594 0.803 9.359 1 98.5 191 GLU B CA 1
ATOM 5877 C C . GLU B 1 191 ? -21.984 1.981 10.109 1 98.5 191 GLU B C 1
ATOM 5879 O O . GLU B 1 191 ? -22.703 2.834 10.633 1 98.5 191 GLU B O 1
ATOM 5884 N N . ALA B 1 192 ? -20.688 2.008 10.164 1 98.69 192 ALA B N 1
ATOM 5885 C CA . ALA B 1 192 ? -19.984 3.033 10.93 1 98.69 192 ALA B CA 1
ATOM 5886 C C . ALA B 1 192 ? -20.312 4.43 10.406 1 98.69 192 ALA B C 1
ATOM 5888 O O . ALA B 1 192 ? -20.328 5.398 11.172 1 98.69 192 ALA B O 1
ATOM 5889 N N . PHE B 1 193 ? -20.609 4.551 9.141 1 98.75 193 PHE B N 1
ATOM 5890 C CA . PHE B 1 193 ? -20.891 5.852 8.547 1 98.75 193 PHE B CA 1
ATOM 5891 C C . PHE B 1 193 ? -22.375 5.992 8.227 1 98.75 193 PHE B C 1
ATOM 5893 O O . PHE B 1 193 ? -22.781 6.91 7.504 1 98.75 193 PHE B O 1
ATOM 5900 N N . ASN B 1 194 ? -23.203 5.09 8.688 1 98 194 ASN B N 1
ATOM 5901 C CA . ASN B 1 194 ? -24.656 5.102 8.562 1 98 194 ASN B CA 1
ATOM 5902 C C . ASN B 1 194 ? -25.094 5.184 7.102 1 98 194 ASN B C 1
ATOM 5904 O O . ASN B 1 194 ? -25.875 6.055 6.73 1 98 194 ASN B O 1
ATOM 5908 N N . LEU B 1 195 ? -24.562 4.25 6.316 1 98.69 195 LEU B N 1
ATOM 5909 C CA . LEU B 1 195 ? -24.844 4.289 4.887 1 98.69 195 LEU B CA 1
ATOM 5910 C C . LEU B 1 195 ? -25.766 3.145 4.477 1 98.69 195 LEU B C 1
ATOM 5912 O O . LEU B 1 195 ? -25.625 2.021 4.965 1 98.69 195 LEU B O 1
ATOM 5916 N N . ASP B 1 196 ? -26.703 3.484 3.646 1 98 196 ASP B N 1
ATOM 5917 C CA . ASP B 1 196 ? -27.609 2.502 3.045 1 98 196 ASP B CA 1
ATOM 5918 C C . ASP B 1 196 ? -26.859 1.632 2.029 1 98 196 ASP B C 1
ATOM 5920 O O . ASP B 1 196 ? -26.375 2.133 1.015 1 98 196 ASP B O 1
ATOM 5924 N N . PRO B 1 197 ? -26.797 0.322 2.268 1 97.44 197 PRO B N 1
ATOM 5925 C CA . PRO B 1 197 ? -26.031 -0.563 1.377 1 97.44 197 PRO B CA 1
ATOM 5926 C C . PRO B 1 197 ? -26.625 -0.626 -0.03 1 97.44 197 PRO B C 1
ATOM 5928 O O . PRO B 1 197 ? -25.984 -1.139 -0.95 1 97.44 197 PRO B O 1
ATOM 5931 N N . GLU B 1 198 ? -27.828 -0.147 -0.276 1 96.5 198 GLU B N 1
ATOM 5932 C CA . GLU B 1 198 ? -28.422 -0.08 -1.612 1 96.5 198 GLU B CA 1
ATOM 5933 C C . GLU B 1 198 ? -27.906 1.143 -2.375 1 96.5 198 GLU B C 1
ATOM 5935 O O . GLU B 1 198 ? -27.984 1.184 -3.605 1 96.5 198 GLU B O 1
ATOM 5940 N N . LYS B 1 199 ? -27.391 2.082 -1.62 1 97.62 199 LYS B N 1
ATOM 5941 C CA . LYS B 1 199 ? -27.016 3.348 -2.24 1 97.62 199 LYS B CA 1
ATOM 5942 C C . LYS B 1 199 ? -25.5 3.527 -2.232 1 97.62 199 LYS B C 1
ATOM 5944 O O . LYS B 1 199 ? -24.953 4.336 -2.994 1 97.62 199 LYS B O 1
ATOM 5949 N N . TRP B 1 200 ? -24.906 2.824 -1.32 1 98.69 200 TRP B N 1
ATOM 5950 C CA . TRP B 1 200 ? -23.469 2.992 -1.178 1 98.69 200 TRP B CA 1
ATOM 5951 C C . TRP B 1 200 ? -22.766 1.642 -1.113 1 98.69 200 TRP B C 1
ATOM 5953 O O . TRP B 1 200 ? -23.281 0.699 -0.502 1 98.69 200 TRP B O 1
ATOM 5963 N N . GLY B 1 201 ? -21.641 1.489 -1.837 1 98.62 201 GLY B N 1
ATOM 5964 C CA . GLY B 1 201 ? -20.672 0.412 -1.669 1 98.62 201 GLY B CA 1
ATOM 5965 C C . GLY B 1 201 ? -19.344 0.884 -1.119 1 98.62 201 GLY B C 1
ATOM 5966 O O . GLY B 1 201 ? -19.109 2.088 -0.99 1 98.62 201 GLY B O 1
ATOM 5967 N N . VAL B 1 202 ? -18.547 -0.105 -0.742 1 98.88 202 VAL B N 1
ATOM 5968 C CA . VAL B 1 202 ? -17.234 0.264 -0.195 1 98.88 202 VAL B CA 1
ATOM 5969 C C . VAL B 1 202 ? -16.188 -0.776 -0.596 1 98.88 202 VAL B C 1
ATOM 5971 O O . VAL B 1 202 ? -16.484 -1.976 -0.617 1 98.88 202 VAL B O 1
ATOM 5974 N N . ASN B 1 203 ? -15.07 -0.336 -1.095 1 98.81 203 ASN B N 1
ATOM 5975 C CA . ASN B 1 203 ? -13.859 -1.137 -1.247 1 98.81 203 ASN B CA 1
ATOM 5976 C C . ASN B 1 203 ? -12.898 -0.929 -0.079 1 98.81 203 ASN B C 1
ATOM 5978 O O . ASN B 1 203 ? -12.5 0.2 0.208 1 98.81 203 ASN B O 1
ATOM 5982 N N . VAL B 1 204 ? -12.469 -2.008 0.628 1 98.69 204 VAL B N 1
ATOM 5983 C CA . VAL B 1 204 ? -11.68 -1.89 1.853 1 98.69 204 VAL B CA 1
ATOM 5984 C C . VAL B 1 204 ? -10.266 -2.418 1.613 1 98.69 204 VAL B C 1
ATOM 5986 O O . VAL B 1 204 ? -9.523 -2.678 2.564 1 98.69 204 VAL B O 1
ATOM 5989 N N . GLN B 1 205 ? -9.844 -2.559 0.329 1 98.19 205 GLN B N 1
ATOM 5990 C CA . GLN B 1 205 ? -8.594 -3.246 0.02 1 98.19 205 GLN B CA 1
ATOM 5991 C C . GLN B 1 205 ? -7.453 -2.252 -0.153 1 98.19 205 GLN B C 1
ATOM 5993 O O . GLN B 1 205 ? -6.281 -2.635 -0.129 1 98.19 205 GLN B O 1
ATOM 5998 N N . PRO B 1 206 ? -7.75 -0.903 -0.415 1 98.44 206 PRO B N 1
ATOM 5999 C CA . PRO B 1 206 ? -6.617 0.005 -0.627 1 98.44 206 PRO B CA 1
ATOM 6000 C C . PRO B 1 206 ? -5.625 -0.009 0.533 1 98.44 206 PRO B C 1
ATOM 6002 O O . PRO B 1 206 ? -6.031 -0.076 1.696 1 98.44 206 PRO B O 1
ATOM 6005 N N . LEU B 1 207 ? -4.367 0.188 0.214 1 97.38 207 LEU B N 1
ATOM 6006 C CA . LEU B 1 207 ? -3.297 -0.001 1.186 1 97.38 207 LEU B CA 1
ATOM 6007 C C . LEU B 1 207 ? -3.068 1.269 1.998 1 97.38 207 LEU B C 1
ATOM 6009 O O . LEU B 1 207 ? -2.475 1.222 3.078 1 97.38 207 LEU B O 1
ATOM 6013 N N . SER B 1 208 ? -3.398 2.41 1.441 1 96.88 208 SER B N 1
ATOM 6014 C CA . SER B 1 208 ? -3.287 3.697 2.119 1 96.88 208 SER B CA 1
ATOM 6015 C C . SER B 1 208 ? -4.094 4.773 1.399 1 96.88 208 SER B C 1
ATOM 6017 O O . SER B 1 208 ? -4.637 4.531 0.319 1 96.88 208 SER B O 1
ATOM 6019 N N . GLY B 1 209 ? -4.113 5.93 1.981 1 97 209 GLY B N 1
ATOM 6020 C CA . GLY B 1 209 ? -4.98 6.988 1.483 1 97 209 GLY B CA 1
ATOM 6021 C C . GLY B 1 209 ? -4.543 7.531 0.136 1 97 209 GLY B C 1
ATOM 6022 O O . GLY B 1 209 ? -5.367 7.711 -0.764 1 97 209 GLY B O 1
ATOM 6023 N N . SER B 1 210 ? -3.287 7.828 -0.079 1 96.88 210 SER B N 1
ATOM 6024 C CA . SER B 1 210 ? -2.801 8.383 -1.338 1 96.88 210 SER B CA 1
ATOM 6025 C C . SER B 1 210 ? -3.029 7.414 -2.494 1 96.88 210 SER B C 1
ATOM 6027 O O . SER B 1 210 ? -3.562 7.801 -3.537 1 96.88 210 SER B O 1
ATOM 6029 N N . PRO B 1 211 ? -2.695 6.148 -2.307 1 97.44 211 PRO B N 1
ATOM 6030 C CA . PRO B 1 211 ? -3.039 5.176 -3.348 1 97.44 211 PRO B CA 1
ATOM 6031 C C . PRO B 1 211 ? -4.543 5.09 -3.602 1 97.44 211 PRO B C 1
ATOM 6033 O O . PRO B 1 211 ? -4.973 4.906 -4.742 1 97.4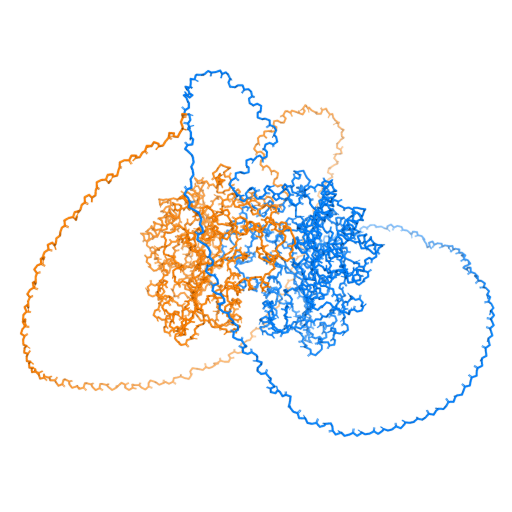4 211 PRO B O 1
ATOM 6036 N N . ALA B 1 212 ? -5.324 5.184 -2.553 1 98.5 212 ALA B N 1
ATOM 6037 C CA . ALA B 1 212 ? -6.773 5.117 -2.721 1 98.5 212 ALA B CA 1
ATOM 6038 C C . ALA B 1 212 ? -7.27 6.223 -3.648 1 98.5 212 ALA B C 1
ATOM 6040 O O . ALA B 1 212 ? -8.117 5.984 -4.508 1 98.5 212 ALA B O 1
ATOM 6041 N N . ASN B 1 213 ? -6.77 7.445 -3.422 1 98.69 213 ASN B N 1
ATOM 6042 C CA . ASN B 1 213 ? -7.129 8.539 -4.32 1 98.69 213 ASN B CA 1
ATOM 6043 C C . ASN B 1 213 ? -6.723 8.234 -5.758 1 98.69 213 ASN B C 1
ATOM 6045 O O . ASN B 1 213 ? -7.5 8.469 -6.688 1 98.69 213 ASN B O 1
ATOM 6049 N N . PHE B 1 214 ? -5.578 7.703 -5.91 1 98.56 214 PHE B N 1
ATOM 6050 C CA . PHE B 1 214 ? -5.094 7.391 -7.25 1 98.56 214 PHE B CA 1
ATOM 6051 C C . PHE B 1 214 ? -5.941 6.301 -7.895 1 98.56 214 PHE B C 1
ATOM 6053 O O . PHE B 1 214 ? -6.172 6.316 -9.102 1 98.56 214 PHE B O 1
ATOM 6060 N N . HIS B 1 215 ? -6.398 5.316 -7.094 1 98.69 215 HIS B N 1
ATOM 6061 C CA . HIS B 1 215 ? -7.332 4.312 -7.594 1 98.69 215 HIS B CA 1
ATOM 6062 C C . HIS B 1 215 ? -8.586 4.965 -8.172 1 98.69 215 HIS B C 1
ATOM 6064 O O . HIS B 1 215 ? -9.055 4.578 -9.242 1 98.69 215 HIS B O 1
ATOM 6070 N N . VAL B 1 216 ? -9.102 5.957 -7.438 1 98.88 216 VAL B N 1
ATOM 6071 C CA . VAL B 1 216 ? -10.336 6.621 -7.855 1 98.88 216 VAL B CA 1
ATOM 6072 C C . VAL B 1 216 ? -10.102 7.363 -9.164 1 98.88 216 VAL B C 1
ATOM 6074 O O . VAL B 1 216 ? -10.914 7.285 -10.094 1 98.88 216 VAL B O 1
ATOM 6077 N N . TYR B 1 217 ? -8.977 8.102 -9.273 1 98.81 217 TYR B N 1
ATOM 6078 C CA . TYR B 1 217 ? -8.664 8.812 -10.508 1 98.81 217 TYR B CA 1
ATOM 6079 C C . TYR B 1 217 ? -8.523 7.844 -11.68 1 98.81 217 TYR B C 1
ATOM 6081 O O . TYR B 1 217 ? -9.039 8.102 -12.766 1 98.81 217 TYR B O 1
ATOM 6089 N N . THR B 1 218 ? -7.848 6.723 -11.43 1 98.56 218 THR B N 1
ATOM 6090 C CA . THR B 1 218 ? -7.637 5.723 -12.469 1 98.56 218 THR B CA 1
ATOM 6091 C C . THR B 1 218 ? -8.961 5.09 -12.891 1 98.56 218 THR B C 1
ATOM 6093 O O . THR B 1 218 ? -9.156 4.773 -14.07 1 98.56 218 THR B O 1
ATOM 6096 N N . ALA B 1 219 ? -9.828 4.93 -11.992 1 98.69 219 ALA B N 1
ATOM 6097 C CA . ALA B 1 219 ? -11.102 4.25 -12.227 1 98.69 219 ALA B CA 1
ATOM 6098 C C . ALA B 1 219 ? -12.055 5.129 -13.023 1 98.69 219 ALA B C 1
ATOM 6100 O O . ALA B 1 219 ? -12.789 4.641 -13.891 1 98.69 219 ALA B O 1
ATOM 6101 N N . LEU B 1 220 ? -12.031 6.434 -12.703 1 98.5 220 LEU B N 1
ATOM 6102 C CA . LEU B 1 220 ? -13.148 7.254 -13.164 1 98.5 220 LEU B CA 1
ATOM 6103 C C . LEU B 1 220 ? -12.695 8.234 -14.234 1 98.5 220 LEU B C 1
ATOM 6105 O O . LEU B 1 220 ? -13.523 8.883 -14.883 1 98.5 220 LEU B O 1
ATOM 6109 N N . LEU B 1 221 ? -11.359 8.328 -14.453 1 98.38 221 LEU B N 1
ATOM 6110 C CA . LEU B 1 221 ? -10.828 9.281 -15.414 1 98.38 221 LEU B CA 1
ATOM 6111 C C . LEU B 1 221 ? -9.938 8.578 -16.438 1 98.38 221 LEU B C 1
ATOM 6113 O O . LEU B 1 221 ? -9.531 7.434 -16.234 1 98.38 221 LEU B O 1
ATOM 6117 N N . LYS B 1 222 ? -9.711 9.219 -17.5 1 97.38 222 LYS B N 1
ATOM 6118 C CA . LYS B 1 222 ? -8.703 8.844 -18.484 1 97.38 222 LYS B CA 1
ATOM 6119 C C . LYS B 1 222 ? -7.418 9.641 -18.281 1 97.38 222 LYS B C 1
ATOM 6121 O O . LYS B 1 222 ? -7.438 10.719 -17.688 1 97.38 222 LYS B O 1
ATOM 6126 N N . PRO B 1 223 ? -6.348 9.062 -18.781 1 96.56 223 PRO B N 1
ATOM 6127 C CA . PRO B 1 223 ? -5.117 9.852 -18.688 1 96.56 223 PRO B CA 1
ATOM 6128 C C . PRO B 1 223 ? -5.281 11.266 -19.266 1 96.56 223 PRO B C 1
ATOM 6130 O O . PRO B 1 223 ? -5.895 11.438 -20.328 1 96.56 223 PRO B O 1
ATOM 6133 N N . HIS B 1 224 ? -4.895 12.328 -18.5 1 96.69 224 HIS B N 1
ATOM 6134 C CA . HIS B 1 224 ? -4.871 13.742 -18.859 1 96.69 224 HIS B CA 1
ATOM 6135 C C . HIS B 1 224 ? -6.25 14.375 -18.703 1 96.69 224 HIS B C 1
ATOM 6137 O O . HIS B 1 224 ? -6.461 15.523 -19.094 1 96.69 224 HIS B O 1
ATOM 6143 N N . ASP B 1 225 ? -7.199 13.633 -18.156 1 98.31 225 ASP B N 1
ATOM 6144 C CA . ASP B 1 225 ? -8.422 14.297 -17.734 1 98.31 225 ASP B CA 1
ATOM 6145 C C . ASP B 1 225 ? -8.141 15.336 -16.641 1 98.31 225 ASP B C 1
ATOM 6147 O O . ASP B 1 225 ? -7.09 15.289 -15.992 1 98.31 225 ASP B O 1
ATOM 6151 N N . ARG B 1 226 ? -9.047 16.234 -16.422 1 98.69 226 ARG B N 1
ATOM 6152 C CA . ARG B 1 226 ? -8.789 17.438 -15.641 1 98.69 226 ARG B CA 1
ATOM 6153 C C . ARG B 1 226 ? -9.367 17.312 -14.234 1 98.69 226 ARG B C 1
ATOM 6155 O O . ARG B 1 226 ? -10.523 16.922 -14.062 1 98.69 226 ARG B O 1
ATOM 6162 N N . ILE B 1 227 ? -8.57 17.656 -13.211 1 98.81 227 ILE B N 1
ATOM 6163 C CA . ILE B 1 227 ? -8.93 17.562 -11.797 1 98.81 227 ILE B CA 1
ATOM 6164 C C . ILE B 1 227 ? -8.734 18.906 -11.125 1 98.81 227 ILE B C 1
ATOM 6166 O O . ILE B 1 227 ? -7.746 19.609 -11.375 1 98.81 227 ILE B O 1
ATOM 6170 N N . MET B 1 228 ? -9.664 19.312 -10.312 1 98.88 228 MET B N 1
ATOM 6171 C CA . MET B 1 228 ? -9.477 20.453 -9.422 1 98.88 228 MET B CA 1
ATOM 6172 C C . MET B 1 228 ? -9.461 20.016 -7.961 1 98.88 228 MET B C 1
ATOM 6174 O O . MET B 1 228 ? -10.227 19.141 -7.566 1 98.88 228 MET B O 1
ATOM 6178 N N . ALA B 1 229 ? -8.602 20.578 -7.219 1 98.69 229 ALA B N 1
ATOM 6179 C CA . ALA B 1 229 ? -8.484 20.281 -5.797 1 98.69 229 ALA B CA 1
ATOM 6180 C C . ALA B 1 229 ? -7.902 21.469 -5.031 1 98.69 229 ALA B C 1
ATOM 6182 O O . ALA B 1 229 ? -7.387 22.406 -5.637 1 98.69 229 ALA B O 1
ATOM 6183 N N . LEU B 1 230 ? -8.031 21.438 -3.752 1 97.25 230 LEU B N 1
ATOM 6184 C CA . LEU B 1 230 ? -7.48 22.516 -2.93 1 97.25 230 LEU B CA 1
ATOM 6185 C C . LEU B 1 230 ? -5.957 22.547 -3.027 1 97.25 230 LEU B C 1
ATOM 6187 O O . LEU B 1 230 ? -5.301 21.5 -2.92 1 97.25 230 LEU B O 1
ATOM 6191 N N . ASP B 1 231 ? -5.465 23.719 -3.193 1 93.81 231 ASP B N 1
ATOM 6192 C CA . ASP B 1 231 ? -4.023 23.922 -3.332 1 93.81 231 ASP B CA 1
ATOM 6193 C C . ASP B 1 231 ? -3.285 23.516 -2.062 1 93.81 231 ASP B C 1
ATOM 6195 O O . ASP B 1 231 ? -3.748 23.781 -0.952 1 93.81 231 ASP B O 1
ATOM 6199 N N . LEU B 1 232 ? -2.164 22.891 -2.254 1 90.88 232 LEU B N 1
ATOM 6200 C CA . LEU B 1 232 ? -1.396 22.375 -1.125 1 90.88 232 LEU B CA 1
ATOM 6201 C C . LEU B 1 232 ? -1.025 23.5 -0.163 1 90.88 232 LEU B C 1
ATOM 6203 O O . LEU B 1 232 ? -1.241 23.375 1.046 1 90.88 232 LEU B O 1
ATOM 6207 N N . PRO B 1 233 ? -0.483 24.672 -0.576 1 88.94 233 PRO B N 1
ATOM 6208 C CA . PRO B 1 233 ? -0.115 25.734 0.353 1 88.94 233 PRO B CA 1
ATOM 6209 C C . PRO B 1 233 ? -1.323 26.344 1.068 1 88.94 233 PRO B C 1
ATOM 6211 O O . PRO B 1 233 ? -1.163 27.062 2.051 1 88.94 233 PRO B O 1
ATOM 6214 N N . HIS B 1 234 ? -2.48 26.047 0.518 1 92 234 HIS B N 1
ATOM 6215 C CA . HIS B 1 234 ? -3.699 26.578 1.122 1 92 234 HIS B CA 1
ATOM 6216 C C . HIS B 1 234 ? -4.41 25.5 1.944 1 92 234 HIS B C 1
ATOM 6218 O O . HIS B 1 234 ? -5.566 25.688 2.336 1 92 234 HIS B O 1
ATOM 6224 N N . GLY B 1 235 ? -3.738 24.406 2.096 1 93.19 235 GLY B N 1
ATOM 6225 C CA . GLY B 1 235 ? -4.266 23.422 3.025 1 93.19 235 GLY B CA 1
ATOM 6226 C C . GLY B 1 235 ? -4.633 22.109 2.359 1 93.19 235 GLY B C 1
ATOM 6227 O O . GLY B 1 235 ? -5.109 21.188 3.02 1 93.19 235 GLY B O 1
ATOM 6228 N N . GLY B 1 236 ? -4.387 21.953 1.049 1 93.69 236 GLY B N 1
ATOM 6229 C CA . GLY B 1 236 ? -4.688 20.719 0.327 1 93.69 236 GLY B CA 1
ATOM 6230 C C . GLY B 1 236 ? -3.719 19.594 0.631 1 93.69 236 GLY B C 1
ATOM 6231 O O . GLY B 1 236 ? -3.102 19.578 1.698 1 93.69 236 GLY B O 1
ATOM 6232 N N . HIS B 1 237 ? -3.715 18.625 -0.219 1 93.38 237 HIS B N 1
ATOM 6233 C CA . HIS B 1 237 ? -2.844 17.469 -0.034 1 93.38 237 HIS B CA 1
ATOM 6234 C C . HIS B 1 237 ? -2.098 17.125 -1.32 1 93.38 237 HIS B C 1
ATOM 6236 O O . HIS B 1 237 ? -2.602 17.375 -2.418 1 93.38 237 HIS B O 1
ATOM 6242 N N . LEU B 1 238 ? -1.007 16.531 -1.168 1 92.25 238 LEU B N 1
ATOM 6243 C CA . LEU B 1 238 ? -0.155 16.172 -2.297 1 92.25 238 LEU B CA 1
ATOM 6244 C C . LEU B 1 238 ? -0.885 15.234 -3.256 1 92.25 238 LEU B C 1
ATOM 6246 O O . LEU B 1 238 ? -0.736 15.344 -4.473 1 92.25 238 LEU B O 1
ATOM 6250 N N . SER B 1 239 ? -1.665 14.312 -2.729 1 96.19 239 SER B N 1
ATOM 6251 C CA . SER B 1 239 ? -2.312 13.273 -3.529 1 96.19 239 SER B CA 1
ATOM 6252 C C . SER B 1 239 ? -3.434 13.859 -4.383 1 96.19 239 SER B C 1
ATOM 6254 O O . SER B 1 239 ? -4.062 13.141 -5.164 1 96.19 239 SER B O 1
ATOM 6256 N N . HIS B 1 240 ? -3.654 15.203 -4.27 1 97.38 240 HIS B N 1
ATOM 6257 C CA . HIS B 1 240 ? -4.734 15.836 -5.02 1 97.38 240 HIS B CA 1
ATOM 6258 C C . HIS B 1 240 ? -4.211 16.469 -6.309 1 97.38 240 HIS B C 1
ATOM 6260 O O . HIS B 1 240 ? -4.941 17.188 -6.992 1 97.38 240 HIS B O 1
ATOM 6266 N N . GLY B 1 241 ? -2.953 16.234 -6.586 1 96 241 GLY B N 1
ATOM 6267 C CA . GLY B 1 241 ? -2.418 16.688 -7.863 1 96 241 GLY B CA 1
ATOM 6268 C C . GLY B 1 241 ? -1.501 17.891 -7.734 1 96 241 GLY B C 1
ATOM 6269 O O . GLY B 1 241 ? -1.445 18.719 -8.633 1 96 241 GLY B O 1
ATOM 6270 N N . TYR B 1 242 ? -0.731 17.938 -6.715 1 93 242 TYR B N 1
ATOM 6271 C CA . TYR B 1 242 ? 0.12 19.094 -6.461 1 93 242 TYR B C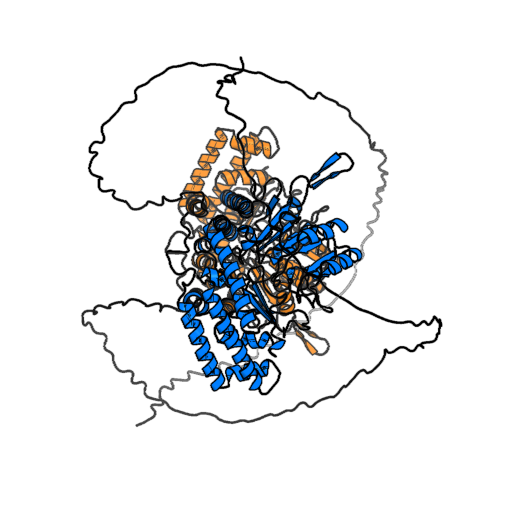A 1
ATOM 6272 C C . TYR B 1 242 ? 1.249 19.188 -7.48 1 93 242 TYR B C 1
ATOM 6274 O O . TYR B 1 242 ? 1.84 18.156 -7.844 1 93 242 TYR B O 1
ATOM 6282 N N . GLN B 1 243 ? 1.48 20.359 -7.914 1 93 243 GLN B N 1
ATOM 6283 C CA . GLN B 1 243 ? 2.611 20.703 -8.766 1 93 243 GLN B CA 1
ATOM 6284 C C . GLN B 1 243 ? 3.023 22.156 -8.555 1 93 243 GLN B C 1
ATOM 6286 O O . GLN B 1 243 ? 2.225 22.969 -8.094 1 93 243 GLN B O 1
ATOM 6291 N N . THR B 1 244 ? 4.227 22.406 -8.781 1 89.31 244 THR B N 1
ATOM 6292 C CA . THR B 1 244 ? 4.703 23.781 -8.852 1 89.31 244 THR B CA 1
ATOM 6293 C C . THR B 1 244 ? 4.754 24.266 -10.297 1 89.31 244 THR B C 1
ATOM 6295 O O . THR B 1 244 ? 4.395 23.531 -11.219 1 89.31 244 THR B O 1
ATOM 6298 N N . ASP B 1 245 ? 5.18 25.484 -10.477 1 87.19 245 ASP B N 1
ATOM 6299 C CA . ASP B 1 245 ? 5.246 26.047 -11.82 1 87.19 245 ASP B CA 1
ATOM 6300 C C . ASP B 1 245 ? 6.246 25.281 -12.688 1 87.19 245 ASP B C 1
ATOM 6302 O O . ASP B 1 245 ? 6.113 25.25 -13.906 1 87.19 245 ASP B O 1
ATOM 6306 N N . THR B 1 246 ? 7.156 24.609 -12.016 1 89.69 246 THR B N 1
ATOM 6307 C CA . THR B 1 246 ? 8.25 24.062 -12.805 1 89.69 246 THR B CA 1
ATOM 6308 C C . THR B 1 246 ? 8.312 22.547 -12.641 1 89.69 246 THR B C 1
ATOM 6310 O O . THR B 1 246 ? 9.016 21.859 -13.398 1 89.69 246 THR B O 1
ATOM 6313 N N . LYS B 1 247 ? 7.535 22.094 -11.664 1 91.69 247 LYS B N 1
ATOM 6314 C CA . LYS B 1 247 ? 7.762 20.672 -11.383 1 91.69 247 LYS B CA 1
ATOM 6315 C C . LYS B 1 247 ? 6.461 19.984 -10.984 1 91.69 247 LYS B C 1
ATOM 6317 O O . LYS B 1 247 ? 5.691 20.516 -10.18 1 91.69 247 LYS B O 1
ATOM 6322 N N . LYS B 1 248 ? 6.297 18.781 -11.586 1 94.06 248 LYS B N 1
ATOM 6323 C CA . LYS B 1 248 ? 5.23 17.875 -11.156 1 94.06 248 LYS B CA 1
ATOM 6324 C C . LYS B 1 248 ? 5.668 17.047 -9.945 1 94.06 248 LYS B C 1
ATOM 6326 O O . LYS B 1 248 ? 6.516 16.172 -10.062 1 94.06 248 LYS B O 1
ATOM 6331 N N . ILE B 1 249 ? 5.062 17.281 -8.844 1 91.81 249 ILE B N 1
ATOM 6332 C CA . ILE B 1 249 ? 5.492 16.641 -7.602 1 91.81 249 ILE B CA 1
ATOM 6333 C C . ILE B 1 249 ? 4.688 15.367 -7.371 1 91.81 249 ILE B C 1
ATOM 6335 O O . ILE B 1 249 ? 5.262 14.297 -7.156 1 91.81 249 ILE B O 1
ATOM 6339 N N . SER B 1 250 ? 3.385 15.469 -7.445 1 94.94 250 SER B N 1
ATOM 6340 C CA . SER B 1 250 ? 2.506 14.312 -7.301 1 94.94 250 SER B CA 1
ATOM 6341 C C . SER B 1 250 ? 2.416 13.523 -8.602 1 94.94 250 SER B C 1
ATOM 6343 O O . SER B 1 250 ? 2.389 14.102 -9.688 1 94.94 250 SER B O 1
ATOM 6345 N N . ALA B 1 251 ? 2.312 12.172 -8.445 1 96.38 251 ALA B N 1
ATOM 6346 C CA . ALA B 1 251 ? 2.096 11.352 -9.633 1 96.38 251 ALA B CA 1
ATOM 6347 C C . ALA B 1 251 ? 0.775 11.703 -10.312 1 96.38 251 ALA B C 1
ATO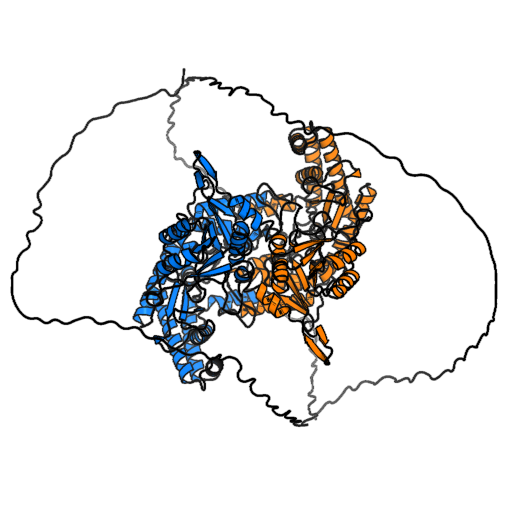M 6349 O O . ALA B 1 251 ? 0.635 11.547 -11.531 1 96.38 251 ALA B O 1
ATOM 6350 N N . VAL B 1 252 ? -0.137 12.195 -9.523 1 97.5 252 VAL B N 1
ATOM 6351 C CA . VAL B 1 252 ? -1.422 12.609 -10.078 1 97.5 252 VAL B CA 1
ATOM 6352 C C . VAL B 1 252 ? -1.211 13.727 -11.102 1 97.5 252 VAL B C 1
ATOM 6354 O O . VAL B 1 252 ? -1.834 13.727 -12.164 1 97.5 252 VAL B O 1
ATOM 6357 N N . SER B 1 253 ? -0.311 14.625 -10.805 1 97.38 253 SER B N 1
ATOM 6358 C CA . SER B 1 253 ? -0.048 15.727 -11.727 1 97.38 253 SER B CA 1
ATOM 6359 C C . SER B 1 253 ? 0.74 15.258 -12.945 1 97.38 253 SER B C 1
ATOM 6361 O O . SER B 1 253 ? 0.757 15.93 -13.977 1 97.38 253 SER B O 1
ATOM 6363 N N . ILE B 1 254 ? 1.364 14.102 -12.82 1 97.31 254 ILE B N 1
ATOM 6364 C CA . ILE B 1 254 ? 2.107 13.531 -13.945 1 97.31 254 ILE B CA 1
ATOM 6365 C C . ILE B 1 254 ? 1.136 12.914 -14.945 1 97.31 254 ILE B C 1
ATOM 6367 O O . ILE B 1 254 ? 1.267 13.109 -16.156 1 97.31 254 ILE B O 1
ATOM 6371 N N . PHE B 1 255 ? 0.126 12.234 -14.469 1 98.06 255 PHE B N 1
ATOM 6372 C CA . PHE B 1 255 ? -0.701 11.391 -15.328 1 98.06 255 PHE B CA 1
ATOM 6373 C C . PHE B 1 255 ? -2.008 12.094 -15.672 1 98.06 255 PHE B C 1
ATOM 6375 O O . PHE B 1 255 ? -2.707 11.688 -16.609 1 98.06 255 PHE B O 1
ATOM 6382 N N . PHE B 1 256 ? -2.377 13.172 -14.875 1 98.31 256 PHE B N 1
ATOM 6383 C CA . PHE B 1 256 ? -3.59 13.945 -15.102 1 98.31 256 PHE B CA 1
ATOM 6384 C C . PHE B 1 256 ? -3.275 15.438 -15.172 1 98.31 256 PHE B C 1
ATOM 6386 O O . PHE B 1 256 ? -2.154 15.852 -14.875 1 98.31 256 PHE B O 1
ATOM 6393 N N . GLU B 1 257 ? -4.289 16.219 -15.594 1 98.06 257 GLU B N 1
ATOM 6394 C CA . GLU B 1 257 ? -4.172 17.688 -15.578 1 98.06 257 GLU B CA 1
ATOM 6395 C C . GLU B 1 257 ? -4.832 18.281 -14.336 1 98.06 257 GLU B C 1
ATOM 6397 O O . GLU B 1 257 ? -6.012 18.031 -14.078 1 98.06 257 GLU B O 1
ATOM 6402 N N . THR B 1 258 ? -4.031 19.062 -13.602 1 98 258 THR B N 1
ATOM 6403 C CA . THR B 1 258 ? -4.559 19.531 -12.32 1 98 258 THR B CA 1
ATOM 6404 C C . THR B 1 258 ? -4.555 21.062 -12.258 1 98 258 THR B C 1
ATOM 6406 O O . THR B 1 258 ? -3.641 21.703 -12.773 1 98 258 THR B O 1
ATOM 6409 N N . MET B 1 259 ? -5.59 21.625 -11.742 1 97.88 259 MET B N 1
ATOM 6410 C CA . MET B 1 259 ? -5.695 23.031 -11.406 1 97.88 259 MET B CA 1
ATOM 6411 C C . MET B 1 259 ? -6.223 23.219 -9.992 1 97.88 259 MET B C 1
ATOM 6413 O O . MET B 1 259 ? -7.297 22.719 -9.648 1 97.88 259 MET B O 1
ATOM 6417 N N . PRO B 1 260 ? -5.535 23.969 -9.195 1 96.62 260 PRO B N 1
ATOM 6418 C CA . PRO B 1 260 ? -5.973 24.125 -7.809 1 96.62 260 PRO B CA 1
ATOM 6419 C C . PRO B 1 260 ? -7.023 25.219 -7.637 1 96.62 260 PRO B C 1
ATOM 6421 O O . PRO B 1 260 ? -7.055 26.188 -8.406 1 96.62 260 PRO B O 1
ATOM 6424 N N . TYR B 1 261 ? -7.945 25.016 -6.695 1 98 261 TYR B N 1
ATOM 6425 C CA . TYR B 1 261 ? -8.672 26.125 -6.102 1 98 261 TYR B CA 1
ATOM 6426 C C . TYR B 1 261 ? -8.07 26.516 -4.758 1 98 261 TYR B C 1
ATOM 6428 O O . TYR B 1 261 ? -7.23 25.797 -4.211 1 98 261 TYR B O 1
ATOM 6436 N N . ARG B 1 262 ? -8.469 27.703 -4.246 1 96.25 262 ARG B N 1
ATOM 6437 C CA . ARG B 1 262 ? -7.719 28.266 -3.131 1 96.25 262 ARG B CA 1
ATOM 6438 C C . ARG B 1 262 ? -8.648 28.875 -2.088 1 96.25 262 ARG B C 1
ATOM 6440 O O . ARG B 1 262 ? -9.867 28.906 -2.281 1 96.25 262 ARG B O 1
ATOM 6447 N N . LEU B 1 263 ? -8.039 29.203 -0.993 1 96.62 263 LEU B N 1
ATOM 6448 C CA . LEU B 1 263 ? -8.711 30.016 0.016 1 96.62 263 LEU B CA 1
ATOM 6449 C C . LEU B 1 263 ? -8.727 31.484 -0.382 1 96.62 263 LEU B C 1
ATOM 6451 O O . LEU B 1 263 ? -7.855 31.938 -1.136 1 96.62 263 LEU B O 1
ATOM 6455 N N . ASP B 1 264 ? -9.805 32.156 0.061 1 96.06 264 ASP B N 1
ATOM 6456 C CA . ASP B 1 264 ? -9.703 33.625 0.126 1 96.06 264 ASP B CA 1
ATOM 6457 C C . ASP B 1 264 ? -8.719 34.062 1.208 1 96.06 264 ASP B C 1
ATOM 6459 O O . ASP B 1 264 ? -8.953 33.812 2.396 1 96.06 264 ASP B O 1
ATOM 6463 N N . GLU B 1 265 ? -7.664 34.656 0.894 1 91.94 265 GLU B N 1
ATOM 6464 C CA . GLU B 1 265 ? -6.562 34.969 1.808 1 91.94 265 GLU B CA 1
ATOM 6465 C C . GLU B 1 265 ? -6.988 35.938 2.891 1 91.94 265 GLU B C 1
ATOM 6467 O O . GLU B 1 265 ? -6.383 36 3.963 1 91.94 265 GLU B O 1
ATOM 6472 N N . SER B 1 266 ? -8 36.719 2.66 1 92.88 266 SER B N 1
ATOM 6473 C CA . SER B 1 266 ? -8.461 37.688 3.646 1 92.88 266 SER B CA 1
ATOM 6474 C C . SER B 1 266 ? -9.305 37.031 4.73 1 92.88 266 SER B C 1
ATOM 6476 O O . SER B 1 266 ? -9.312 37.469 5.879 1 92.88 266 SER B O 1
ATOM 6478 N N . THR B 1 267 ? -9.992 35.938 4.375 1 94.5 267 THR B N 1
ATOM 6479 C CA . THR B 1 267 ? -10.891 35.312 5.332 1 94.5 267 THR B CA 1
ATOM 6480 C C . THR B 1 267 ? -10.312 34 5.84 1 94.5 267 THR B C 1
ATOM 6482 O O . THR B 1 267 ? -10.695 33.531 6.91 1 94.5 267 THR B O 1
ATOM 6485 N N . GLY B 1 268 ? -9.469 33.406 5.031 1 94.44 268 GLY B N 1
ATOM 6486 C CA . GLY B 1 268 ? -8.938 32.094 5.367 1 94.44 268 GLY B CA 1
ATOM 6487 C C . GLY B 1 268 ? -9.906 30.953 5.066 1 94.44 268 GLY B C 1
ATOM 6488 O O . GLY B 1 268 ? -9.664 29.812 5.453 1 94.44 268 GLY B O 1
ATOM 6489 N N . LEU B 1 269 ? -11 31.297 4.371 1 97.38 269 LEU B N 1
ATOM 6490 C CA . LEU B 1 269 ? -12.008 30.312 3.992 1 97.38 269 LEU B CA 1
ATOM 6491 C C . LEU B 1 269 ? -11.883 29.953 2.518 1 97.38 269 LEU B C 1
ATOM 6493 O O . LEU B 1 269 ? -11.336 30.719 1.724 1 97.38 269 LEU B O 1
ATOM 6497 N N . ILE B 1 270 ? -12.328 28.766 2.152 1 98.06 270 ILE B N 1
ATOM 6498 C CA . ILE B 1 270 ? -12.32 28.359 0.754 1 98.06 270 ILE B CA 1
ATOM 6499 C C . ILE B 1 270 ? -13.102 29.359 -0.087 1 98.06 270 ILE B C 1
ATOM 6501 O O . ILE B 1 270 ? -14.219 29.75 0.278 1 98.06 270 ILE B O 1
ATOM 6505 N N . ASP B 1 271 ? -12.547 29.812 -1.226 1 98.19 271 ASP B N 1
ATOM 6506 C CA . ASP B 1 271 ? -13.203 30.734 -2.145 1 98.19 271 ASP B CA 1
ATOM 6507 C C . ASP B 1 271 ? -14.07 29.984 -3.15 1 98.19 271 ASP B C 1
ATOM 6509 O O . ASP B 1 271 ? -13.711 29.859 -4.32 1 98.19 271 ASP B O 1
ATOM 6513 N N . TYR B 1 272 ? -15.242 29.656 -2.754 1 98.62 272 TYR B N 1
ATOM 6514 C CA . TYR B 1 272 ? -16.141 28.859 -3.57 1 98.62 272 TYR B CA 1
ATOM 6515 C C . TYR B 1 272 ? -16.547 29.594 -4.836 1 98.62 272 TYR B C 1
ATOM 6517 O O . TYR B 1 272 ? -16.766 28.984 -5.883 1 98.62 272 TYR B O 1
ATOM 6525 N N . ASP B 1 273 ? -16.609 30.922 -4.746 1 98.19 273 ASP B N 1
ATOM 6526 C CA . ASP B 1 273 ? -16.969 31.703 -5.918 1 98.19 273 ASP B CA 1
ATOM 6527 C C . ASP B 1 273 ? -15.891 31.625 -6.988 1 98.19 273 ASP B C 1
ATOM 6529 O O . ASP B 1 273 ? -16.188 31.406 -8.164 1 98.19 273 ASP B O 1
ATOM 6533 N N . GLN B 1 274 ? -14.734 31.844 -6.555 1 98.44 274 GLN B N 1
ATOM 6534 C CA . GLN B 1 274 ? -13.633 31.734 -7.504 1 98.44 274 GLN B CA 1
ATOM 6535 C C . GLN B 1 274 ? -13.5 30.312 -8.031 1 98.44 274 GLN B C 1
ATOM 6537 O O . GLN B 1 274 ? -13.156 30.109 -9.195 1 98.44 274 GLN B O 1
ATOM 6542 N N . LEU B 1 275 ? -13.727 29.328 -7.203 1 98.75 275 LEU B N 1
ATOM 6543 C CA . LEU B 1 275 ? -13.727 27.922 -7.625 1 98.75 275 LEU B CA 1
ATOM 6544 C C . LEU B 1 275 ? -14.734 27.703 -8.75 1 98.75 275 LEU B C 1
ATOM 6546 O O . LEU B 1 275 ? -14.406 27.078 -9.766 1 98.75 275 LEU B O 1
ATOM 6550 N N . GLU B 1 276 ? -15.859 28.203 -8.562 1 98.62 276 GLU B N 1
ATOM 6551 C CA . GLU B 1 276 ? -16.906 28.031 -9.57 1 98.62 276 GLU B CA 1
ATOM 6552 C C . GLU B 1 276 ? -16.516 28.688 -10.891 1 98.62 276 GLU B C 1
ATOM 6554 O O . GLU B 1 276 ? -16.688 28.094 -11.953 1 98.62 276 GLU B O 1
ATOM 6559 N N . LYS B 1 277 ? -15.984 29.891 -10.828 1 98.5 277 LYS B N 1
ATOM 6560 C CA . LYS B 1 277 ? -15.562 30.609 -12.023 1 98.5 277 LYS B CA 1
ATOM 6561 C C . LYS B 1 277 ? -14.469 29.844 -12.766 1 98.5 277 LYS B C 1
ATOM 6563 O O . LYS B 1 277 ? -14.508 29.734 -13.992 1 98.5 277 LYS B O 1
ATOM 6568 N N . SER B 1 278 ? -13.562 29.344 -12.016 1 98.62 278 SER B N 1
ATOM 6569 C CA . SER B 1 278 ? -12.469 28.594 -12.609 1 98.62 278 SER B CA 1
ATOM 6570 C C . SER B 1 278 ? -12.953 27.281 -13.203 1 98.62 278 SER B C 1
ATOM 6572 O O . SER B 1 278 ? -12.469 26.844 -14.25 1 98.62 278 SER B O 1
ATOM 6574 N N . ALA B 1 279 ? -13.883 26.625 -12.562 1 98.69 279 ALA B N 1
ATOM 6575 C CA . ALA B 1 279 ? -14.414 25.344 -13.023 1 98.69 279 ALA B CA 1
ATOM 6576 C C . ALA B 1 279 ? -15.117 25.484 -14.367 1 98.69 279 ALA B C 1
ATOM 6578 O O . ALA B 1 279 ? -15.039 24.594 -15.219 1 98.69 279 ALA B O 1
ATOM 6579 N N . VAL B 1 280 ? -15.766 26.594 -14.555 1 98.19 280 VAL B N 1
ATOM 6580 C CA . VAL B 1 280 ? -16.484 26.844 -15.805 1 98.19 280 VAL B CA 1
ATOM 6581 C C . VAL B 1 280 ? -15.492 26.906 -16.969 1 98.19 280 VAL B C 1
ATOM 6583 O O . VAL B 1 280 ? -15.781 26.422 -18.062 1 98.19 280 VAL B O 1
ATOM 6586 N N . LEU B 1 281 ? -14.359 27.484 -16.734 1 98.06 281 LEU B N 1
ATOM 6587 C CA . LEU B 1 281 ? -13.352 27.641 -17.766 1 98.06 281 LEU B CA 1
ATOM 6588 C C . LEU B 1 281 ? -12.531 26.359 -17.922 1 98.06 281 LEU B C 1
ATOM 6590 O O . LEU B 1 281 ? -12.25 25.938 -19.047 1 98.06 281 LEU B O 1
ATOM 6594 N N . PHE B 1 282 ? -12.195 25.75 -16.859 1 98.25 282 PHE B N 1
ATOM 6595 C CA . PHE B 1 282 ? -11.289 24.609 -16.844 1 98.25 282 PHE B CA 1
ATOM 6596 C C . PHE B 1 282 ? -12.031 23.328 -17.219 1 98.25 282 PHE B C 1
ATOM 6598 O O . PHE B 1 282 ? -11.445 22.406 -17.781 1 98.25 282 PHE B O 1
ATOM 6605 N N . ARG B 1 283 ? -13.289 23.25 -16.875 1 98.31 283 ARG B N 1
ATOM 6606 C CA . ARG B 1 283 ? -14.172 22.125 -17.156 1 98.31 283 ARG B CA 1
ATOM 6607 C C . ARG B 1 283 ? -13.594 20.812 -16.625 1 98.31 283 ARG B C 1
ATOM 6609 O O . ARG B 1 283 ? -13.383 19.875 -17.375 1 98.31 283 ARG B O 1
ATOM 6616 N N . PRO B 1 284 ? -13.461 20.75 -15.32 1 98.75 284 PRO B N 1
ATOM 6617 C CA . PRO B 1 284 ? -12.922 19.531 -14.711 1 98.75 284 PRO B CA 1
ATOM 6618 C C . PRO B 1 284 ? -13.867 18.344 -14.836 1 98.75 284 PRO B C 1
ATOM 6620 O O . PRO B 1 284 ? -15.086 18.531 -14.883 1 98.75 284 PRO B O 1
ATOM 6623 N N . LYS B 1 285 ? -13.242 17.141 -14.906 1 98.75 285 LYS B N 1
ATOM 6624 C CA . LYS B 1 285 ? -14.039 15.914 -14.859 1 98.75 285 LYS B CA 1
ATOM 6625 C C . LYS B 1 285 ? -14.273 15.461 -13.422 1 98.75 285 LYS B C 1
ATOM 6627 O O . LYS B 1 285 ? -15.195 14.695 -13.148 1 98.75 285 LYS B O 1
ATOM 6632 N N . LEU B 1 286 ? -13.461 15.945 -12.5 1 98.88 286 LEU B N 1
ATOM 6633 C CA . LEU B 1 286 ? -13.516 15.586 -11.094 1 98.88 286 LEU B CA 1
ATOM 6634 C C . LEU B 1 286 ? -13.031 16.734 -10.211 1 98.88 286 LEU B C 1
ATOM 6636 O O . LEU B 1 286 ? -12.039 17.391 -10.539 1 98.88 286 LEU B O 1
ATOM 6640 N N . ILE B 1 287 ? -13.734 17.031 -9.148 1 98.94 287 ILE B N 1
ATOM 6641 C CA . ILE B 1 287 ? -13.336 18.016 -8.148 1 98.94 287 ILE B CA 1
ATOM 6642 C C . ILE B 1 287 ? -13.211 17.344 -6.781 1 98.94 287 ILE B C 1
ATOM 6644 O O . ILE B 1 287 ? -14.109 16.609 -6.352 1 98.94 287 ILE B O 1
ATOM 6648 N N . VAL B 1 288 ? -12.109 17.594 -6.117 1 98.88 288 VAL B N 1
ATOM 6649 C CA . VAL B 1 288 ? -11.836 16.984 -4.82 1 98.88 288 VAL B CA 1
ATOM 6650 C C . VAL B 1 288 ? -12.211 17.969 -3.701 1 98.88 288 VAL B C 1
ATOM 6652 O O . VAL B 1 288 ? -11.797 19.125 -3.717 1 98.88 288 VAL B O 1
ATOM 6655 N N . ALA B 1 289 ? -13.023 17.531 -2.789 1 98.81 289 ALA B N 1
ATOM 6656 C CA . ALA B 1 289 ? -13.25 18.219 -1.514 1 98.81 289 ALA B CA 1
ATOM 6657 C C . ALA B 1 289 ? -12.492 17.516 -0.384 1 98.81 289 ALA B C 1
ATOM 6659 O O . ALA B 1 289 ? -13.039 16.641 0.288 1 98.81 289 ALA B O 1
ATOM 6660 N N . GLY B 1 290 ? -11.289 17.859 -0.181 1 98.12 290 GLY B N 1
ATOM 6661 C CA . GLY B 1 290 ? -10.43 17.297 0.839 1 98.12 290 GLY B CA 1
ATOM 6662 C C . GLY B 1 290 ? -9.281 18.203 1.228 1 98.12 290 GLY B C 1
ATOM 6663 O O . GLY B 1 290 ? -8.719 18.906 0.378 1 98.12 290 GLY B O 1
ATOM 6664 N N . ALA B 1 291 ? -8.93 18.172 2.471 1 96.69 291 ALA B N 1
ATOM 6665 C CA . ALA B 1 291 ? -7.871 19.047 2.963 1 96.69 291 ALA B CA 1
ATOM 6666 C C . ALA B 1 291 ? -7.113 18.391 4.117 1 96.69 291 ALA B C 1
ATOM 6668 O O . ALA B 1 291 ? -7.691 17.625 4.895 1 96.69 291 ALA B O 1
ATOM 6669 N N . SER B 1 292 ? -5.84 18.75 4.227 1 94.25 292 SER B N 1
ATOM 6670 C CA . SER B 1 292 ? -5.012 18.344 5.355 1 94.25 292 SER B CA 1
ATOM 6671 C C . SER B 1 292 ? -4.934 19.438 6.414 1 94.25 292 SER B C 1
ATOM 6673 O O . SER B 1 292 ? -4.633 19.156 7.578 1 94.25 292 SER B O 1
ATOM 6675 N N . ALA B 1 293 ? -5.086 20.656 5.945 1 95.06 293 ALA B N 1
ATOM 6676 C CA . ALA B 1 293 ? -4.961 21.812 6.844 1 95.06 293 ALA B CA 1
ATOM 6677 C C . ALA B 1 293 ? -6.066 22.828 6.586 1 95.06 293 ALA B C 1
ATOM 6679 O O . ALA B 1 293 ? -5.809 23.906 6.047 1 95.06 293 ALA B O 1
ATOM 6680 N N . TYR B 1 294 ? -7.211 22.547 6.938 1 96.88 294 TYR B N 1
ATOM 6681 C CA . TYR B 1 294 ? -8.383 23.406 6.883 1 96.88 294 TYR B CA 1
ATOM 6682 C C . TYR B 1 294 ? -9.234 23.25 8.133 1 96.88 294 TYR B C 1
ATOM 6684 O O . TYR B 1 294 ? -9.867 22.219 8.344 1 96.88 294 TYR B O 1
ATOM 6692 N N . ALA B 1 295 ? -9.273 24.234 8.883 1 97.38 295 ALA B N 1
ATOM 6693 C CA . ALA B 1 295 ? -9.812 24.125 10.234 1 97.38 295 ALA B CA 1
ATOM 6694 C C . ALA B 1 295 ? -11.328 24.344 10.234 1 97.38 295 ALA B C 1
ATOM 6696 O O . ALA B 1 295 ? -11.961 24.312 11.289 1 97.38 295 ALA B O 1
ATOM 6697 N N . ARG B 1 296 ? -11.906 24.562 9.055 1 98 296 ARG B N 1
ATOM 6698 C CA . ARG B 1 296 ? -13.344 24.797 8.945 1 98 296 ARG B CA 1
ATOM 6699 C C . ARG B 1 296 ? -14.023 23.641 8.219 1 98 296 ARG B C 1
ATOM 6701 O O . ARG B 1 296 ? -13.383 22.641 7.895 1 98 296 ARG B O 1
ATOM 6708 N N . LEU B 1 297 ? -15.305 23.75 8.133 1 98.19 297 LEU B N 1
ATOM 6709 C CA . LEU B 1 297 ? -16.078 22.688 7.492 1 98.19 297 LEU B CA 1
ATOM 6710 C C . LEU B 1 297 ? -16.281 22.984 6.008 1 98.19 297 LEU B C 1
ATOM 6712 O O . LEU B 1 297 ? -16.484 24.125 5.617 1 98.19 297 LEU B O 1
ATOM 6716 N N . TYR B 1 298 ? -16.188 21.984 5.191 1 98 298 TYR B N 1
ATOM 6717 C CA . TYR B 1 298 ? -16.5 22.125 3.777 1 98 298 TYR B CA 1
ATOM 6718 C C . TYR B 1 298 ? -17.984 22.406 3.58 1 98 298 TYR B C 1
ATOM 6720 O O . TYR B 1 298 ? -18.828 21.828 4.262 1 98 298 TYR B O 1
ATOM 6728 N N . ASP B 1 299 ? -18.281 23.281 2.645 1 98.31 299 ASP B N 1
ATOM 6729 C CA . ASP B 1 299 ? -19.656 23.422 2.143 1 98.31 299 ASP B CA 1
ATOM 6730 C C . ASP B 1 299 ? -19.938 22.422 1.027 1 98.31 299 ASP B C 1
ATOM 6732 O O . ASP B 1 299 ? -19.938 22.781 -0.152 1 98.31 299 ASP B O 1
ATOM 6736 N N . TYR B 1 300 ? -20.297 21.188 1.395 1 98.56 300 TYR B N 1
ATOM 6737 C CA . TYR B 1 300 ? -20.469 20.109 0.425 1 98.56 300 TYR B CA 1
ATOM 6738 C C . TYR B 1 300 ? -21.641 20.406 -0.518 1 98.56 300 TYR B C 1
ATOM 6740 O O . TYR B 1 300 ? -21.625 19.984 -1.681 1 98.56 300 TYR B O 1
ATOM 6748 N N . ASN B 1 301 ? -22.609 21.078 0.025 1 98.38 301 ASN B N 1
ATOM 6749 C CA . ASN B 1 301 ? -23.734 21.484 -0.828 1 98.38 301 ASN B CA 1
ATOM 6750 C C . ASN B 1 301 ? -23.266 22.391 -1.966 1 98.38 301 ASN B C 1
ATOM 6752 O O . ASN B 1 301 ? -23.656 22.188 -3.119 1 98.38 301 ASN B O 1
ATOM 6756 N N . ARG B 1 302 ? -22.516 23.375 -1.597 1 98.44 302 ARG B N 1
ATOM 6757 C CA . ARG B 1 302 ? -21.969 24.266 -2.6 1 98.44 302 ARG B CA 1
ATOM 6758 C C . ARG B 1 302 ? -21.062 23.516 -3.58 1 98.44 302 ARG B C 1
ATOM 6760 O O . ARG B 1 302 ? -21.109 23.766 -4.785 1 98.44 302 ARG B O 1
ATOM 6767 N N . MET B 1 303 ? -20.234 22.625 -3.139 1 98.69 303 MET B N 1
ATOM 6768 C CA . MET B 1 303 ? -19.375 21.812 -3.988 1 98.69 303 MET B CA 1
ATOM 6769 C C . MET B 1 303 ? -20.203 21 -4.98 1 98.69 303 MET B C 1
ATOM 6771 O O . MET B 1 303 ? -19.859 20.891 -6.156 1 98.69 303 MET B O 1
ATOM 6775 N N . ARG B 1 304 ? -21.281 20.391 -4.5 1 98.5 304 ARG B N 1
ATOM 6776 C CA . ARG B 1 304 ? -22.156 19.594 -5.34 1 98.5 304 ARG B CA 1
ATOM 6777 C C . ARG B 1 304 ? -22.75 20.422 -6.477 1 98.5 304 ARG B C 1
ATOM 6779 O O . ARG B 1 304 ? -22.781 19.969 -7.625 1 98.5 304 ARG B O 1
ATOM 6786 N N . LYS B 1 305 ? -23.156 21.594 -6.16 1 98.56 305 LYS B N 1
ATOM 6787 C CA . LYS B 1 305 ? -23.734 22.469 -7.168 1 98.56 305 LYS B CA 1
ATOM 6788 C C . LYS B 1 305 ? -22.703 22.812 -8.25 1 98.56 305 LYS B C 1
ATOM 6790 O O . LYS B 1 305 ? -23.047 22.828 -9.438 1 98.56 305 LYS B O 1
ATOM 6795 N N . ILE B 1 306 ? -21.531 23.094 -7.844 1 98.62 306 ILE B N 1
ATOM 6796 C CA . ILE B 1 306 ? -20.469 23.406 -8.789 1 98.62 306 ILE B CA 1
ATOM 6797 C C . ILE B 1 306 ? -20.188 22.203 -9.688 1 98.62 306 ILE B C 1
ATOM 6799 O O . ILE B 1 306 ? -20.047 22.344 -10.906 1 98.62 306 ILE B O 1
ATOM 6803 N N . CYS B 1 307 ? -20.156 21.016 -9.125 1 98.62 307 CYS B N 1
ATOM 6804 C CA . CYS B 1 307 ? -19.906 19.797 -9.883 1 98.62 307 CYS B CA 1
ATOM 6805 C C . CYS B 1 307 ? -21.047 19.516 -10.852 1 98.62 307 CYS B C 1
ATOM 6807 O O . CYS B 1 307 ? -20.812 19.078 -11.984 1 98.62 307 CYS B O 1
ATOM 6809 N N . ASP B 1 308 ? -22.266 19.734 -10.43 1 97.38 308 ASP B N 1
ATOM 6810 C CA . ASP B 1 308 ? -23.422 19.484 -11.281 1 97.38 308 ASP B CA 1
ATOM 6811 C C . ASP B 1 308 ? -23.406 20.359 -12.531 1 97.38 308 ASP B C 1
ATOM 6813 O O . ASP B 1 308 ? -23.75 19.906 -13.625 1 97.38 308 ASP B O 1
ATOM 6817 N N . LYS B 1 309 ? -23 21.547 -12.328 1 97.25 309 LYS B N 1
ATOM 6818 C CA . LYS B 1 309 ? -22.938 22.484 -13.453 1 97.25 309 LYS B CA 1
ATOM 6819 C C . LYS B 1 309 ? -21.938 22.016 -14.5 1 97.25 309 LYS B C 1
ATOM 6821 O O . LYS B 1 309 ? -22.109 22.297 -15.695 1 97.25 309 LYS B O 1
ATOM 6826 N N . GLN B 1 310 ? -20.922 21.359 -14.078 1 96.62 310 GLN B N 1
ATOM 6827 C CA . GLN B 1 310 ? -19.859 20.922 -14.984 1 96.62 310 GLN B CA 1
ATOM 6828 C C . GLN B 1 310 ? -19.953 19.438 -15.289 1 96.62 310 GLN B C 1
ATOM 6830 O O . GLN B 1 310 ? -19.125 18.891 -16.016 1 96.62 310 GLN B O 1
ATOM 6835 N N . LYS B 1 311 ? -20.922 18.75 -14.688 1 95.88 311 LYS B N 1
ATOM 6836 C CA . LYS B 1 311 ? -21.062 17.297 -14.797 1 95.88 311 LYS B CA 1
ATOM 6837 C C . LYS B 1 311 ? -19.797 16.594 -14.305 1 95.88 311 LYS B C 1
ATOM 6839 O O . LYS B 1 311 ? -19.328 15.633 -14.93 1 95.88 311 LYS B O 1
ATOM 6844 N N . ALA B 1 312 ? -19.203 17.188 -13.289 1 98.56 312 ALA B N 1
ATOM 6845 C CA . ALA B 1 312 ? -17.984 16.641 -12.695 1 98.56 312 ALA B CA 1
ATOM 6846 C C . ALA B 1 312 ? -18.328 15.68 -11.555 1 98.56 312 ALA B C 1
ATOM 6848 O O . ALA B 1 312 ? -19.344 15.844 -10.875 1 98.56 312 ALA B O 1
ATOM 6849 N N . VAL B 1 313 ? -17.5 14.703 -11.336 1 98.69 313 VAL B N 1
ATOM 6850 C CA . VAL B 1 313 ? -17.562 13.828 -10.164 1 98.69 313 VAL B CA 1
ATOM 6851 C C . VAL B 1 313 ? -17.078 14.578 -8.93 1 98.69 313 VAL B C 1
ATOM 6853 O O . VAL B 1 313 ? -16.047 15.258 -8.969 1 98.69 313 VAL B O 1
ATOM 6856 N N . LEU B 1 314 ? -17.844 14.531 -7.836 1 98.88 314 LEU B N 1
ATOM 6857 C CA . LEU B 1 314 ? -17.391 15.07 -6.559 1 98.88 314 LEU B CA 1
ATOM 6858 C C . LEU B 1 314 ? -16.75 13.984 -5.703 1 98.88 314 LEU B C 1
ATOM 6860 O O . LEU B 1 314 ? -17.422 13.062 -5.254 1 98.88 314 LEU B O 1
ATOM 6864 N N . LEU B 1 315 ? -15.461 14.055 -5.523 1 98.94 315 LEU B N 1
ATOM 6865 C CA . LEU B 1 315 ? -14.719 13.188 -4.617 1 98.94 315 LEU B CA 1
ATOM 6866 C C . LEU B 1 315 ? -14.461 13.883 -3.283 1 98.94 315 LEU B C 1
ATOM 6868 O O . LEU B 1 315 ? -13.789 14.914 -3.234 1 98.94 315 LEU B O 1
ATOM 6872 N N . ALA B 1 316 ? -15.008 13.391 -2.268 1 98.94 316 ALA B N 1
ATOM 6873 C CA . ALA B 1 316 ? -14.688 13.883 -0.932 1 98.94 316 ALA B CA 1
ATOM 6874 C C . ALA B 1 316 ? -13.602 13.047 -0.276 1 98.94 316 ALA B C 1
ATOM 6876 O O . ALA B 1 316 ? -13.797 11.852 -0.016 1 98.94 316 ALA B O 1
ATOM 6877 N N . ASP B 1 317 ? -12.453 13.633 -0.03 1 98.69 317 ASP B N 1
ATOM 6878 C CA . ASP B 1 317 ? -11.398 13.016 0.76 1 98.69 317 ASP B CA 1
ATOM 6879 C C . ASP B 1 317 ? -11.508 13.406 2.232 1 98.69 317 ASP B C 1
ATOM 6881 O O . ASP B 1 317 ? -11.086 14.5 2.623 1 98.69 317 ASP B O 1
ATOM 6885 N N . MET B 1 318 ? -11.969 12.508 3.029 1 98.44 318 MET B N 1
ATOM 6886 C CA . MET B 1 318 ? -12.203 12.844 4.43 1 98.44 318 MET B CA 1
ATOM 6887 C C . MET B 1 318 ? -11.148 12.211 5.328 1 98.44 318 MET B C 1
ATOM 6889 O O . MET B 1 318 ? -11.422 11.891 6.488 1 98.44 318 MET B O 1
ATOM 6893 N N . ALA B 1 319 ? -9.953 11.953 4.836 1 97.81 319 ALA B N 1
ATOM 6894 C CA . ALA B 1 319 ? -8.875 11.258 5.543 1 97.81 319 ALA B CA 1
ATOM 6895 C C . ALA B 1 319 ? -8.68 11.828 6.945 1 97.81 319 ALA B C 1
ATOM 6897 O O . ALA B 1 319 ? -8.508 11.078 7.906 1 97.81 319 ALA B O 1
ATOM 6898 N N . HIS B 1 320 ? -8.766 13.133 7.07 1 97.44 320 HIS B N 1
ATOM 6899 C CA . HIS B 1 320 ? -8.484 13.773 8.344 1 97.44 320 HIS B CA 1
ATOM 6900 C C . HIS B 1 320 ? -9.703 13.758 9.258 1 97.44 320 HIS B C 1
ATOM 6902 O O . HIS B 1 320 ? -9.57 13.766 10.484 1 97.44 320 HIS B O 1
ATOM 6908 N N . ILE B 1 321 ? -10.93 13.68 8.688 1 98.25 321 ILE B N 1
ATOM 6909 C CA . ILE B 1 321 ? -12.094 13.953 9.523 1 98.25 321 ILE B CA 1
ATOM 6910 C C . ILE B 1 321 ? -12.984 12.711 9.586 1 98.25 321 ILE B C 1
ATOM 6912 O O . ILE B 1 321 ? -14.117 12.781 10.078 1 98.25 321 ILE B O 1
ATOM 6916 N N . SER B 1 322 ? -12.523 11.609 9.109 1 98.38 322 SER B N 1
ATOM 6917 C CA . SER B 1 322 ? -13.367 10.422 8.992 1 98.38 322 SER B CA 1
ATOM 6918 C C . SER B 1 322 ? -13.914 9.992 10.344 1 98.38 322 SER B C 1
ATOM 6920 O O . SER B 1 322 ? -15.07 9.562 10.445 1 98.38 322 SER B O 1
ATOM 6922 N N . GLY B 1 323 ? -13.07 10.086 11.391 1 98.5 323 GLY B N 1
ATOM 6923 C CA . GLY B 1 323 ? -13.57 9.75 12.719 1 98.5 323 GLY B CA 1
ATOM 6924 C C . GLY B 1 323 ? -14.703 10.648 13.172 1 98.5 323 GLY B C 1
ATOM 6925 O O . GLY B 1 323 ? -15.672 10.18 13.773 1 98.5 323 GLY B O 1
ATOM 6926 N N . LEU B 1 324 ? -14.617 11.906 12.906 1 98.69 324 LEU B N 1
ATOM 6927 C CA . LEU B 1 324 ? -15.648 12.875 13.266 1 98.69 324 LEU B CA 1
ATOM 6928 C C . LEU B 1 324 ? -16.938 12.609 12.492 1 98.69 324 LEU B C 1
ATOM 6930 O O . LEU B 1 324 ? -18.031 12.719 13.039 1 98.69 324 LEU B O 1
ATOM 6934 N N . VAL B 1 325 ? -16.797 12.266 11.242 1 98.75 325 VAL B N 1
ATOM 6935 C CA . VAL B 1 325 ? -17.953 11.953 10.406 1 98.75 325 VAL B CA 1
ATOM 6936 C C . VAL B 1 325 ? -18.625 10.68 10.906 1 98.75 325 VAL B C 1
ATOM 6938 O O . VAL B 1 325 ? -19.859 10.617 11.008 1 98.75 325 VAL B O 1
ATOM 6941 N N . ALA B 1 326 ? -17.828 9.664 11.219 1 98.69 326 ALA B N 1
ATOM 6942 C CA . ALA B 1 326 ? -18.359 8.398 11.711 1 98.69 326 ALA B CA 1
ATOM 6943 C C . ALA B 1 326 ? -19.156 8.609 13 1 98.69 326 ALA B C 1
ATOM 6945 O O . ALA B 1 326 ? -20.188 7.965 13.211 1 98.69 326 ALA B O 1
ATOM 6946 N N . ALA B 1 327 ? -18.703 9.539 13.828 1 98.5 327 ALA B N 1
ATOM 6947 C CA . ALA B 1 327 ? -19.344 9.812 15.117 1 98.5 327 ALA B CA 1
ATOM 6948 C C . ALA B 1 327 ? -20.531 10.758 14.953 1 98.5 327 ALA B C 1
ATOM 6950 O O . ALA B 1 327 ? -21.297 10.961 15.898 1 98.5 327 ALA B O 1
ATOM 6951 N N . GLY B 1 328 ? -20.672 11.359 13.812 1 98 328 GLY B N 1
ATOM 6952 C CA . GLY B 1 328 ? -21.797 12.242 13.531 1 98 328 GLY B CA 1
ATOM 6953 C C . GLY B 1 328 ? -21.656 13.602 14.203 1 98 328 GLY B C 1
ATOM 6954 O O . GLY B 1 328 ? -22.656 14.266 14.477 1 98 328 GLY B O 1
ATOM 6955 N N . VAL B 1 329 ? -20.438 14.047 14.453 1 98.19 329 VAL B N 1
ATOM 6956 C CA . VAL B 1 329 ? -20.266 15.289 15.211 1 98.19 329 VAL B CA 1
ATOM 6957 C C . VAL B 1 329 ? -19.969 16.438 14.25 1 98.19 329 VAL B C 1
ATOM 6959 O O . VAL B 1 329 ? -19.969 17.609 14.664 1 98.19 329 VAL B O 1
ATOM 6962 N N . ILE B 1 330 ? -19.781 16.203 12.961 1 98.19 330 ILE B N 1
ATOM 6963 C CA . ILE B 1 330 ? -19.656 17.203 11.914 1 98.19 330 ILE B CA 1
ATOM 6964 C C . ILE B 1 330 ? -20.484 16.781 10.695 1 98.19 330 ILE B C 1
ATOM 6966 O O . ILE B 1 330 ? -20.906 15.633 10.594 1 98.19 330 ILE B O 1
ATOM 6970 N N . PRO B 1 331 ? -20.641 17.766 9.711 1 97.12 331 PRO B N 1
ATOM 6971 C CA . PRO B 1 331 ? -21.406 17.391 8.508 1 97.12 331 PRO B CA 1
ATOM 6972 C C . PRO B 1 331 ? -20.734 16.281 7.703 1 97.12 331 PRO B C 1
ATOM 6974 O O . PRO B 1 331 ? -19.5 16.25 7.602 1 97.12 331 PRO B O 1
ATOM 6977 N N . SER B 1 332 ? -21.594 15.469 7.098 1 97.94 332 SER B N 1
ATOM 6978 C CA . SER B 1 332 ? -21.125 14.32 6.328 1 97.94 332 SER B CA 1
ATOM 6979 C C . SER B 1 332 ? -21.062 14.641 4.84 1 97.94 332 SER B C 1
ATOM 6981 O O . SER B 1 332 ? -21.938 15.32 4.305 1 97.94 332 SER B O 1
ATOM 6983 N N . PRO B 1 333 ? -20.047 14.164 4.184 1 98.56 333 PRO B N 1
ATOM 6984 C CA . PRO B 1 333 ? -19.984 14.344 2.734 1 98.56 333 PRO B CA 1
ATOM 6985 C C . PRO B 1 333 ? -20.891 13.391 1.971 1 98.56 333 PRO B C 1
ATOM 6987 O O . PRO B 1 333 ? -21.141 13.586 0.778 1 98.56 333 PRO B O 1
ATOM 6990 N N . PHE B 1 334 ? -21.422 12.367 2.576 1 98.56 334 PHE B N 1
ATOM 6991 C CA . PHE B 1 334 ? -22.062 11.25 1.896 1 98.56 334 PHE B CA 1
ATOM 6992 C C . PHE B 1 334 ? -23.359 11.68 1.236 1 98.56 334 PHE B C 1
ATOM 6994 O O . PHE B 1 334 ? -23.828 11.047 0.285 1 98.56 334 PHE B O 1
ATOM 7001 N N . GLU B 1 335 ? -23.906 12.75 1.677 1 96.75 335 GLU B N 1
ATOM 7002 C CA . GLU B 1 335 ? -25.141 13.242 1.066 1 96.75 335 GLU B CA 1
ATOM 7003 C C . GLU B 1 335 ? -24.859 13.883 -0.291 1 96.75 335 GLU B C 1
ATOM 7005 O O . GLU B 1 335 ? -25.734 13.914 -1.16 1 96.75 335 GLU B O 1
ATOM 7010 N N . TYR B 1 336 ? -23.688 14.312 -0.485 1 98.25 336 TYR B N 1
ATOM 7011 C CA . TYR B 1 336 ? -23.406 15.164 -1.639 1 98.25 336 TYR B CA 1
ATOM 7012 C C . TYR B 1 336 ? -22.406 14.5 -2.578 1 98.25 336 TYR B C 1
ATOM 7014 O O . TYR B 1 336 ? -22.5 14.648 -3.799 1 98.25 336 TYR B O 1
ATOM 7022 N N . ALA B 1 337 ? -21.453 13.766 -2.061 1 98.75 337 ALA B N 1
ATOM 7023 C CA . ALA B 1 337 ? -20.328 13.258 -2.822 1 98.75 337 ALA B CA 1
ATOM 7024 C C . ALA B 1 337 ? -20.719 12.047 -3.66 1 98.75 337 ALA B C 1
ATOM 7026 O O . ALA B 1 337 ? -21.672 11.336 -3.318 1 98.75 337 ALA B O 1
ATOM 7027 N N . ASP B 1 338 ? -20.031 11.828 -4.781 1 98.62 338 ASP B N 1
ATOM 7028 C CA . ASP B 1 338 ? -20.172 10.617 -5.586 1 98.62 338 ASP B CA 1
ATOM 7029 C C . ASP B 1 338 ? -19.281 9.5 -5.066 1 98.62 338 ASP B C 1
ATOM 7031 O O . ASP B 1 338 ? -19.641 8.32 -5.145 1 98.62 338 ASP B O 1
ATOM 7035 N N . VAL B 1 339 ? -18.156 9.875 -4.648 1 98.88 339 VAL B N 1
ATOM 7036 C CA . VAL B 1 339 ? -17.141 8.984 -4.086 1 98.88 339 VAL B CA 1
ATOM 7037 C C . VAL B 1 339 ? -16.531 9.617 -2.838 1 98.88 339 VAL B C 1
ATOM 7039 O O . VAL B 1 339 ? -16.328 10.836 -2.791 1 98.88 339 VAL B O 1
ATOM 7042 N N . VAL B 1 340 ? -16.297 8.844 -1.814 1 98.94 340 VAL B N 1
ATOM 7043 C CA . VAL B 1 340 ? -15.641 9.289 -0.593 1 98.94 340 VAL B CA 1
ATOM 7044 C C . VAL B 1 340 ? -14.445 8.391 -0.283 1 98.94 340 VAL B C 1
ATOM 7046 O O . VAL B 1 340 ? -14.586 7.16 -0.244 1 98.94 340 VAL B O 1
ATOM 7049 N N . THR B 1 341 ? -13.273 8.938 -0.14 1 98.88 341 THR B N 1
ATOM 7050 C CA . THR B 1 341 ? -12.094 8.188 0.272 1 98.88 341 THR B CA 1
ATOM 7051 C C . THR B 1 341 ? -11.672 8.578 1.684 1 98.88 341 THR B C 1
ATOM 7053 O O . THR B 1 341 ? -11.961 9.688 2.141 1 98.88 341 THR B O 1
ATOM 7056 N N . THR B 1 342 ? -11.023 7.68 2.344 1 98.69 342 THR B N 1
ATOM 7057 C CA . THR B 1 342 ? -10.469 8.008 3.652 1 98.69 342 THR B CA 1
ATOM 7058 C C . THR B 1 342 ? -9.297 7.086 3.988 1 98.69 342 THR B C 1
ATOM 7060 O O . THR B 1 342 ? -9.297 5.914 3.609 1 98.69 342 THR B O 1
ATOM 7063 N N . THR B 1 343 ? -8.297 7.645 4.645 1 97.12 343 THR B N 1
ATOM 7064 C CA . THR B 1 343 ? -7.367 6.805 5.387 1 97.12 343 THR B CA 1
ATOM 7065 C C . THR B 1 343 ? -8 6.297 6.68 1 97.12 343 THR B C 1
ATOM 7067 O O . THR B 1 343 ? -9.023 6.824 7.121 1 97.12 343 THR B O 1
ATOM 7070 N N . THR B 1 344 ? -7.387 5.348 7.324 1 96.81 344 THR B N 1
ATOM 7071 C CA . THR B 1 344 ? -8.109 4.719 8.43 1 96.81 344 THR B CA 1
ATOM 7072 C C . THR B 1 344 ? -7.352 4.898 9.742 1 96.81 344 THR B C 1
ATOM 7074 O O . THR B 1 344 ? -7.832 4.484 10.797 1 96.81 344 THR B O 1
ATOM 7077 N N . HIS B 1 345 ? -6.191 5.598 9.758 1 93.88 345 HIS B N 1
ATOM 7078 C CA . HIS B 1 345 ? -5.375 5.605 10.969 1 93.88 345 HIS B CA 1
ATOM 7079 C C . HIS B 1 345 ? -5.348 6.992 11.602 1 93.88 345 HIS B C 1
ATOM 7081 O O . HIS B 1 345 ? -4.715 7.191 12.641 1 93.88 345 HIS B O 1
ATOM 7087 N N . LYS B 1 346 ? -5.914 7.988 11.055 1 95.12 346 LYS B N 1
ATOM 7088 C CA . LYS B 1 346 ? -5.906 9.336 11.617 1 95.12 346 LYS B CA 1
ATOM 7089 C C . LYS B 1 346 ? -7.012 9.5 12.656 1 95.12 346 LYS B C 1
ATOM 7091 O O . LYS B 1 346 ? -7.027 8.797 13.672 1 95.12 346 LYS B O 1
ATOM 7096 N N . SER B 1 347 ? -8.016 10.273 12.344 1 96.62 347 SER B N 1
ATOM 7097 C CA . SER B 1 347 ? -9.086 10.523 13.305 1 96.62 347 SER B CA 1
ATOM 7098 C C . SER B 1 347 ? -9.93 9.273 13.531 1 96.62 347 SER B C 1
ATOM 7100 O O . SER B 1 347 ? -10.578 9.133 14.57 1 96.62 347 SER B O 1
ATOM 7102 N N . LEU B 1 348 ? -9.859 8.297 12.633 1 97.25 348 LEU B N 1
ATOM 7103 C CA . LEU B 1 348 ? -10.648 7.074 12.766 1 97.25 348 LEU B CA 1
ATOM 7104 C C . LEU B 1 348 ? -9.984 6.109 13.742 1 97.25 348 LEU B C 1
ATOM 7106 O O . LEU B 1 348 ? -10.633 5.184 14.242 1 97.25 348 LEU B O 1
ATOM 7110 N N . ARG B 1 349 ? -8.703 6.211 13.938 1 95.88 349 ARG B N 1
ATOM 7111 C CA . ARG B 1 349 ? -7.941 5.465 14.938 1 95.88 349 ARG B CA 1
ATOM 7112 C C . ARG B 1 349 ? -7.879 3.982 14.578 1 95.88 349 ARG B C 1
ATOM 7114 O O . ARG B 1 349 ? -7.914 3.123 15.461 1 95.88 349 ARG B O 1
ATOM 7121 N N . GLY B 1 350 ? -7.961 3.672 13.359 1 96.44 350 GLY B N 1
ATOM 7122 C CA . GLY B 1 350 ? -7.773 2.309 12.883 1 96.44 350 GLY B CA 1
ATOM 7123 C C . GLY B 1 350 ? -6.344 2.012 12.477 1 96.44 350 GLY B C 1
ATOM 7124 O O . GLY B 1 350 ? -5.418 2.732 12.859 1 96.44 350 GLY B O 1
ATOM 7125 N N . PRO B 1 351 ? -6.172 0.87 11.812 1 95.94 351 PRO B N 1
ATOM 7126 C CA . PRO B 1 351 ? -4.844 0.547 11.289 1 95.94 351 PRO B CA 1
ATOM 7127 C C . PRO B 1 351 ? -4.465 1.394 10.078 1 95.94 351 PRO B C 1
ATOM 7129 O O . PRO B 1 351 ? -5.305 2.121 9.547 1 95.94 351 PRO B O 1
ATOM 7132 N N . ARG B 1 352 ? -3.195 1.37 9.711 1 95.69 352 ARG B N 1
ATOM 7133 C CA . ARG B 1 352 ? -2.809 1.994 8.445 1 95.69 352 ARG B CA 1
ATOM 7134 C C . ARG B 1 352 ? -3.523 1.341 7.27 1 95.69 352 ARG B C 1
ATOM 7136 O O . ARG B 1 352 ? -3.475 0.12 7.105 1 95.69 352 ARG B O 1
ATOM 7143 N N . GLY B 1 353 ? -4.246 1.992 6.512 1 95.94 353 GLY B N 1
ATOM 7144 C CA . GLY B 1 353 ? -5.074 1.534 5.41 1 95.94 353 GLY B CA 1
ATOM 7145 C C . GLY B 1 353 ? -5.977 2.619 4.848 1 95.94 353 GLY B C 1
ATOM 7146 O O . GLY B 1 353 ? -5.77 3.805 5.121 1 95.94 353 GLY B O 1
ATOM 7147 N N . ALA B 1 354 ? -6.895 2.219 4.02 1 98.5 354 ALA B N 1
ATOM 7148 C CA . ALA B 1 354 ? -7.812 3.176 3.41 1 98.5 354 ALA B CA 1
ATOM 7149 C C . ALA B 1 354 ? -9.086 2.486 2.928 1 98.5 354 ALA B C 1
ATOM 7151 O O . ALA B 1 354 ? -9.156 1.255 2.895 1 98.5 354 ALA B O 1
ATOM 7152 N N . MET B 1 355 ? -10.062 3.262 2.658 1 98.88 355 MET B N 1
ATOM 7153 C CA . MET B 1 355 ? -11.328 2.805 2.094 1 98.88 355 MET B CA 1
ATOM 7154 C C . MET B 1 355 ? -11.805 3.744 0.991 1 98.88 355 MET B C 1
ATOM 7156 O O . MET B 1 355 ? -11.484 4.934 1.005 1 98.88 355 MET B O 1
ATOM 7160 N N . ILE B 1 356 ? -12.508 3.189 0.053 1 98.94 356 ILE B N 1
ATOM 7161 C CA . ILE B 1 356 ? -13.18 3.955 -0.99 1 98.94 356 ILE B CA 1
ATOM 7162 C C . ILE B 1 356 ? -14.672 3.654 -0.969 1 98.94 356 ILE B C 1
ATOM 7164 O O . ILE B 1 356 ? -15.094 2.537 -1.281 1 98.94 356 ILE B O 1
ATOM 7168 N N . PHE B 1 357 ? -15.445 4.641 -0.58 1 98.94 357 PHE B N 1
ATOM 7169 C CA . PHE B 1 357 ? -16.906 4.551 -0.696 1 98.94 357 PHE B CA 1
ATOM 7170 C C . PHE B 1 357 ? -17.375 5.086 -2.043 1 98.94 357 PHE B C 1
ATOM 7172 O O . PHE B 1 357 ? -16.844 6.086 -2.539 1 98.94 357 PHE B O 1
ATOM 7179 N N . PHE B 1 358 ? -18.344 4.441 -2.625 1 98.88 358 PHE B N 1
ATOM 7180 C CA . PHE B 1 358 ? -18.875 4.895 -3.91 1 98.88 358 PHE B CA 1
ATOM 7181 C C . PHE B 1 358 ? -20.375 4.711 -3.975 1 98.88 358 PHE B C 1
ATOM 7183 O O . PHE B 1 358 ? -20.922 3.771 -3.389 1 98.88 358 PHE B O 1
ATOM 7190 N N . ARG B 1 359 ? -21.047 5.559 -4.699 1 98.38 359 ARG B N 1
ATOM 7191 C CA . ARG B 1 359 ? -22.484 5.441 -4.922 1 98.38 359 ARG B CA 1
ATOM 7192 C C . ARG B 1 359 ? -22.812 4.219 -5.773 1 98.38 359 ARG B C 1
ATOM 7194 O O . ARG B 1 359 ? -22.062 3.887 -6.699 1 98.38 359 ARG B O 1
ATOM 7201 N N . LYS B 1 360 ? -23.875 3.58 -5.402 1 96.31 360 LYS B N 1
ATOM 7202 C CA . LYS B 1 360 ? -24.422 2.496 -6.207 1 96.31 360 LYS B CA 1
ATOM 7203 C C . LYS B 1 360 ? -25.938 2.605 -6.305 1 96.31 360 LYS B C 1
ATOM 7205 O O . LYS B 1 360 ? -26.547 3.488 -5.691 1 96.31 360 LYS B O 1
ATOM 7210 N N . GLY B 1 361 ? -26.531 1.881 -7.164 1 95 361 GLY B N 1
ATOM 7211 C CA . GLY B 1 361 ? -27.969 1.976 -7.41 1 95 361 GLY B CA 1
ATOM 7212 C C . GLY B 1 361 ? -28.312 2.938 -8.531 1 95 361 GLY B C 1
ATOM 7213 O O . GLY B 1 361 ? -27.562 3.078 -9.492 1 95 361 GLY B O 1
ATOM 7214 N N . VAL B 1 362 ? -29.5 3.553 -8.453 1 94 362 VAL B N 1
ATOM 7215 C CA . VAL B 1 362 ? -30.016 4.383 -9.531 1 94 362 VAL B CA 1
ATOM 7216 C C . VAL B 1 362 ? -29.391 5.77 -9.477 1 94 362 VAL B C 1
ATOM 7218 O O . VAL B 1 362 ? -29.453 6.445 -8.445 1 94 362 VAL B O 1
ATOM 7221 N N . LYS B 1 363 ? -28.781 6.129 -10.5 1 92.75 363 LYS B N 1
ATOM 7222 C CA . LYS B 1 363 ? -28.172 7.445 -10.633 1 92.75 363 LYS B CA 1
ATOM 7223 C C . LYS B 1 363 ? -29.172 8.477 -11.133 1 92.75 363 LYS B C 1
ATOM 7225 O O . LYS B 1 363 ? -29.25 9.586 -10.594 1 92.75 363 LYS B O 1
ATOM 7230 N N . GLU B 1 364 ? -29.828 8.039 -12.195 1 90.31 364 GLU B N 1
ATOM 7231 C CA . GLU B 1 364 ? -30.828 8.922 -12.789 1 90.31 364 GLU B CA 1
ATOM 7232 C C . GLU B 1 364 ? -31.797 8.141 -13.664 1 90.31 364 GLU B C 1
ATOM 7234 O O . GLU B 1 364 ? -31.609 6.949 -13.906 1 90.31 364 GLU B O 1
ATOM 7239 N N . ILE B 1 365 ? -32.875 8.773 -13.992 1 91.88 365 ILE B N 1
ATOM 7240 C CA . ILE B 1 365 ? -33.812 8.281 -15.016 1 91.88 365 ILE B CA 1
ATOM 7241 C C . ILE B 1 365 ? -33.594 9.062 -16.312 1 91.88 365 ILE B C 1
ATOM 7243 O O . ILE B 1 365 ? -33.719 10.289 -16.328 1 91.88 365 ILE B O 1
ATOM 7247 N N . ASN B 1 366 ? -33.25 8.344 -17.297 1 91 366 ASN B N 1
ATOM 7248 C CA . ASN B 1 366 ? -32.938 9.047 -18.547 1 91 366 ASN B CA 1
ATOM 7249 C C . ASN B 1 366 ? -34.219 9.555 -19.219 1 91 366 ASN B C 1
ATOM 7251 O O . ASN B 1 366 ? -35.312 9.383 -18.688 1 91 366 ASN B O 1
ATOM 7255 N N . LYS B 1 367 ? -34.094 10.25 -20.297 1 91.94 367 LYS B N 1
ATOM 7256 C CA . LYS B 1 367 ? -35.188 10.891 -21.016 1 91.94 367 LYS B CA 1
ATOM 7257 C C . LYS B 1 367 ? -36.219 9.867 -21.484 1 91.94 367 LYS B C 1
ATOM 7259 O O . LYS B 1 367 ? -37.406 10.188 -21.641 1 91.94 367 LYS B O 1
ATOM 7264 N N . GLN B 1 368 ? -35.844 8.633 -21.656 1 93.75 368 GLN B N 1
ATOM 7265 C CA . GLN B 1 368 ? -36.688 7.547 -22.125 1 93.75 368 GLN B CA 1
ATOM 7266 C C . GLN B 1 368 ? -37.375 6.852 -20.953 1 93.75 368 GLN B C 1
ATOM 7268 O O . GLN B 1 368 ? -38.094 5.855 -21.141 1 93.75 368 GLN B O 1
ATOM 7273 N N . GLY B 1 369 ? -37.062 7.289 -19.719 1 92.31 369 GLY B N 1
ATOM 7274 C CA . GLY B 1 369 ? -37.719 6.738 -18.531 1 92.31 369 GLY B CA 1
ATOM 7275 C C . GLY B 1 369 ? -37 5.52 -17.984 1 92.31 369 GLY B C 1
ATOM 7276 O O . GLY B 1 369 ? -37.531 4.816 -17.125 1 92.31 369 GLY B O 1
ATOM 7277 N N . LYS B 1 370 ? -35.844 5.27 -18.547 1 94.25 370 LYS B N 1
ATOM 7278 C CA . LYS B 1 370 ? -35.094 4.102 -18.094 1 94.25 370 LYS B CA 1
ATOM 7279 C C . LYS B 1 370 ? -34.125 4.473 -16.984 1 94.25 370 LYS B C 1
ATOM 7281 O O . LYS B 1 370 ? -33.5 5.535 -17.031 1 94.25 370 LYS B O 1
ATOM 7286 N N . GLU B 1 371 ? -33.969 3.586 -16.125 1 94.12 371 GLU B N 1
ATOM 7287 C CA . GLU B 1 371 ? -33.031 3.785 -15.008 1 94.12 371 GLU B CA 1
ATOM 7288 C C . GLU B 1 371 ? -31.578 3.643 -15.469 1 94.12 371 GLU B C 1
ATOM 7290 O O . GLU B 1 371 ? -31.234 2.697 -16.172 1 94.12 371 GLU B O 1
ATOM 7295 N N . VAL B 1 372 ? -30.891 4.668 -15.109 1 94 372 VAL B N 1
ATOM 7296 C CA . VAL B 1 372 ? -29.453 4.613 -15.289 1 94 372 VAL B CA 1
ATOM 7297 C C . VAL B 1 372 ? -28.766 4.398 -13.938 1 94 372 VAL B C 1
ATOM 7299 O O . VAL B 1 372 ? -28.969 5.164 -13 1 94 372 VAL B O 1
ATOM 7302 N N . LYS B 1 373 ? -27.906 3.375 -13.852 1 95.81 373 LYS B N 1
ATOM 7303 C CA . LYS B 1 373 ? -27.266 3.018 -12.586 1 95.81 373 LYS B CA 1
ATOM 7304 C C . LYS B 1 373 ? -25.828 3.523 -12.531 1 95.81 373 LYS B C 1
ATOM 7306 O O . LYS B 1 373 ? -25.203 3.725 -13.57 1 95.81 373 LYS B O 1
ATOM 7311 N N . TYR B 1 374 ? -25.422 3.797 -11.305 1 96.56 374 TYR B N 1
ATOM 7312 C CA . TYR B 1 374 ? -23.984 4.055 -11.117 1 96.56 374 TYR B CA 1
ATOM 7313 C C . TYR B 1 374 ? -23.156 2.846 -11.539 1 96.56 374 TYR B C 1
ATOM 7315 O O . TYR B 1 374 ? -23.562 1.701 -11.32 1 96.56 374 TYR B O 1
ATOM 7323 N N . ASP B 1 375 ? -22.016 3.051 -12.117 1 96.75 375 ASP B N 1
ATOM 7324 C CA . ASP B 1 375 ? -21.125 1.957 -12.484 1 96.75 375 ASP B CA 1
ATOM 7325 C C . ASP B 1 375 ? -19.781 2.08 -11.773 1 96.75 375 ASP B C 1
ATOM 7327 O O . ASP B 1 375 ? -18.766 1.6 -12.273 1 96.75 375 ASP B O 1
ATOM 7331 N N . PHE B 1 376 ? -19.797 2.816 -10.648 1 98.31 376 PHE B N 1
ATOM 7332 C CA . PHE B 1 376 ? -18.562 3.121 -9.938 1 98.31 376 PHE B CA 1
ATOM 7333 C C . PHE B 1 376 ? -17.969 1.858 -9.328 1 98.31 376 PHE B C 1
ATOM 7335 O O . PHE B 1 376 ? -16.734 1.713 -9.266 1 98.31 376 PHE B O 1
ATOM 7342 N N . GLU B 1 377 ? -18.766 0.945 -8.875 1 97.88 377 GLU B N 1
ATOM 7343 C CA . GLU B 1 377 ? -18.297 -0.23 -8.148 1 97.88 377 GLU B CA 1
ATOM 7344 C C . GLU B 1 377 ? -17.328 -1.049 -8.992 1 97.88 377 GLU B C 1
ATOM 7346 O O . GLU B 1 377 ? -16.203 -1.32 -8.562 1 97.88 377 GLU B O 1
ATOM 7351 N N . ASP B 1 378 ? -17.734 -1.396 -10.18 1 97.12 378 ASP B N 1
ATOM 7352 C CA . ASP B 1 378 ? -16.891 -2.219 -11.047 1 97.12 378 ASP B CA 1
ATOM 7353 C C . ASP B 1 378 ? -15.609 -1.482 -11.43 1 97.12 378 ASP B C 1
ATOM 7355 O O . ASP B 1 378 ? -14.531 -2.074 -11.461 1 97.12 378 ASP B O 1
ATOM 7359 N N . LYS B 1 379 ? -15.766 -0.217 -11.703 1 98.06 379 LYS B N 1
ATOM 7360 C CA . LYS B 1 379 ? -14.617 0.583 -12.133 1 98.06 379 LYS B CA 1
ATOM 7361 C C . LYS B 1 379 ? -13.594 0.717 -11.008 1 98.06 379 LYS B C 1
ATOM 7363 O O . LYS B 1 379 ? -12.398 0.551 -11.227 1 98.06 379 LYS B O 1
ATOM 7368 N N . ILE B 1 380 ? -14.086 1.025 -9.82 1 98.62 380 ILE B N 1
ATOM 7369 C CA . ILE B 1 380 ? -13.195 1.234 -8.68 1 98.62 380 ILE B CA 1
ATOM 7370 C C . ILE B 1 380 ? -12.555 -0.092 -8.273 1 98.62 380 ILE B C 1
ATOM 7372 O O . ILE B 1 380 ? -11.352 -0.157 -8.016 1 98.62 380 ILE B O 1
ATOM 7376 N N . ASN B 1 381 ? -13.312 -1.148 -8.211 1 97.94 381 ASN B N 1
ATOM 7377 C CA . ASN B 1 381 ? -12.758 -2.461 -7.891 1 97.94 381 ASN B CA 1
ATOM 7378 C C . ASN B 1 381 ? -11.695 -2.883 -8.898 1 97.94 381 ASN B C 1
ATOM 7380 O O . ASN B 1 381 ? -10.664 -3.441 -8.516 1 97.94 381 ASN B O 1
ATOM 7384 N N . ALA B 1 382 ? -11.922 -2.602 -10.164 1 97.25 382 ALA B N 1
ATOM 7385 C CA . ALA B 1 382 ? -10.961 -2.969 -11.203 1 97.25 382 ALA B CA 1
ATOM 7386 C C . ALA B 1 382 ? -9.688 -2.139 -11.086 1 97.25 382 ALA B C 1
ATOM 7388 O O . ALA B 1 382 ? -8.594 -2.629 -11.375 1 97.25 382 ALA B O 1
ATOM 7389 N N . ALA B 1 383 ? -9.844 -0.88 -10.68 1 98.31 383 ALA B N 1
ATOM 7390 C CA . ALA B 1 383 ? -8.68 -0.016 -10.523 1 98.31 383 ALA B CA 1
ATOM 7391 C C . ALA B 1 383 ? -7.82 -0.462 -9.344 1 98.31 383 ALA B C 1
ATOM 7393 O O . ALA B 1 383 ? -6.59 -0.395 -9.398 1 98.31 383 ALA B O 1
ATOM 7394 N N . VAL B 1 384 ? -8.531 -0.849 -8.258 1 98.12 384 VAL B N 1
ATOM 7395 C CA . VAL B 1 384 ? -7.801 -1.339 -7.094 1 98.12 384 VAL B CA 1
ATOM 7396 C C . VAL B 1 384 ? -7.113 -2.66 -7.434 1 98.12 384 VAL B C 1
ATOM 7398 O O . VAL B 1 384 ? -5.887 -2.756 -7.387 1 98.12 384 VAL B O 1
ATOM 7401 N N . PHE B 1 385 ? -7.836 -3.615 -7.785 1 96.12 385 PHE B N 1
ATOM 7402 C CA . PHE B 1 385 ? -7.324 -4.883 -8.281 1 96.12 385 PHE B CA 1
ATOM 7403 C C . PHE B 1 385 ? -8.102 -5.34 -9.508 1 96.12 385 PHE B C 1
ATOM 7405 O O . PHE B 1 385 ? -9.336 -5.402 -9.484 1 96.12 385 PHE B O 1
ATOM 7412 N N . PRO B 1 386 ? -7.453 -5.59 -10.5 1 94 386 PRO B N 1
ATOM 7413 C CA . PRO B 1 386 ? -6.031 -5.867 -10.719 1 94 386 PRO B CA 1
ATOM 7414 C C . PRO B 1 386 ? -5.262 -4.652 -11.227 1 94 386 PRO B C 1
ATOM 7416 O O . PRO B 1 386 ? -4.102 -4.773 -11.625 1 94 386 PRO B O 1
ATOM 7419 N N . GLY B 1 387 ? -5.805 -3.523 -11.211 1 96 387 GLY B N 1
ATOM 7420 C CA . GLY B 1 387 ? -5.227 -2.354 -11.859 1 96 387 GLY B CA 1
ATOM 7421 C C . GLY B 1 387 ? -3.926 -1.904 -11.227 1 96 387 GLY B C 1
ATOM 7422 O O . GLY B 1 387 ? -2.873 -1.932 -11.867 1 96 387 GLY B O 1
ATOM 7423 N N . LEU B 1 388 ? -4.047 -1.577 -9.945 1 97.75 388 LEU B N 1
ATOM 7424 C CA . LEU B 1 388 ? -2.906 -0.884 -9.359 1 97.75 388 LEU B CA 1
ATOM 7425 C C . LEU B 1 388 ? -2.311 -1.691 -8.211 1 97.75 388 LEU B C 1
ATOM 7427 O O . LEU B 1 388 ? -1.215 -1.388 -7.734 1 97.75 388 LEU B O 1
ATOM 7431 N N . GLN B 1 389 ? -3.02 -2.725 -7.77 1 96.19 389 GLN B N 1
ATOM 7432 C CA . GLN B 1 389 ? -2.549 -3.566 -6.676 1 96.19 389 GLN B CA 1
ATOM 7433 C C . GLN B 1 389 ? -2.68 -5.047 -7.023 1 96.19 389 GLN B C 1
ATOM 7435 O O . GLN B 1 389 ? -3.334 -5.402 -8 1 96.19 389 GLN B O 1
ATOM 7440 N N . GLY B 1 390 ? -1.948 -5.844 -6.27 1 92.25 390 GLY B N 1
ATOM 7441 C CA . GLY B 1 390 ? -2.166 -7.281 -6.254 1 92.25 390 GLY B CA 1
ATOM 7442 C C . GLY B 1 390 ? -3.033 -7.742 -5.098 1 92.25 390 GLY B C 1
ATOM 7443 O O . GLY B 1 390 ? -4.16 -7.266 -4.934 1 92.25 390 GLY B O 1
ATOM 7444 N N . GLY B 1 391 ? -2.484 -8.531 -4.258 1 89.69 391 GLY B N 1
ATOM 7445 C CA . GLY B 1 391 ? -3.238 -9.016 -3.111 1 89.69 391 GLY B CA 1
ATOM 7446 C C . GLY B 1 391 ? -3.418 -7.969 -2.029 1 89.69 391 GLY B C 1
ATOM 7447 O O . GLY B 1 391 ? -2.51 -7.18 -1.763 1 89.69 391 GLY B O 1
ATOM 7448 N N . PRO B 1 392 ? -4.602 -7.934 -1.452 1 93.94 392 PRO B N 1
ATOM 7449 C CA . PRO B 1 392 ? -4.812 -7.023 -0.326 1 93.94 392 PRO B CA 1
ATOM 7450 C C . PRO B 1 392 ? -4.086 -7.469 0.94 1 93.94 392 PRO B C 1
ATOM 7452 O O . PRO B 1 392 ? -3.527 -8.57 0.98 1 93.94 392 PRO B O 1
ATOM 7455 N N . HIS B 1 393 ? -3.99 -6.582 1.873 1 95.81 393 HIS B N 1
ATOM 7456 C CA . HIS B 1 393 ? -3.449 -6.895 3.191 1 95.81 393 HIS B CA 1
ATOM 7457 C C . HIS B 1 393 ? -4.551 -7.34 4.148 1 95.81 393 HIS B C 1
ATOM 7459 O O . HIS B 1 393 ? -5.137 -6.52 4.852 1 95.81 393 HIS B O 1
ATOM 7465 N N . ASN B 1 394 ? -4.707 -8.641 4.234 1 94.62 394 ASN B N 1
ATOM 7466 C CA . ASN B 1 394 ? -5.82 -9.219 4.984 1 94.62 394 ASN B CA 1
ATOM 7467 C C . ASN B 1 394 ? -5.723 -8.891 6.473 1 94.62 394 ASN B C 1
ATOM 7469 O O . ASN B 1 394 ? -6.742 -8.727 7.145 1 94.62 394 ASN B O 1
ATOM 7473 N N . HIS B 1 395 ? -4.531 -8.852 7.008 1 93.5 395 HIS B N 1
ATOM 7474 C CA . HIS B 1 395 ? -4.355 -8.5 8.414 1 93.5 395 HIS B CA 1
ATOM 7475 C C . HIS B 1 395 ? -4.812 -7.066 8.688 1 93.5 395 HIS B C 1
ATOM 7477 O O . HIS B 1 395 ? -5.438 -6.797 9.711 1 93.5 395 HIS B O 1
ATOM 7483 N N . THR B 1 396 ? -4.531 -6.16 7.758 1 96.19 396 THR B N 1
ATOM 7484 C CA . THR B 1 396 ? -4.969 -4.777 7.891 1 96.19 396 THR B CA 1
ATOM 7485 C C . THR B 1 396 ? -6.488 -4.68 7.793 1 96.19 396 THR B C 1
ATOM 7487 O O . THR B 1 396 ? -7.117 -3.932 8.547 1 96.19 396 THR B O 1
ATOM 7490 N N . ILE B 1 397 ? -7.051 -5.434 6.859 1 97.38 397 ILE B N 1
ATOM 7491 C CA . ILE B 1 397 ? -8.5 -5.445 6.688 1 97.38 397 ILE B CA 1
ATOM 7492 C C . ILE B 1 397 ? -9.164 -5.977 7.957 1 97.38 397 ILE B C 1
ATOM 7494 O O . ILE B 1 397 ? -10.203 -5.457 8.383 1 97.38 397 ILE B O 1
ATOM 7498 N N . THR B 1 398 ? -8.555 -6.953 8.555 1 95.62 398 THR B N 1
ATOM 7499 C CA . THR B 1 398 ? -9.062 -7.5 9.805 1 95.62 398 THR B CA 1
ATOM 7500 C C . THR B 1 398 ? -8.992 -6.461 10.922 1 95.62 398 THR B C 1
ATOM 7502 O O . THR B 1 398 ? -9.945 -6.305 11.695 1 95.62 398 THR B O 1
ATOM 7505 N N . GLY B 1 399 ? -7.848 -5.812 11.016 1 95.94 399 GLY B N 1
ATOM 7506 C CA . GLY B 1 399 ? -7.727 -4.73 11.984 1 95.94 399 GLY B CA 1
ATOM 7507 C C . GLY B 1 399 ? -8.719 -3.611 11.75 1 95.94 399 GLY B C 1
ATOM 7508 O O . GLY B 1 399 ? -9.242 -3.029 12.703 1 95.94 399 GLY B O 1
ATOM 7509 N N . LEU B 1 400 ? -8.977 -3.307 10.531 1 98 400 LEU B N 1
ATOM 7510 C CA . LEU B 1 400 ? -9.93 -2.264 10.172 1 98 400 LEU B CA 1
ATOM 7511 C C . LEU B 1 400 ? -11.344 -2.645 10.609 1 98 400 LEU B C 1
ATOM 7513 O O . LEU B 1 400 ? -12.109 -1.795 11.07 1 98 400 LEU B O 1
ATOM 7517 N N . ALA B 1 401 ? -11.688 -3.889 10.438 1 97.5 401 ALA B N 1
ATOM 7518 C CA . ALA B 1 401 ? -13 -4.363 10.875 1 97.5 401 ALA B CA 1
ATOM 7519 C C . ALA B 1 401 ? -13.188 -4.137 12.375 1 97.5 401 ALA B C 1
ATOM 7521 O O . ALA B 1 401 ? -14.281 -3.779 12.82 1 97.5 401 ALA B O 1
ATOM 7522 N N . VAL B 1 402 ? -12.156 -4.355 13.141 1 95.69 402 VAL B N 1
ATOM 7523 C CA . VAL B 1 402 ? -12.188 -4.137 14.578 1 95.69 402 VAL B CA 1
ATOM 7524 C C . VAL B 1 402 ? -12.414 -2.654 14.867 1 95.69 402 VAL B C 1
ATOM 7526 O O . VAL B 1 402 ? -13.273 -2.293 15.672 1 95.69 402 VAL B O 1
ATOM 7529 N N . ALA B 1 403 ? -11.703 -1.808 14.227 1 97.25 403 ALA B N 1
ATOM 7530 C CA . ALA B 1 403 ? -11.781 -0.366 14.445 1 97.25 403 ALA B CA 1
ATOM 7531 C C . ALA B 1 403 ? -13.164 0.17 14.078 1 97.25 403 ALA B C 1
ATOM 7533 O O . ALA B 1 403 ? -13.695 1.041 14.766 1 97.25 403 ALA B O 1
ATOM 7534 N N . LEU B 1 404 ? -13.688 -0.335 12.984 1 98.5 404 LEU B N 1
ATOM 7535 C CA . LEU B 1 404 ? -14.984 0.138 12.508 1 98.5 404 LEU B CA 1
ATOM 7536 C C . LEU B 1 404 ? -16.094 -0.268 13.469 1 98.5 404 LEU B C 1
ATOM 7538 O O . LEU B 1 404 ? -17.078 0.464 13.633 1 98.5 404 LEU B O 1
ATOM 7542 N N . LYS B 1 405 ? -15.945 -1.402 14.062 1 96.88 405 LYS B N 1
ATOM 7543 C CA . LYS B 1 405 ? -16.891 -1.778 15.109 1 96.88 405 LYS B CA 1
ATOM 7544 C C . LYS B 1 405 ? -16.812 -0.819 16.297 1 96.88 405 LYS B C 1
ATOM 7546 O O . LYS B 1 405 ? -17.844 -0.395 16.828 1 96.88 405 LYS B O 1
ATOM 7551 N N . GLN B 1 406 ? -15.641 -0.479 16.656 1 96.06 406 GLN B N 1
ATOM 7552 C CA . GLN B 1 406 ? -15.43 0.462 17.75 1 96.06 406 GLN B CA 1
ATOM 7553 C C . GLN B 1 406 ? -16.016 1.831 17.422 1 96.06 406 GLN B C 1
ATOM 7555 O O . GLN B 1 406 ? -16.531 2.523 18.297 1 96.06 406 GLN B O 1
ATOM 7560 N N . ALA B 1 407 ? -16.047 2.207 16.203 1 97.94 407 ALA B N 1
ATOM 7561 C CA . ALA B 1 407 ? -16.484 3.527 15.758 1 97.94 407 ALA B CA 1
ATOM 7562 C C . ALA B 1 407 ? -18 3.66 15.852 1 97.94 407 ALA B C 1
ATOM 7564 O O . ALA B 1 407 ? -18.547 4.758 15.703 1 97.94 407 ALA B O 1
ATOM 7565 N N . THR B 1 408 ? -18.703 2.557 16.156 1 97.31 408 THR B N 1
ATOM 7566 C CA . THR B 1 408 ? -20.156 2.607 16.25 1 97.31 408 THR B CA 1
ATOM 7567 C C . THR B 1 408 ? -20.594 2.701 17.703 1 97.31 408 THR B C 1
ATOM 7569 O O . THR B 1 408 ? -21.797 2.777 17.984 1 97.31 408 THR B O 1
ATOM 7572 N N . THR B 1 409 ? -19.656 2.75 18.625 1 96.69 409 THR B N 1
ATOM 7573 C CA . THR B 1 409 ? -19.984 2.73 20.047 1 96.69 409 THR B CA 1
ATOM 7574 C C . THR B 1 409 ? -20.25 4.145 20.547 1 96.69 409 THR B C 1
ATOM 7576 O O . THR B 1 409 ? -19.812 5.121 19.938 1 96.69 409 THR B O 1
ATOM 7579 N N . GLN B 1 410 ? -20.922 4.23 21.656 1 97.5 410 GLN B N 1
ATOM 7580 C CA . GLN B 1 410 ? -21.172 5.512 22.312 1 97.5 410 GLN B CA 1
ATOM 7581 C C . GLN B 1 410 ? -19.875 6.09 22.891 1 97.5 410 GLN B C 1
ATOM 7583 O O . GLN B 1 410 ? -19.703 7.309 22.922 1 97.5 410 GLN B O 1
ATOM 7588 N N . GLU B 1 411 ? -19.047 5.18 23.328 1 96.25 411 GLU B N 1
ATOM 7589 C CA . GLU B 1 411 ? -17.75 5.613 23.812 1 96.25 411 GLU B CA 1
ATOM 7590 C C . GLU B 1 411 ? -16.953 6.332 22.719 1 96.25 411 GLU B C 1
ATOM 7592 O O . GLU B 1 411 ? -16.266 7.316 23 1 96.25 411 GLU B O 1
ATOM 7597 N N . TYR B 1 412 ? -17.125 5.84 21.578 1 96.88 412 TYR B N 1
ATOM 7598 C CA . TYR B 1 412 ? -16.422 6.449 20.453 1 96.88 412 TYR B CA 1
ATOM 7599 C C . TYR B 1 412 ? -16.984 7.828 20.141 1 96.88 412 TYR B C 1
ATOM 7601 O O . TYR B 1 412 ? -16.234 8.766 19.875 1 96.88 412 TYR B O 1
ATOM 7609 N N . ARG B 1 413 ? -18.203 7.977 20.109 1 97.94 413 ARG B N 1
ATOM 7610 C CA . ARG B 1 413 ? -18.828 9.281 19.906 1 97.94 413 ARG B CA 1
ATOM 7611 C C . ARG B 1 413 ? -18.406 10.273 20.969 1 97.94 413 ARG B C 1
ATOM 7613 O O . ARG B 1 413 ? -18.078 11.422 20.672 1 97.94 413 ARG B O 1
ATOM 7620 N N . ALA B 1 414 ? -18.406 9.828 22.219 1 98.44 414 ALA B N 1
ATOM 7621 C CA . ALA B 1 414 ? -17.969 10.688 23.312 1 98.44 414 ALA B CA 1
ATOM 7622 C C . ALA B 1 414 ? -16.516 11.141 23.109 1 98.44 414 ALA B C 1
ATOM 7624 O O . ALA B 1 414 ? -16.188 12.297 23.391 1 98.44 414 ALA B O 1
ATOM 7625 N N . TYR B 1 415 ? -15.711 10.211 22.703 1 97.25 415 TYR B N 1
ATOM 7626 C CA . TYR B 1 415 ? -14.312 10.523 22.406 1 97.25 415 TYR B CA 1
ATOM 7627 C C . TYR B 1 415 ? -14.219 11.625 21.359 1 97.25 415 TYR B C 1
ATOM 7629 O O . TYR B 1 415 ? -13.453 12.578 21.516 1 97.25 415 TYR B O 1
ATOM 7637 N N . GLN B 1 416 ? -15 11.531 20.281 1 98.56 416 GLN B N 1
ATOM 7638 C CA . GLN B 1 416 ? -14.938 12.516 19.203 1 98.56 416 GLN B CA 1
ATOM 7639 C C . GLN B 1 416 ? -15.492 13.859 19.641 1 98.56 416 GLN B C 1
ATOM 7641 O O . GLN B 1 416 ? -15 14.914 19.219 1 98.56 416 GLN B O 1
ATOM 7646 N N . GLU B 1 417 ? -16.516 13.836 20.453 1 98.69 417 GLU B N 1
ATOM 7647 C CA . GLU B 1 417 ? -17.031 15.078 21.031 1 98.69 417 GLU B CA 1
ATOM 7648 C C . GLU B 1 417 ? -15.961 15.773 21.875 1 98.69 417 GLU B C 1
ATOM 7650 O O . GLU B 1 417 ? -15.828 17 21.828 1 98.69 417 GLU B O 1
ATOM 7655 N N . GLN B 1 418 ? -15.234 14.977 22.609 1 98.69 418 GLN B N 1
ATOM 7656 C CA . GLN B 1 418 ? -14.141 15.523 23.406 1 98.69 418 GLN B CA 1
ATOM 7657 C C . GLN B 1 418 ? -13.047 16.109 22.516 1 98.69 418 GLN B C 1
ATOM 7659 O O . GLN B 1 418 ? -12.445 17.125 22.859 1 98.69 418 GLN B O 1
ATOM 7664 N N . VAL B 1 419 ? -12.75 15.438 21.391 1 98.62 419 VAL B N 1
ATOM 7665 C CA . VAL B 1 419 ? -11.781 15.953 20.422 1 98.62 419 VAL B CA 1
ATOM 7666 C C . VAL B 1 419 ? -12.188 17.359 19.984 1 98.62 419 VAL B C 1
ATOM 7668 O O . VAL B 1 419 ? -11.352 18.266 19.938 1 98.62 419 VAL B O 1
ATOM 7671 N N . MET B 1 420 ? -13.445 17.547 19.719 1 98.6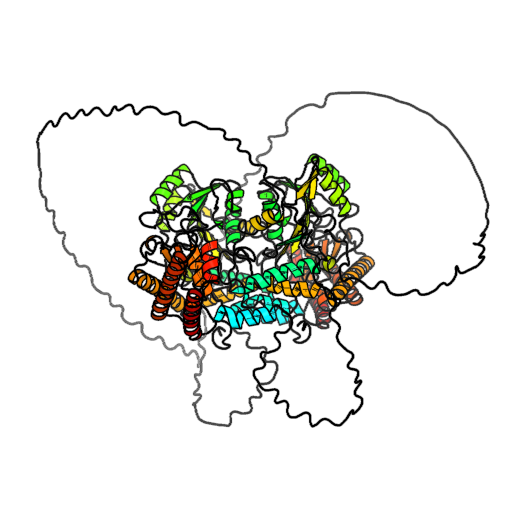2 420 MET B N 1
ATOM 7672 C CA . MET B 1 420 ? -13.977 18.812 19.25 1 98.62 420 MET B CA 1
ATOM 7673 C C . MET B 1 420 ? -13.922 19.875 20.344 1 98.62 420 MET B C 1
ATOM 7675 O O . MET B 1 420 ? -13.531 21.016 20.094 1 98.62 420 MET B O 1
ATOM 7679 N N . SER B 1 421 ? -14.289 19.469 21.516 1 98.75 421 SER B N 1
ATOM 7680 C CA . SER B 1 421 ? -14.266 20.391 22.641 1 98.75 421 SER B CA 1
ATOM 7681 C C . SER B 1 421 ? -12.844 20.828 22.969 1 98.75 421 SER B C 1
ATOM 7683 O O . SER B 1 421 ? -12.594 22 23.281 1 98.75 421 SER B O 1
ATOM 7685 N N . ASN B 1 422 ? -11.938 19.828 22.953 1 98.81 422 ASN B N 1
ATOM 7686 C CA . ASN B 1 422 ? -10.523 20.125 23.172 1 98.81 422 ASN B CA 1
ATOM 7687 C C . ASN B 1 422 ? -9.984 21.094 22.141 1 98.81 422 ASN B C 1
ATOM 7689 O O . ASN B 1 422 ? -9.242 22.016 22.484 1 98.81 422 ASN B O 1
ATOM 7693 N N . SER B 1 423 ? -10.359 20.906 20.906 1 98.69 423 SER B N 1
ATOM 7694 C CA . SER B 1 423 ? -9.875 21.75 19.812 1 98.69 423 SER B CA 1
ATOM 7695 C C . SER B 1 423 ? -10.391 23.172 19.953 1 98.69 423 SER B C 1
ATOM 7697 O O . SER B 1 423 ? -9.648 24.141 19.75 1 98.69 423 SER B O 1
ATOM 7699 N N . ALA B 1 424 ? -11.625 23.344 20.297 1 98.5 424 ALA B N 1
ATOM 7700 C CA . ALA B 1 424 ? -12.227 24.656 20.5 1 98.5 424 ALA B CA 1
ATOM 7701 C C . ALA B 1 424 ? -11.547 25.391 21.641 1 98.5 424 ALA B C 1
ATOM 7703 O O . ALA B 1 424 ? -11.234 26.578 21.531 1 98.5 424 ALA B O 1
ATOM 7704 N N . ARG B 1 425 ? -11.344 24.703 22.719 1 98.69 425 ARG B N 1
ATOM 7705 C CA . ARG B 1 425 ? -10.695 25.312 23.875 1 98.69 425 ARG B CA 1
ATOM 7706 C C . ARG B 1 425 ? -9.25 25.688 23.562 1 98.69 425 ARG B C 1
ATOM 7708 O O . ARG B 1 425 ? -8.75 26.719 24.016 1 98.69 425 ARG B O 1
ATOM 7715 N N . PHE B 1 426 ? -8.562 24.797 22.859 1 98.69 426 PHE B N 1
ATOM 7716 C CA . PHE B 1 426 ? -7.199 25.078 22.438 1 98.69 426 PHE B CA 1
ATOM 7717 C C . PHE B 1 426 ? -7.129 26.359 21.625 1 98.69 426 PHE B C 1
ATOM 7719 O O . PHE B 1 426 ? -6.297 27.219 21.891 1 98.69 426 PHE B O 1
ATOM 7726 N N . ALA B 1 427 ? -8.031 26.516 20.641 1 98.5 427 ALA B N 1
ATOM 7727 C CA . ALA B 1 427 ? -8.094 27.703 19.797 1 98.5 427 ALA B CA 1
ATOM 7728 C C . ALA B 1 427 ? -8.359 28.953 20.625 1 98.5 427 ALA B C 1
ATOM 7730 O O . ALA B 1 427 ? -7.734 30 20.422 1 98.5 427 ALA B O 1
ATOM 7731 N N . GLU B 1 428 ? -9.234 28.859 21.531 1 98.38 428 GLU B N 1
ATOM 7732 C CA . GLU B 1 428 ? -9.578 29.969 22.406 1 98.38 428 GLU B CA 1
ATOM 7733 C C . GLU B 1 428 ? -8.375 30.391 23.25 1 98.38 428 GLU B C 1
ATOM 7735 O O . GLU B 1 428 ? -8.102 31.578 23.406 1 98.38 428 GLU B O 1
ATOM 7740 N N . SER B 1 429 ? -7.734 29.406 23.797 1 98.62 429 SER B N 1
ATOM 7741 C CA . SER B 1 429 ? -6.578 29.672 24.641 1 98.62 429 SER B CA 1
ATOM 7742 C C . SER B 1 429 ? -5.453 30.344 23.859 1 98.62 429 SER B C 1
ATOM 7744 O O . SER B 1 429 ? -4.805 31.266 24.344 1 98.62 429 SER B O 1
ATOM 7746 N N . LEU B 1 430 ? -5.23 29.891 22.672 1 98.56 430 LEU B N 1
ATOM 7747 C CA . LEU B 1 430 ? -4.207 30.484 21.812 1 98.56 430 LEU B CA 1
ATOM 7748 C C . LEU B 1 430 ? -4.582 31.906 21.422 1 98.56 430 LEU B C 1
ATOM 7750 O O . LEU B 1 430 ? -3.73 32.812 21.422 1 98.56 430 LEU B O 1
ATOM 7754 N N . THR B 1 431 ? -5.809 32.156 21.094 1 98.12 431 THR B N 1
ATOM 7755 C CA . THR B 1 431 ? -6.293 33.469 20.75 1 98.12 431 THR B CA 1
ATOM 7756 C C . THR B 1 431 ? -6.129 34.438 21.906 1 98.12 431 THR B C 1
ATOM 7758 O O . THR B 1 431 ? -5.711 35.594 21.719 1 98.12 431 THR B O 1
ATOM 7761 N N . SER B 1 432 ? -6.441 33.969 23.047 1 98.06 432 SER B N 1
ATOM 7762 C CA . SER B 1 432 ? -6.324 34.781 24.234 1 98.06 432 SER B CA 1
ATOM 7763 C C . SER B 1 432 ? -4.875 35.188 24.5 1 98.06 432 SER B C 1
ATOM 7765 O O . SER B 1 432 ? -4.609 36.188 25.141 1 98.06 432 SER B O 1
ATOM 7767 N N . LYS B 1 433 ? -4.008 34.375 24.016 1 97.5 433 LYS B N 1
ATOM 7768 C CA . LYS B 1 433 ? -2.586 34.656 24.203 1 97.5 433 LYS B CA 1
ATOM 7769 C C . LYS B 1 433 ? -2.039 35.5 23.047 1 97.5 433 LYS B C 1
ATOM 7771 O O . LYS B 1 433 ? -0.838 35.781 22.984 1 97.5 433 LYS B O 1
ATOM 7776 N N . GLY B 1 434 ? -2.943 35.906 22.172 1 97.12 434 GLY B N 1
ATOM 7777 C CA . GLY B 1 434 ? -2.574 36.875 21.141 1 97.12 434 GLY B CA 1
ATOM 7778 C C . GLY B 1 434 ? -2.197 36.219 19.812 1 97.12 434 GLY B C 1
ATOM 7779 O O . GLY B 1 434 ? -1.685 36.875 18.922 1 97.12 434 GLY B O 1
ATOM 7780 N N . TYR B 1 435 ? -2.443 34.938 19.672 1 97.88 435 TYR B N 1
ATOM 7781 C CA . TYR B 1 435 ? -2.129 34.25 18.422 1 97.88 435 TYR B CA 1
ATOM 7782 C C . TYR B 1 435 ? -3.266 34.438 17.422 1 97.88 435 TYR B C 1
ATOM 7784 O O . TYR B 1 435 ? -4.438 34.438 17.797 1 97.88 435 TYR B O 1
ATOM 7792 N N . ASP B 1 436 ? -2.844 34.594 16.188 1 96.12 436 ASP B N 1
ATOM 7793 C CA . ASP B 1 436 ? -3.799 34.594 15.078 1 96.12 436 ASP B CA 1
ATOM 7794 C C . ASP B 1 436 ? -4.082 33.188 14.578 1 96.12 436 ASP B C 1
ATOM 7796 O O . ASP B 1 436 ? -3.172 32.469 14.133 1 96.12 436 ASP B O 1
ATOM 7800 N N . ILE B 1 437 ? -5.332 32.781 14.664 1 96.88 437 ILE B N 1
ATOM 7801 C CA . ILE B 1 437 ? -5.754 31.5 14.133 1 96.88 437 ILE B CA 1
ATOM 7802 C C . ILE B 1 437 ? -6.34 31.688 12.734 1 96.88 437 ILE B C 1
ATOM 7804 O O . ILE B 1 437 ? -7.254 32.5 12.539 1 96.88 437 ILE B O 1
ATOM 7808 N N . VAL B 1 438 ? -5.809 30.953 11.742 1 95.56 438 VAL B N 1
ATOM 7809 C CA . VAL B 1 438 ? -6.293 31.062 10.367 1 95.56 438 VAL B CA 1
ATOM 7810 C C . VAL B 1 438 ? -7.805 30.828 10.328 1 95.56 438 VAL B C 1
ATOM 7812 O O . VAL B 1 438 ? -8.305 29.875 10.93 1 95.56 438 VAL B O 1
ATOM 7815 N N . SER B 1 439 ? -8.547 31.703 9.688 1 96 439 SER B N 1
ATOM 7816 C CA . SER B 1 439 ? -10 31.703 9.516 1 96 439 SER B CA 1
ATOM 7817 C C . SER B 1 439 ? -10.703 32.062 10.82 1 96 439 SER B C 1
ATOM 7819 O O . SER B 1 439 ? -11.922 31.875 10.945 1 96 439 SER B O 1
ATOM 7821 N N . GLY B 1 440 ? -10.008 32.375 11.898 1 95.56 440 GLY B N 1
ATOM 7822 C CA . GLY B 1 440 ? -10.562 32.938 13.117 1 95.56 440 GLY B CA 1
ATOM 7823 C C . GLY B 1 440 ? -10.914 31.891 14.156 1 95.56 440 GLY B C 1
ATOM 7824 O O . GLY B 1 440 ? -11.453 32.219 15.211 1 95.56 440 GLY B O 1
ATOM 7825 N N . GLY B 1 441 ? -10.641 30.688 13.859 1 96.56 441 GLY B N 1
ATOM 7826 C CA . GLY B 1 441 ? -10.969 29.625 14.789 1 96.56 441 GLY B CA 1
ATOM 7827 C C . GLY B 1 441 ? -10.93 28.25 14.148 1 96.56 441 GLY B C 1
ATOM 7828 O O . GLY B 1 441 ? -10.141 28 13.234 1 96.56 441 GLY B O 1
ATOM 7829 N N . THR B 1 442 ? -11.648 27.297 14.781 1 98.25 442 THR B N 1
ATOM 7830 C CA . THR B 1 442 ? -11.695 25.922 14.266 1 98.25 442 THR B CA 1
ATOM 7831 C C . THR B 1 442 ? -13.078 25.328 14.453 1 98.25 442 THR B C 1
ATOM 7833 O O . THR B 1 442 ? -13.789 25.672 15.406 1 98.25 442 THR B O 1
ATOM 7836 N N . ASP B 1 443 ? -13.516 24.531 13.5 1 98.38 443 ASP B N 1
ATOM 7837 C CA . ASP B 1 443 ? -14.766 23.781 13.578 1 98.38 443 ASP B CA 1
ATOM 7838 C C . ASP B 1 443 ? -14.5 22.281 13.547 1 98.38 443 ASP B C 1
ATOM 7840 O O . ASP B 1 443 ? -15.438 21.484 13.438 1 98.38 443 ASP B O 1
ATOM 7844 N N . ASN B 1 444 ? -13.234 21.906 13.578 1 98.12 444 ASN B N 1
ATOM 7845 C CA . ASN B 1 444 ? -12.914 20.484 13.531 1 98.12 444 ASN B CA 1
ATOM 7846 C C . ASN B 1 444 ? -11.766 20.125 14.484 1 98.12 444 ASN B C 1
ATOM 7848 O O . ASN B 1 444 ? -11.68 20.688 15.578 1 98.12 444 ASN B O 1
ATOM 7852 N N . HIS B 1 445 ? -10.891 19.172 14.125 1 98.38 445 HIS B N 1
ATOM 7853 C CA . HIS B 1 445 ? -9.969 18.562 15.078 1 98.38 445 HIS B CA 1
ATOM 7854 C C . HIS B 1 445 ? -8.625 19.281 15.078 1 98.38 445 HIS B C 1
ATOM 7856 O O . HIS B 1 445 ? -7.691 18.875 15.766 1 98.38 445 HIS B O 1
ATOM 7862 N N . LEU B 1 446 ? -8.453 20.391 14.258 1 98.06 446 LEU B N 1
ATOM 7863 C CA . LEU B 1 446 ? -7.121 20.969 14.164 1 98.06 446 LEU B CA 1
ATOM 7864 C C . LEU B 1 446 ? -7.188 22.5 14.203 1 98.06 446 LEU B C 1
ATOM 7866 O O . LEU B 1 446 ? -8.258 23.078 14.008 1 98.06 446 LEU B O 1
ATOM 7870 N N . VAL B 1 447 ? -6.062 23.125 14.609 1 98.06 447 VAL B N 1
ATOM 7871 C CA . VAL B 1 447 ? -5.879 24.578 14.594 1 98.06 447 VAL B CA 1
ATOM 7872 C C . VAL B 1 447 ? -4.656 24.922 13.75 1 98.06 447 VAL B C 1
ATOM 7874 O O . VAL B 1 447 ? -3.672 24.188 13.727 1 98.06 447 VAL B O 1
ATOM 7877 N N . LEU B 1 448 ? -4.812 25.922 13.031 1 97.44 448 LEU B N 1
ATOM 7878 C CA . LEU B 1 448 ? -3.715 26.469 12.242 1 97.44 448 LEU B CA 1
ATOM 7879 C C . LEU B 1 448 ? -3.324 27.859 12.758 1 97.44 448 LEU B C 1
ATOM 7881 O O . LEU B 1 448 ? -4.09 28.812 12.617 1 97.44 448 LEU B O 1
ATOM 7885 N N . VAL B 1 449 ? -2.125 27.953 13.32 1 97.81 449 VAL B N 1
ATOM 7886 C CA . VAL B 1 449 ? -1.661 29.203 13.93 1 97.81 449 VAL B CA 1
ATOM 7887 C C . VAL B 1 449 ? -0.799 29.969 12.93 1 97.81 449 VAL B C 1
ATOM 7889 O O . VAL B 1 449 ? 0.141 29.422 12.359 1 97.81 449 VAL B O 1
ATOM 7892 N N . ASN B 1 450 ? -1.146 31.172 12.695 1 95.75 450 ASN B N 1
ATOM 7893 C CA . ASN B 1 450 ? -0.347 32.094 11.898 1 95.75 450 ASN B CA 1
ATOM 7894 C C . ASN B 1 450 ? 0.665 32.844 12.758 1 95.75 450 ASN B C 1
ATOM 7896 O O . ASN B 1 450 ? 0.287 33.656 13.594 1 95.75 450 ASN B O 1
ATOM 7900 N N . LEU B 1 451 ? 1.906 32.656 12.516 1 96.81 451 LEU B N 1
ATOM 7901 C CA . LEU B 1 451 ? 2.955 33.188 13.383 1 96.81 451 LEU B CA 1
ATOM 7902 C C . LEU B 1 451 ? 3.531 34.5 12.805 1 96.81 451 LEU B C 1
ATOM 7904 O O . LEU B 1 451 ? 4.398 35.125 13.414 1 96.81 451 LEU B O 1
ATOM 7908 N N . LYS B 1 452 ? 3.035 34.938 11.742 1 92.06 452 LYS B N 1
ATOM 7909 C CA . LYS B 1 452 ? 3.6 36.094 11.055 1 92.06 452 LYS B CA 1
ATOM 7910 C C . LYS B 1 452 ? 3.605 37.344 11.961 1 92.06 452 LYS B C 1
ATOM 7912 O O . LYS B 1 452 ? 4.605 38.031 12.039 1 92.06 452 LYS B O 1
ATOM 7917 N N . LYS B 1 453 ? 2.578 37.5 12.625 1 92.31 453 LYS B N 1
ATOM 7918 C CA . LYS B 1 453 ? 2.455 38.688 13.492 1 92.31 453 LYS B CA 1
ATOM 7919 C C . LYS B 1 453 ? 3.404 38.594 14.68 1 92.31 453 LYS B C 1
ATOM 7921 O O . LYS B 1 453 ? 3.715 39.594 15.32 1 92.31 453 LYS B O 1
ATOM 7926 N N . LYS B 1 454 ? 3.814 37.375 15.031 1 95.44 454 LYS B N 1
ATOM 7927 C CA . LYS B 1 454 ? 4.738 37.188 16.141 1 95.44 454 LYS B CA 1
ATOM 7928 C C . LYS B 1 454 ? 6.184 37.375 15.695 1 95.44 454 LYS B C 1
ATOM 7930 O O . LYS B 1 454 ? 7.102 37.344 16.516 1 95.44 454 LYS B O 1
ATOM 7935 N N . GLY B 1 455 ? 6.391 37.5 14.375 1 93.38 455 GLY B N 1
ATOM 7936 C CA . GLY B 1 455 ? 7.719 37.781 13.852 1 93.38 455 GLY B CA 1
ATOM 7937 C C . GLY B 1 455 ? 8.594 36.562 13.773 1 93.38 455 GLY B C 1
ATOM 7938 O O . GLY B 1 455 ? 9.82 36.656 13.875 1 93.38 455 GLY B O 1
ATOM 7939 N N . ILE B 1 456 ? 8.016 35.406 13.688 1 95.5 456 ILE B N 1
ATOM 7940 C CA . ILE B 1 456 ? 8.766 34.156 13.617 1 95.5 456 ILE B CA 1
ATOM 7941 C C . ILE B 1 456 ? 8.086 33.219 12.633 1 95.5 456 ILE B C 1
ATOM 7943 O O . ILE B 1 456 ? 6.938 33.438 12.242 1 95.5 456 ILE B O 1
ATOM 7947 N N . ASP B 1 457 ? 8.867 32.25 12.109 1 94 457 ASP B N 1
ATOM 7948 C CA . ASP B 1 457 ? 8.297 31.312 11.141 1 94 457 ASP B CA 1
ATOM 7949 C C . ASP B 1 457 ? 8.102 29.938 11.766 1 94 457 ASP B C 1
ATOM 7951 O O . ASP B 1 457 ? 8.602 29.656 12.859 1 94 457 ASP B O 1
ATOM 7955 N N . GLY B 1 458 ? 7.336 29.125 11.039 1 94.62 458 GLY B N 1
ATOM 7956 C CA . GLY B 1 458 ? 6.977 27.797 11.531 1 94.62 458 GLY B CA 1
ATOM 7957 C C . GLY B 1 458 ? 8.164 26.859 11.648 1 94.62 458 GLY B C 1
ATOM 7958 O O . GLY B 1 458 ? 8.195 26 12.523 1 94.62 458 GLY B O 1
ATOM 7959 N N . SER B 1 459 ? 9.148 27 10.781 1 91.94 459 SER B N 1
ATOM 7960 C CA . SER B 1 459 ? 10.305 26.109 10.797 1 91.94 459 SER B CA 1
ATOM 7961 C C . SER B 1 459 ? 11.094 26.25 12.094 1 91.94 459 SER B C 1
ATOM 7963 O O . SER B 1 459 ? 11.5 25.25 12.688 1 91.94 459 SER B O 1
ATOM 7965 N N . ARG B 1 460 ? 11.328 27.438 12.523 1 94.81 460 ARG B N 1
ATOM 7966 C CA . ARG B 1 460 ? 12.078 27.703 13.742 1 94.81 460 ARG B CA 1
ATOM 7967 C C . ARG B 1 460 ? 11.305 27.25 14.977 1 94.81 460 ARG B C 1
ATOM 7969 O O . ARG B 1 460 ? 11.875 26.641 15.883 1 94.81 460 ARG B O 1
ATOM 7976 N N . VAL B 1 461 ? 10.031 27.547 14.953 1 96.69 461 VAL B N 1
ATOM 7977 C CA . VAL B 1 461 ? 9.203 27.156 16.094 1 96.69 461 VAL B CA 1
ATOM 7978 C C . VAL B 1 461 ? 9.156 25.625 16.188 1 96.69 461 VAL B C 1
ATOM 7980 O O . VAL B 1 461 ? 9.242 25.062 17.281 1 96.69 461 VAL B O 1
ATOM 7983 N N . GLU B 1 462 ? 8.961 24.938 15.047 1 93.94 462 GLU B N 1
ATOM 7984 C CA . GLU B 1 462 ? 8.922 23.484 15.031 1 93.94 462 GLU B CA 1
ATOM 7985 C C . GLU B 1 462 ? 10.195 22.891 15.625 1 93.94 462 GLU B C 1
ATOM 7987 O O . GLU B 1 462 ? 10.148 21.891 16.344 1 93.94 462 GLU B O 1
ATOM 7992 N N . LYS B 1 463 ? 11.352 23.469 15.336 1 92.25 463 LYS B N 1
ATOM 7993 C CA . LYS B 1 463 ? 12.625 22.984 15.867 1 92.25 463 LYS B CA 1
ATOM 7994 C C . LYS B 1 463 ? 12.656 23.078 17.391 1 92.25 463 LYS B C 1
ATOM 7996 O O . LYS B 1 463 ? 13.148 22.156 18.062 1 92.25 463 LYS B O 1
ATOM 8001 N N . VAL B 1 464 ? 12.203 24.156 17.875 1 96.31 464 VAL B N 1
ATOM 8002 C CA . VAL B 1 464 ? 12.164 24.328 19.328 1 96.31 464 VAL B CA 1
ATOM 8003 C C . VAL B 1 464 ? 11.195 23.312 19.938 1 96.31 464 VAL B C 1
ATOM 8005 O O . VAL B 1 464 ? 11.508 22.672 20.953 1 96.31 464 VAL B O 1
ATOM 8008 N N . LEU B 1 465 ? 10 23.234 19.328 1 96.25 465 LEU B N 1
ATOM 8009 C CA . LEU B 1 465 ? 9 22.281 19.797 1 96.25 465 LEU B CA 1
ATOM 8010 C C . LEU B 1 465 ? 9.578 20.875 19.875 1 96.25 465 LEU B C 1
ATOM 8012 O O . LEU B 1 465 ? 9.359 20.156 20.859 1 96.25 465 LEU B O 1
ATOM 8016 N N . GLU B 1 466 ? 10.273 20.5 18.891 1 90.44 466 GLU B N 1
ATOM 8017 C CA . GLU B 1 466 ? 10.898 19.172 18.859 1 90.44 466 GLU B CA 1
ATOM 8018 C C . GLU B 1 466 ? 11.867 18.984 20.016 1 90.44 466 GLU B C 1
ATOM 8020 O O . GLU B 1 466 ? 11.938 17.906 20.609 1 90.44 466 GLU B O 1
ATOM 8025 N N . ASN B 1 467 ? 12.617 20 20.297 1 92.25 467 ASN B N 1
ATOM 8026 C CA . ASN B 1 467 ? 13.617 19.938 21.359 1 92.25 467 ASN B CA 1
ATOM 8027 C C . ASN B 1 467 ? 12.969 19.875 22.734 1 92.25 467 ASN B C 1
ATOM 8029 O O . ASN B 1 467 ? 13.602 19.438 23.703 1 92.25 467 ASN B O 1
ATOM 8033 N N . VAL B 1 468 ? 11.766 20.266 22.844 1 95.38 468 VAL B N 1
ATOM 8034 C CA . VAL B 1 468 ? 11.102 20.219 24.141 1 95.38 468 VAL B CA 1
ATOM 8035 C C . VAL B 1 468 ? 10.062 19.109 24.156 1 95.38 468 VAL B C 1
ATOM 8037 O O . VAL B 1 468 ? 9.156 19.109 25 1 95.38 468 VAL B O 1
ATOM 8040 N N . HIS B 1 469 ? 10.008 18.25 23.141 1 92.62 469 HIS B N 1
ATOM 8041 C CA . HIS B 1 469 ? 9.242 17 23.047 1 92.62 469 HIS B CA 1
ATOM 8042 C C . HIS B 1 469 ? 7.766 17.297 22.797 1 92.62 469 HIS B C 1
ATOM 8044 O O . HIS B 1 469 ? 6.895 16.672 23.406 1 92.62 469 HIS B O 1
ATOM 8050 N N . ILE B 1 470 ? 7.523 18.281 22.016 1 94.81 470 ILE B N 1
ATOM 8051 C CA . ILE B 1 470 ? 6.207 18.531 21.438 1 94.81 470 ILE B CA 1
ATOM 8052 C C . ILE B 1 470 ? 6.254 18.312 19.922 1 94.81 470 ILE B C 1
ATOM 8054 O O . ILE B 1 470 ? 7.023 18.969 19.219 1 94.81 470 ILE B O 1
ATOM 8058 N N . ALA B 1 471 ? 5.457 17.344 19.5 1 91.25 471 ALA B N 1
ATOM 8059 C CA . ALA B 1 471 ? 5.418 17.062 18.078 1 91.25 471 ALA B CA 1
ATOM 8060 C C . ALA B 1 471 ? 4.312 17.859 17.391 1 91.25 471 ALA B C 1
ATOM 8062 O O . ALA B 1 471 ? 3.139 17.75 17.75 1 91.25 471 ALA B O 1
ATOM 8063 N N . ALA B 1 472 ? 4.672 18.703 16.469 1 93.38 472 ALA B N 1
ATOM 8064 C CA . ALA B 1 472 ? 3.756 19.5 15.656 1 93.38 472 ALA B CA 1
ATOM 8065 C C . ALA B 1 472 ? 4.312 19.703 14.25 1 93.38 472 ALA B C 1
ATOM 8067 O O . ALA B 1 472 ? 5.426 19.266 13.945 1 93.38 472 ALA B O 1
ATOM 8068 N N . ASN B 1 473 ? 3.445 20.312 13.383 1 90.38 473 ASN B N 1
ATOM 8069 C CA . ASN B 1 473 ? 3.863 20.469 11.992 1 90.38 473 ASN B CA 1
ATOM 8070 C C . ASN B 1 473 ? 3.953 21.938 11.586 1 90.38 473 ASN B C 1
ATOM 8072 O O . ASN B 1 473 ? 2.988 22.688 11.734 1 90.38 473 ASN B O 1
ATOM 8076 N N . LYS B 1 474 ? 5.188 22.266 11.047 1 91.75 474 LYS B N 1
ATOM 8077 C CA . LYS B 1 474 ? 5.191 23.516 10.312 1 91.75 474 LYS B CA 1
ATOM 8078 C C . LYS B 1 474 ? 4.258 23.453 9.109 1 91.75 474 LYS B C 1
ATOM 8080 O O . LYS B 1 474 ? 4.129 22.406 8.469 1 91.75 474 LYS B O 1
ATOM 8085 N N . ASN B 1 475 ? 3.566 24.531 8.852 1 92.56 475 ASN B N 1
ATOM 8086 C CA . ASN B 1 475 ? 2.572 24.547 7.781 1 92.56 475 ASN B CA 1
ATOM 8087 C C . ASN B 1 475 ? 2.441 25.922 7.145 1 92.56 475 ASN B C 1
ATOM 8089 O O . ASN B 1 475 ? 2.566 26.938 7.828 1 92.56 475 ASN B O 1
ATOM 8093 N N . THR B 1 476 ? 2.168 25.891 5.918 1 90.75 476 THR B N 1
ATOM 8094 C CA . THR B 1 476 ? 1.903 27.156 5.227 1 90.75 476 THR B CA 1
ATOM 8095 C C . THR B 1 476 ? 0.586 27.766 5.699 1 90.75 476 THR B C 1
ATOM 8097 O O . THR B 1 476 ? -0.321 27.047 6.121 1 90.75 476 THR B O 1
ATOM 8100 N N . VAL B 1 477 ? 0.581 29.078 5.691 1 90.81 477 VAL B N 1
ATOM 8101 C CA . VAL B 1 477 ? -0.63 29.859 5.926 1 90.81 477 VAL B CA 1
ATOM 8102 C C . VAL B 1 477 ? -0.886 30.781 4.742 1 90.81 477 VAL B C 1
ATOM 8104 O O . VAL B 1 477 ? 0.006 31.016 3.92 1 90.81 477 VAL B O 1
ATOM 8107 N N . PRO B 1 478 ? -2.102 31.203 4.586 1 84.31 478 PRO B N 1
ATOM 8108 C CA . PRO B 1 478 ? -2.385 32.094 3.449 1 84.31 478 PRO B CA 1
ATOM 8109 C C . PRO B 1 478 ? -1.382 33.219 3.326 1 84.31 478 PRO B C 1
ATOM 8111 O O . PRO B 1 478 ? -1.079 33.906 4.316 1 84.31 478 PRO B O 1
ATOM 8114 N N . GLY B 1 479 ? -0.87 33.344 2.113 1 81.31 479 GLY B N 1
ATOM 8115 C CA . GLY B 1 479 ? 0.08 34.406 1.859 1 81.31 479 GLY B CA 1
ATOM 8116 C C . GLY B 1 479 ? 1.52 33.938 1.82 1 81.31 479 GLY B C 1
ATOM 8117 O O . GLY B 1 479 ? 2.402 34.656 1.336 1 81.31 479 GLY B O 1
ATOM 8118 N N . ASP B 1 480 ? 1.679 32.75 2.287 1 86.19 480 ASP B N 1
ATOM 8119 C CA . ASP B 1 480 ? 3.037 32.219 2.252 1 86.19 480 ASP B CA 1
ATOM 8120 C C . ASP B 1 480 ? 3.479 31.922 0.818 1 86.19 480 ASP B C 1
ATOM 8122 O O . ASP B 1 480 ? 2.678 31.484 -0.007 1 86.19 480 ASP B O 1
ATOM 8126 N N . VAL B 1 481 ? 4.727 32.188 0.606 1 69 481 VAL B N 1
ATOM 8127 C CA . VAL B 1 481 ? 5.277 31.984 -0.729 1 69 481 VAL B CA 1
ATOM 8128 C C . VAL B 1 481 ? 6.051 30.656 -0.772 1 69 481 VAL B C 1
ATOM 8130 O O . VAL B 1 481 ? 6.254 30.094 -1.845 1 69 481 VAL B O 1
ATOM 8133 N N . SER B 1 482 ? 6.574 30.312 0.375 1 69.12 482 SER B N 1
ATOM 8134 C CA . SER B 1 482 ? 7.445 29.141 0.403 1 69.12 482 SER B CA 1
ATOM 8135 C C . SER B 1 482 ? 6.926 28.078 1.374 1 69.12 482 SER B C 1
ATOM 8137 O O . SER B 1 482 ? 6.551 28.406 2.504 1 69.12 482 SER B O 1
ATOM 8139 N N . ALA B 1 483 ? 6.941 26.781 0.922 1 69 483 ALA B N 1
ATOM 8140 C CA . ALA B 1 483 ? 6.586 25.656 1.79 1 69 483 ALA B CA 1
ATOM 8141 C C . ALA B 1 483 ? 7.746 25.281 2.705 1 69 483 ALA B C 1
ATOM 8143 O O . ALA B 1 483 ? 7.551 24.641 3.734 1 69 483 ALA B O 1
ATOM 8144 N N . MET B 1 484 ? 8.961 25.797 2.477 1 71.94 484 MET B N 1
ATOM 8145 C CA . MET B 1 484 ? 10.148 25.469 3.254 1 71.94 484 MET B CA 1
ATOM 8146 C C . MET B 1 484 ? 10.227 26.312 4.523 1 71.94 484 MET B C 1
ATOM 8148 O O . MET B 1 484 ? 10.773 25.859 5.535 1 71.94 484 MET B O 1
ATOM 8152 N N . VAL B 1 485 ? 9.789 27.516 4.379 1 81.25 485 VAL B N 1
ATOM 8153 C CA . VAL B 1 485 ? 9.773 28.406 5.535 1 81.25 485 VAL B CA 1
ATOM 8154 C C . VAL B 1 485 ? 8.359 28.953 5.738 1 81.25 485 VAL B C 1
ATOM 8156 O O . VAL B 1 485 ? 8.125 30.156 5.605 1 81.25 485 VAL B O 1
ATOM 8159 N N . PRO B 1 486 ? 7.562 28.062 6.137 1 91 486 PRO B N 1
ATOM 8160 C CA . PRO B 1 486 ? 6.168 28.484 6.27 1 91 486 PRO B CA 1
ATOM 8161 C C . PRO B 1 486 ? 5.926 29.359 7.5 1 91 486 PRO B C 1
ATOM 8163 O O . PRO B 1 486 ? 6.695 29.297 8.461 1 91 486 PRO B O 1
ATOM 8166 N N . GLY B 1 487 ? 4.906 30.125 7.484 1 92.19 487 GLY B N 1
ATOM 8167 C CA . GLY B 1 487 ? 4.617 31.109 8.523 1 92.19 487 GLY B CA 1
ATOM 8168 C C . GLY B 1 487 ? 3.693 30.578 9.602 1 92.19 487 GLY B C 1
ATOM 8169 O O . GLY B 1 487 ? 3.188 31.328 10.43 1 92.19 487 GLY B O 1
ATOM 8170 N N . GLY B 1 488 ? 3.492 29.266 9.555 1 95.25 488 GLY B N 1
ATOM 8171 C CA . GLY B 1 488 ? 2.502 28.797 10.508 1 95.25 488 GLY B CA 1
ATOM 8172 C C . GLY B 1 488 ? 2.842 27.453 11.109 1 95.25 488 GLY B C 1
ATOM 8173 O O . GLY B 1 488 ? 3.871 26.859 10.781 1 95.25 488 GLY B O 1
ATOM 8174 N N . ILE B 1 489 ? 2.033 27.016 12.156 1 96.5 489 ILE B N 1
ATOM 8175 C CA . ILE B 1 489 ? 2.086 25.703 12.797 1 96.5 489 ILE B CA 1
ATOM 8176 C C . ILE B 1 489 ? 0.694 25.078 12.805 1 96.5 489 ILE B C 1
ATOM 8178 O O . ILE B 1 489 ? -0.288 25.734 13.164 1 96.5 489 ILE B O 1
ATOM 8182 N N . ARG B 1 490 ? 0.644 23.844 12.328 1 96.69 490 ARG B N 1
ATOM 8183 C CA . ARG B 1 490 ? -0.581 23.047 12.344 1 96.69 490 ARG B CA 1
ATOM 8184 C C . ARG B 1 490 ? -0.571 22.047 13.5 1 96.69 490 ARG B C 1
ATOM 8186 O O . ARG B 1 490 ? 0.388 21.297 13.672 1 96.69 490 ARG B O 1
ATOM 8193 N N . MET B 1 491 ? -1.653 22.109 14.336 1 97.75 491 MET B N 1
ATOM 8194 C CA . MET B 1 491 ? -1.738 21.234 15.508 1 97.75 491 MET B CA 1
ATOM 8195 C C . MET B 1 491 ? -3.119 20.594 15.602 1 97.75 491 MET B C 1
ATOM 8197 O O . MET B 1 491 ? -4.121 21.219 15.234 1 97.75 491 MET B O 1
ATOM 8201 N N . GLY B 1 492 ? -3.125 19.344 16.062 1 97.75 492 GLY B N 1
ATOM 8202 C CA . GLY B 1 492 ? -4.371 18.609 16.219 1 97.75 492 GLY B CA 1
ATOM 8203 C C . GLY B 1 492 ? -4.551 18.016 17.609 1 97.75 492 GLY B C 1
ATOM 8204 O O . GLY B 1 492 ? -3.588 17.891 18.359 1 97.75 492 GLY B O 1
ATOM 8205 N N . THR B 1 493 ? -5.789 17.609 17.984 1 98.31 493 THR B N 1
ATOM 8206 C CA . THR B 1 493 ? -6.09 17.266 19.359 1 98.31 493 THR B CA 1
ATOM 8207 C C . THR B 1 493 ? -6.383 15.766 19.5 1 98.31 493 THR B C 1
ATOM 8209 O O . THR B 1 493 ? -6.551 15.25 20.609 1 98.31 493 THR B O 1
ATOM 8212 N N . PRO B 1 494 ? -6.441 15.031 18.359 1 97.19 494 PRO B N 1
ATOM 8213 C CA . PRO B 1 494 ? -6.906 13.648 18.469 1 97.19 494 PRO B CA 1
ATOM 8214 C C . PRO B 1 494 ? -5.992 12.789 19.344 1 97.19 494 PRO B C 1
ATOM 8216 O O . PRO B 1 494 ? -6.477 12.07 20.219 1 97.19 494 PRO B O 1
ATOM 8219 N N . ALA B 1 495 ? -4.758 12.82 19.156 1 94.25 495 ALA B N 1
ATOM 8220 C CA . ALA B 1 495 ? -3.828 11.93 19.828 1 94.25 495 ALA B CA 1
ATOM 8221 C C . ALA B 1 495 ? -3.844 12.164 21.344 1 94.25 495 ALA B C 1
ATOM 8223 O O . ALA B 1 495 ? -3.936 11.211 22.125 1 94.25 495 ALA B O 1
ATOM 8224 N N . LEU B 1 496 ? -3.75 13.414 21.766 1 96.19 496 LEU B N 1
ATOM 8225 C CA . LEU B 1 496 ? -3.738 13.719 23.188 1 96.19 496 LEU B CA 1
ATOM 8226 C C . LEU B 1 496 ? -5.094 13.414 23.828 1 96.19 496 LEU B C 1
ATOM 8228 O O . LEU B 1 496 ? -5.164 13.008 24.984 1 96.19 496 LEU B O 1
ATOM 8232 N N . THR B 1 497 ? -6.156 13.633 23.062 1 97.12 497 THR B N 1
ATOM 8233 C CA . THR B 1 497 ? -7.469 13.25 23.562 1 97.12 497 THR B CA 1
ATOM 8234 C C . THR B 1 497 ? -7.535 11.742 23.812 1 97.12 497 THR B C 1
ATOM 8236 O O . THR B 1 497 ? -8.133 11.297 24.797 1 97.12 497 THR B O 1
ATOM 8239 N N . SER B 1 498 ? -6.934 10.953 22.953 1 93.69 498 SER B N 1
ATOM 8240 C CA . SER B 1 498 ? -6.875 9.5 23.141 1 93.69 498 SER B CA 1
ATOM 8241 C C . SER B 1 498 ? -6.152 9.133 24.422 1 93.69 498 SER B C 1
ATOM 8243 O O . SER B 1 498 ? -6.441 8.102 25.031 1 93.69 498 SER B O 1
ATOM 8245 N N . ARG B 1 499 ? -5.293 10.047 24.906 1 92.19 499 ARG B N 1
ATOM 8246 C CA . ARG B 1 499 ? -4.543 9.812 26.141 1 92.19 499 ARG B CA 1
ATOM 8247 C C . ARG B 1 499 ? -5.332 10.273 27.359 1 92.19 499 ARG B C 1
ATOM 8249 O O . ARG B 1 499 ? -4.926 10.031 28.5 1 92.19 499 ARG B O 1
ATOM 8256 N N . GLY B 1 500 ? -6.402 11.031 27.094 1 94.25 500 GLY B N 1
ATOM 8257 C CA . GLY B 1 500 ? -7.262 11.414 28.188 1 94.25 500 GLY B CA 1
ATOM 8258 C C . GLY B 1 500 ? -7.27 12.906 28.453 1 94.25 500 GLY B C 1
ATOM 8259 O O . GLY B 1 500 ? -7.883 13.375 29.422 1 94.25 500 GLY B O 1
ATOM 8260 N N . PHE B 1 501 ? -6.633 13.688 27.625 1 97.12 501 PHE B N 1
ATOM 8261 C CA . PHE B 1 501 ? -6.609 15.141 27.781 1 97.12 501 PHE B CA 1
ATOM 8262 C C . PHE B 1 501 ? -8 15.727 27.594 1 97.12 501 PHE B C 1
ATOM 8264 O O . PHE B 1 501 ? -8.734 15.32 26.688 1 97.12 501 PHE B O 1
ATOM 8271 N N . VAL B 1 502 ? -8.336 16.688 28.422 1 98.12 502 VAL B N 1
ATOM 8272 C CA . VAL B 1 502 ? -9.609 17.406 28.328 1 98.12 502 VAL B CA 1
ATOM 8273 C C . VAL B 1 502 ? -9.344 18.891 28.109 1 98.12 502 VAL B C 1
ATOM 8275 O O . VAL B 1 502 ? -8.211 19.297 27.828 1 98.12 502 VAL B O 1
ATOM 8278 N N . GLU B 1 503 ? -10.32 19.719 28.188 1 98.56 503 GLU B N 1
ATOM 8279 C CA . GLU B 1 503 ? -10.266 21.125 27.812 1 98.56 503 GLU B CA 1
ATOM 8280 C C . GLU B 1 503 ? -9.219 21.891 28.609 1 98.56 503 GLU B C 1
ATOM 8282 O O . GLU B 1 503 ? -8.414 22.641 28.062 1 98.56 503 GLU B O 1
ATOM 8287 N N . GLU B 1 504 ? -9.18 21.625 29.844 1 98.31 504 GLU B N 1
ATOM 8288 C CA . GLU B 1 504 ? -8.242 22.328 30.703 1 98.31 504 GLU B CA 1
ATOM 8289 C C . GLU B 1 504 ? -6.805 21.938 30.391 1 98.31 504 GLU B C 1
ATOM 8291 O O . GLU B 1 504 ? -5.891 22.75 30.516 1 98.31 504 GLU B O 1
ATOM 8296 N N . ASP B 1 505 ? -6.672 20.703 30.062 1 98.31 505 ASP B N 1
ATOM 8297 C CA . ASP B 1 505 ? -5.344 20.234 29.672 1 98.31 505 ASP B CA 1
ATOM 8298 C C . ASP B 1 505 ? -4.871 20.922 28.391 1 98.31 505 ASP B C 1
ATOM 8300 O O . ASP B 1 505 ? -3.68 21.219 28.234 1 98.31 505 ASP B O 1
ATOM 8304 N N . PHE B 1 506 ? -5.766 21.219 27.469 1 98.62 506 PHE B N 1
ATOM 8305 C CA . PHE B 1 506 ? -5.363 21.859 26.219 1 98.62 506 PHE B CA 1
ATOM 8306 C C . PHE B 1 506 ? -5.094 23.344 26.453 1 98.62 506 PHE B C 1
ATOM 8308 O O . PHE B 1 506 ? -4.363 23.969 25.672 1 98.62 506 PHE B O 1
ATOM 8315 N N . ALA B 1 507 ? -5.668 23.938 27.5 1 98.56 507 ALA B N 1
ATOM 8316 C CA . ALA B 1 507 ? -5.227 25.266 27.906 1 98.56 507 ALA B CA 1
ATOM 8317 C C . ALA B 1 507 ? -3.762 25.25 28.344 1 98.56 507 ALA B C 1
ATOM 8319 O O . ALA B 1 507 ? -3.004 26.172 28.016 1 98.56 507 ALA B O 1
ATOM 8320 N N . LYS B 1 508 ? -3.414 24.203 29.062 1 98.44 508 LYS B N 1
ATOM 8321 C CA . LYS B 1 508 ? -2.027 24.031 29.484 1 98.44 508 LYS B CA 1
ATOM 8322 C C . LYS B 1 508 ? -1.112 23.797 28.281 1 98.44 508 LYS B C 1
ATOM 8324 O O . LYS B 1 508 ? 0.016 24.297 28.25 1 98.44 508 LYS B O 1
ATOM 8329 N N . VAL B 1 509 ? -1.609 23 27.344 1 98.62 509 VAL B N 1
ATOM 8330 C CA . VAL B 1 509 ? -0.845 22.766 26.125 1 98.62 509 VAL B CA 1
ATOM 8331 C C . VAL B 1 509 ? -0.599 24.078 25.406 1 98.62 509 VAL B C 1
ATOM 8333 O O . VAL B 1 509 ? 0.486 24.312 24.859 1 98.62 509 VAL B O 1
ATOM 8336 N N . ALA B 1 510 ? -1.604 24.984 25.391 1 98.75 510 ALA B N 1
ATOM 8337 C CA . ALA B 1 510 ? -1.442 26.312 24.797 1 98.75 510 ALA B CA 1
ATOM 8338 C C . ALA B 1 510 ? -0.353 27.109 25.516 1 98.75 510 ALA B C 1
ATOM 8340 O O . ALA B 1 510 ? 0.395 27.859 24.875 1 98.75 510 ALA B O 1
ATOM 8341 N N . ASP B 1 511 ? -0.239 26.922 26.812 1 98.69 511 ASP B N 1
ATOM 8342 C CA . ASP B 1 511 ? 0.824 27.562 27.578 1 98.69 511 ASP B CA 1
ATOM 8343 C C . ASP B 1 511 ? 2.197 27.062 27.141 1 98.69 511 ASP B C 1
ATOM 8345 O O . ASP B 1 511 ? 3.135 27.859 27 1 98.69 511 ASP B O 1
ATOM 8349 N N . PHE B 1 512 ? 2.26 25.75 27 1 98.62 512 PHE B N 1
ATOM 8350 C CA . PHE B 1 512 ? 3.525 25.172 26.578 1 98.62 512 PHE B CA 1
ATOM 8351 C C . PHE B 1 512 ? 3.904 25.688 25.188 1 98.62 512 PHE B C 1
ATOM 8353 O O . PHE B 1 512 ? 5.07 25.984 24.938 1 98.62 512 PHE B O 1
ATOM 8360 N N . PHE B 1 513 ? 2.951 25.766 24.344 1 98.5 513 PHE B N 1
ATOM 8361 C CA . PHE B 1 513 ? 3.189 26.281 23 1 98.5 513 PHE B CA 1
ATOM 8362 C C . PHE B 1 513 ? 3.691 27.719 23.047 1 98.5 513 PHE B C 1
ATOM 8364 O O . PHE B 1 513 ? 4.66 28.062 22.359 1 98.5 513 PHE B O 1
ATOM 8371 N N . ASP B 1 514 ? 3.016 28.531 23.781 1 98.56 514 ASP B N 1
ATOM 8372 C CA . ASP B 1 514 ? 3.398 29.938 23.953 1 98.56 514 ASP B CA 1
ATOM 8373 C C . ASP B 1 514 ? 4.828 30.047 24.469 1 98.56 514 ASP B C 1
ATOM 8375 O O . ASP B 1 514 ? 5.602 30.891 23.984 1 98.56 514 ASP B O 1
ATOM 8379 N N . SER B 1 515 ? 5.176 29.25 25.438 1 98.5 515 SER B N 1
ATOM 8380 C CA . SER B 1 515 ? 6.531 29.234 25.969 1 98.5 515 SER B CA 1
ATOM 8381 C C . SER B 1 515 ? 7.551 28.859 24.906 1 98.5 515 SER B C 1
ATOM 8383 O O . SER B 1 515 ? 8.641 29.438 24.844 1 98.5 515 SER B O 1
ATOM 8385 N N . ALA B 1 516 ? 7.172 27.906 24.109 1 98.38 516 ALA B N 1
ATOM 8386 C CA . ALA B 1 516 ? 8.062 27.453 23.047 1 98.38 516 ALA B CA 1
ATOM 8387 C C . ALA B 1 516 ? 8.273 28.562 22 1 98.38 516 ALA B C 1
ATOM 8389 O O . ALA B 1 516 ? 9.383 28.75 21.516 1 98.38 516 ALA B O 1
ATOM 8390 N N . VAL B 1 517 ? 7.215 29.266 21.641 1 98.44 517 VAL B N 1
ATOM 8391 C CA . VAL B 1 517 ? 7.309 30.359 20.672 1 98.44 517 VAL B CA 1
ATOM 8392 C C . VAL B 1 517 ? 8.195 31.469 21.234 1 98.44 517 VAL B C 1
ATOM 8394 O O . VAL B 1 517 ? 9.039 32.031 20.516 1 98.44 517 VAL B O 1
ATOM 8397 N N . ASN B 1 518 ? 8.031 31.797 22.453 1 98.06 518 ASN B N 1
ATOM 8398 C CA . ASN B 1 518 ? 8.852 32.812 23.094 1 98.06 518 ASN B CA 1
ATOM 8399 C C . ASN B 1 518 ? 10.32 32.438 23.125 1 98.06 518 ASN B C 1
ATOM 8401 O O . ASN B 1 518 ? 11.203 33.25 22.922 1 98.06 518 ASN B O 1
ATOM 8405 N N . LEU B 1 519 ? 10.492 31.172 23.422 1 98 519 LEU B N 1
ATOM 8406 C CA . LEU B 1 519 ? 11.859 30.672 23.406 1 98 519 LEU B CA 1
ATOM 8407 C C . LEU B 1 519 ? 12.453 30.75 22 1 98 519 LEU B C 1
ATOM 8409 O O . LEU B 1 519 ? 13.625 31.094 21.828 1 98 519 LEU B O 1
ATOM 8413 N N . ALA B 1 520 ? 11.664 30.422 21.016 1 97.94 520 ALA B N 1
ATOM 8414 C CA . ALA B 1 520 ? 12.109 30.516 19.625 1 97.94 520 ALA B CA 1
ATOM 8415 C C . ALA B 1 520 ? 12.5 31.953 19.266 1 97.94 520 ALA B C 1
ATOM 8417 O O . ALA B 1 520 ? 13.477 32.188 18.562 1 97.94 520 ALA B O 1
ATOM 8418 N N . LEU B 1 521 ? 11.75 32.906 19.766 1 97.5 521 LEU B N 1
ATOM 8419 C CA . LEU B 1 521 ? 12.047 34.312 19.531 1 97.5 521 LEU B CA 1
ATOM 8420 C C . LEU B 1 521 ? 13.375 34.719 20.188 1 97.5 521 LEU B C 1
ATOM 8422 O O . LEU B 1 521 ? 14.148 35.469 19.609 1 97.5 521 LEU B O 1
ATOM 8426 N N . LYS B 1 522 ? 13.625 34.156 21.297 1 97.12 522 LYS B N 1
ATOM 8427 C CA . LYS B 1 522 ? 14.891 34.406 21.984 1 97.12 522 LYS B CA 1
ATOM 8428 C C . LYS B 1 522 ? 16.062 33.844 21.203 1 97.12 522 LYS B C 1
ATOM 8430 O O . LYS B 1 522 ? 17.109 34.5 21.078 1 97.12 522 LYS B O 1
ATOM 8435 N N . VAL B 1 523 ? 15.883 32.656 20.75 1 97.38 523 VAL B N 1
ATOM 8436 C CA . VAL B 1 523 ? 16.938 32.031 19.969 1 97.38 523 VAL B CA 1
ATOM 8437 C C . VAL B 1 523 ? 17.203 32.844 18.719 1 97.38 523 VAL B C 1
ATOM 8439 O O . VAL B 1 523 ? 18.359 33.062 18.328 1 97.38 523 VAL B O 1
ATOM 8442 N N . LYS B 1 524 ? 16.141 33.25 18.062 1 96.25 524 LYS B N 1
ATOM 8443 C CA . LYS B 1 524 ? 16.25 34.031 16.844 1 96.25 524 LYS B CA 1
ATOM 8444 C C . LYS B 1 524 ? 17.016 35.344 17.109 1 96.25 524 LYS B C 1
ATOM 8446 O O . LYS B 1 524 ? 17.859 35.75 16.312 1 96.25 524 LYS B O 1
ATOM 8451 N N . ALA B 1 525 ? 16.766 35.969 18.203 1 95.56 525 ALA B N 1
ATOM 8452 C CA . ALA B 1 525 ? 17.406 37.219 18.578 1 95.56 525 ALA B CA 1
ATOM 8453 C C . ALA B 1 525 ? 18.891 37 18.875 1 95.56 525 ALA B C 1
ATOM 8455 O O . ALA B 1 525 ? 19.719 37.875 18.609 1 95.56 525 ALA B O 1
ATOM 8456 N N . ALA B 1 526 ? 19.203 35.844 19.312 1 95.06 526 ALA B N 1
ATOM 8457 C CA . ALA B 1 526 ? 20.578 35.531 19.719 1 95.06 526 ALA B CA 1
ATOM 8458 C C . ALA B 1 526 ? 21.375 35 18.531 1 95.06 526 ALA B C 1
ATOM 8460 O O . ALA B 1 526 ? 22.609 35 18.578 1 95.06 526 ALA B O 1
ATOM 8461 N N . ALA B 1 527 ? 20.672 34.562 17.547 1 93.88 527 ALA B N 1
ATOM 8462 C CA . ALA B 1 527 ? 21.344 33.969 16.406 1 93.88 527 ALA B CA 1
ATOM 8463 C C . ALA B 1 527 ? 22.172 34.969 15.633 1 93.88 527 ALA B C 1
ATOM 8465 O O . ALA B 1 527 ? 21.766 36.125 15.469 1 93.88 527 ALA B O 1
ATOM 8466 N N . ALA B 1 528 ? 23.344 34.531 15.141 1 89.31 528 ALA B N 1
ATOM 8467 C CA . ALA B 1 528 ? 24.281 35.406 14.414 1 89.31 528 ALA B CA 1
ATOM 8468 C C . ALA B 1 528 ? 23.734 35.75 13.031 1 89.31 528 ALA B C 1
ATOM 8470 O O . ALA B 1 528 ? 24.062 36.812 12.484 1 89.31 528 ALA B O 1
ATOM 8471 N N . GLY B 1 529 ? 22.906 34.906 12.508 1 90.62 529 GLY B N 1
ATOM 8472 C CA . GLY B 1 529 ? 22.375 35.094 11.164 1 90.62 529 GLY B CA 1
ATOM 8473 C C . GLY B 1 529 ? 20.891 34.875 11.07 1 90.62 529 GLY B C 1
ATOM 8474 O O . GLY B 1 529 ? 20.234 34.562 12.078 1 90.62 529 GLY B O 1
ATOM 8475 N N . THR B 1 530 ? 20.406 35.125 9.805 1 90 530 THR B N 1
ATOM 8476 C CA . THR B 1 530 ? 18.953 35.031 9.609 1 90 530 THR B CA 1
ATOM 8477 C C . THR B 1 530 ? 18.578 33.656 9.062 1 90 530 THR B C 1
ATOM 8479 O O . THR B 1 530 ? 17.391 33.312 9.016 1 90 530 THR B O 1
ATOM 8482 N N . LYS B 1 531 ? 19.578 32.906 8.742 1 90.88 531 LYS B N 1
ATOM 8483 C CA . LYS B 1 531 ? 19.312 31.594 8.133 1 90.88 531 LYS B CA 1
ATOM 8484 C C . LYS B 1 531 ? 18.938 30.562 9.195 1 90.88 531 LYS B C 1
ATOM 8486 O O . LYS B 1 531 ? 19.344 30.672 10.352 1 90.88 531 LYS B O 1
ATOM 8491 N N . LEU B 1 532 ? 18.141 29.594 8.789 1 90.81 532 LEU B N 1
ATOM 8492 C CA . LEU B 1 532 ? 17.703 28.531 9.688 1 90.81 532 LEU B CA 1
ATOM 8493 C C . LEU B 1 532 ? 18.891 27.812 10.305 1 90.81 532 LEU B C 1
ATOM 8495 O O . LEU B 1 532 ? 18.844 27.391 11.469 1 90.81 532 LEU B O 1
ATOM 8499 N N . LYS B 1 533 ? 19.969 27.656 9.508 1 90.5 533 LYS B N 1
ATOM 8500 C CA . LYS B 1 533 ? 21.156 26.969 10 1 90.5 533 LYS B CA 1
ATOM 8501 C C . LYS B 1 533 ? 21.766 27.719 11.188 1 90.5 533 LYS B C 1
ATOM 8503 O O . LYS B 1 533 ? 22.266 27.094 12.125 1 90.5 533 LYS B O 1
ATOM 8508 N N . ASP B 1 534 ? 21.766 28.984 11.133 1 94.44 534 ASP B N 1
ATOM 8509 C CA . ASP B 1 534 ? 22.281 29.812 12.219 1 94.44 534 ASP B CA 1
ATOM 8510 C C . ASP B 1 534 ? 21.422 29.672 13.469 1 94.44 534 ASP B C 1
ATOM 8512 O O . ASP B 1 534 ? 21.922 29.656 14.586 1 94.44 534 ASP B O 1
ATOM 8516 N N . PHE B 1 535 ? 20.172 29.688 13.242 1 95.44 535 PHE B N 1
ATOM 8517 C CA . PHE B 1 535 ? 19.188 29.5 14.312 1 95.44 535 PHE B CA 1
ATOM 8518 C C . PHE B 1 535 ? 19.438 28.172 15.031 1 95.44 535 PHE B C 1
ATOM 8520 O O . PHE B 1 535 ? 19.5 28.125 16.266 1 95.44 535 PHE B O 1
ATOM 8527 N N . VAL B 1 536 ? 19.578 27.062 14.242 1 93.25 536 VAL B N 1
ATOM 8528 C CA . VAL B 1 536 ? 19.766 25.719 14.781 1 93.25 536 VAL B CA 1
ATOM 8529 C C . VAL B 1 536 ? 21.109 25.656 15.523 1 93.25 536 VAL B C 1
ATOM 8531 O O . VAL B 1 536 ? 21.203 25.016 16.578 1 93.25 536 VAL B O 1
ATOM 8534 N N . ALA B 1 537 ? 22.125 26.281 14.992 1 94.06 537 ALA B N 1
ATOM 8535 C CA . ALA B 1 537 ? 23.422 26.312 15.656 1 94.06 537 ALA B CA 1
ATOM 8536 C C . ALA B 1 537 ? 23.328 26.984 17.016 1 94.06 537 ALA B C 1
ATOM 8538 O O . ALA B 1 537 ? 23.938 26.531 17.984 1 94.06 537 ALA B O 1
ATOM 8539 N N . THR B 1 538 ? 22.594 28.031 17.062 1 95.31 538 THR B N 1
ATOM 8540 C CA . THR B 1 538 ? 22.406 28.75 18.328 1 95.31 538 THR B CA 1
ATOM 8541 C C . THR B 1 538 ? 21.609 27.922 19.312 1 95.31 538 THR B C 1
ATOM 8543 O O . THR B 1 538 ? 21.922 27.891 20.516 1 95.31 538 THR B O 1
ATOM 8546 N N . LEU B 1 539 ? 20.609 27.266 18.812 1 94.38 539 LEU B N 1
ATOM 8547 C CA . LEU B 1 539 ? 19.75 26.406 19.625 1 94.38 539 LEU B CA 1
ATOM 8548 C C . LEU B 1 539 ? 20.578 25.312 20.297 1 94.38 539 LEU B C 1
ATOM 8550 O O . LEU B 1 539 ? 20.297 24.922 21.438 1 94.38 539 LEU B O 1
ATOM 8554 N N . GLN B 1 540 ? 21.656 24.906 19.688 1 91.75 540 GLN B N 1
ATOM 8555 C CA . GLN B 1 540 ? 22.438 23.766 20.156 1 91.75 540 GLN B CA 1
ATOM 8556 C C . GLN B 1 540 ? 23.641 24.219 20.969 1 91.75 540 GLN B C 1
ATOM 8558 O O . GLN B 1 540 ? 24.188 23.453 21.766 1 91.75 540 GLN B O 1
ATOM 8563 N N . SER B 1 541 ? 24.094 25.469 20.875 1 91.44 541 SER B N 1
ATOM 8564 C CA . SER B 1 541 ? 25.391 25.859 21.422 1 91.44 541 SER B CA 1
ATOM 8565 C C . SER B 1 541 ? 25.234 26.828 22.578 1 91.44 541 SER B C 1
ATOM 8567 O O . SER B 1 541 ? 26.094 26.906 23.469 1 91.44 541 SER B O 1
ATOM 8569 N N . ASP B 1 542 ? 24.234 27.625 22.594 1 93 542 ASP B N 1
ATOM 8570 C CA . ASP B 1 542 ? 24.047 28.641 23.625 1 93 542 ASP B CA 1
ATOM 8571 C C . ASP B 1 542 ? 23.625 28 24.953 1 93 542 ASP B C 1
ATOM 8573 O O . ASP B 1 542 ? 22.562 27.391 25.047 1 93 542 ASP B O 1
ATOM 8577 N N . SER B 1 543 ? 24.375 28.188 25.969 1 94.31 543 SER B N 1
ATOM 8578 C CA . SER B 1 543 ? 24.172 27.516 27.25 1 94.31 543 SER B CA 1
ATOM 8579 C C . SER B 1 543 ? 22.906 27.984 27.922 1 94.31 543 SER B C 1
ATOM 8581 O O . SER B 1 543 ? 22.203 27.203 28.578 1 94.31 543 SER B O 1
ATOM 8583 N N . ASN B 1 544 ? 22.609 29.234 27.859 1 95 544 ASN B N 1
ATOM 8584 C CA . ASN B 1 544 ? 21.391 29.766 28.484 1 95 544 ASN B CA 1
ATOM 8585 C C . ASN B 1 544 ? 20.141 29.219 27.797 1 95 544 ASN B C 1
ATOM 8587 O O . ASN B 1 544 ? 19.172 28.859 28.484 1 95 544 ASN B O 1
ATOM 8591 N N . ILE B 1 545 ? 20.219 29.188 26.516 1 96.06 545 ILE B N 1
ATOM 8592 C CA . ILE B 1 545 ? 19.094 28.656 25.734 1 96.06 545 ILE B CA 1
ATOM 8593 C C . ILE B 1 545 ? 18.922 27.172 26.047 1 96.06 545 ILE B C 1
ATOM 8595 O O . ILE B 1 545 ? 17.797 26.703 26.219 1 96.06 545 ILE B O 1
ATOM 8599 N N . GLN B 1 546 ? 19.953 26.516 26.156 1 96 546 GLN B N 1
ATOM 8600 C CA . GLN B 1 546 ? 19.906 25.078 26.453 1 96 546 GLN B CA 1
ATOM 8601 C C . GLN B 1 546 ? 19.281 24.828 27.812 1 96 546 GLN B C 1
ATOM 8603 O O . GLN B 1 546 ? 18.547 23.859 28 1 96 546 GLN B O 1
ATOM 8608 N N . ALA B 1 547 ? 19.594 25.688 28.703 1 96.81 547 ALA B N 1
ATOM 8609 C CA . ALA B 1 547 ? 19.016 25.547 30.031 1 96.81 547 ALA B CA 1
ATOM 8610 C C . ALA B 1 547 ? 17.5 25.781 30 1 96.81 547 ALA B C 1
ATOM 8612 O O . ALA B 1 547 ? 16.75 25.094 30.688 1 96.81 547 ALA B O 1
ATOM 8613 N N . GLU B 1 548 ? 17.094 26.781 29.266 1 97.25 548 GLU B N 1
ATOM 8614 C CA . GLU B 1 548 ? 15.664 27.078 29.156 1 97.25 548 GLU B CA 1
ATOM 8615 C C . GLU B 1 548 ? 14.93 25.938 28.422 1 97.25 548 GLU B C 1
ATOM 8617 O O . GLU B 1 548 ? 13.805 25.594 28.781 1 97.25 548 GLU B O 1
ATOM 8622 N N . ILE B 1 549 ? 15.555 25.359 27.406 1 97.19 549 ILE B N 1
ATOM 8623 C CA . ILE B 1 549 ? 15 24.219 26.688 1 97.19 549 ILE B CA 1
ATOM 8624 C C . ILE B 1 549 ? 14.828 23.031 27.625 1 97.19 549 ILE B C 1
ATOM 8626 O O . ILE B 1 549 ? 13.781 22.391 27.641 1 97.19 549 ILE B O 1
ATOM 8630 N N . ALA B 1 550 ? 15.852 22.797 28.406 1 96.88 550 ALA B N 1
ATOM 8631 C CA . ALA B 1 550 ? 15.812 21.672 29.344 1 96.88 550 ALA B CA 1
ATOM 8632 C C . ALA B 1 550 ? 14.688 21.844 30.359 1 96.88 550 ALA B C 1
ATOM 8634 O O . ALA B 1 550 ? 14.008 20.875 30.703 1 96.88 550 ALA B O 1
ATOM 8635 N N . LYS B 1 551 ? 14.555 23.047 30.797 1 97.81 551 LYS B N 1
ATOM 8636 C CA . LYS B 1 551 ? 13.508 23.328 31.781 1 97.81 551 LYS B CA 1
ATOM 8637 C C . LYS B 1 551 ? 12.125 23.109 31.172 1 97.81 551 LYS B C 1
ATOM 8639 O O . LYS B 1 551 ? 11.273 22.438 31.75 1 97.81 551 LYS B O 1
ATOM 8644 N N . LEU B 1 552 ? 11.867 23.734 30.031 1 97.81 552 LEU B N 1
ATOM 8645 C CA . LEU B 1 552 ? 10.578 23.578 29.359 1 97.81 552 LEU B CA 1
ATOM 8646 C C . LEU B 1 552 ? 10.305 22.125 29.016 1 97.81 552 LEU B C 1
ATOM 8648 O O . LEU B 1 552 ? 9.18 21.641 29.141 1 97.81 552 LEU B O 1
ATOM 8652 N N . ARG B 1 553 ? 11.352 21.406 28.5 1 96.81 553 ARG B N 1
ATOM 8653 C CA . ARG B 1 553 ? 11.242 19.984 28.203 1 96.81 553 ARG B CA 1
ATOM 8654 C C . ARG B 1 553 ? 10.812 19.188 29.438 1 96.81 553 ARG B C 1
ATOM 8656 O O . ARG B 1 553 ? 9.938 18.328 29.344 1 96.81 553 ARG B O 1
ATOM 8663 N N . HIS B 1 554 ? 11.438 19.484 30.516 1 96.44 554 HIS B N 1
ATOM 8664 C CA . HIS B 1 554 ? 11.094 18.828 31.781 1 96.44 554 HIS B CA 1
ATOM 8665 C C . HIS B 1 554 ? 9.633 19.062 32.156 1 96.44 554 HIS B C 1
ATOM 8667 O O . HIS B 1 554 ? 8.93 18.141 32.562 1 96.44 554 HIS B O 1
ATOM 8673 N N . ASP B 1 555 ? 9.203 20.312 32.062 1 97.38 555 ASP B N 1
ATOM 8674 C CA . ASP B 1 555 ? 7.824 20.656 32.375 1 97.38 555 ASP B CA 1
ATOM 8675 C C . ASP B 1 555 ? 6.84 19.906 31.484 1 97.38 555 ASP B C 1
ATOM 8677 O O . ASP B 1 555 ? 5.812 19.422 31.953 1 97.38 555 ASP B O 1
ATOM 8681 N N . VAL B 1 556 ? 7.125 19.828 30.203 1 97.25 556 VAL B N 1
ATOM 8682 C CA . VAL B 1 556 ? 6.285 19.125 29.219 1 97.25 556 VAL B CA 1
ATOM 8683 C C . VAL B 1 556 ? 6.223 17.641 29.562 1 97.25 556 VAL B C 1
ATOM 8685 O O . VAL B 1 556 ? 5.141 17.047 29.594 1 97.25 556 VAL B O 1
ATOM 8688 N N . GLU B 1 557 ? 7.359 17.094 29.859 1 94.31 557 GLU B N 1
ATOM 8689 C CA . GLU B 1 557 ? 7.438 15.672 30.188 1 94.31 557 GLU B CA 1
ATOM 8690 C C . GLU B 1 557 ? 6.68 15.344 31.469 1 94.31 557 GLU B C 1
ATOM 8692 O O . GLU B 1 557 ? 5.965 14.344 31.531 1 94.31 557 GLU B O 1
ATOM 8697 N N . GLU B 1 558 ? 6.871 16.172 32.406 1 95 558 GLU B N 1
ATOM 8698 C CA . GLU B 1 558 ? 6.211 15.945 33.688 1 95 558 GLU B CA 1
ATOM 8699 C C . GLU B 1 558 ? 4.691 16.016 33.562 1 95 558 GLU B C 1
ATOM 8701 O O . GLU B 1 558 ? 3.969 15.258 34.219 1 95 558 GLU B O 1
ATOM 8706 N N . TYR B 1 559 ? 4.277 16.922 32.75 1 95.94 559 TYR B N 1
ATOM 8707 C CA . TYR B 1 559 ? 2.84 17.016 32.531 1 95.94 559 TYR B CA 1
ATOM 8708 C C . TYR B 1 559 ? 2.33 15.812 31.75 1 95.94 559 TYR B C 1
ATOM 8710 O O . TYR B 1 559 ? 1.284 15.25 32.094 1 95.94 559 TYR B O 1
ATOM 8718 N N . ALA B 1 560 ? 3.02 15.43 30.688 1 93.94 560 ALA B N 1
ATOM 8719 C CA . ALA B 1 560 ? 2.635 14.32 29.828 1 93.94 560 ALA B CA 1
ATOM 8720 C C . ALA B 1 560 ? 2.568 13.008 30.609 1 93.94 560 ALA B C 1
ATOM 8722 O O . ALA B 1 560 ? 1.713 12.164 30.359 1 93.94 560 ALA B O 1
ATOM 8723 N N . LYS B 1 561 ? 3.402 12.805 31.594 1 89.81 561 LYS B N 1
ATOM 8724 C CA . LYS B 1 561 ? 3.521 11.578 32.375 1 89.81 561 LYS B CA 1
ATOM 8725 C C . LYS B 1 561 ? 2.281 11.352 33.25 1 89.81 561 LYS B C 1
ATOM 8727 O O . LYS B 1 561 ? 2.035 10.234 33.688 1 89.81 561 LYS B O 1
ATOM 8732 N N . GLN B 1 562 ? 1.544 12.375 33.375 1 91.31 562 GLN B N 1
ATOM 8733 C CA . GLN B 1 562 ? 0.349 12.258 34.188 1 91.31 562 GLN B CA 1
ATOM 8734 C C . GLN B 1 562 ? -0.743 11.469 33.5 1 91.31 562 GLN B C 1
ATOM 8736 O O . GLN B 1 562 ? -1.705 11.023 34.125 1 91.31 562 GLN B O 1
ATOM 8741 N N . PHE B 1 563 ? -0.547 11.266 32.25 1 91.5 563 PHE B N 1
ATOM 8742 C CA . PHE B 1 563 ? -1.575 10.609 31.438 1 91.5 563 PHE B CA 1
ATOM 8743 C C . PHE B 1 563 ? -1.12 9.219 31.016 1 91.5 563 PHE B C 1
ATOM 8745 O O . PHE B 1 563 ? 0.078 8.969 30.859 1 91.5 563 PHE B O 1
ATOM 8752 N N . PRO B 1 564 ? -2.086 8.297 30.812 1 79.06 564 PRO B N 1
ATOM 8753 C CA . PRO B 1 564 ? -1.72 6.934 30.422 1 79.06 564 PRO B CA 1
ATOM 8754 C C . PRO B 1 564 ? -1.044 6.883 29.047 1 79.06 564 PRO B C 1
ATOM 8756 O O . PRO B 1 564 ? -1.312 7.73 28.188 1 79.06 564 PRO B O 1
ATOM 8759 N N . THR B 1 565 ? -0.082 6.012 29.062 1 64.88 565 THR B N 1
ATOM 8760 C CA . THR B 1 565 ? 0.536 5.754 27.766 1 64.88 565 THR B CA 1
ATOM 8761 C C . THR B 1 565 ? -0.221 4.668 27 1 64.88 565 THR B C 1
ATOM 8763 O O . THR B 1 565 ? -0.768 3.746 27.609 1 64.88 565 THR B O 1
ATOM 8766 N N . ILE B 1 566 ? -0.821 4.984 25.859 1 56.12 566 ILE B N 1
ATOM 8767 C CA . ILE B 1 566 ? -1.686 4.109 25.078 1 56.12 566 ILE B CA 1
ATOM 8768 C C . ILE B 1 566 ? -0.887 2.904 24.578 1 56.12 566 ILE B C 1
ATOM 8770 O O . ILE B 1 566 ? 0.215 3.061 24.047 1 56.12 566 ILE B O 1
ATOM 8774 N N . GLY B 1 567 ? -1.441 1.636 24.641 1 51.72 567 GLY B N 1
ATOM 8775 C CA . GLY B 1 567 ? -0.983 0.307 24.266 1 51.72 567 GLY B CA 1
ATOM 8776 C C . GLY B 1 567 ? -0.372 -0.461 25.422 1 51.72 567 GLY B C 1
ATOM 8777 O O . GLY B 1 567 ? -0.139 -1.668 25.328 1 51.72 567 GLY B O 1
ATOM 8778 N N . PHE B 1 568 ? 0.127 0.324 26.484 1 41.06 568 PHE B N 1
ATOM 8779 C CA . PHE B 1 568 ? 0.885 -0.412 27.484 1 41.06 568 PHE B CA 1
ATOM 8780 C C . PHE B 1 568 ? 0.02 -0.712 28.703 1 41.06 568 PHE B C 1
ATOM 8782 O O . PHE B 1 568 ? 0.422 -1.477 29.578 1 41.06 568 PHE B O 1
ATOM 8789 N N . GLU B 1 569 ? -0.89 0.213 28.938 1 43.62 569 GLU B N 1
ATOM 8790 C CA . GLU B 1 569 ? -1.531 -0.312 30.141 1 43.62 569 GLU B CA 1
ATOM 8791 C C . GLU B 1 569 ? -2.549 -1.396 29.797 1 43.62 569 GLU B C 1
ATOM 8793 O O . GLU B 1 569 ? -3.406 -1.196 28.922 1 43.62 569 GLU B O 1
ATOM 8798 N N . LYS B 1 570 ? -2.268 -2.689 30.094 1 36.81 570 LYS B N 1
ATOM 8799 C CA . LYS B 1 570 ? -2.879 -4.008 29.938 1 36.81 570 LYS B CA 1
ATOM 8800 C C . LYS B 1 570 ? -4.402 -3.918 29.984 1 36.81 570 LYS B C 1
ATOM 8802 O O . LYS B 1 570 ? -5.094 -4.617 29.234 1 36.81 570 LYS B O 1
ATOM 8807 N N . GLU B 1 571 ? -5.016 -3.178 30.75 1 36.78 571 GLU B N 1
ATOM 8808 C CA . GLU B 1 571 ? -6.441 -3.332 31.047 1 36.78 571 GLU B CA 1
ATOM 8809 C C . GLU B 1 571 ? -7.289 -2.492 30.094 1 36.78 571 GLU B C 1
ATOM 8811 O O . GLU B 1 571 ? -8.406 -2.875 29.75 1 36.78 571 GLU B O 1
ATOM 8816 N N . THR B 1 572 ? -7.023 -1.409 29.656 1 38.06 572 THR B N 1
ATOM 8817 C CA . THR B 1 572 ? -8.016 -0.469 29.156 1 38.06 572 THR B CA 1
ATOM 8818 C C . THR B 1 572 ? -8.102 -0.553 27.625 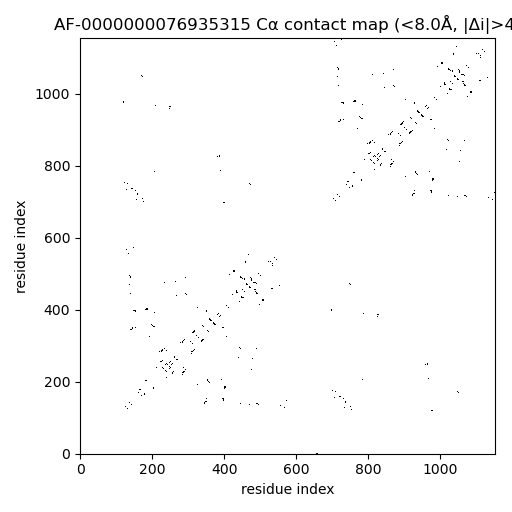1 38.06 572 THR B C 1
ATOM 8820 O O . THR B 1 572 ? -9.086 -0.105 27.031 1 38.06 572 THR B O 1
ATOM 8823 N N . MET B 1 573 ? -7.152 -0.688 26.844 1 38 573 MET B N 1
ATOM 8824 C CA . MET B 1 573 ? -7.352 -0.525 25.406 1 38 573 MET B CA 1
ATOM 8825 C C . MET B 1 573 ? -7.676 -1.862 24.75 1 38 573 MET B C 1
ATOM 8827 O O . MET B 1 573 ? -7.621 -1.984 23.516 1 38 573 MET B O 1
ATOM 8831 N N . LYS B 1 574 ? -7.824 -2.797 25.5 1 37.84 574 LYS B N 1
ATOM 8832 C CA . LYS B 1 574 ? -8.406 -4.043 25 1 37.84 574 LYS B CA 1
ATOM 8833 C C . LYS B 1 574 ? -9.93 -3.984 25.031 1 37.84 574 LYS B C 1
ATOM 8835 O O . LYS B 1 574 ? -10.531 -3.785 26.094 1 37.84 574 LYS B O 1
ATOM 8840 N N . TYR B 1 575 ? -10.539 -3.67 23.984 1 28.48 575 TYR B N 1
ATOM 8841 C CA . TYR B 1 575 ? -11.992 -3.648 23.922 1 28.48 575 TYR B CA 1
ATOM 8842 C C . TYR B 1 575 ? -12.562 -5.059 24.031 1 28.48 575 TYR B C 1
ATOM 8844 O O . TYR B 1 575 ? -12.164 -5.957 23.297 1 28.48 575 TYR B O 1
ATOM 8852 N N . LYS B 1 576 ? -13.172 -5.391 25.172 1 30.2 576 LYS B N 1
ATOM 8853 C CA . LYS B 1 576 ? -13.773 -6.688 25.469 1 30.2 576 LYS B CA 1
ATOM 8854 C C . LYS B 1 576 ? -14.805 -7.078 24.422 1 30.2 576 LYS B C 1
ATOM 8856 O O . LYS B 1 576 ? -15.094 -8.258 24.234 1 30.2 576 LYS B O 1
ATOM 8861 N N . ASN B 1 577 ? -15.789 -6.34 24.094 1 25.14 577 ASN B N 1
ATOM 8862 C CA . ASN B 1 577 ? -16.938 -6.789 23.312 1 25.14 577 ASN B CA 1
ATOM 8863 C C . ASN B 1 577 ? -16.688 -6.676 21.812 1 25.14 577 ASN B C 1
ATOM 8865 O O . ASN B 1 577 ? -16.203 -5.641 21.344 1 25.14 577 ASN B O 1
#

=== Feature glossary ===
A reading guide for the features in this record.

Start from the sequence.

  · This is the polypeptide sequence — one letter per residue, N-terminus first. Length ranges from a few dozen residues for small domains to over a thousand for large multi-domain proteins.

Fold it, and you get atomic coordinates and the backbone conformation that goes with them.

  · Structure coordinates are given as an mmCIF _atom_site loop: one row per atom with element, residue name, chain id, sequence number, and x/y/z position in Å. Only the four main-chain atoms per residue are included here; side chains are omitted to keep the record compact.

  · Backbone dihedral angles. Every residue except chain termini has a φ (preceding-C → N → Cα → C) and a ψ (N → Cα → C → next-N). They are reported in degrees following the IUPAC sign convention. Secondary structure is essentially a statement about which (φ, ψ) basin each residue occupies.

  · The SS8 string is DSSP's per-residue secondary-structure call. α-helix (H) means an i→i+4 H-bond ladder; β-strand (E) means the residue participates in a β-sheet; 3₁₀ (G) and π (I) are tighter and wider helices; T/S are turns/bends; '-' is loop.

  · SS3 is a coarse helix/strand/coil call (letters a/b/c) made by the P-SEA algorithm from inter-Cα distances and dihedrals. It is less detailed than DSSP but needs only Cα positions.

Summarize the fold with a handful of shape descriptors and a per-residue structural alphabet.

  · Radius of gyration (Rg) is the root-mean-square distance of Cα atoms from their centroid — a single number for overall size and compactness. A globular domain of N residues has Rg ≈ 2.2·N^0.38 Å; an extended or disordered chain has a much larger Rg. The Cα contact count is the number of residue pairs whose Cα atoms are within 8 Å and are more than four positions apart in sequence — a standard proxy for tertiary packing density. The bounding box is the smallest axis-aligned box enclosing all Cα atoms.

  · The Foldseek 3Di string encodes local tertiary geometry as a 20-letter alphabet — one character per residue — derived from the relative positions of nearby Cα atoms. Unlike the amino-acid sequence, 3Di is a direct function of the 3D structure, so two proteins with the same fold have similar 3Di strings even at low sequence identity.

  · Solvent-accessible surface area (SASA) is the area in Å² traced out by the centre of a 1.4 Å probe sphere (a water molecule) rolled over the protein's van der Waals surface (Shrake–Rupley / Lee–Richards construction). Buried residues have near-zero SASA; fully exposed residues can exceed 200 Å². The total SASA scales roughly with the number of surface residues.

Ask how reliable the model is.

  · pLDDT (predicted Local Distance Difference Test) is AlphaFold's per-residue confidence score, ranging from 0 to 100. Values above 90 indicate high confidence (typically well-packed cores); 70–90 is confident; 50–70 low confidence; below 50 usually means the region is disordered or the prediction is unreliable there. AlphaFold stores pLDDT in the mmCIF B-factor column.

  · B-factor (Debye–Waller factor) reflects atomic displacement in the crystal lattice. It is an experimental observable (units Å²), not a prediction; low values mean the atom is pinned down, high values mean it moves or is heterogeneous across the crystal.

  · Predicted Aligned Error (PAE) is an AlphaFold confidence matrix: entry (i, j) is the expected error in the position of residue j, in ångströms, when the prediction is superimposed on the true structure at residue i. Low PAE within a block of residues means that block is internally rigid and well-predicted; high PAE between two blocks means their relative placement is uncertain even if each block individually is confident.

Place it in context: what it resembles, what it is annotated as, and how it looks.

  · Nearest PDB neighbors are the top structural matches found by Foldseek when searching this structure against the entire Protein Data Bank. Each hit reports a TM-score (0 to 1; >0.5 almost always implies the same fold) and an E-value. These are *structural* homologs — they may share no detectable sequence similarity.

  · Functional annotations link the protein to curated databases. InterPro entries identify conserved domains and families by matching the sequence against member-database signatures (Pfam, PROSITE, CDD, …). Gene Ontology (GO) terms describe molecular function, biological process, and cellular component in a controlled vocabulary. CATH places the structure in a hierarchical fold classification (Class/Architecture/Topology/Homologous-superfamily). The organism is the source species.

  · Three diagnostic plots accompany the record. The Cα contact map visualizes the tertiary structure as a 2D adjacency matrix (8 Å cutoff, sequence-local contacts suppressed). The Ramachandran plot shows the distribution of backbone (φ, ψ) torsions, with points in the α and β basins reflecting secondary structure content. The PAE plot shows AlphaFold's inter-residue confidence as a color matrix.

  · Six rendered views show the 3D structure from the faces of a cube — i.e. along ±x, ±y, ±z. Rendering representation is drawn randomly per protein from cartoon (secondary-structure ribbons), sticks (backbone bonds), or molecular surface; coloring is either N→C rainbow (blue at the N-terminus through red at the C-terminus) or one color per chain.